Protein AF-0000000082846022 (afdb_homodimer)

Foldseek 3Di:
DCPDPVNVVVVVVVVVCCVVPPVVVVVVVLVVPQDFAQQALAEEEFEPCLWFLNLLLQLVVQVSNHAYEYEYQPPVSQVVSQVVSVVVVGHYDYDNDQLLPLVSLLVVLVVCCVPRNAHAEYEAEDAADDQAAPPGDDPVNLVVRLSRLQVSLVSSCVSRVVVCQVVLAHEYEYEAAVLLLDPDGSCVRRSVSSVNNVVVQVVVVVVCVVVVSNNYAYAYEHEYAEPICNCVVNQKDQDFPVDDRHYSNQQSVQVSSCRSSRPRYDYVVRVCVVVSVVCVVDDDVRNVLVCLVRRRHMAGNDNVSDPDDDDDADADDDAFDVVLVVPQQVVLVLLVCLQVPLVVLCPPPDVSVVSSVCSVPPNVVSVVVNVVLQCQLQVQLVVLLVLSVLLRHDPVRNVVLSVSCSRRNPRSSVVSVVVSVVSVVVD/DCPDPVNVVVVVVVVVCCVVPPVVVVVVVLVVPQDFAQQALAEEEFEPCLWFLNLLLQLVVQVSNHAYEYEYLDPNSQVVSQVVSVVVVGHYDYDNDQLLPLVSLLVVLVVCCVVRNAHAEYEAEDAADDQAAPPGDDPVNLVVRLSRLQVSLVSSCVSRVVVCQVVLAHEYEYEAAVLLLDPDGSCVRRSVSSVNNVVVQVVVVVVCVVVVSNNYAYAYEHEYAEPICNCVVNQKDQDFPVDDRHYSNQQSVQVSSCRSSRPRYHYVVRVCVVVSVVCVVDDDVRNVLVCLVRRRHMAGNDNVSDPDDDDDADADDDAFDVVLVVPQQVVLVLLVCLQVPLPVLCPPPDVSVVSSVCSVPPNVVSVVVNVVLQCQLQVQLVVLLVLSVLLRHDPVRNVVLSVSCSRRNPRSSVVSVVVSVVSVVVD

Solvent-accessible surface area (backbone atoms only — not comparable to full-atom values): 42535 Å² total; per-residue (Å²): 122,84,72,39,66,67,51,51,50,33,26,49,51,14,45,51,50,41,36,66,71,43,23,48,53,50,43,52,51,52,63,75,61,64,55,69,58,85,47,63,72,34,23,33,38,30,28,30,17,30,45,48,52,30,24,48,38,48,46,55,44,20,75,50,47,14,36,32,40,31,31,18,70,49,54,68,36,24,51,50,42,34,48,59,36,42,74,71,75,32,45,55,46,65,43,77,43,55,55,64,38,63,71,60,46,50,53,50,48,53,51,42,39,72,73,70,40,73,67,40,34,41,36,43,48,48,66,69,80,58,82,32,45,84,82,70,52,47,71,68,58,44,52,49,37,43,38,42,34,34,50,10,41,54,46,52,49,58,70,55,40,62,66,24,59,75,66,36,36,32,32,44,32,37,57,50,28,49,40,34,72,43,34,34,60,32,21,34,56,37,10,13,27,24,12,18,42,50,18,33,52,37,7,48,50,39,35,33,52,36,48,64,32,72,44,42,43,54,27,40,35,23,38,56,62,45,68,24,64,73,41,55,70,66,36,48,39,74,56,28,65,85,57,70,78,29,48,44,66,62,49,25,51,51,48,51,49,35,57,37,44,61,35,52,75,34,40,40,63,60,74,58,51,50,51,63,50,50,58,66,70,45,53,71,49,39,42,53,52,48,47,62,70,45,24,78,50,65,44,54,77,47,68,84,73,51,86,67,69,66,67,71,68,39,85,66,83,79,80,57,64,67,68,52,55,65,47,43,51,53,50,50,50,50,47,45,33,14,54,76,42,23,75,78,26,52,83,38,76,66,66,23,40,53,40,18,48,40,24,71,74,36,47,69,55,28,51,51,53,45,50,49,50,50,50,50,17,51,51,45,14,55,50,42,46,53,49,27,58,75,55,39,43,32,34,35,34,36,29,50,49,25,54,48,9,41,66,54,22,62,63,37,45,52,55,53,51,52,51,36,54,55,53,59,69,75,100,121,83,72,40,67,69,49,51,50,33,26,49,51,14,46,50,50,39,36,67,71,44,24,50,52,51,42,51,50,50,63,76,63,63,55,67,58,86,47,62,73,35,22,35,39,29,29,31,18,31,45,48,52,30,25,49,39,49,47,54,45,19,74,52,47,15,36,32,40,32,31,19,69,47,55,68,36,24,50,49,43,33,49,59,37,42,74,70,73,34,45,56,45,64,42,79,43,54,55,64,39,63,68,59,47,48,54,50,48,53,51,43,38,73,73,69,40,74,69,41,33,40,34,42,47,47,68,70,80,58,82,31,45,85,82,69,50,48,70,67,58,43,51,49,37,45,39,42,35,34,50,10,42,52,46,52,50,58,69,55,40,62,66,24,61,75,66,36,35,32,33,44,32,38,56,49,26,50,40,34,76,44,35,33,60,31,20,34,57,36,11,14,27,22,13,18,40,51,17,33,50,39,6,49,49,40,35,33,51,36,48,65,33,72,45,42,44,55,28,38,35,24,38,56,61,44,68,24,63,73,39,56,70,67,35,48,39,74,57,30,66,84,56,69,80,30,47,46,66,61,48,25,50,52,49,52,51,36,57,37,45,61,35,52,75,35,41,40,62,61,75,58,50,51,52,61,50,50,57,66,70,44,52,72,49,40,42,53,52,49,47,60,70,46,25,79,48,64,45,54,77,47,66,83,75,51,85,67,71,65,67,72,68,38,85,67,82,78,80,57,64,65,66,53,56,66,46,43,50,52,49,50,50,51,46,46,32,16,53,78,43,23,74,78,28,52,82,36,75,67,67,23,40,51,39,18,47,40,23,70,73,37,48,67,56,27,51,50,53,46,50,48,50,50,51,50,18,49,51,46,13,54,49,41,46,56,48,28,58,73,56,38,43,31,34,34,34,38,30,51,50,25,54,48,9,40,64,53,23,62,62,37,45,51,56,52,51,51,51,37,53,54,54,60,69,75,100

Secondary structure (DSSP, 8-state):
-TT-HHHHHHHHHHHHHHIIIIIHHHHHHHHHT--PPP-TT-EEEEETTTSHHHHHHHHHHHHTT-EEEEEES-HHHHHHHHHHHHHTT-EEEEEE--TT-HHHHHHHHHHHHHHH-S--EEEE-------B-TTTS-HHHHHHHIIIIIIIHHHHHHHHHHHHHHHT-EEEEEE--GGGT---TTBHHHHHHHHHHHHHHHHHHHHHHHTT-TTEEEEEEEE--B--HHHHHTTEEE--SSS--B-HHHHHHHHHHHHHTT-SEEEESGGGGHHHHHHTT--HHHHHHHHHHHT--EEESSGGG--S-----B----PPPHHHHHHHHHHHHHHHHHHH-GGGGTTSTTHHHHHHHHHHH-HHHHHHHHHHHHHHHHHHHHHHHHHHHHTTB-HHHHHHHHHHHHHH-HHHHHHHHHHHHHHHHH-/-TT-HHHHHHHHHHHHHHIIIIIHHHHHHHHHT--PPP-TT-EEEEETTTSHHHHHHHHHHHHTT-EEEEEES-HHHHHHHHHHHHHTT-EEEEEE--TT-HHHHHHHHHHHHHHH-S--EEEE-------B-TTTS-HHHHHHHIIIIIIIHHHHHHHHHHHHHHHT-EEEEEE--GGGT---TTBHHHHHHHHHHHHHHHHHHHHHHHTT-TTEEEEEEEE--B--HHHHHTTEEE--SSS--B-HHHHHHHHHHHHHTT-SEEEESGGGGHHHHHHTT--HHHHHHHHHHHT--EEESSGGG--S-----B----PPPHHHHHHHHHHHHHHHHHHH-GGGGTTSTTHHHHHHHHHHH-HHHHHHHHHHHHHHHHHHHHHHHHHHHHTTB-HHHHHHHHHHHHHH-HHHHHHHHHHHHHHHHH-

Structure (mmCIF, N/CA/C/O backbone):
data_AF-0000000082846022-model_v1
#
loop_
_entity.id
_entity.type
_entity.pdbx_description
1 polymer 'Short-chain dehydrogenase/reductase 3'
#
loop_
_atom_site.group_PDB
_atom_site.id
_atom_site.type_symbol
_atom_site.label_atom_id
_atom_site.label_alt_id
_atom_site.label_comp_i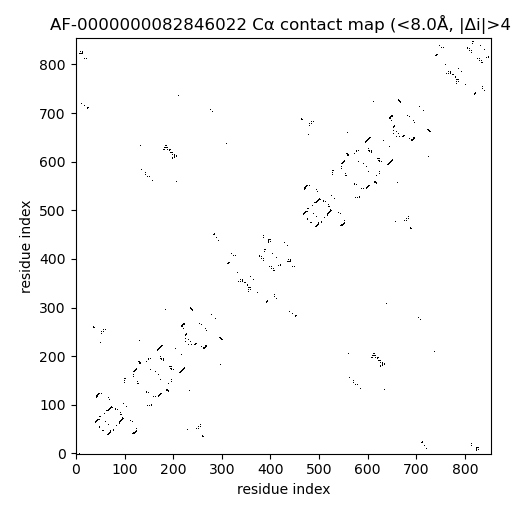d
_atom_site.label_asym_id
_atom_site.label_entity_id
_atom_site.label_seq_id
_atom_site.pdbx_PDB_ins_code
_atom_site.Cartn_x
_atom_site.Cartn_y
_atom_site.Cartn_z
_atom_site.occupancy
_atom_site.B_iso_or_equiv
_atom_site.auth_seq_id
_atom_site.auth_comp_id
_atom_site.auth_asym_id
_atom_site.auth_atom_id
_atom_site.pdbx_PDB_model_num
ATOM 1 N N . MET A 1 1 ? -25.062 -20.984 -0.346 1 45.03 1 MET A N 1
ATOM 2 C CA . MET A 1 1 ? -24.484 -22.062 0.458 1 45.03 1 MET A CA 1
ATOM 3 C C . MET A 1 1 ? -23.203 -21.594 1.146 1 45.03 1 MET A C 1
ATOM 5 O O . MET A 1 1 ? -22.922 -21.984 2.277 1 45.03 1 MET A O 1
ATOM 9 N N . TYR A 1 2 ? -22.344 -20.547 0.481 1 62.09 2 TYR A N 1
ATOM 10 C CA . TYR A 1 2 ? -21.062 -20.047 0.946 1 62.09 2 TYR A CA 1
ATOM 11 C C . TYR A 1 2 ? -21.25 -18.938 1.981 1 62.09 2 TYR A C 1
ATOM 13 O O . TYR A 1 2 ? -20.281 -18.312 2.412 1 62.09 2 TYR A O 1
ATOM 21 N N . THR A 1 3 ? -22.547 -19.047 2.482 1 69.81 3 THR A N 1
ATOM 22 C CA . THR A 1 3 ? -22.781 -17.953 3.424 1 69.81 3 THR A CA 1
ATOM 23 C C . THR A 1 3 ? -23.125 -18.5 4.805 1 69.81 3 THR A C 1
ATOM 25 O O . THR A 1 3 ? -23.25 -17.734 5.77 1 69.81 3 THR A O 1
ATOM 28 N N . SER A 1 4 ? -23.141 -19.891 4.902 1 85.19 4 SER A N 1
ATOM 29 C CA . SER A 1 4 ? -23.5 -20.422 6.207 1 85.19 4 SER A CA 1
ATOM 30 C C . SER A 1 4 ? -22.328 -20.344 7.18 1 85.19 4 SER A C 1
ATOM 32 O O . SER A 1 4 ? -21.172 -20.422 6.77 1 85.19 4 SER A O 1
ATOM 34 N N . TRP A 1 5 ? -22.688 -20.234 8.453 1 89.31 5 TRP A N 1
ATOM 35 C CA . TRP A 1 5 ? -21.672 -20.141 9.492 1 89.31 5 TRP A CA 1
ATOM 36 C C . TRP A 1 5 ? -20.859 -21.438 9.586 1 89.31 5 TRP A C 1
ATOM 38 O O . TRP A 1 5 ? -19.656 -21.406 9.836 1 89.31 5 TRP A O 1
ATOM 48 N N . SER A 1 6 ? -21.547 -22.562 9.391 1 91.25 6 SER A N 1
ATOM 49 C CA . SER A 1 6 ? -20.828 -23.828 9.414 1 91.25 6 SER A CA 1
ATOM 50 C C . SER A 1 6 ? -19.734 -23.875 8.352 1 91.25 6 SER A C 1
ATOM 52 O O . SER A 1 6 ? -18.609 -24.281 8.625 1 91.25 6 SER A O 1
ATOM 54 N N . TRP A 1 7 ? -20.109 -23.484 7.195 1 91.06 7 TRP A N 1
ATOM 55 C CA . TRP A 1 7 ? -19.125 -23.453 6.117 1 91.06 7 TRP A CA 1
ATOM 56 C C . TRP A 1 7 ? -17.984 -22.5 6.441 1 91.06 7 TRP A C 1
ATOM 58 O O . TRP A 1 7 ? -16.812 -22.812 6.195 1 91.06 7 TRP A O 1
ATOM 68 N N . LYS A 1 8 ? -18.328 -21.328 7 1 92.06 8 LYS A N 1
ATOM 69 C CA . LYS A 1 8 ? -17.328 -20.328 7.348 1 92.06 8 LYS A CA 1
ATOM 70 C C . LYS A 1 8 ? -16.344 -20.875 8.375 1 92.06 8 LYS A C 1
ATOM 72 O O . LYS A 1 8 ? -15.133 -20.625 8.281 1 92.06 8 LYS A O 1
ATOM 77 N N . ILE A 1 9 ? -16.859 -21.625 9.281 1 94.56 9 ILE A N 1
ATOM 78 C CA . ILE A 1 9 ? -16.016 -22.188 10.328 1 94.56 9 ILE A CA 1
ATOM 79 C C . ILE A 1 9 ? -15.094 -23.25 9.727 1 94.56 9 ILE A C 1
ATOM 81 O O . ILE A 1 9 ? -13.883 -23.219 9.961 1 94.56 9 ILE A O 1
ATOM 85 N N . TRP A 1 10 ? -15.641 -24.172 8.945 1 95 10 TRP A N 1
ATOM 86 C CA . TRP A 1 10 ? -14.836 -25.203 8.312 1 95 10 TRP A CA 1
ATOM 87 C C . TRP A 1 10 ? -13.758 -24.578 7.418 1 95 10 TRP A C 1
ATOM 89 O O . TRP A 1 10 ? -12.609 -25.031 7.422 1 95 10 TRP A O 1
ATOM 99 N N . SER A 1 11 ? -14.195 -23.594 6.688 1 95.12 11 SER A N 1
ATOM 100 C CA . SER A 1 11 ? -13.266 -22.922 5.785 1 95.12 11 SER A CA 1
ATOM 101 C C . SER A 1 11 ? -12.133 -22.234 6.559 1 95.12 11 SER A C 1
ATOM 103 O O . SER A 1 11 ? -10.984 -22.25 6.117 1 95.12 11 SER A O 1
ATOM 105 N N . THR A 1 12 ? -12.477 -21.672 7.715 1 95.88 12 THR A N 1
ATOM 106 C CA . THR A 1 12 ? -11.484 -21 8.547 1 95.88 12 THR A CA 1
ATOM 107 C C . THR A 1 12 ? -10.477 -21.984 9.102 1 95.88 12 THR A C 1
ATOM 109 O O . THR A 1 12 ? -9.266 -21.734 9.07 1 95.88 12 THR A O 1
ATOM 112 N N . ILE A 1 13 ? -10.984 -23.062 9.523 1 97.25 13 ILE A N 1
ATOM 113 C CA . ILE A 1 13 ? -10.102 -24.109 10.023 1 97.25 13 ILE A CA 1
ATOM 114 C C . ILE A 1 13 ? -9.203 -24.609 8.898 1 97.25 13 ILE A C 1
ATOM 116 O O . ILE A 1 13 ? -7.992 -24.75 9.078 1 97.25 13 ILE A O 1
ATOM 120 N N . GLY A 1 14 ? -9.758 -24.812 7.758 1 97.5 14 GLY A N 1
ATOM 121 C CA . GLY A 1 14 ? -9.016 -25.312 6.609 1 97.5 14 GLY A CA 1
ATOM 122 C C . GLY A 1 14 ? -7.898 -24.391 6.172 1 97.5 14 GLY A C 1
ATOM 123 O O . GLY A 1 14 ? -6.793 -24.844 5.871 1 97.5 14 GLY A O 1
ATOM 124 N N . VAL A 1 15 ? -8.227 -23.141 6.129 1 96.5 15 VAL A N 1
ATOM 125 C CA . VAL A 1 15 ? -7.207 -22.188 5.676 1 96.5 15 VAL A CA 1
ATOM 126 C C . VAL A 1 15 ? -6.094 -22.094 6.719 1 96.5 15 VAL A C 1
ATOM 128 O O . VAL A 1 15 ? -4.918 -21.969 6.371 1 96.5 15 VAL A O 1
ATOM 131 N N . LEU A 1 16 ? -6.426 -22.125 8.016 1 97.25 16 LEU A N 1
ATOM 132 C CA . LEU A 1 16 ? -5.418 -22.062 9.062 1 97.25 16 LEU A CA 1
ATOM 133 C C . LEU A 1 16 ? -4.477 -23.266 8.984 1 97.25 16 LEU A C 1
ATOM 135 O O . LEU A 1 16 ? -3.26 -23.109 9.109 1 97.25 16 LEU A O 1
ATOM 139 N N . LEU A 1 17 ? -5.055 -24.391 8.773 1 97.81 17 LEU A N 1
ATOM 140 C CA . LEU A 1 17 ? -4.25 -25.594 8.617 1 97.81 17 LEU A CA 1
ATOM 141 C C . LEU A 1 17 ? -3.338 -25.484 7.402 1 97.81 17 LEU A C 1
ATOM 143 O O . LEU A 1 17 ? -2.156 -25.828 7.473 1 97.81 17 LEU A O 1
ATOM 147 N N . SER A 1 18 ? -3.895 -25.031 6.359 1 97.62 18 SER A N 1
ATOM 148 C CA . SER A 1 18 ? -3.121 -24.891 5.129 1 97.62 18 SER A CA 1
ATOM 149 C C . SER A 1 18 ? -1.983 -23.891 5.312 1 97.62 18 SER A C 1
ATOM 151 O O . SER A 1 18 ? -0.867 -24.109 4.848 1 97.62 18 SER A O 1
ATOM 153 N N . LEU A 1 19 ? -2.297 -22.75 5.949 1 96.75 19 LEU A N 1
ATOM 154 C CA . LEU A 1 19 ? -1.29 -21.719 6.18 1 96.75 19 LEU A CA 1
ATOM 155 C C . LEU A 1 19 ? -0.139 -22.25 7.02 1 96.75 19 LEU A C 1
ATOM 157 O O . LEU A 1 19 ? 1.028 -22.109 6.656 1 96.75 19 LEU A O 1
ATOM 161 N N . ILE A 1 20 ? -0.447 -22.922 8.07 1 97.31 20 ILE A N 1
ATOM 162 C CA . ILE A 1 20 ? 0.53 -23.312 9.078 1 97.31 20 ILE A CA 1
ATOM 163 C C . ILE A 1 20 ? 1.36 -24.484 8.555 1 97.31 20 ILE A C 1
ATOM 165 O O . ILE A 1 20 ? 2.578 -24.516 8.742 1 97.31 20 ILE A O 1
ATOM 169 N N . PHE A 1 21 ? 0.719 -25.391 7.844 1 97.44 21 PHE A N 1
ATOM 170 C CA . PHE A 1 21 ? 1.414 -26.641 7.59 1 97.44 21 PHE A CA 1
ATOM 171 C C . PHE A 1 21 ? 1.837 -26.75 6.129 1 97.44 21 PHE A C 1
ATOM 173 O O . PHE A 1 21 ? 2.65 -27.609 5.77 1 97.44 21 PHE A O 1
ATOM 180 N N . ILE A 1 22 ? 1.295 -25.922 5.289 1 96.81 22 ILE A N 1
ATOM 181 C CA . ILE A 1 22 ? 1.631 -26.047 3.875 1 96.81 22 ILE A CA 1
ATOM 182 C C . ILE A 1 22 ? 2.248 -24.734 3.373 1 96.81 22 ILE A C 1
ATOM 184 O O . ILE A 1 22 ? 3.41 -24.719 2.961 1 96.81 22 ILE A O 1
ATOM 188 N N . ASP A 1 23 ? 1.544 -23.625 3.48 1 96.38 23 ASP A N 1
ATOM 189 C CA . ASP A 1 23 ? 1.918 -22.375 2.832 1 96.38 23 ASP A CA 1
ATOM 190 C C . ASP A 1 23 ? 3.172 -21.781 3.469 1 96.38 23 ASP A C 1
ATOM 192 O O . ASP A 1 23 ? 4.137 -21.469 2.773 1 96.38 23 ASP A O 1
ATOM 196 N N . ILE A 1 24 ? 3.152 -21.547 4.777 1 96.06 24 ILE A N 1
ATOM 197 C CA . ILE A 1 24 ? 4.273 -20.922 5.469 1 96.06 24 ILE A CA 1
ATOM 198 C C . ILE A 1 24 ? 5.531 -21.781 5.293 1 96.06 24 ILE A C 1
ATOM 200 O O . ILE A 1 24 ? 6.57 -21.266 4.863 1 96.06 24 ILE A O 1
ATOM 204 N N . PRO A 1 25 ? 5.473 -23.094 5.523 1 95.62 25 PRO A N 1
ATOM 205 C CA . PRO A 1 25 ? 6.672 -23.906 5.285 1 95.62 25 PRO A CA 1
ATOM 206 C C . PRO A 1 25 ? 7.145 -23.844 3.834 1 95.62 25 PRO A C 1
ATOM 208 O O . PRO A 1 25 ? 8.352 -23.781 3.576 1 95.62 25 PRO A O 1
ATOM 211 N N . SER A 1 26 ? 6.207 -23.906 2.928 1 95 26 SER A N 1
ATOM 212 C CA . SER A 1 26 ? 6.566 -23.812 1.516 1 95 26 SER A CA 1
ATOM 213 C C . SER A 1 26 ? 7.266 -22.5 1.201 1 95 26 SER A C 1
ATOM 215 O O . SER A 1 26 ? 8.219 -22.469 0.416 1 95 26 SER A O 1
ATOM 217 N N . ASP A 1 27 ? 6.82 -21.438 1.743 1 94.69 27 ASP A N 1
ATOM 218 C CA . ASP A 1 27 ? 7.41 -20.125 1.517 1 94.69 27 ASP A CA 1
ATOM 219 C C . ASP A 1 27 ? 8.797 -20.031 2.145 1 94.69 27 ASP A C 1
ATOM 221 O O . ASP A 1 27 ? 9.695 -19.406 1.578 1 94.69 27 ASP A O 1
ATOM 225 N N . ILE A 1 28 ? 8.945 -20.562 3.285 1 94.06 28 ILE A N 1
ATOM 226 C CA . ILE A 1 28 ? 10.25 -20.609 3.93 1 94.06 28 ILE A CA 1
ATOM 227 C C . ILE A 1 28 ? 11.234 -21.391 3.066 1 94.06 28 ILE A C 1
ATOM 229 O O . ILE A 1 28 ? 12.367 -20.953 2.846 1 94.06 28 ILE A O 1
ATOM 233 N N . TYR A 1 29 ? 10.758 -22.5 2.605 1 93.81 29 TYR A N 1
ATOM 234 C CA . TYR A 1 29 ? 11.594 -23.312 1.732 1 93.81 29 TYR A CA 1
ATOM 235 C C . TYR A 1 29 ? 11.977 -22.547 0.472 1 93.81 29 TYR A C 1
ATOM 237 O O . TYR A 1 29 ? 13.133 -22.562 0.052 1 93.81 29 TYR A O 1
ATOM 245 N N . ARG A 1 30 ? 11.031 -21.906 -0.134 1 90.56 30 ARG A N 1
ATOM 246 C CA . ARG A 1 30 ? 11.281 -21.094 -1.322 1 90.56 30 ARG A CA 1
ATOM 247 C C . ARG A 1 30 ? 12.32 -20.016 -1.04 1 90.56 30 ARG A C 1
ATOM 249 O O . ARG A 1 30 ? 13.219 -19.781 -1.851 1 90.56 30 ARG A O 1
ATOM 256 N N . PHE A 1 31 ? 12.211 -19.406 0.078 1 89.62 31 PHE A N 1
ATOM 257 C CA . PHE A 1 31 ? 13.117 -18.328 0.462 1 89.62 31 PHE A CA 1
ATOM 258 C C . PHE A 1 31 ? 14.531 -18.875 0.666 1 89.62 31 PHE A C 1
ATOM 260 O O . PHE A 1 31 ? 15.508 -18.25 0.234 1 89.62 31 PHE A O 1
ATOM 267 N N . LEU A 1 32 ? 14.656 -20.031 1.27 1 91.75 32 LEU A N 1
ATOM 268 C CA . LEU A 1 32 ? 15.953 -20.594 1.618 1 91.75 32 LEU A CA 1
ATOM 269 C C . LEU A 1 32 ? 16.641 -21.172 0.386 1 91.75 32 LEU A C 1
ATOM 271 O O . LEU A 1 32 ? 17.875 -21.312 0.363 1 91.75 32 LEU A O 1
ATOM 275 N N . THR A 1 33 ? 15.859 -21.453 -0.636 1 92.12 33 THR A N 1
ATOM 276 C CA . THR A 1 33 ? 16.438 -22.125 -1.795 1 92.12 33 THR A CA 1
ATOM 277 C C . THR A 1 33 ? 16.438 -21.188 -3.01 1 92.12 33 THR A C 1
ATOM 279 O O . THR A 1 33 ? 16.562 -21.656 -4.148 1 92.12 33 THR A O 1
ATOM 282 N N . LEU A 1 34 ? 16.234 -19.953 -2.783 1 90.94 34 LEU A N 1
ATOM 283 C CA . LEU A 1 34 ? 16.203 -19 -3.877 1 90.94 34 LEU A CA 1
ATOM 284 C C . LEU A 1 34 ? 17.516 -18.984 -4.637 1 90.94 34 LEU A C 1
ATOM 286 O O . LEU A 1 34 ? 18.578 -18.812 -4.039 1 90.94 34 LEU A O 1
ATOM 290 N N . ARG A 1 35 ? 17.5 -19.25 -5.902 1 94.62 35 ARG A N 1
ATOM 291 C CA . ARG A 1 35 ? 18.672 -19.219 -6.77 1 94.62 35 ARG A CA 1
ATOM 292 C C . ARG A 1 35 ? 18.359 -18.516 -8.086 1 94.62 35 ARG A C 1
ATOM 294 O O . ARG A 1 35 ? 17.219 -18.5 -8.531 1 94.62 35 ARG A O 1
ATOM 301 N N . GLN A 1 36 ? 19.344 -17.891 -8.633 1 97.12 36 GLN A N 1
ATOM 302 C CA . GLN A 1 36 ? 19.172 -17.203 -9.906 1 97.12 36 GLN A CA 1
ATOM 303 C C . GLN A 1 36 ? 18.922 -18.188 -11.039 1 97.12 36 GLN A C 1
ATOM 305 O O . GLN A 1 36 ? 19.594 -19.219 -11.141 1 97.12 36 GLN A O 1
ATOM 310 N N . LYS A 1 37 ? 17.938 -17.984 -11.766 1 97.06 37 LYS A N 1
ATOM 311 C CA . LYS A 1 37 ? 17.75 -18.781 -12.977 1 97.06 37 LYS A CA 1
ATOM 312 C C . LYS A 1 37 ? 18.766 -18.422 -14.047 1 97.06 37 LYS A C 1
ATOM 314 O O . LYS A 1 37 ? 19.312 -17.312 -14.039 1 97.06 37 LYS A O 1
ATOM 319 N N . ASP A 1 38 ? 19.062 -19.328 -14.93 1 97.81 38 ASP A N 1
ATOM 320 C CA . ASP A 1 38 ? 19.953 -19.125 -16.062 1 97.81 38 ASP A CA 1
ATOM 321 C C . ASP A 1 38 ? 19.219 -18.484 -17.234 1 97.81 38 ASP A C 1
ATOM 323 O O . ASP A 1 38 ? 18.078 -18.875 -17.547 1 97.81 38 ASP A O 1
ATOM 327 N N . VAL A 1 39 ? 19.859 -17.484 -17.906 1 98.25 39 VAL A N 1
ATOM 328 C CA . VAL A 1 39 ? 19.172 -16.812 -19 1 98.25 39 VAL A CA 1
ATOM 329 C C . VAL A 1 39 ? 20 -16.922 -20.281 1 98.25 39 VAL A C 1
ATOM 331 O O . VAL A 1 39 ? 19.781 -16.172 -21.234 1 98.25 39 VAL A O 1
ATOM 334 N N . LYS A 1 40 ? 21 -17.844 -20.234 1 98.19 40 LYS A N 1
ATOM 335 C CA . LYS A 1 40 ? 21.812 -18.062 -21.438 1 98.19 40 LYS A CA 1
ATOM 336 C C . LYS A 1 40 ? 20.922 -18.422 -22.625 1 98.19 40 LYS A C 1
ATOM 338 O O . LYS A 1 40 ? 20.109 -19.344 -22.547 1 98.19 40 LYS A O 1
ATOM 343 N N . GLY A 1 41 ? 21.016 -17.641 -23.656 1 97.94 41 GLY A N 1
ATOM 344 C CA . GLY A 1 41 ? 20.281 -17.906 -24.875 1 97.94 41 GLY A CA 1
ATOM 345 C C . GLY A 1 41 ? 18.859 -17.391 -24.844 1 97.94 41 GLY A C 1
ATOM 346 O O . GLY A 1 41 ? 18.156 -17.438 -25.859 1 97.94 41 GLY A O 1
ATOM 347 N N . GLN A 1 42 ? 18.375 -16.922 -23.75 1 98.25 42 GLN A N 1
ATOM 348 C CA . GLN A 1 42 ? 17.016 -16.391 -23.641 1 98.25 42 GLN A CA 1
ATOM 349 C C . GLN A 1 42 ? 16.938 -14.984 -24.234 1 98.25 42 GLN A C 1
ATOM 351 O O . GLN A 1 42 ? 17.922 -14.258 -24.281 1 98.25 42 GLN A O 1
ATOM 356 N N . THR A 1 43 ? 15.812 -14.617 -24.719 1 98.75 43 THR A N 1
ATOM 357 C CA . THR A 1 43 ? 15.57 -13.297 -25.281 1 98.75 43 THR A CA 1
ATOM 358 C C . THR A 1 43 ? 14.938 -12.367 -24.234 1 98.75 43 THR A C 1
ATOM 360 O O . THR A 1 43 ? 13.883 -12.68 -23.688 1 98.75 43 THR A O 1
ATOM 363 N N . ILE A 1 44 ? 15.594 -11.258 -23.984 1 98.81 44 ILE A N 1
ATOM 364 C CA . ILE A 1 44 ? 15.141 -10.297 -22.984 1 98.81 44 ILE A CA 1
ATOM 365 C C . ILE A 1 44 ? 14.891 -8.945 -23.641 1 98.81 44 ILE A C 1
ATOM 367 O O . ILE A 1 44 ? 15.75 -8.422 -24.359 1 98.81 44 ILE A O 1
ATOM 371 N N . ILE A 1 45 ? 13.703 -8.414 -23.469 1 98.69 45 ILE A N 1
ATOM 372 C CA . ILE A 1 45 ? 13.32 -7.082 -23.938 1 98.69 45 ILE A CA 1
ATOM 373 C C . ILE A 1 45 ? 13.453 -6.078 -22.797 1 98.69 45 ILE A C 1
ATOM 375 O O . ILE A 1 45 ? 13.008 -6.336 -21.688 1 98.69 45 ILE A O 1
ATOM 379 N N . ILE A 1 46 ? 14.07 -4.965 -23.062 1 98.81 46 ILE A N 1
ATOM 380 C CA . ILE A 1 46 ? 14.188 -3.904 -22.062 1 98.81 46 ILE A CA 1
ATOM 381 C C . ILE A 1 46 ? 13.781 -2.568 -22.688 1 98.81 46 ILE A C 1
ATOM 383 O O . ILE A 1 46 ? 14.422 -2.105 -23.641 1 98.81 46 ILE A O 1
ATOM 387 N N . THR A 1 47 ? 12.734 -1.978 -22.203 1 98.75 47 THR A N 1
ATOM 388 C CA . THR A 1 47 ? 12.391 -0.619 -22.609 1 98.75 47 THR A CA 1
ATOM 389 C C . THR A 1 47 ? 13.172 0.404 -21.797 1 98.75 47 THR A C 1
ATOM 391 O O . THR A 1 47 ? 13.469 0.174 -20.625 1 98.75 47 THR A O 1
ATOM 394 N N . GLY A 1 48 ? 13.492 1.497 -22.422 1 97.44 48 GLY A N 1
ATOM 395 C CA . GLY A 1 48 ? 14.328 2.473 -21.734 1 97.44 48 GLY A CA 1
ATOM 396 C C . GLY A 1 48 ? 15.75 1.991 -21.516 1 97.44 48 GLY A C 1
ATOM 397 O O . GLY A 1 48 ? 16.359 2.285 -20.484 1 97.44 48 GLY A O 1
ATOM 398 N N . GLY A 1 49 ? 16.219 1.225 -22.359 1 97.12 49 GLY A N 1
ATOM 399 C CA . GLY A 1 49 ? 17.531 0.612 -22.203 1 97.12 49 GLY A CA 1
ATOM 400 C C . GLY A 1 49 ? 18.672 1.487 -22.703 1 97.12 49 GLY A C 1
ATOM 401 O O . GLY A 1 49 ? 19.828 1.074 -22.688 1 97.12 49 GLY A O 1
ATOM 402 N N . GLY A 1 50 ? 18.359 2.723 -23.125 1 96.25 50 GLY A N 1
ATOM 403 C CA . GLY A 1 50 ? 19.375 3.609 -23.672 1 96.25 50 GLY A CA 1
ATOM 404 C C . GLY A 1 50 ? 20.109 4.406 -22.609 1 96.25 50 GLY A C 1
ATOM 405 O O . GLY A 1 50 ? 21.094 5.086 -22.922 1 96.25 50 GLY A O 1
ATOM 406 N N . SER A 1 51 ? 19.656 4.316 -21.344 1 94.12 51 SER A N 1
ATOM 407 C CA . SER A 1 51 ? 20.312 5.078 -20.297 1 94.12 51 SER A CA 1
ATOM 408 C C . SER A 1 51 ? 20 4.488 -18.922 1 94.12 51 SER A C 1
ATOM 410 O O . SER A 1 51 ? 19.172 3.59 -18.781 1 94.12 51 SER A O 1
ATOM 412 N N . GLY A 1 52 ? 20.812 4.832 -17.969 1 95.5 52 GLY A N 1
ATOM 413 C CA . GLY A 1 52 ? 20.516 4.598 -16.562 1 95.5 52 GLY A CA 1
ATOM 414 C C . GLY A 1 52 ? 20.438 3.123 -16.203 1 95.5 52 GLY A C 1
ATOM 415 O O . GLY A 1 52 ? 21.344 2.352 -16.531 1 95.5 52 GLY A O 1
ATOM 416 N N . LEU A 1 53 ? 19.391 2.795 -15.5 1 96.88 53 LEU A N 1
ATOM 417 C CA . LEU A 1 53 ? 19.219 1.437 -14.992 1 96.88 53 LEU A CA 1
ATOM 418 C C . LEU A 1 53 ? 18.938 0.467 -16.141 1 96.88 53 LEU A C 1
ATOM 420 O O . LEU A 1 53 ? 19.406 -0.678 -16.109 1 96.88 53 LEU A O 1
ATOM 424 N N . GLY A 1 54 ? 18.156 0.947 -17.141 1 98.12 54 GLY A N 1
ATOM 425 C CA . GLY A 1 54 ? 17.875 0.111 -18.297 1 98.12 54 GLY A CA 1
ATOM 426 C C . GLY A 1 54 ? 19.125 -0.308 -19.047 1 98.12 54 GLY A C 1
ATOM 427 O O . GLY A 1 54 ? 19.281 -1.479 -19.391 1 98.12 54 GLY A O 1
ATOM 428 N N . LYS A 1 55 ? 19.984 0.666 -19.281 1 98.19 55 LYS A N 1
ATOM 429 C CA . LYS A 1 55 ? 21.266 0.394 -19.938 1 98.19 55 LYS A CA 1
ATOM 430 C C . LYS A 1 55 ? 22.094 -0.597 -19.141 1 98.19 55 LYS A C 1
ATOM 432 O O . LYS A 1 55 ? 22.641 -1.558 -19.688 1 98.19 55 LYS A O 1
ATOM 437 N N . ALA A 1 56 ? 22.188 -0.337 -17.828 1 98.31 56 ALA A N 1
ATOM 438 C CA . ALA A 1 56 ? 22.984 -1.186 -16.953 1 98.31 56 ALA A CA 1
ATOM 439 C C . ALA A 1 56 ? 22.453 -2.611 -16.922 1 98.31 56 ALA A C 1
ATOM 441 O O . ALA A 1 56 ? 23.219 -3.576 -16.953 1 98.31 56 ALA A O 1
ATOM 442 N N . MET A 1 57 ? 21.156 -2.799 -16.859 1 98.62 57 MET A N 1
ATOM 443 C CA . MET A 1 57 ? 20.562 -4.129 -16.859 1 98.62 57 MET A CA 1
ATOM 444 C C . MET A 1 57 ? 20.781 -4.832 -18.188 1 98.62 57 MET A C 1
ATOM 446 O O . MET A 1 57 ? 21.062 -6.031 -18.234 1 98.62 57 MET A O 1
ATOM 450 N N . ALA A 1 58 ? 20.609 -4.059 -19.281 1 98.75 58 ALA A N 1
ATOM 451 C CA . ALA A 1 58 ? 20.828 -4.633 -20.609 1 98.75 58 ALA A CA 1
ATOM 452 C C . ALA A 1 58 ? 22.219 -5.234 -20.719 1 98.75 58 ALA A C 1
ATOM 454 O O . ALA A 1 58 ? 22.375 -6.363 -21.188 1 98.75 58 ALA A O 1
ATOM 455 N N . ILE A 1 59 ? 23.219 -4.496 -20.281 1 98.69 59 ILE A N 1
ATOM 456 C CA . ILE A 1 59 ? 24.609 -4.941 -20.328 1 98.69 59 ILE A CA 1
ATOM 457 C C . ILE A 1 59 ? 24.797 -6.172 -19.438 1 98.69 59 ILE A C 1
ATOM 459 O O . ILE A 1 59 ? 25.438 -7.145 -19.844 1 98.69 59 ILE A O 1
ATOM 463 N N . SER A 1 60 ? 24.203 -6.09 -18.25 1 98.62 60 SER A N 1
ATOM 464 C CA . SER A 1 60 ? 24.312 -7.195 -17.297 1 98.62 60 SER A CA 1
ATOM 465 C C . SER A 1 60 ? 23.734 -8.477 -17.875 1 98.62 60 SER A C 1
ATOM 467 O O . SER A 1 60 ? 24.344 -9.547 -17.766 1 98.62 60 SER A O 1
ATOM 469 N N . PHE A 1 61 ? 22.547 -8.461 -18.5 1 98.75 61 PHE A N 1
ATOM 470 C CA . PHE A 1 61 ? 21.891 -9.633 -19.062 1 98.75 61 PHE A CA 1
ATOM 471 C C . PHE A 1 61 ? 22.672 -10.156 -20.266 1 98.75 61 PHE A C 1
ATOM 473 O O . PHE A 1 61 ? 22.781 -11.367 -20.469 1 98.75 61 PHE A O 1
ATOM 480 N N . ALA A 1 62 ? 23.219 -9.219 -21.094 1 98.69 62 ALA A N 1
ATOM 481 C CA . ALA A 1 62 ? 24.031 -9.625 -22.234 1 98.69 62 ALA A CA 1
ATOM 482 C C . ALA A 1 62 ? 25.281 -10.383 -21.781 1 98.69 62 ALA A C 1
ATOM 484 O O . ALA A 1 62 ? 25.672 -11.375 -22.406 1 98.69 62 ALA A O 1
ATOM 485 N N . ARG A 1 63 ? 25.891 -9.93 -20.734 1 98.38 63 ARG A N 1
ATOM 486 C CA . ARG A 1 63 ? 27.078 -10.562 -20.188 1 98.38 63 ARG A CA 1
ATOM 487 C C . ARG A 1 63 ? 26.766 -11.953 -19.641 1 98.38 63 ARG A C 1
ATOM 489 O O . ARG A 1 63 ? 27.656 -12.789 -19.5 1 98.38 63 ARG A O 1
ATOM 496 N N . ARG A 1 64 ? 25.531 -12.211 -19.391 1 98.25 64 ARG A N 1
ATOM 497 C CA . ARG A 1 64 ? 25.062 -13.531 -18.984 1 98.25 64 ARG A CA 1
ATOM 498 C C . ARG A 1 64 ? 24.641 -14.352 -20.203 1 98.25 64 ARG A C 1
ATOM 500 O O . ARG A 1 64 ? 23.984 -15.383 -20.062 1 98.25 64 ARG A O 1
ATOM 507 N N . LYS A 1 65 ? 24.938 -13.828 -21.391 1 98.44 65 LYS A N 1
ATOM 508 C CA . LYS A 1 65 ? 24.797 -14.492 -22.672 1 98.44 65 LYS A CA 1
ATOM 509 C C . LYS A 1 65 ? 23.328 -14.539 -23.109 1 98.44 65 LYS A C 1
ATOM 511 O O . LYS A 1 65 ? 22.938 -15.445 -23.844 1 98.44 65 LYS A O 1
ATOM 516 N N . ALA A 1 66 ? 22.5 -13.68 -22.641 1 98.69 66 ALA A N 1
ATOM 517 C CA . ALA A 1 66 ? 21.156 -13.5 -23.156 1 98.69 66 ALA A CA 1
ATOM 518 C C . ALA A 1 66 ? 21.156 -12.672 -24.438 1 98.69 66 ALA A C 1
ATOM 520 O O . ALA A 1 66 ? 22.141 -11.977 -24.734 1 98.69 66 ALA A O 1
ATOM 521 N N . LYS A 1 67 ? 20.172 -12.82 -25.266 1 98.69 67 LYS A N 1
ATOM 522 C CA . LYS A 1 67 ? 19.906 -11.922 -26.391 1 98.69 67 LYS A CA 1
ATOM 523 C C . LYS A 1 67 ? 19.031 -10.742 -25.953 1 98.69 67 LYS A C 1
ATOM 525 O O . LYS A 1 67 ? 17.906 -10.93 -25.5 1 98.69 67 LYS A O 1
ATOM 530 N N . VAL A 1 68 ? 19.547 -9.531 -26.109 1 98.75 68 VAL A N 1
ATOM 531 C CA . VAL A 1 68 ? 18.875 -8.391 -25.5 1 98.75 68 VAL A CA 1
ATOM 532 C C . VAL A 1 68 ? 18.328 -7.473 -26.594 1 98.75 68 VAL A C 1
ATOM 534 O O . VAL A 1 68 ? 19.078 -7.031 -27.469 1 98.75 68 VAL A O 1
ATOM 537 N N . ALA A 1 69 ? 17.078 -7.238 -26.641 1 98.81 69 ALA A N 1
ATOM 538 C CA . ALA A 1 69 ? 16.438 -6.223 -27.469 1 98.81 69 ALA A CA 1
ATOM 539 C C . ALA A 1 69 ? 16.172 -4.945 -26.672 1 98.81 69 ALA A C 1
ATOM 541 O O . ALA A 1 69 ? 15.469 -4.973 -25.656 1 98.81 69 ALA A O 1
ATOM 542 N N . ILE A 1 70 ? 16.688 -3.842 -27.156 1 98.62 70 ILE A N 1
ATOM 543 C CA . ILE A 1 70 ? 16.594 -2.557 -26.469 1 98.62 70 ILE A CA 1
ATOM 544 C C . ILE A 1 70 ? 15.586 -1.664 -27.203 1 98.62 70 ILE A C 1
ATOM 546 O O . ILE A 1 70 ? 15.742 -1.398 -28.391 1 98.62 70 ILE A O 1
ATOM 550 N N . ILE A 1 71 ? 14.57 -1.24 -26.516 1 98.69 71 ILE A N 1
ATOM 551 C CA . ILE A 1 71 ? 13.562 -0.335 -27.078 1 98.69 71 ILE A CA 1
ATOM 552 C C . ILE A 1 71 ? 13.641 1.013 -26.359 1 98.69 71 ILE A C 1
ATOM 554 O O . ILE A 1 71 ? 13.523 1.079 -25.125 1 98.69 71 ILE A O 1
ATOM 558 N N . ASP A 1 72 ? 13.797 2.053 -27.047 1 98.25 72 ASP A N 1
ATOM 559 C CA . ASP A 1 72 ? 13.93 3.389 -26.469 1 98.25 72 ASP A CA 1
ATOM 560 C C . ASP A 1 72 ? 13.633 4.465 -27.516 1 98.25 72 ASP A C 1
ATOM 562 O O . ASP A 1 72 ? 13.734 4.219 -28.719 1 98.25 72 ASP A O 1
ATOM 566 N N . VAL A 1 73 ? 13.242 5.613 -27.078 1 97.5 73 VAL A N 1
ATOM 567 C CA . VAL A 1 73 ? 13.055 6.754 -27.969 1 97.5 73 VAL A CA 1
ATOM 568 C C . VAL A 1 73 ? 14.391 7.438 -28.219 1 97.5 73 VAL A C 1
ATOM 570 O O . VAL A 1 73 ? 14.57 8.117 -29.234 1 97.5 73 VAL A O 1
ATOM 573 N N . ASN A 1 74 ? 15.336 7.297 -27.297 1 96.62 74 ASN A N 1
ATOM 574 C CA . ASN A 1 74 ? 16.672 7.859 -27.422 1 96.62 74 ASN A CA 1
ATOM 575 C C . ASN A 1 74 ? 17.562 7.02 -28.328 1 96.62 74 ASN A C 1
ATOM 577 O O . ASN A 1 74 ? 18.234 6.098 -27.875 1 96.62 74 ASN A O 1
ATOM 581 N N . LYS A 1 75 ? 17.688 7.434 -29.562 1 97.56 75 LYS A N 1
ATOM 582 C CA . LYS A 1 75 ? 18.406 6.656 -30.562 1 97.56 75 LYS A CA 1
ATOM 583 C C . LYS A 1 75 ? 19.891 6.566 -30.219 1 97.56 75 LYS A C 1
ATOM 585 O O . LYS A 1 75 ? 20.469 5.48 -30.25 1 97.56 75 LYS A O 1
ATOM 590 N N . GLU A 1 76 ? 20.5 7.691 -29.859 1 97.81 76 GLU A N 1
ATOM 591 C CA . GLU A 1 76 ? 21.922 7.723 -29.562 1 97.81 76 GLU A CA 1
ATOM 592 C C . GLU A 1 76 ? 22.25 6.828 -28.359 1 97.81 76 GLU A C 1
ATOM 594 O O . GLU A 1 76 ? 23.203 6.051 -28.406 1 97.81 76 GLU A O 1
ATOM 599 N N . GLY A 1 77 ? 21.453 6.934 -27.297 1 97.5 77 GLY A N 1
ATOM 600 C CA . GLY A 1 77 ? 21.672 6.121 -26.109 1 97.5 77 GLY A CA 1
ATOM 601 C C . GLY A 1 77 ? 21.5 4.637 -26.359 1 97.5 77 GLY A C 1
ATOM 602 O O . GLY A 1 77 ? 22.281 3.824 -25.859 1 97.5 77 GLY A O 1
ATOM 603 N N . GLY A 1 78 ? 20.469 4.312 -27.141 1 98.19 78 GLY A N 1
ATOM 604 C CA . GLY A 1 78 ? 20.219 2.92 -27.484 1 98.19 78 GLY A CA 1
ATOM 605 C C . GLY A 1 78 ? 21.328 2.293 -28.297 1 98.19 78 GLY A C 1
ATOM 606 O O . GLY A 1 78 ? 21.75 1.168 -28.016 1 98.19 78 GLY A O 1
ATOM 607 N N . GLU A 1 79 ? 21.812 3.018 -29.297 1 98.19 79 GLU A N 1
ATOM 608 C CA . GLU A 1 79 ? 22.906 2.531 -30.141 1 98.19 79 GLU A CA 1
ATOM 609 C C . GLU A 1 79 ? 24.203 2.393 -29.344 1 98.19 79 GLU A C 1
ATOM 611 O O . GLU A 1 79 ? 24.969 1.459 -29.562 1 98.19 79 GLU A O 1
ATOM 616 N N . ASP A 1 80 ? 24.391 3.355 -28.438 1 98.31 80 ASP A N 1
ATOM 617 C CA . ASP A 1 80 ? 25.562 3.283 -27.578 1 98.31 80 ASP A CA 1
ATOM 618 C C . ASP A 1 80 ? 25.531 2.016 -26.719 1 98.31 80 ASP A C 1
ATOM 620 O O . ASP A 1 80 ? 26.547 1.347 -26.562 1 98.31 80 ASP A O 1
ATOM 624 N N . THR A 1 81 ? 24.359 1.71 -26.156 1 98.44 81 THR A N 1
ATOM 625 C CA . THR A 1 81 ? 24.203 0.503 -25.344 1 98.44 81 THR A CA 1
ATOM 626 C C . THR A 1 81 ? 24.516 -0.741 -26.172 1 98.44 81 THR A C 1
ATOM 628 O O . THR A 1 81 ? 25.25 -1.623 -25.719 1 98.44 81 THR A O 1
ATOM 631 N N . VAL A 1 82 ? 23.984 -0.863 -27.359 1 98.56 82 VAL A N 1
ATOM 632 C CA . VAL A 1 82 ? 24.234 -1.996 -28.25 1 98.56 82 VAL A CA 1
ATOM 633 C C . VAL A 1 82 ? 25.719 -2.074 -28.594 1 98.56 82 VAL A C 1
ATOM 635 O O . VAL A 1 82 ? 26.297 -3.166 -28.656 1 98.56 82 VAL A O 1
ATOM 638 N N . GLY A 1 83 ? 26.328 -0.911 -28.828 1 98.44 83 GLY A N 1
ATOM 639 C CA . GLY A 1 83 ? 27.75 -0.873 -29.125 1 98.44 83 GLY A CA 1
ATOM 640 C C . GLY A 1 83 ? 28.594 -1.491 -28.031 1 98.44 83 GLY A C 1
ATOM 641 O O . GLY A 1 83 ? 29.516 -2.264 -28.312 1 98.44 83 GLY A O 1
ATOM 642 N N . ILE A 1 84 ? 28.328 -1.159 -26.797 1 98.25 84 ILE A N 1
ATOM 643 C CA . ILE A 1 84 ? 29.062 -1.682 -25.656 1 98.25 84 ILE A CA 1
ATOM 644 C C . ILE A 1 84 ? 28.891 -3.199 -25.594 1 98.25 84 ILE A C 1
ATOM 646 O O . ILE A 1 84 ? 29.875 -3.924 -25.375 1 98.25 84 ILE A O 1
ATOM 650 N N . ILE A 1 85 ? 27.672 -3.689 -25.797 1 98.44 85 ILE A N 1
ATOM 651 C CA . ILE A 1 85 ? 27.344 -5.105 -25.688 1 98.44 85 ILE A CA 1
ATOM 652 C C . ILE A 1 85 ? 28.031 -5.883 -26.812 1 98.44 85 ILE A C 1
ATOM 654 O O . ILE A 1 85 ? 28.625 -6.934 -26.578 1 98.44 85 ILE A O 1
ATOM 658 N N . THR A 1 86 ? 27.953 -5.348 -28.016 1 97.94 86 THR A N 1
ATOM 659 C CA . THR A 1 86 ? 28.5 -6.051 -29.172 1 97.94 86 THR A CA 1
ATOM 660 C C . THR A 1 86 ? 30.016 -6.051 -29.141 1 97.94 86 THR A C 1
ATOM 662 O O . THR A 1 86 ? 30.656 -6.996 -29.609 1 97.94 86 THR A O 1
ATOM 665 N N . LYS A 1 87 ? 30.641 -5 -28.625 1 97.94 87 LYS A N 1
ATOM 666 C CA . LYS A 1 87 ? 32.094 -4.945 -28.469 1 97.94 87 LYS A CA 1
ATOM 667 C C . LYS A 1 87 ? 32.594 -6.078 -27.578 1 97.94 87 LYS A C 1
ATOM 669 O O . LYS A 1 87 ? 33.719 -6.551 -27.734 1 97.94 87 LYS A O 1
ATOM 674 N N . GLU A 1 88 ? 31.75 -6.508 -26.672 1 97.94 88 GLU A N 1
ATOM 675 C CA . GLU A 1 88 ? 32.094 -7.609 -25.781 1 97.94 88 GLU A CA 1
ATOM 676 C C . GLU A 1 88 ? 31.672 -8.953 -26.375 1 97.94 88 GLU A C 1
ATOM 678 O O . GLU A 1 88 ? 31.703 -9.977 -25.688 1 97.94 88 GLU A O 1
ATOM 683 N N . ASN A 1 89 ? 31.25 -9.008 -27.609 1 97.62 89 ASN A N 1
ATOM 684 C CA . ASN A 1 89 ? 30.859 -10.188 -28.359 1 97.62 89 ASN A CA 1
ATOM 685 C C . ASN A 1 89 ? 29.562 -10.797 -27.828 1 97.62 89 ASN A C 1
ATOM 687 O O . ASN A 1 89 ? 29.438 -12.023 -27.75 1 97.62 89 ASN A O 1
ATOM 691 N N . ASN A 1 90 ? 28.688 -9.977 -27.312 1 98.12 90 ASN A N 1
ATOM 692 C CA . ASN A 1 90 ? 27.359 -10.391 -26.891 1 98.12 90 ASN A CA 1
ATOM 693 C C . ASN A 1 90 ? 26.281 -9.922 -27.859 1 98.12 90 ASN A C 1
ATOM 695 O O . ASN A 1 90 ? 26.578 -9.188 -28.812 1 98.12 90 ASN A O 1
ATOM 699 N N . SER A 1 91 ? 25.094 -10.359 -27.688 1 97.94 91 SER A N 1
ATOM 700 C CA . SER A 1 91 ? 24.031 -10.148 -28.656 1 97.94 91 SER A CA 1
ATOM 701 C C . SER A 1 91 ? 23.047 -9.094 -28.172 1 97.94 91 SER A C 1
ATOM 703 O O . SER A 1 91 ? 22.453 -9.227 -27.094 1 97.94 91 SER A O 1
ATOM 705 N N . ALA A 1 92 ? 22.844 -8.07 -28.969 1 98.56 92 ALA A N 1
ATOM 706 C CA . ALA A 1 92 ? 21.859 -7.035 -28.672 1 98.56 92 ALA A CA 1
ATOM 707 C C . ALA A 1 92 ? 21.438 -6.312 -29.953 1 98.56 92 ALA A C 1
ATOM 709 O O . ALA A 1 92 ? 22.188 -6.266 -30.922 1 98.56 92 ALA A O 1
ATOM 710 N N . LYS A 1 93 ? 20.266 -5.82 -29.984 1 98.62 93 LYS A N 1
ATOM 711 C CA . LYS A 1 93 ? 19.75 -5.004 -31.078 1 98.62 93 LYS A CA 1
ATOM 712 C C . LYS A 1 93 ? 18.875 -3.867 -30.531 1 98.62 93 LYS A C 1
ATOM 714 O O . LYS A 1 93 ? 18.156 -4.043 -29.547 1 98.62 93 LYS A O 1
ATOM 719 N N . PHE A 1 94 ? 18.969 -2.711 -31.188 1 98.56 94 PHE A N 1
ATOM 720 C CA . PHE A 1 94 ? 18.234 -1.524 -30.75 1 98.56 94 PHE A CA 1
ATOM 721 C C . PHE A 1 94 ? 17.047 -1.272 -31.656 1 98.56 94 PHE A C 1
ATOM 723 O O . PHE A 1 94 ? 17.109 -1.475 -32.875 1 98.56 94 PHE A O 1
ATOM 730 N N . TYR A 1 95 ? 15.961 -0.896 -31.078 1 98.69 95 TYR A N 1
ATOM 731 C CA . TYR A 1 95 ? 14.742 -0.482 -31.766 1 98.69 95 TYR A CA 1
ATOM 732 C C . TYR A 1 95 ? 14.297 0.897 -31.297 1 98.69 95 TYR A C 1
ATOM 734 O O . TYR A 1 95 ? 13.977 1.087 -30.125 1 98.69 95 TYR A O 1
ATOM 742 N N . ASN A 1 96 ? 14.289 1.882 -32.188 1 98.44 96 ASN A N 1
ATOM 743 C CA . ASN A 1 96 ? 13.781 3.219 -31.906 1 98.44 96 ASN A CA 1
ATOM 744 C C . ASN A 1 96 ? 12.25 3.254 -31.922 1 98.44 96 ASN A C 1
ATOM 746 O O . ASN A 1 96 ? 11.641 3.215 -33 1 98.44 96 ASN A O 1
ATOM 750 N N . CYS A 1 97 ? 11.633 3.344 -30.719 1 98.38 97 CYS A N 1
ATOM 751 C CA . CYS A 1 97 ? 10.18 3.252 -30.641 1 98.38 97 CYS A CA 1
ATOM 752 C C . CYS A 1 97 ? 9.664 3.893 -29.359 1 98.38 97 CYS A C 1
ATOM 754 O O . CYS A 1 97 ? 10.234 3.703 -28.281 1 98.38 97 CYS A O 1
ATOM 756 N N . ASP A 1 98 ? 8.68 4.711 -29.516 1 98.12 98 ASP A N 1
ATOM 757 C CA . ASP A 1 98 ? 7.887 5.188 -28.375 1 98.12 98 ASP A CA 1
ATOM 758 C C . ASP A 1 98 ? 6.895 4.121 -27.922 1 98.12 98 ASP A C 1
ATOM 760 O O . ASP A 1 98 ? 6.02 3.707 -28.688 1 98.12 98 ASP A O 1
ATOM 764 N N . ILE A 1 99 ? 6.996 3.744 -26.672 1 97.81 99 ILE A N 1
ATOM 765 C CA . ILE A 1 99 ? 6.23 2.607 -26.188 1 97.81 99 ILE A CA 1
ATOM 766 C C . ILE A 1 99 ? 4.746 2.965 -26.141 1 97.81 99 ILE A C 1
ATOM 768 O O . ILE A 1 99 ? 3.893 2.088 -25.969 1 97.81 99 ILE A O 1
ATOM 772 N N . THR A 1 100 ? 4.371 4.25 -26.25 1 97.19 100 THR A N 1
ATOM 773 C CA . THR A 1 100 ? 2.971 4.652 -26.281 1 97.19 100 THR A CA 1
ATOM 774 C C . THR A 1 100 ? 2.379 4.426 -27.672 1 97.19 100 THR A C 1
ATOM 776 O O . THR A 1 100 ? 1.159 4.48 -27.859 1 97.19 100 THR A O 1
ATOM 779 N N . ASP A 1 101 ? 3.219 4.188 -28.688 1 97.69 101 ASP A N 1
ATOM 780 C CA . ASP A 1 101 ? 2.777 3.922 -30.047 1 97.69 101 ASP A CA 1
ATOM 781 C C . ASP A 1 101 ? 2.469 2.438 -30.25 1 97.69 101 ASP A C 1
ATOM 783 O O . ASP A 1 101 ? 3.355 1.656 -30.594 1 97.69 101 ASP A O 1
ATOM 787 N N . THR A 1 102 ? 1.216 2.1 -30.172 1 97.12 102 THR A N 1
ATOM 788 C CA . THR A 1 102 ? 0.791 0.703 -30.203 1 97.12 102 THR A CA 1
ATOM 789 C C . THR A 1 102 ? 1.153 0.051 -31.531 1 97.12 102 THR A C 1
ATOM 791 O O . THR A 1 102 ? 1.581 -1.104 -31.562 1 97.12 102 THR A O 1
ATOM 794 N N . GLY A 1 103 ? 0.92 0.745 -32.594 1 97.44 103 GLY A N 1
ATOM 795 C CA . GLY A 1 103 ? 1.246 0.212 -33.906 1 97.44 103 GLY A CA 1
ATOM 796 C C . GLY A 1 103 ? 2.727 -0.059 -34.094 1 97.44 103 GLY A C 1
ATOM 797 O O . GLY A 1 103 ? 3.115 -1.138 -34.562 1 97.44 103 GLY A O 1
ATOM 798 N N . LYS A 1 104 ? 3.564 0.864 -33.75 1 98.12 104 LYS A N 1
ATOM 799 C CA . LYS A 1 104 ? 5.008 0.71 -33.906 1 98.12 104 LYS A CA 1
ATOM 800 C C . LYS A 1 104 ? 5.539 -0.392 -32.969 1 98.12 104 LYS A C 1
ATOM 802 O O . LYS A 1 104 ? 6.469 -1.114 -33.344 1 98.12 104 LYS A O 1
ATOM 807 N N . MET A 1 105 ? 5 -0.504 -31.797 1 98.19 105 MET A N 1
ATOM 808 C CA . MET A 1 105 ? 5.402 -1.555 -30.859 1 98.19 105 MET A CA 1
ATOM 809 C C . MET A 1 105 ? 5.129 -2.936 -31.453 1 98.19 105 MET A C 1
ATOM 811 O O . MET A 1 105 ? 5.926 -3.859 -31.266 1 98.19 105 MET A O 1
ATOM 815 N N . LYS A 1 106 ? 4.02 -3.084 -32.125 1 97.56 106 LYS A N 1
ATOM 816 C CA . LYS A 1 106 ? 3.693 -4.352 -32.75 1 97.56 106 LYS A CA 1
ATOM 817 C C . LYS A 1 106 ? 4.695 -4.688 -33.844 1 97.56 106 LYS A C 1
ATOM 819 O O . LYS A 1 106 ? 5.105 -5.84 -34 1 97.56 106 LYS A O 1
ATOM 824 N N . GLU A 1 107 ? 5.016 -3.672 -34.625 1 98.19 107 GLU A N 1
ATOM 825 C CA . GLU A 1 107 ? 6.016 -3.859 -35.656 1 98.19 107 GLU A CA 1
ATOM 826 C C . GLU A 1 107 ? 7.359 -4.273 -35.062 1 98.19 107 GLU A C 1
ATOM 828 O O . GLU A 1 107 ? 8.023 -5.172 -35.594 1 98.19 107 GLU A O 1
ATOM 833 N N . VAL A 1 108 ? 7.746 -3.625 -34.031 1 98.31 108 VAL A N 1
ATOM 834 C CA . VAL A 1 108 ? 9 -3.918 -33.344 1 98.31 108 VAL A CA 1
ATOM 835 C C . VAL A 1 108 ? 8.977 -5.352 -32.812 1 98.31 108 VAL A C 1
ATOM 837 O O . VAL A 1 108 ? 9.969 -6.078 -32.938 1 98.31 108 VAL A O 1
ATOM 840 N N . ALA A 1 109 ? 7.883 -5.77 -32.219 1 98.31 109 ALA A N 1
ATOM 841 C CA . ALA A 1 109 ? 7.754 -7.125 -31.703 1 98.31 109 ALA A CA 1
ATOM 842 C C . ALA A 1 109 ? 7.938 -8.164 -32.812 1 98.31 109 ALA A C 1
ATOM 844 O O . ALA A 1 109 ? 8.617 -9.172 -32.594 1 98.31 109 ALA A O 1
ATOM 845 N N . GLU A 1 110 ? 7.324 -7.926 -33.938 1 97.94 110 GLU A N 1
ATOM 846 C CA . GLU A 1 110 ? 7.457 -8.844 -35.062 1 97.94 110 GLU A CA 1
ATOM 847 C C . GLU A 1 110 ? 8.914 -8.977 -35.5 1 97.94 110 GLU A C 1
ATOM 849 O O . GLU A 1 110 ? 9.375 -10.07 -35.812 1 97.94 110 GLU A O 1
ATOM 854 N N . ASP A 1 111 ? 9.578 -7.875 -35.562 1 98.25 111 ASP A N 1
ATOM 855 C CA . ASP A 1 111 ? 10.984 -7.895 -35.906 1 98.25 111 ASP A CA 1
ATOM 856 C C . ASP A 1 111 ? 11.812 -8.656 -34.875 1 98.25 111 ASP A C 1
ATOM 858 O O . ASP A 1 111 ? 12.734 -9.391 -35.219 1 98.25 111 ASP A O 1
ATOM 862 N N . ILE A 1 112 ? 11.539 -8.492 -33.594 1 98.12 112 ILE A N 1
ATOM 863 C CA . ILE A 1 112 ? 12.234 -9.188 -32.531 1 98.12 112 ILE A CA 1
ATOM 864 C C . ILE A 1 112 ? 12.016 -10.695 -32.656 1 98.12 112 ILE A C 1
ATOM 866 O O . ILE A 1 112 ? 12.953 -11.484 -32.5 1 98.12 112 ILE A O 1
ATOM 870 N N . TYR A 1 113 ? 10.773 -11.07 -32.906 1 97.38 113 TYR A N 1
ATOM 871 C CA . TYR A 1 113 ? 10.461 -12.484 -33.062 1 97.38 113 TYR A CA 1
ATOM 872 C C . TYR A 1 113 ? 11.25 -13.078 -34.25 1 97.38 113 TYR A C 1
ATOM 874 O O . TYR A 1 113 ? 11.734 -14.211 -34.156 1 97.38 113 TYR A O 1
ATOM 882 N N . LYS A 1 114 ? 11.352 -12.352 -35.281 1 97.19 114 LYS A N 1
ATOM 883 C CA . LYS A 1 114 ? 12.078 -12.82 -36.469 1 97.19 114 LYS A CA 1
ATOM 884 C C . LYS A 1 114 ? 13.57 -12.953 -36.188 1 97.19 114 LYS A C 1
ATOM 886 O O . LYS A 1 114 ? 14.211 -13.906 -36.625 1 97.19 114 LYS A O 1
ATOM 891 N N . HIS A 1 115 ? 14.117 -12.055 -35.438 1 96.56 115 HIS A N 1
ATOM 892 C CA . HIS A 1 115 ? 15.555 -11.961 -35.219 1 96.56 115 HIS A CA 1
ATOM 893 C C . HIS A 1 115 ? 16 -12.859 -34.062 1 96.56 115 HIS A C 1
ATOM 895 O O . HIS A 1 115 ? 17.047 -13.492 -34.125 1 96.56 115 HIS A O 1
ATOM 901 N N . PHE A 1 116 ? 15.227 -12.836 -32.938 1 97 116 PHE A N 1
ATOM 902 C CA . PHE A 1 116 ? 15.688 -13.477 -31.719 1 97 116 PHE A CA 1
ATOM 903 C C . PHE A 1 116 ? 14.812 -14.68 -31.375 1 97 116 PHE A C 1
ATOM 905 O O . PHE A 1 116 ? 15.203 -15.516 -30.562 1 97 116 PHE A O 1
ATOM 912 N N . GLY A 1 117 ? 13.594 -14.797 -31.922 1 94.88 117 GLY A N 1
ATOM 913 C CA . GLY A 1 117 ? 12.641 -15.82 -31.531 1 94.88 117 GLY A CA 1
ATOM 914 C C . GLY A 1 117 ? 11.727 -15.375 -30.406 1 94.88 117 GLY A C 1
ATOM 915 O O . GLY A 1 117 ? 11.43 -14.188 -30.281 1 94.88 117 GLY A O 1
ATOM 916 N N . ASP A 1 118 ? 11.25 -16.328 -29.609 1 95.56 118 ASP A N 1
ATOM 917 C CA . ASP A 1 118 ? 10.289 -16.031 -28.547 1 95.56 118 ASP A CA 1
ATOM 918 C C . ASP A 1 118 ? 10.945 -15.211 -27.422 1 95.56 118 ASP A C 1
ATOM 920 O O . ASP A 1 118 ? 12.117 -15.414 -27.109 1 95.56 118 ASP A O 1
ATOM 924 N N . VAL A 1 119 ? 10.164 -14.367 -26.859 1 98.19 119 VAL A N 1
ATOM 925 C CA . VAL A 1 119 ? 10.641 -13.5 -25.781 1 98.19 119 VAL A CA 1
ATOM 926 C C . VAL A 1 119 ? 10.453 -14.203 -24.438 1 98.19 119 VAL A C 1
ATOM 928 O O . VAL A 1 119 ? 9.367 -14.703 -24.141 1 98.19 119 VAL A O 1
ATOM 931 N N . ASP A 1 120 ? 11.445 -14.203 -23.641 1 98.62 120 ASP A N 1
ATOM 932 C CA . ASP A 1 120 ? 11.414 -14.914 -22.375 1 98.62 120 ASP A CA 1
ATOM 933 C C . ASP A 1 120 ? 11.172 -13.953 -21.203 1 98.62 120 ASP A C 1
ATOM 935 O O . ASP A 1 120 ? 10.5 -14.305 -20.234 1 98.62 120 ASP A O 1
ATOM 939 N N . ILE A 1 121 ? 11.773 -12.797 -21.219 1 98.81 121 ILE A N 1
ATOM 940 C CA . ILE A 1 121 ? 11.633 -11.805 -20.172 1 98.81 121 ILE A CA 1
ATOM 941 C C . ILE A 1 121 ? 11.352 -10.43 -20.781 1 98.81 121 ILE A C 1
ATOM 943 O O . ILE A 1 121 ? 12.023 -10.016 -21.734 1 98.81 121 ILE A O 1
ATOM 947 N N . VAL A 1 122 ? 10.359 -9.781 -20.344 1 98.88 122 VAL A N 1
ATOM 948 C CA . VAL A 1 122 ? 10.031 -8.414 -20.734 1 98.88 122 VAL A CA 1
ATOM 949 C C . VAL A 1 122 ? 10.25 -7.48 -19.547 1 98.88 122 VAL A C 1
ATOM 951 O O . VAL A 1 122 ? 9.602 -7.625 -18.5 1 98.88 122 VAL A O 1
ATOM 954 N N . ILE A 1 123 ? 11.172 -6.547 -19.672 1 98.81 123 ILE A N 1
ATOM 955 C CA . ILE A 1 123 ? 11.461 -5.594 -18.609 1 98.81 123 ILE A CA 1
ATOM 956 C C . ILE A 1 123 ? 10.945 -4.211 -19 1 98.81 123 ILE A C 1
ATOM 958 O O . ILE A 1 123 ? 11.562 -3.512 -19.812 1 98.81 123 ILE A O 1
ATOM 962 N N . CYS A 1 124 ? 9.852 -3.854 -18.422 1 98.62 124 CYS A N 1
ATOM 963 C CA . CYS A 1 124 ? 9.273 -2.521 -18.578 1 98.62 124 CYS A CA 1
ATOM 964 C C . CYS A 1 124 ? 9.977 -1.512 -17.672 1 98.62 124 CYS A C 1
ATOM 966 O O . CYS A 1 124 ? 9.57 -1.301 -16.531 1 98.62 124 CYS A O 1
ATOM 968 N N . ASN A 1 125 ? 10.93 -0.807 -18.219 1 97.56 125 ASN A N 1
ATOM 969 C CA . ASN A 1 125 ? 11.773 0.097 -17.453 1 97.56 125 ASN A CA 1
ATOM 970 C C . ASN A 1 125 ? 11.586 1.548 -17.891 1 97.56 125 ASN A C 1
ATOM 972 O O . ASN A 1 125 ? 11.859 2.471 -17.109 1 97.56 125 ASN A O 1
ATOM 976 N N . ALA A 1 126 ? 11.109 1.78 -19.109 1 95.62 126 ALA A N 1
ATOM 977 C CA . ALA A 1 126 ? 10.953 3.129 -19.656 1 95.62 126 ALA A CA 1
ATOM 978 C C . ALA A 1 126 ? 9.977 3.947 -18.812 1 95.62 126 ALA A C 1
ATOM 980 O O . ALA A 1 126 ? 8.883 3.479 -18.484 1 95.62 126 ALA A O 1
ATOM 981 N N . ALA A 1 127 ? 10.375 5.121 -18.406 1 92.88 127 ALA A N 1
ATOM 982 C CA . ALA A 1 127 ? 9.539 6.043 -17.656 1 92.88 127 ALA A CA 1
ATOM 983 C C . ALA A 1 127 ? 10.078 7.469 -17.734 1 92.88 127 ALA A C 1
ATOM 985 O O . ALA A 1 127 ? 11.258 7.676 -18.016 1 92.88 127 ALA A O 1
ATOM 986 N N . ILE A 1 128 ? 9.242 8.359 -17.547 1 91.94 128 ILE A N 1
ATOM 987 C CA . ILE A 1 128 ? 9.664 9.75 -17.438 1 91.94 128 ILE A CA 1
ATOM 988 C C . ILE A 1 128 ? 9.336 10.273 -16.031 1 91.94 128 ILE A C 1
ATOM 990 O O . ILE A 1 128 ? 8.406 9.789 -15.383 1 91.94 128 ILE A O 1
ATOM 994 N N . LEU A 1 129 ? 10.172 11.141 -15.57 1 88.5 129 LEU A N 1
ATOM 995 C CA . LEU A 1 129 ? 10.055 11.703 -14.227 1 88.5 129 LEU A CA 1
ATOM 996 C C . LEU A 1 129 ? 10.109 13.227 -14.266 1 88.5 129 LEU A C 1
ATOM 998 O O . LEU A 1 129 ? 10.922 13.805 -14.992 1 88.5 129 LEU A O 1
ATOM 1002 N N . SER A 1 130 ? 9.18 13.805 -13.625 1 85 130 SER A N 1
ATOM 1003 C CA . SER A 1 130 ? 9.234 15.242 -13.352 1 85 130 SER A CA 1
ATOM 1004 C C . SER A 1 130 ? 8.93 15.539 -11.891 1 85 130 SER A C 1
ATOM 1006 O O . SER A 1 130 ? 7.957 15.016 -11.336 1 85 130 SER A O 1
ATOM 1008 N N . PHE A 1 131 ? 9.781 16.297 -11.281 1 85.5 131 PHE A N 1
ATOM 1009 C CA . PHE A 1 131 ? 9.516 16.812 -9.945 1 85.5 131 PHE A CA 1
ATOM 1010 C C . PHE A 1 131 ? 8.789 18.156 -10.023 1 85.5 131 PHE A C 1
ATOM 1012 O O . PHE A 1 131 ? 9.391 19.172 -10.383 1 85.5 131 PHE A O 1
ATOM 1019 N N . THR A 1 132 ? 7.562 18.156 -9.82 1 87.69 132 THR A N 1
ATOM 1020 C CA . THR A 1 132 ? 6.742 19.359 -9.906 1 87.69 132 THR A CA 1
ATOM 1021 C C . THR A 1 132 ? 5.684 19.375 -8.805 1 87.69 132 THR A C 1
ATOM 1023 O O . THR A 1 132 ? 5.254 18.312 -8.336 1 87.69 132 THR A O 1
ATOM 1026 N N . SER A 1 133 ? 5.422 20.578 -8.383 1 88.38 133 SER A N 1
ATOM 1027 C CA . SER A 1 133 ? 4.355 20.688 -7.395 1 88.38 133 SER A CA 1
ATOM 1028 C C . SER A 1 133 ? 2.994 20.391 -8.016 1 88.38 133 SER A C 1
ATOM 1030 O O . SER A 1 133 ? 2.865 20.312 -9.242 1 88.38 133 SER A O 1
ATOM 1032 N N . PHE A 1 134 ? 2.018 20.188 -7.152 1 89.38 134 PHE A N 1
ATOM 1033 C CA . PHE A 1 134 ? 0.668 19.781 -7.535 1 89.38 134 PHE A CA 1
ATOM 1034 C C . PHE A 1 134 ? 0.053 20.781 -8.5 1 89.38 134 PHE A C 1
ATOM 1036 O O . PHE A 1 134 ? -0.618 20.406 -9.461 1 89.38 134 PHE A O 1
ATOM 1043 N N . MET A 1 135 ? 0.343 22.078 -8.305 1 91.06 135 MET A N 1
ATOM 1044 C CA . MET A 1 135 ? -0.307 23.125 -9.086 1 91.06 135 MET A CA 1
ATOM 1045 C C . MET A 1 135 ? 0.576 23.547 -10.258 1 91.06 135 MET A C 1
ATOM 1047 O O . MET A 1 135 ? 0.091 24.141 -11.219 1 91.06 135 MET A O 1
ATOM 1051 N N . GLU A 1 136 ? 1.825 23.219 -10.242 1 89.31 136 GLU A N 1
ATOM 1052 C CA . GLU A 1 136 ? 2.764 23.75 -11.227 1 89.31 136 GLU A CA 1
ATOM 1053 C C . GLU A 1 136 ? 2.877 22.828 -12.438 1 89.31 136 GLU A C 1
ATOM 1055 O O . GLU A 1 136 ? 3.225 23.281 -13.531 1 89.31 136 GLU A O 1
ATOM 1060 N N . ILE A 1 137 ? 2.629 21.609 -12.266 1 90.56 137 ILE A N 1
ATOM 1061 C CA . ILE A 1 137 ? 2.734 20.703 -13.414 1 90.56 137 ILE A CA 1
ATOM 1062 C C . ILE A 1 137 ? 1.653 21.031 -14.438 1 90.56 137 ILE A C 1
ATOM 1064 O O . ILE A 1 137 ? 0.484 21.203 -14.086 1 90.56 137 ILE A O 1
ATOM 1068 N N . SER A 1 138 ? 2.039 21.172 -15.695 1 93.5 138 SER A N 1
ATOM 1069 C CA . SER A 1 138 ? 1.066 21.469 -16.734 1 93.5 138 SER A CA 1
ATOM 1070 C C . SER A 1 138 ? 0.193 20.266 -17.047 1 93.5 138 SER A C 1
ATOM 1072 O O . SER A 1 138 ? 0.577 19.125 -16.766 1 93.5 138 SER A O 1
ATOM 1074 N N . ASN A 1 139 ? -1.015 20.531 -17.578 1 93.81 139 ASN A N 1
ATOM 1075 C CA . ASN A 1 139 ? -1.895 19.453 -18 1 93.81 139 ASN A CA 1
ATOM 1076 C C . ASN A 1 139 ? -1.227 18.547 -19.047 1 93.81 139 ASN A C 1
ATOM 1078 O O . ASN A 1 139 ? -1.376 17.328 -19 1 93.81 139 ASN A O 1
ATOM 1082 N N . GLU A 1 140 ? -0.543 19.172 -19.906 1 93.5 140 GLU A N 1
ATOM 1083 C CA . GLU A 1 140 ? 0.133 18.453 -20.969 1 93.5 140 GLU A CA 1
ATOM 1084 C C . GLU A 1 140 ? 1.208 17.516 -20.422 1 93.5 140 GLU A C 1
ATOM 1086 O O . GLU A 1 140 ? 1.305 16.359 -20.812 1 93.5 140 GLU A O 1
ATOM 1091 N N . GLN A 1 141 ? 1.988 18 -19.484 1 93 141 GLN A N 1
ATOM 1092 C CA . GLN A 1 141 ? 3.047 17.188 -18.891 1 93 141 GLN A CA 1
ATOM 1093 C C . GLN A 1 141 ? 2.467 16.047 -18.078 1 93 141 GLN A C 1
ATOM 1095 O O . GLN A 1 141 ? 3.006 14.938 -18.078 1 93 141 GLN A O 1
ATOM 1100 N N . LEU A 1 142 ? 1.445 16.359 -17.328 1 93.94 142 LEU A N 1
ATOM 1101 C CA . LEU A 1 142 ? 0.783 15.32 -16.547 1 93.94 142 LEU A CA 1
ATOM 1102 C C . LEU A 1 142 ? 0.245 14.211 -17.453 1 93.94 142 LEU A C 1
ATOM 1104 O O . LEU A 1 142 ? 0.482 13.031 -17.203 1 93.94 142 LEU A O 1
ATOM 1108 N N . ARG A 1 143 ? -0.465 14.562 -18.484 1 93.62 143 ARG A N 1
ATOM 1109 C CA . ARG A 1 143 ? -1.023 13.578 -19.406 1 93.62 143 ARG A CA 1
ATOM 1110 C C . ARG A 1 143 ? 0.08 12.781 -20.094 1 93.62 143 ARG A C 1
ATOM 1112 O O . ARG A 1 143 ? -0.066 11.578 -20.312 1 93.62 143 ARG A O 1
ATOM 1119 N N . LYS A 1 144 ? 1.137 13.453 -20.438 1 94.06 144 LYS A N 1
ATOM 1120 C CA . LYS A 1 144 ? 2.273 12.758 -21.031 1 94.06 144 LYS A CA 1
ATOM 1121 C C . LYS A 1 144 ? 2.844 11.711 -20.078 1 94.06 144 LYS A C 1
ATOM 1123 O O . LYS A 1 144 ? 3.184 10.602 -20.5 1 94.06 144 LYS A O 1
ATOM 1128 N N . CYS A 1 145 ? 2.969 12.07 -18.859 1 94 145 CYS A N 1
ATOM 1129 C CA . CYS A 1 145 ? 3.469 11.141 -17.844 1 94 145 CYS A CA 1
ATOM 1130 C C . CYS A 1 145 ? 2.562 9.922 -17.719 1 94 145 CYS A C 1
ATOM 1132 O O . CYS A 1 145 ? 3.045 8.789 -17.672 1 94 145 CYS A O 1
ATOM 1134 N N . LEU A 1 146 ? 1.264 10.156 -17.688 1 94.19 146 LEU A N 1
ATOM 1135 C CA . LEU A 1 146 ? 0.309 9.062 -17.594 1 94.19 146 LEU A CA 1
ATOM 1136 C C . LEU A 1 146 ? 0.384 8.164 -18.828 1 94.19 146 LEU A C 1
ATOM 1138 O O . LEU A 1 146 ? 0.319 6.941 -18.703 1 94.19 146 LEU A O 1
ATOM 1142 N N . ASP A 1 147 ? 0.539 8.797 -19.891 1 95.25 147 ASP A N 1
ATOM 1143 C CA . ASP A 1 147 ? 0.582 8.062 -21.156 1 95.25 147 ASP A CA 1
ATOM 1144 C C . ASP A 1 147 ? 1.832 7.191 -21.234 1 95.25 147 ASP A C 1
ATOM 1146 O O . ASP A 1 147 ? 1.744 6 -21.547 1 95.25 147 ASP A O 1
ATOM 1150 N N . VAL A 1 148 ? 2.945 7.734 -20.953 1 95.94 148 VAL A N 1
ATOM 1151 C CA . VAL A 1 148 ? 4.207 7.016 -21.094 1 95.94 148 VAL A CA 1
ATOM 1152 C C . VAL A 1 148 ? 4.352 6 -19.953 1 95.94 148 VAL A C 1
ATOM 1154 O O . VAL A 1 148 ? 4.59 4.816 -20.203 1 95.94 148 VAL A O 1
ATOM 1157 N N . ASN A 1 149 ? 4.195 6.434 -18.734 1 96.62 149 ASN A N 1
ATOM 1158 C CA . ASN A 1 149 ? 4.516 5.602 -17.578 1 96.62 149 ASN A CA 1
ATOM 1159 C C . ASN A 1 149 ? 3.459 4.523 -17.359 1 96.62 149 ASN A C 1
ATOM 1161 O O . ASN A 1 149 ? 3.771 3.436 -16.875 1 96.62 149 ASN A O 1
ATOM 1165 N N . ILE A 1 150 ? 2.199 4.855 -17.641 1 96.44 150 ILE A N 1
ATOM 1166 C CA . ILE A 1 150 ? 1.141 3.893 -17.359 1 96.44 150 ILE A CA 1
ATOM 1167 C C . ILE A 1 150 ? 0.739 3.178 -18.656 1 96.44 150 ILE A C 1
ATOM 1169 O O . ILE A 1 150 ? 0.979 1.979 -18.812 1 96.44 150 ILE A O 1
ATOM 1173 N N . PHE A 1 151 ? 0.23 3.912 -19.594 1 96.62 151 PHE A N 1
ATOM 1174 C CA . PHE A 1 151 ? -0.237 3.307 -20.844 1 96.62 151 PHE A CA 1
ATOM 1175 C C . PHE A 1 151 ? 0.912 2.627 -21.578 1 96.62 151 PHE A C 1
ATOM 1177 O O . PHE A 1 151 ? 0.759 1.516 -22.078 1 96.62 151 PHE A O 1
ATOM 1184 N N . GLY A 1 152 ? 2.053 3.334 -21.688 1 97.5 152 GLY A N 1
ATOM 1185 C CA . GLY A 1 152 ? 3.211 2.75 -22.344 1 97.5 152 GLY A CA 1
ATOM 1186 C C . GLY A 1 152 ? 3.637 1.428 -21.734 1 97.5 152 GLY A C 1
ATOM 1187 O O . GLY A 1 152 ? 3.967 0.484 -22.453 1 97.5 152 GLY A O 1
ATOM 1188 N N . THR A 1 153 ? 3.645 1.341 -20.406 1 97.56 153 THR A N 1
ATOM 1189 C CA . THR A 1 153 ? 3.992 0.113 -19.703 1 97.56 153 THR A CA 1
ATOM 1190 C C . THR A 1 153 ? 3.002 -1 -20.031 1 97.56 153 THR A C 1
ATOM 1192 O O . THR A 1 153 ? 3.402 -2.115 -20.375 1 97.56 153 THR A O 1
ATOM 1195 N N . ILE A 1 154 ? 1.717 -0.724 -19.953 1 97.44 154 ILE A N 1
ATOM 1196 C CA . ILE A 1 154 ? 0.673 -1.703 -20.219 1 97.44 154 ILE A CA 1
ATOM 1197 C C . ILE A 1 154 ? 0.754 -2.141 -21.688 1 97.44 154 ILE A C 1
ATOM 1199 O O . ILE A 1 154 ? 0.62 -3.328 -22 1 97.44 154 ILE A O 1
ATOM 1203 N N . ASN A 1 155 ? 0.958 -1.169 -22.562 1 97.69 155 ASN A N 1
ATOM 1204 C CA . ASN A 1 155 ? 1.105 -1.467 -23.984 1 97.69 155 ASN A CA 1
ATOM 1205 C C . ASN A 1 155 ? 2.277 -2.41 -24.234 1 97.69 155 ASN A C 1
ATOM 1207 O O . ASN A 1 155 ? 2.18 -3.314 -25.078 1 97.69 155 ASN A O 1
ATOM 1211 N N . THR A 1 156 ? 3.379 -2.193 -23.578 1 98.38 156 THR A N 1
ATOM 1212 C CA . THR A 1 156 ? 4.547 -3.057 -23.703 1 98.38 156 THR A CA 1
ATOM 1213 C C . THR A 1 156 ? 4.219 -4.48 -23.266 1 98.38 156 THR A C 1
ATOM 1215 O O . THR A 1 156 ? 4.543 -5.441 -23.969 1 98.38 156 THR A O 1
ATOM 1218 N N . ILE A 1 157 ? 3.6 -4.637 -22.141 1 98.12 157 ILE A N 1
ATOM 1219 C CA . ILE A 1 157 ? 3.229 -5.949 -21.625 1 98.12 157 ILE A CA 1
ATOM 1220 C C . ILE A 1 157 ? 2.322 -6.66 -22.625 1 98.12 157 ILE A C 1
ATOM 1222 O O . ILE A 1 157 ? 2.572 -7.812 -22.984 1 98.12 157 ILE A O 1
ATOM 1226 N N . ARG A 1 158 ? 1.293 -5.965 -23.109 1 97.44 158 ARG A N 1
ATOM 1227 C CA . ARG A 1 158 ? 0.308 -6.543 -24.016 1 97.44 158 ARG A CA 1
ATOM 1228 C C . ARG A 1 158 ? 0.965 -7.016 -25.312 1 97.44 158 ARG A C 1
ATOM 1230 O O . ARG A 1 158 ? 0.544 -8.016 -25.906 1 97.44 158 ARG A O 1
ATOM 1237 N N . THR A 1 159 ? 1.924 -6.262 -25.703 1 97.75 159 THR A N 1
ATOM 1238 C CA . THR A 1 159 ? 2.604 -6.539 -26.969 1 97.75 159 THR A CA 1
ATOM 1239 C C . THR A 1 159 ? 3.23 -7.934 -26.938 1 97.75 159 THR A C 1
ATOM 1241 O O . THR A 1 159 ? 3.271 -8.617 -27.969 1 97.75 159 THR A O 1
ATOM 1244 N N . PHE A 1 160 ? 3.666 -8.406 -25.812 1 98 160 PHE A N 1
ATOM 1245 C CA . PHE A 1 160 ? 4.43 -9.648 -25.766 1 98 160 PHE A CA 1
ATOM 1246 C C . PHE A 1 160 ? 3.682 -10.719 -24.984 1 98 160 PHE A C 1
ATOM 1248 O O . PHE A 1 160 ? 4.086 -11.883 -24.969 1 98 160 PHE A O 1
ATOM 1255 N N . LEU A 1 161 ? 2.58 -10.383 -24.328 1 97.38 161 LEU A N 1
ATOM 1256 C CA . LEU A 1 161 ? 1.909 -11.25 -23.375 1 97.38 161 LEU A CA 1
ATOM 1257 C C . LEU A 1 161 ? 1.239 -12.43 -24.078 1 97.38 161 LEU A C 1
ATOM 1259 O O . LEU A 1 161 ? 1.243 -13.547 -23.562 1 97.38 161 LEU A O 1
ATOM 1263 N N . THR A 1 162 ? 0.625 -12.219 -25.234 1 95.94 162 THR A N 1
ATOM 1264 C CA . THR A 1 162 ? -0.167 -13.234 -25.906 1 95.94 162 THR A CA 1
ATOM 1265 C C . THR A 1 162 ? 0.666 -14.492 -26.156 1 95.94 162 THR A C 1
ATOM 1267 O O . THR A 1 162 ? 0.223 -15.602 -25.875 1 95.94 162 THR A O 1
ATOM 1270 N N . ARG A 1 163 ? 1.817 -14.352 -26.688 1 96.81 163 ARG A N 1
ATOM 1271 C CA . ARG A 1 163 ? 2.672 -15.5 -26.969 1 96.81 163 ARG A CA 1
ATOM 1272 C C . ARG A 1 163 ? 3.123 -16.172 -25.688 1 96.81 163 ARG A C 1
ATOM 1274 O O . ARG A 1 163 ? 3.285 -17.406 -25.641 1 96.81 163 ARG A O 1
ATOM 1281 N N . MET A 1 164 ? 3.373 -15.391 -24.641 1 97.62 164 MET A N 1
ATOM 1282 C CA . MET A 1 164 ? 3.715 -15.961 -23.344 1 97.62 164 MET A CA 1
ATOM 1283 C C . MET A 1 164 ? 2.562 -16.797 -22.797 1 97.62 164 MET A C 1
ATOM 1285 O O . MET A 1 164 ? 2.785 -17.859 -22.219 1 97.62 164 MET A O 1
ATOM 1289 N N . GLU A 1 165 ? 1.33 -16.266 -22.969 1 96.19 165 GLU A N 1
ATOM 1290 C CA . GLU A 1 165 ? 0.142 -16.984 -22.5 1 96.19 165 GLU A CA 1
ATOM 1291 C C . GLU A 1 165 ? -0.031 -18.312 -23.25 1 96.19 165 GLU A C 1
ATOM 1293 O O . GLU A 1 165 ? -0.391 -19.312 -22.641 1 96.19 165 GLU A O 1
ATOM 1298 N N . GLU A 1 166 ? 0.236 -18.312 -24.516 1 96.06 166 GLU A N 1
ATOM 1299 C CA . GLU A 1 166 ? 0.094 -19.516 -25.344 1 96.06 166 GLU A CA 1
ATOM 1300 C C . GLU A 1 166 ? 1.034 -20.625 -24.875 1 96.06 166 GLU A C 1
ATOM 1302 O O . GLU A 1 166 ? 0.667 -21.797 -24.875 1 96.06 166 GLU A O 1
ATOM 1307 N N . LYS A 1 167 ? 2.15 -20.25 -24.391 1 96.69 167 LYS A N 1
ATOM 1308 C CA . LYS A 1 167 ? 3.16 -21.219 -23.984 1 96.69 167 LYS A CA 1
ATOM 1309 C C . LYS A 1 167 ? 3.133 -21.438 -22.469 1 96.69 167 LYS A C 1
ATOM 1311 O O . LYS A 1 167 ? 3.76 -22.359 -21.953 1 96.69 167 LYS A O 1
ATOM 1316 N N . ASN A 1 168 ? 2.373 -20.547 -21.781 1 97.12 168 ASN A N 1
ATOM 1317 C CA . ASN A 1 168 ? 2.41 -20.516 -20.328 1 97.12 168 ASN A CA 1
ATOM 1318 C C . ASN A 1 168 ? 3.842 -20.453 -19.797 1 97.12 168 ASN A C 1
ATOM 1320 O O . ASN A 1 168 ? 4.242 -21.281 -18.984 1 97.12 168 ASN A O 1
ATOM 1324 N N . SER A 1 169 ? 4.574 -19.578 -20.375 1 98.06 169 SER A N 1
ATOM 1325 C CA . SER A 1 169 ? 5.973 -19.359 -20.016 1 98.06 169 SER A CA 1
ATOM 1326 C C . SER A 1 169 ? 6.402 -17.938 -20.312 1 98.06 169 SER A C 1
ATOM 1328 O O . SER A 1 169 ? 6.062 -17.375 -21.359 1 98.06 169 SER A O 1
ATOM 1330 N N . GLY A 1 170 ? 7.109 -17.344 -19.375 1 98.25 170 GLY A N 1
ATOM 1331 C CA . GLY A 1 170 ? 7.578 -15.977 -19.531 1 98.25 170 GLY A CA 1
ATOM 1332 C C . GLY A 1 170 ? 7.766 -15.258 -18.203 1 98.25 170 GLY A C 1
ATOM 1333 O O . GLY A 1 170 ? 7.469 -15.812 -17.141 1 98.25 170 GLY A O 1
ATOM 1334 N N . HIS A 1 171 ? 8.336 -14.148 -18.266 1 98.69 171 HIS A N 1
ATOM 1335 C CA . HIS A 1 171 ? 8.594 -13.328 -17.094 1 98.69 171 HIS A CA 1
ATOM 1336 C C . HIS A 1 171 ? 8.391 -11.844 -17.406 1 98.69 171 HIS A C 1
ATOM 1338 O O . HIS A 1 171 ? 9.102 -11.281 -18.234 1 98.69 171 HIS A O 1
ATOM 1344 N N . ILE A 1 172 ? 7.398 -11.289 -16.812 1 98.62 172 ILE A N 1
ATOM 1345 C CA . ILE A 1 172 ? 7.105 -9.867 -16.984 1 98.62 172 ILE A CA 1
ATOM 1346 C C . ILE A 1 172 ? 7.656 -9.094 -15.781 1 98.62 172 ILE A C 1
ATOM 1348 O O . ILE A 1 172 ? 7.32 -9.391 -14.633 1 98.62 172 ILE A O 1
ATOM 1352 N N . VAL A 1 173 ? 8.516 -8.117 -16.031 1 98.75 173 VAL A N 1
ATOM 1353 C CA . VAL A 1 173 ? 9.148 -7.305 -15.008 1 98.75 173 VAL A CA 1
ATOM 1354 C C . VAL A 1 173 ? 8.781 -5.836 -15.211 1 98.75 173 VAL A C 1
ATOM 1356 O O . VAL A 1 173 ? 8.844 -5.324 -16.328 1 98.75 173 VAL A O 1
ATOM 1359 N N . CYS A 1 174 ? 8.344 -5.207 -14.195 1 97.81 174 CYS A N 1
ATOM 1360 C CA . CYS A 1 174 ? 8.094 -3.771 -14.242 1 97.81 174 CYS A CA 1
ATOM 1361 C C . CYS A 1 174 ? 8.953 -3.037 -13.219 1 97.81 174 CYS A C 1
ATOM 1363 O O . CYS A 1 174 ? 9.086 -3.488 -12.078 1 97.81 174 CYS A O 1
ATOM 1365 N N . VAL A 1 175 ? 9.539 -1.961 -13.68 1 95.56 175 VAL A N 1
ATOM 1366 C CA . VAL A 1 175 ? 10.328 -1.125 -12.773 1 95.56 175 VAL A CA 1
ATOM 1367 C C . VAL A 1 175 ? 9.453 -0.008 -12.211 1 95.56 175 VAL A C 1
ATOM 1369 O O . VAL A 1 175 ? 9.164 0.973 -12.898 1 95.56 175 VAL A O 1
ATOM 1372 N N . SER A 1 176 ? 9.016 -0.199 -11.086 1 94.31 176 SER A N 1
ATOM 1373 C CA . SER A 1 176 ? 8.32 0.844 -10.336 1 94.31 176 SER A CA 1
ATOM 1374 C C . SER A 1 176 ? 9.297 1.646 -9.477 1 94.31 176 SER A C 1
ATOM 1376 O O . SER A 1 176 ? 10.391 1.99 -9.922 1 94.31 176 SER A O 1
ATOM 1378 N N . SER A 1 177 ? 8.953 2.049 -8.289 1 90.19 177 SER A N 1
ATOM 1379 C CA . SER A 1 177 ? 9.742 2.836 -7.352 1 90.19 177 SER A CA 1
ATOM 1380 C C . SER A 1 177 ? 9.164 2.76 -5.941 1 90.19 177 SER A C 1
ATOM 1382 O O . SER A 1 177 ? 8.039 2.289 -5.75 1 90.19 177 SER A O 1
ATOM 1384 N N . ILE A 1 178 ? 9.984 3.102 -5.012 1 88.5 178 ILE A N 1
ATOM 1385 C CA . ILE A 1 178 ? 9.445 3.297 -3.668 1 88.5 178 ILE A CA 1
ATOM 1386 C C . ILE A 1 178 ? 8.328 4.336 -3.705 1 88.5 178 ILE A C 1
ATOM 1388 O O . ILE A 1 178 ? 7.422 4.309 -2.871 1 88.5 178 ILE A O 1
ATOM 1392 N N . ALA A 1 179 ? 8.375 5.168 -4.719 1 86.5 179 ALA A N 1
ATOM 1393 C CA . ALA A 1 179 ? 7.344 6.176 -4.953 1 86.5 179 ALA A CA 1
ATOM 1394 C C . ALA A 1 179 ? 6.012 5.527 -5.32 1 86.5 179 ALA A C 1
ATOM 1396 O O . ALA A 1 179 ? 4.969 6.191 -5.324 1 86.5 179 ALA A O 1
ATOM 1397 N N . GLY A 1 180 ? 5.988 4.301 -5.582 1 90.12 180 GLY A N 1
ATOM 1398 C CA . GLY A 1 180 ? 4.762 3.555 -5.824 1 90.12 180 GLY A CA 1
ATOM 1399 C C . GLY A 1 180 ? 4.074 3.109 -4.551 1 90.12 180 GLY A C 1
ATOM 1400 O O . GLY A 1 180 ? 2.961 2.58 -4.594 1 90.12 180 GLY A O 1
ATOM 1401 N N . TRP A 1 181 ? 4.734 3.334 -3.484 1 89.56 181 TRP A N 1
ATOM 1402 C CA . TRP A 1 181 ? 4.188 2.924 -2.195 1 89.56 181 TRP A CA 1
ATOM 1403 C C . TRP A 1 181 ? 3.92 4.137 -1.309 1 89.56 181 TRP A C 1
ATOM 1405 O O . TRP A 1 181 ? 3.166 4.047 -0.336 1 89.56 181 TRP A O 1
ATOM 1415 N N . SER A 1 182 ? 4.57 5.246 -1.622 1 89.94 182 SER A N 1
ATOM 1416 C CA . SER A 1 182 ? 4.441 6.461 -0.823 1 89.94 182 SER A CA 1
ATOM 1417 C C . SER A 1 182 ? 4.43 7.703 -1.705 1 89.94 182 SER A C 1
ATOM 1419 O O . SER A 1 182 ? 5.406 7.98 -2.408 1 89.94 182 SER A O 1
ATOM 1421 N N . GLY A 1 183 ? 3.375 8.398 -1.586 1 90.69 183 GLY A N 1
ATOM 1422 C CA . GLY A 1 183 ? 3.363 9.695 -2.242 1 90.69 183 GLY A CA 1
ATOM 1423 C C . GLY A 1 183 ? 4.199 10.734 -1.52 1 90.69 183 GLY A C 1
ATOM 1424 O O . GLY A 1 183 ? 4.258 10.75 -0.289 1 90.69 183 GLY A O 1
ATOM 1425 N N . GLU A 1 184 ? 4.824 11.609 -2.334 1 89.31 184 GLU A N 1
ATOM 1426 C CA . GLU A 1 184 ? 5.727 12.586 -1.726 1 89.31 184 GLU A CA 1
ATOM 1427 C C . GLU A 1 184 ? 5.543 13.969 -2.342 1 89.31 184 GLU A C 1
ATOM 1429 O O . GLU A 1 184 ? 4.977 14.102 -3.43 1 89.31 184 GLU A O 1
ATOM 1434 N N . THR A 1 185 ? 6.051 14.969 -1.657 1 90.31 185 THR A N 1
ATOM 1435 C CA . THR A 1 185 ? 6.039 16.344 -2.131 1 90.31 185 THR A CA 1
ATOM 1436 C C . THR A 1 185 ? 6.688 16.453 -3.508 1 90.31 185 THR A C 1
ATOM 1438 O O . THR A 1 185 ? 7.754 15.883 -3.744 1 90.31 185 THR A O 1
ATOM 1441 N N . MET A 1 186 ? 5.984 17.109 -4.477 1 87.38 186 MET A N 1
ATOM 1442 C CA . MET A 1 186 ? 6.438 17.344 -5.848 1 87.38 186 MET A CA 1
ATOM 1443 C C . MET A 1 186 ? 6.426 16.047 -6.645 1 87.38 186 MET A C 1
ATOM 1445 O O . MET A 1 186 ? 7.098 15.93 -7.672 1 87.38 186 MET A O 1
ATOM 1449 N N . GLY A 1 187 ? 5.75 15.047 -6.125 1 88.56 187 GLY A N 1
ATOM 1450 C CA . GLY A 1 187 ? 5.746 13.75 -6.781 1 88.56 187 GLY A CA 1
ATOM 1451 C C . GLY A 1 187 ? 4.426 13.422 -7.445 1 88.56 187 GLY A C 1
ATOM 1452 O O . GLY A 1 187 ? 4.137 12.25 -7.723 1 88.56 187 GLY A O 1
ATOM 1453 N N . LEU A 1 188 ? 3.6 14.359 -7.719 1 86.19 188 LEU A N 1
ATOM 1454 C CA . LEU A 1 188 ? 2.24 14.109 -8.18 1 86.19 188 LEU A CA 1
ATOM 1455 C C . LEU A 1 188 ? 2.244 13.211 -9.414 1 86.19 188 LEU A C 1
ATOM 1457 O O . LEU A 1 188 ? 1.62 12.148 -9.422 1 86.19 188 LEU A O 1
ATOM 1461 N N . SER A 1 189 ? 3.002 13.641 -10.438 1 86.69 189 SER A N 1
ATOM 1462 C CA . SER A 1 189 ? 2.947 12.891 -11.688 1 86.69 189 SER A CA 1
ATOM 1463 C C . SER A 1 189 ? 3.646 11.547 -11.555 1 86.69 189 SER A C 1
ATOM 1465 O O . SER A 1 189 ? 3.1 10.516 -11.953 1 86.69 189 SER A O 1
ATOM 1467 N N . TYR A 1 190 ? 4.789 11.57 -10.977 1 89.62 190 TYR A N 1
ATOM 1468 C CA . TYR A 1 190 ? 5.605 10.367 -10.914 1 89.62 190 TYR A CA 1
ATOM 1469 C C . TYR A 1 190 ? 5.035 9.375 -9.906 1 89.62 190 TYR A C 1
ATOM 1471 O O . TYR A 1 190 ? 4.836 8.195 -10.234 1 89.62 190 TYR A O 1
ATOM 1479 N N . CYS A 1 191 ? 4.73 9.797 -8.672 1 92.5 191 CYS A N 1
ATOM 1480 C CA . CYS A 1 191 ? 4.168 8.898 -7.672 1 92.5 191 CYS A CA 1
ATOM 1481 C C . CYS A 1 191 ? 2.854 8.297 -8.148 1 92.5 191 CYS A C 1
ATOM 1483 O O . CYS A 1 191 ? 2.633 7.094 -8.023 1 92.5 191 CYS A O 1
ATOM 1485 N N . THR A 1 192 ? 2.041 9.125 -8.719 1 93.5 192 THR A N 1
ATOM 1486 C CA . THR A 1 192 ? 0.766 8.672 -9.266 1 93.5 192 THR A CA 1
ATOM 1487 C C . THR A 1 192 ? 0.978 7.559 -10.281 1 93.5 192 THR A C 1
ATOM 1489 O O . THR A 1 192 ? 0.319 6.516 -10.219 1 93.5 192 THR A O 1
ATOM 1492 N N . SER A 1 193 ? 1.871 7.77 -11.141 1 94.38 193 SER A N 1
ATOM 1493 C CA . SER A 1 193 ? 2.117 6.797 -12.195 1 94.38 193 SER A CA 1
ATOM 1494 C C . SER A 1 193 ? 2.697 5.504 -11.633 1 94.38 193 SER A C 1
ATOM 1496 O O . SER A 1 193 ? 2.359 4.414 -12.102 1 94.38 193 SER A O 1
ATOM 1498 N N . LYS A 1 194 ? 3.57 5.609 -10.68 1 92.94 194 LYS A N 1
ATOM 1499 C CA . LYS A 1 194 ? 4.215 4.41 -10.148 1 92.94 194 LYS A CA 1
ATOM 1500 C C . LYS A 1 194 ? 3.252 3.617 -9.266 1 92.94 194 LYS A C 1
ATOM 1502 O O . LYS A 1 194 ? 3.32 2.387 -9.219 1 92.94 194 LYS A O 1
ATOM 1507 N N . PHE A 1 195 ? 2.34 4.301 -8.602 1 94.75 195 PHE A N 1
ATOM 1508 C CA . PHE A 1 195 ? 1.23 3.604 -7.961 1 94.75 195 PHE A CA 1
ATOM 1509 C C . PHE A 1 195 ? 0.414 2.828 -8.992 1 94.75 195 PHE A C 1
ATOM 1511 O O . PHE A 1 195 ? 0.061 1.669 -8.766 1 94.75 195 PHE A O 1
ATOM 1518 N N . ALA A 1 196 ? 0.158 3.492 -10.047 1 95.56 196 ALA A N 1
ATOM 1519 C CA . ALA A 1 196 ? -0.658 2.906 -11.102 1 95.56 196 ALA A CA 1
ATOM 1520 C C . ALA A 1 196 ? -0.002 1.648 -11.672 1 95.56 196 ALA A C 1
ATOM 1522 O O . ALA A 1 196 ? -0.673 0.639 -11.898 1 95.56 196 ALA A O 1
ATOM 1523 N N . VAL A 1 197 ? 1.264 1.704 -11.898 1 95.94 197 VAL A N 1
ATOM 1524 C CA . VAL A 1 197 ? 2.006 0.583 -12.461 1 95.94 197 VAL A CA 1
ATOM 1525 C C . VAL A 1 197 ? 1.954 -0.607 -11.508 1 95.94 197 VAL A C 1
ATOM 1527 O O . VAL A 1 197 ? 1.829 -1.755 -11.938 1 95.94 197 VAL A O 1
ATOM 1530 N N . ARG A 1 198 ? 2.088 -0.341 -10.266 1 94.44 198 ARG A N 1
ATOM 1531 C CA . ARG A 1 198 ? 1.948 -1.405 -9.273 1 94.44 198 ARG A CA 1
ATOM 1532 C C . ARG A 1 198 ? 0.573 -2.059 -9.367 1 94.44 198 ARG A C 1
ATOM 1534 O O . ARG A 1 198 ? 0.459 -3.285 -9.328 1 94.44 198 ARG A O 1
ATOM 1541 N N . GLY A 1 199 ? -0.472 -1.238 -9.406 1 94.81 199 GLY A N 1
ATOM 1542 C CA . GLY A 1 199 ? -1.822 -1.757 -9.555 1 94.81 199 GLY A CA 1
ATOM 1543 C C . GLY A 1 199 ? -2.004 -2.604 -10.797 1 94.81 199 GLY A C 1
ATOM 1544 O O . GLY A 1 199 ? -2.645 -3.654 -10.75 1 94.81 199 GLY A O 1
ATOM 1545 N N . ALA A 1 200 ? -1.429 -2.184 -11.891 1 95.69 200 ALA A N 1
ATOM 1546 C CA . ALA A 1 200 ? -1.513 -2.92 -13.148 1 95.69 200 ALA A CA 1
ATOM 1547 C C . ALA A 1 200 ? -0.836 -4.281 -13.031 1 95.69 200 ALA A C 1
ATOM 1549 O O . ALA A 1 200 ? -1.388 -5.297 -13.469 1 95.69 200 ALA A O 1
ATOM 1550 N N . MET A 1 201 ? 0.33 -4.277 -12.43 1 96.31 201 MET A N 1
ATOM 1551 C CA . MET A 1 201 ? 1.091 -5.516 -12.289 1 96.31 201 MET A CA 1
ATOM 1552 C C . MET A 1 201 ? 0.361 -6.5 -11.383 1 96.31 201 MET A C 1
ATOM 1554 O O . MET A 1 201 ? 0.326 -7.699 -11.656 1 96.31 201 MET A O 1
ATOM 1558 N N . GLU A 1 202 ? -0.176 -5.996 -10.328 1 94.06 202 GLU A N 1
ATOM 1559 C CA . GLU A 1 202 ? -0.92 -6.875 -9.438 1 94.06 202 GLU A CA 1
ATOM 1560 C C . GLU A 1 202 ? -2.146 -7.461 -10.133 1 94.06 202 GLU A C 1
ATOM 1562 O O . GLU A 1 202 ? -2.467 -8.641 -9.953 1 94.06 202 GLU A O 1
ATOM 1567 N N . SER A 1 203 ? -2.844 -6.621 -10.852 1 94.94 203 SER A N 1
ATOM 1568 C CA . SER A 1 203 ? -4.012 -7.098 -11.586 1 94.94 203 SER A CA 1
ATOM 1569 C C . SER A 1 203 ? -3.633 -8.188 -12.586 1 94.94 203 SER A C 1
ATOM 1571 O O . SER A 1 203 ? -4.34 -9.188 -12.719 1 94.94 203 SER A O 1
ATOM 1573 N N . LEU A 1 204 ? -2.555 -7.996 -13.266 1 95.94 204 LEU A N 1
ATOM 1574 C CA . LEU A 1 204 ? -2.064 -8.992 -14.203 1 95.94 204 LEU A CA 1
ATOM 1575 C C . LEU A 1 204 ? -1.737 -10.305 -13.492 1 95.94 204 LEU A C 1
ATOM 1577 O O . LEU A 1 204 ? -2.125 -11.383 -13.953 1 95.94 204 LEU A O 1
ATOM 1581 N N . GLN A 1 205 ? -1.022 -10.211 -12.414 1 94.81 205 GLN A N 1
ATOM 1582 C CA . GLN A 1 205 ? -0.628 -11.383 -11.641 1 94.81 205 GLN A CA 1
ATOM 1583 C C . GLN A 1 205 ? -1.847 -12.188 -11.211 1 94.81 205 GLN A C 1
ATOM 1585 O O . GLN A 1 205 ? -1.852 -13.422 -11.312 1 94.81 205 GLN A O 1
ATOM 1590 N N . MET A 1 206 ? -2.863 -11.5 -10.703 1 93.69 206 MET A N 1
ATOM 1591 C CA . MET A 1 206 ? -4.074 -12.18 -10.258 1 93.69 206 MET A CA 1
ATOM 1592 C C . MET A 1 206 ? -4.785 -12.852 -11.43 1 93.69 206 MET A C 1
ATOM 1594 O O . MET A 1 206 ? -5.285 -13.969 -11.297 1 93.69 206 MET A O 1
ATOM 1598 N N . GLU A 1 207 ? -4.852 -12.164 -12.516 1 93.94 207 GLU A N 1
ATOM 1599 C CA . GLU A 1 207 ? -5.5 -12.727 -13.695 1 93.94 207 GLU A CA 1
ATOM 1600 C C . GLU A 1 207 ? -4.781 -13.984 -14.172 1 93.94 207 GLU A C 1
ATOM 1602 O O . GLU A 1 207 ? -5.422 -14.992 -14.477 1 93.94 207 GLU A O 1
ATOM 1607 N N . LEU A 1 208 ? -3.434 -13.906 -14.258 1 95.69 208 LEU A N 1
ATOM 1608 C CA . LEU A 1 208 ? -2.65 -15.062 -14.68 1 95.69 208 LEU A CA 1
ATOM 1609 C C . LEU A 1 208 ? -2.865 -16.234 -13.727 1 95.69 208 LEU A C 1
ATOM 1611 O O . LEU A 1 208 ? -3.055 -17.375 -14.172 1 95.69 208 LEU A O 1
ATOM 1615 N N . ARG A 1 209 ? -2.865 -15.938 -12.5 1 92.69 209 ARG A N 1
ATOM 1616 C CA . ARG A 1 209 ? -3.082 -16.969 -11.492 1 92.69 209 ARG A CA 1
ATOM 1617 C C . ARG A 1 209 ? -4.457 -17.609 -11.648 1 92.69 209 ARG A C 1
ATOM 1619 O O . ARG A 1 209 ? -4.586 -18.828 -11.641 1 92.69 209 ARG A O 1
ATOM 1626 N N . ASP A 1 210 ? -5.445 -16.766 -11.758 1 93.38 210 ASP A N 1
ATOM 1627 C CA . ASP A 1 210 ? -6.82 -17.25 -11.836 1 93.38 210 ASP A CA 1
ATOM 1628 C C . ASP A 1 210 ? -7.051 -18.047 -13.117 1 93.38 210 ASP A C 1
ATOM 1630 O O . ASP A 1 210 ? -7.98 -18.859 -13.188 1 93.38 210 ASP A O 1
ATOM 1634 N N . ARG A 1 211 ? -6.238 -17.828 -14.109 1 93.94 211 ARG A N 1
ATOM 1635 C CA . ARG A 1 211 ? -6.352 -18.547 -15.375 1 93.94 211 ARG A CA 1
ATOM 1636 C C . ARG A 1 211 ? -5.461 -19.781 -15.375 1 93.94 211 ARG A C 1
ATOM 1638 O O . ARG A 1 211 ? -5.406 -20.516 -16.375 1 93.94 211 ARG A O 1
ATOM 1645 N N . GLY A 1 212 ? -4.703 -20.047 -14.281 1 93.44 212 GLY A N 1
ATOM 1646 C CA . GLY A 1 212 ? -3.83 -21.203 -14.172 1 93.44 212 GLY A CA 1
ATOM 1647 C C . GLY A 1 212 ? -2.555 -21.062 -14.977 1 93.44 212 GLY A C 1
ATOM 1648 O O . GLY A 1 212 ? -1.95 -22.062 -15.367 1 93.44 212 GLY A O 1
ATOM 1649 N N . LEU A 1 213 ? -2.197 -19.844 -15.312 1 95.81 213 LEU A N 1
ATOM 1650 C CA . LEU A 1 213 ? -0.988 -19.578 -16.078 1 95.81 213 LEU A CA 1
ATOM 1651 C C . LEU A 1 213 ? 0.193 -19.281 -15.164 1 95.81 213 LEU A C 1
ATOM 1653 O O . LEU A 1 213 ? 0.806 -18.219 -15.25 1 95.81 213 LEU A O 1
ATOM 1657 N N . ASP A 1 214 ? 0.599 -20.266 -14.414 1 92.25 214 ASP A N 1
ATOM 1658 C CA . ASP A 1 214 ? 1.612 -20.125 -13.375 1 92.25 214 ASP A CA 1
ATOM 1659 C C . ASP A 1 214 ? 3.018 -20.125 -13.969 1 92.25 214 ASP A C 1
ATOM 1661 O O . ASP A 1 214 ? 3.99 -19.812 -13.281 1 92.25 214 ASP A O 1
ATOM 1665 N N . GLY A 1 215 ? 3.074 -20.438 -15.219 1 96.75 215 GLY A N 1
ATOM 1666 C CA . GLY A 1 215 ? 4.367 -20.422 -15.891 1 96.75 215 GLY A CA 1
ATOM 1667 C C . GLY A 1 215 ? 4.867 -19.016 -16.188 1 96.75 215 GLY A C 1
ATOM 1668 O O . GLY A 1 215 ? 6.055 -18.812 -16.438 1 96.75 215 GLY A O 1
ATOM 1669 N N . ILE A 1 216 ? 4.004 -18.094 -16.219 1 97.94 216 ILE A N 1
ATOM 1670 C CA . ILE A 1 216 ? 4.375 -16.703 -16.438 1 97.94 216 ILE A CA 1
ATOM 1671 C C . ILE A 1 216 ? 4.617 -16.016 -15.109 1 97.94 216 ILE A C 1
ATOM 1673 O O . ILE A 1 216 ? 3.713 -15.914 -14.281 1 97.94 216 ILE A O 1
ATOM 1677 N N . LYS A 1 217 ? 5.824 -15.594 -14.875 1 97.5 217 LYS A N 1
ATOM 1678 C CA . LYS A 1 217 ? 6.211 -14.922 -13.641 1 97.5 217 LYS A CA 1
ATOM 1679 C C . LYS A 1 217 ? 6.055 -13.414 -13.758 1 97.5 217 LYS A C 1
ATOM 1681 O O . LYS A 1 217 ? 6.141 -12.859 -14.859 1 97.5 217 LYS A O 1
ATOM 1686 N N . CYS A 1 218 ? 5.73 -12.781 -12.672 1 97.19 218 CYS A N 1
ATOM 1687 C CA . CYS A 1 218 ? 5.648 -11.328 -12.594 1 97.19 218 CYS A CA 1
ATOM 1688 C C . CYS A 1 218 ? 6.535 -10.797 -11.469 1 97.19 218 CYS A C 1
ATOM 1690 O O . CYS A 1 218 ? 6.5 -11.297 -10.352 1 97.19 218 CYS A O 1
ATOM 1692 N N . THR A 1 219 ? 7.383 -9.844 -11.781 1 97.75 219 THR A N 1
ATOM 1693 C CA . THR A 1 219 ? 8.234 -9.172 -10.805 1 97.75 219 THR A CA 1
ATOM 1694 C C . THR A 1 219 ? 8.062 -7.66 -10.883 1 97.75 219 THR A C 1
ATOM 1696 O O . THR A 1 219 ? 8.125 -7.078 -11.969 1 97.75 219 THR A O 1
ATOM 1699 N N . THR A 1 220 ? 7.785 -7.047 -9.812 1 97.06 220 THR A N 1
ATOM 1700 C CA . THR A 1 220 ? 7.793 -5.59 -9.727 1 97.06 220 THR A CA 1
ATOM 1701 C C . THR A 1 220 ? 8.969 -5.109 -8.883 1 97.06 220 THR A C 1
ATOM 1703 O O . THR A 1 220 ? 9.141 -5.547 -7.742 1 97.06 220 THR A O 1
ATOM 1706 N N . LEU A 1 221 ? 9.797 -4.266 -9.422 1 97.62 221 LEU A N 1
ATOM 1707 C CA . LEU A 1 221 ? 10.969 -3.727 -8.75 1 97.62 221 LEU A CA 1
ATOM 1708 C C . LEU A 1 221 ? 10.672 -2.363 -8.141 1 97.62 221 LEU A C 1
ATOM 1710 O O . LEU A 1 221 ? 10.008 -1.53 -8.766 1 97.62 221 LEU A O 1
ATOM 1714 N N . TYR A 1 222 ? 11.094 -2.184 -6.945 1 96.19 222 TYR A N 1
ATOM 1715 C CA . TYR A 1 222 ? 10.906 -0.924 -6.23 1 96.19 222 TYR A CA 1
ATOM 1716 C C . TYR A 1 222 ? 12.242 -0.35 -5.777 1 96.19 222 TYR A C 1
ATOM 1718 O O . TYR A 1 222 ? 12.547 -0.333 -4.582 1 96.19 222 TYR A O 1
ATOM 1726 N N . PRO A 1 223 ? 12.969 0.246 -6.652 1 94.69 223 PRO A N 1
ATOM 1727 C CA . PRO A 1 223 ? 14.234 0.859 -6.25 1 94.69 223 PRO A CA 1
ATOM 1728 C C . PRO A 1 223 ? 14.047 2.186 -5.52 1 94.69 223 PRO A C 1
ATOM 1730 O O . PRO A 1 223 ? 13.094 2.92 -5.801 1 94.69 223 PRO A O 1
ATOM 1733 N N . TYR A 1 224 ? 14.945 2.408 -4.598 1 91.75 224 TYR A N 1
ATOM 1734 C CA . TYR A 1 224 ? 15.109 3.764 -4.082 1 91.75 224 TYR A CA 1
ATOM 1735 C C . TYR A 1 224 ? 15.891 4.629 -5.062 1 91.75 224 TYR A C 1
ATOM 1737 O O . TYR A 1 224 ? 16.125 4.23 -6.207 1 91.75 224 TYR A O 1
ATOM 1745 N N . PHE A 1 225 ? 16.328 5.75 -4.664 1 89.75 225 PHE A N 1
ATOM 1746 C CA . PHE A 1 225 ? 17.016 6.688 -5.547 1 89.75 225 PHE A CA 1
ATOM 1747 C C . PHE A 1 225 ? 18.359 6.125 -5.996 1 89.75 225 PHE A C 1
ATOM 1749 O O . PHE A 1 225 ? 19.125 5.605 -5.18 1 89.75 225 PHE A O 1
ATOM 1756 N N . ALA A 1 226 ? 18.547 6.141 -7.277 1 91.56 226 ALA A N 1
ATOM 1757 C CA . ALA A 1 226 ? 19.844 5.82 -7.871 1 91.56 226 ALA A CA 1
ATOM 1758 C C . ALA A 1 226 ? 20.391 6.996 -8.672 1 91.56 226 ALA A C 1
ATOM 1760 O O . ALA A 1 226 ? 19.625 7.816 -9.188 1 91.56 226 ALA A O 1
ATOM 1761 N N . ARG A 1 227 ? 21.688 7.094 -8.883 1 90.81 227 ARG A N 1
ATOM 1762 C CA . ARG A 1 227 ? 22.344 8.219 -9.547 1 90.81 227 ARG A CA 1
ATOM 1763 C C . ARG A 1 227 ? 22.281 8.055 -11.062 1 90.81 227 ARG A C 1
ATOM 1765 O O . ARG A 1 227 ? 23.312 7.977 -11.727 1 90.81 227 ARG A O 1
ATOM 1772 N N . THR A 1 228 ? 21.078 8.07 -11.523 1 89.56 228 THR A N 1
ATOM 1773 C CA . THR A 1 228 ? 20.828 7.98 -12.961 1 89.56 228 THR A CA 1
ATOM 1774 C C . THR A 1 228 ? 20.781 9.367 -13.586 1 89.56 228 THR A C 1
ATOM 1776 O O . THR A 1 228 ? 20.578 10.367 -12.891 1 89.56 228 THR A O 1
ATOM 1779 N N . PRO A 1 229 ? 20.969 9.398 -14.945 1 86.75 229 PRO A N 1
ATOM 1780 C CA . PRO A 1 229 ? 20.797 10.68 -15.625 1 86.75 229 PRO A CA 1
ATOM 1781 C C . PRO A 1 229 ? 19.422 11.289 -15.406 1 86.75 229 PRO A C 1
ATOM 1783 O O . PRO A 1 229 ? 19.281 12.508 -15.312 1 86.75 229 PRO A O 1
ATOM 1786 N N . MET A 1 230 ? 18.453 10.492 -15.266 1 84 230 MET A N 1
ATOM 1787 C CA . MET A 1 230 ? 17.078 10.953 -15.008 1 84 230 MET A CA 1
ATOM 1788 C C . MET A 1 230 ? 17.016 11.727 -13.695 1 84 230 MET A C 1
ATOM 1790 O O . MET A 1 230 ? 16.453 12.828 -13.648 1 84 230 MET A O 1
ATOM 1794 N N . ILE A 1 231 ? 17.594 11.164 -12.641 1 86.06 231 ILE A N 1
ATOM 1795 C CA . ILE A 1 231 ? 17.531 11.766 -11.312 1 86.06 231 ILE A CA 1
ATOM 1796 C C . ILE A 1 231 ? 18.469 12.961 -11.234 1 86.06 231 ILE A C 1
ATOM 1798 O O . ILE A 1 231 ? 18.094 14.031 -10.766 1 86.06 231 ILE A O 1
ATOM 1802 N N . LEU A 1 232 ? 19.672 12.766 -11.727 1 86.44 232 LEU A N 1
ATOM 1803 C CA . LEU A 1 232 ? 20.656 13.828 -11.68 1 86.44 232 LEU A CA 1
ATOM 1804 C C . LEU A 1 232 ? 20.266 15 -12.57 1 86.44 232 LEU A C 1
ATOM 1806 O O . LEU A 1 232 ? 20.531 16.156 -12.242 1 86.44 232 LEU A O 1
ATOM 1810 N N . GLY A 1 233 ? 19.656 14.656 -13.672 1 86.19 233 GLY A N 1
ATOM 1811 C CA . GLY A 1 233 ? 19.219 15.688 -14.594 1 86.19 233 GLY A CA 1
ATOM 1812 C C . GLY A 1 233 ? 18.125 16.562 -14.023 1 86.19 233 GLY A C 1
ATOM 1813 O O . GLY A 1 233 ? 17.984 17.734 -14.414 1 86.19 233 GLY A O 1
ATOM 1814 N N . ASN A 1 234 ? 17.344 16.016 -13.133 1 84.19 234 ASN A N 1
ATOM 1815 C CA . ASN A 1 234 ? 16.266 16.766 -12.5 1 84.19 234 ASN A CA 1
ATOM 1816 C C . ASN A 1 234 ? 16.766 17.547 -11.289 1 84.19 234 ASN A C 1
ATOM 1818 O O . ASN A 1 234 ? 16 18.312 -10.68 1 84.19 234 ASN A O 1
ATOM 1822 N N . LYS A 1 235 ? 18.078 17.359 -10.922 1 85.06 235 LYS A N 1
ATOM 1823 C CA . LYS A 1 235 ? 18.766 18.125 -9.891 1 85.06 235 LYS A CA 1
ATOM 1824 C C . LYS A 1 235 ? 18.109 17.938 -8.523 1 85.06 235 LYS A C 1
ATOM 1826 O O . LYS A 1 235 ? 17.906 18.906 -7.789 1 85.06 235 LYS A O 1
ATOM 1831 N N . MET A 1 236 ? 17.578 16.766 -8.32 1 83.75 236 MET A N 1
ATOM 1832 C CA . MET A 1 236 ? 17 16.422 -7.023 1 83.75 236 MET A CA 1
ATOM 1833 C C . MET A 1 236 ? 17.828 15.336 -6.336 1 83.75 236 MET A C 1
ATOM 1835 O O . MET A 1 236 ? 18.344 14.438 -6.992 1 83.75 236 MET A O 1
ATOM 1839 N N . ARG A 1 237 ? 17.953 15.508 -5.07 1 86.56 237 ARG A N 1
ATOM 1840 C CA . ARG A 1 237 ? 18.672 14.516 -4.277 1 86.56 237 ARG A CA 1
ATOM 1841 C C . ARG A 1 237 ? 17.844 14.078 -3.066 1 86.56 237 ARG A C 1
ATOM 1843 O O . ARG A 1 237 ? 17.172 14.898 -2.443 1 86.56 237 ARG A O 1
ATOM 1850 N N . PRO A 1 238 ? 17.922 12.75 -2.844 1 87.94 238 PRO A N 1
ATOM 1851 C CA . PRO A 1 238 ? 17.25 12.297 -1.63 1 87.94 238 PRO A CA 1
ATOM 1852 C C . PRO A 1 238 ? 17.922 12.789 -0.354 1 87.94 238 PRO A C 1
ATOM 1854 O O . PRO A 1 238 ? 19.141 13 -0.338 1 87.94 238 PRO A O 1
ATOM 1857 N N . THR A 1 239 ? 17.188 12.922 0.679 1 85.94 239 THR A N 1
ATOM 1858 C CA . THR A 1 239 ? 17.719 13.461 1.925 1 85.94 239 THR A CA 1
ATOM 1859 C C . THR A 1 239 ? 17.812 12.375 2.992 1 85.94 239 THR A C 1
ATOM 1861 O O . THR A 1 239 ? 18.297 12.617 4.094 1 85.94 239 THR A O 1
ATOM 1864 N N . CYS A 1 240 ? 17.328 11.211 2.635 1 87.38 240 CYS A N 1
ATOM 1865 C CA . CYS A 1 240 ? 17.328 10.141 3.627 1 87.38 240 CYS A CA 1
ATOM 1866 C C . CYS A 1 240 ? 18.766 9.758 4.016 1 87.38 240 CYS A C 1
ATOM 1868 O O . CYS A 1 240 ? 19.609 9.562 3.148 1 87.38 240 CYS A O 1
ATOM 1870 N N . THR A 1 241 ? 18.922 9.625 5.289 1 82.19 241 THR A N 1
ATOM 1871 C CA . THR A 1 241 ? 20.266 9.297 5.734 1 82.19 241 THR A CA 1
ATOM 1872 C C . THR A 1 241 ? 20.406 7.801 5.996 1 82.19 241 THR A C 1
ATOM 1874 O O . THR A 1 241 ? 21.5 7.309 6.254 1 82.19 241 THR A O 1
ATOM 1877 N N . TRP A 1 242 ? 19.328 7.129 5.961 1 87.56 242 TRP A N 1
ATOM 1878 C CA . TRP A 1 242 ? 19.344 5.699 6.246 1 87.56 242 TRP A CA 1
ATOM 1879 C C . TRP A 1 242 ? 19.453 4.891 4.961 1 87.56 242 TRP A C 1
ATOM 1881 O O . TRP A 1 242 ? 20.016 3.791 4.957 1 87.56 242 TRP A O 1
ATOM 1891 N N . PHE A 1 243 ? 18.875 5.422 3.871 1 89.06 243 PHE A N 1
ATOM 1892 C CA . PHE A 1 243 ? 18.906 4.754 2.576 1 89.06 243 PHE A CA 1
ATOM 1893 C C . PHE A 1 243 ? 19.922 5.402 1.652 1 89.06 243 PHE A C 1
ATOM 1895 O O . PHE A 1 243 ? 19.938 6.625 1.497 1 89.06 243 PHE A O 1
ATOM 1902 N N . PRO A 1 244 ? 20.703 4.629 1.043 1 88.31 244 PRO A N 1
ATOM 1903 C CA . PRO A 1 244 ? 21.766 5.203 0.213 1 88.31 244 PRO A CA 1
ATOM 1904 C C . PRO A 1 244 ? 21.25 5.688 -1.144 1 88.31 244 PRO A C 1
ATOM 1906 O O . PRO A 1 244 ? 20.359 5.062 -1.731 1 88.31 244 PRO A O 1
ATOM 1909 N N . PHE A 1 245 ? 21.781 6.809 -1.53 1 91.75 245 PHE A N 1
ATOM 1910 C CA . PHE A 1 245 ? 21.719 7.18 -2.938 1 91.75 245 PHE A CA 1
ATOM 1911 C C . PHE A 1 245 ? 22.625 6.289 -3.779 1 91.75 245 PHE A C 1
ATOM 1913 O O . PHE A 1 245 ? 23.812 6.566 -3.928 1 91.75 245 PHE A O 1
ATOM 1920 N N . MET A 1 246 ? 22.047 5.262 -4.367 1 93.88 246 MET A N 1
ATOM 1921 C CA . MET A 1 246 ? 22.828 4.145 -4.898 1 93.88 246 MET A CA 1
ATOM 1922 C C . MET A 1 246 ? 23.438 4.504 -6.25 1 93.88 246 MET A C 1
ATOM 1924 O O . MET A 1 246 ? 22.891 5.328 -6.984 1 93.88 246 MET A O 1
ATOM 1928 N N . SER A 1 247 ? 24.562 3.848 -6.469 1 95.62 247 SER A N 1
ATOM 1929 C CA . SER A 1 247 ? 25.094 3.91 -7.828 1 95.62 247 SER A CA 1
ATOM 1930 C C . SER A 1 247 ? 24.234 3.096 -8.789 1 95.62 247 SER A C 1
ATOM 1932 O O . SER A 1 247 ? 23.469 2.223 -8.367 1 95.62 247 SER A O 1
ATOM 1934 N N . ILE A 1 248 ? 24.359 3.422 -10.062 1 96.62 248 ILE A N 1
ATOM 1935 C CA . ILE A 1 248 ? 23.641 2.697 -11.102 1 96.62 248 ILE A CA 1
ATOM 1936 C C . ILE A 1 248 ? 24.016 1.218 -11.055 1 96.62 248 ILE A C 1
ATOM 1938 O O . ILE A 1 248 ? 23.141 0.347 -11.117 1 96.62 248 ILE A O 1
ATOM 1942 N N . ASN A 1 249 ? 25.25 0.911 -10.859 1 96.44 249 ASN A N 1
ATOM 1943 C CA . ASN A 1 249 ? 25.75 -0.464 -10.836 1 96.44 249 ASN A CA 1
ATOM 1944 C C . ASN A 1 249 ? 25.188 -1.234 -9.641 1 96.44 249 ASN A C 1
ATOM 1946 O O . ASN A 1 249 ? 24.766 -2.381 -9.781 1 96.44 249 ASN A O 1
ATOM 1950 N N . SER A 1 250 ? 25.203 -0.583 -8.5 1 96.25 250 SER A N 1
ATOM 1951 C CA . SER A 1 250 ? 24.688 -1.229 -7.297 1 96.25 250 SER A CA 1
ATOM 1952 C C . SER A 1 250 ? 23.188 -1.495 -7.406 1 96.25 250 SER A C 1
ATOM 1954 O O . SER A 1 250 ? 22.719 -2.594 -7.098 1 96.25 250 SER A O 1
ATOM 1956 N N . CYS A 1 251 ? 22.5 -0.521 -7.84 1 96.81 251 CYS A N 1
ATOM 1957 C CA . CYS A 1 251 ? 21.047 -0.654 -7.961 1 96.81 251 CYS A CA 1
ATOM 1958 C C . CYS A 1 251 ? 20.672 -1.684 -9.023 1 96.81 251 CYS A C 1
ATOM 1960 O O . CYS A 1 251 ? 19.891 -2.594 -8.766 1 96.81 251 CYS A O 1
ATOM 1962 N N . SER A 1 252 ? 21.281 -1.592 -10.219 1 97.69 252 SER A N 1
ATOM 1963 C CA . SER A 1 252 ? 20.969 -2.494 -11.32 1 97.69 252 SER A CA 1
ATOM 1964 C C . SER A 1 252 ? 21.359 -3.93 -10.992 1 97.69 252 SER A C 1
ATOM 1966 O O . SER A 1 252 ? 20.688 -4.875 -11.391 1 97.69 252 SER A O 1
ATOM 1968 N N . GLY A 1 253 ? 22.484 -4.086 -10.297 1 97.62 253 GLY A N 1
ATOM 1969 C CA . GLY A 1 253 ? 22.891 -5.418 -9.883 1 97.62 253 GLY A CA 1
ATOM 1970 C C . GLY A 1 253 ? 21.859 -6.105 -8.992 1 97.62 253 GLY A C 1
ATOM 1971 O O . GLY A 1 253 ? 21.562 -7.289 -9.18 1 97.62 253 GLY A O 1
ATOM 1972 N N . ARG A 1 254 ? 21.328 -5.363 -8.086 1 97.44 254 ARG A N 1
ATOM 1973 C CA . ARG A 1 254 ? 20.312 -5.898 -7.18 1 97.44 254 ARG A CA 1
ATOM 1974 C C . ARG A 1 254 ? 19.016 -6.156 -7.918 1 97.44 254 ARG A C 1
ATOM 1976 O O . ARG A 1 254 ? 18.297 -7.105 -7.602 1 97.44 254 ARG A O 1
ATOM 1983 N N . MET A 1 255 ? 18.703 -5.309 -8.875 1 98.19 255 MET A N 1
ATOM 1984 C CA . MET A 1 255 ? 17.5 -5.508 -9.695 1 98.19 255 MET A CA 1
ATOM 1985 C C . MET A 1 255 ? 17.609 -6.797 -10.508 1 98.19 255 MET A C 1
ATOM 1987 O O . MET A 1 255 ? 16.688 -7.605 -10.516 1 98.19 255 MET A O 1
ATOM 1991 N N . VAL A 1 256 ? 18.781 -6.977 -11.156 1 98.69 256 VAL A N 1
ATOM 1992 C CA . VAL A 1 256 ? 19 -8.172 -11.961 1 98.69 256 VAL A CA 1
ATOM 1993 C C . VAL A 1 256 ? 18.906 -9.414 -11.07 1 98.69 256 VAL A C 1
ATOM 1995 O O . VAL A 1 256 ? 18.297 -10.414 -11.445 1 98.69 256 VAL A O 1
ATOM 1998 N N . ASP A 1 257 ? 19.5 -9.305 -9.891 1 98.06 257 ASP A N 1
ATOM 1999 C CA . ASP A 1 257 ? 19.422 -10.414 -8.938 1 98.06 257 ASP A CA 1
ATOM 2000 C C . ASP A 1 257 ? 17.984 -10.75 -8.594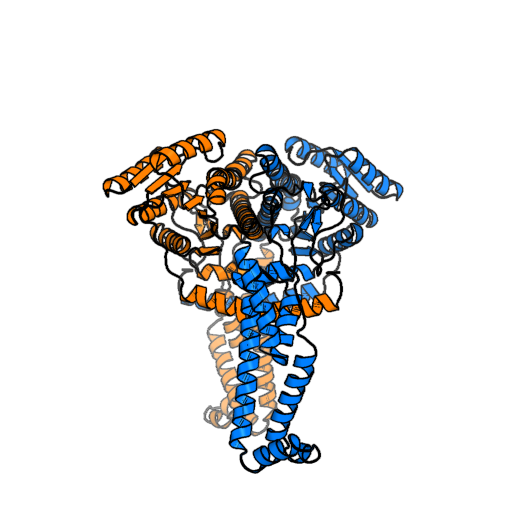 1 98.06 257 ASP A C 1
ATOM 2002 O O . ASP A 1 257 ? 17.609 -11.93 -8.547 1 98.06 257 ASP A O 1
ATOM 2006 N N . SER A 1 258 ? 17.219 -9.758 -8.352 1 97.56 258 SER A N 1
ATOM 2007 C CA . SER A 1 258 ? 15.82 -9.953 -7.992 1 97.56 258 SER A CA 1
ATOM 2008 C C . SER A 1 258 ? 15.031 -10.578 -9.141 1 97.56 258 SER A C 1
ATOM 2010 O O . SER A 1 258 ? 14.18 -11.438 -8.922 1 97.56 258 SER A O 1
ATOM 2012 N N . ILE A 1 259 ? 15.289 -10.109 -10.359 1 98.38 259 ILE A N 1
ATOM 2013 C CA . ILE A 1 259 ? 14.617 -10.641 -11.547 1 98.38 259 ILE A CA 1
ATOM 2014 C C . ILE A 1 259 ? 14.961 -12.117 -11.711 1 98.38 259 ILE A C 1
ATOM 2016 O O . ILE A 1 259 ? 14.07 -12.953 -11.883 1 98.38 259 ILE A O 1
ATOM 2020 N N . LEU A 1 260 ? 16.219 -12.438 -11.602 1 98.44 260 LEU A N 1
ATOM 2021 C CA . LEU A 1 260 ? 16.688 -13.805 -11.844 1 98.44 260 LEU A CA 1
ATOM 2022 C C . LEU A 1 260 ? 16.188 -14.742 -10.75 1 98.44 260 LEU A C 1
ATOM 2024 O O . LEU A 1 260 ? 16.016 -15.945 -10.992 1 98.44 260 LEU A O 1
ATOM 2028 N N . LYS A 1 261 ? 15.914 -14.188 -9.641 1 97.19 261 LYS A N 1
ATOM 2029 C CA . LYS A 1 261 ? 15.383 -14.992 -8.547 1 97.19 261 LYS A CA 1
ATOM 2030 C C . LYS A 1 261 ? 13.852 -15 -8.562 1 97.19 261 LYS A C 1
ATOM 2032 O O . LYS A 1 261 ? 13.227 -15.578 -7.676 1 97.19 261 LYS A O 1
ATOM 2037 N N . GLU A 1 262 ? 13.281 -14.32 -9.516 1 96.12 262 GLU A N 1
ATOM 2038 C CA . GLU A 1 262 ? 11.844 -14.281 -9.773 1 96.12 262 GLU A CA 1
ATOM 2039 C C . GLU A 1 262 ? 11.078 -13.797 -8.547 1 96.12 262 GLU A C 1
ATOM 2041 O O . GLU A 1 262 ? 10.062 -14.383 -8.164 1 96.12 262 GLU A O 1
ATOM 2046 N N . LYS A 1 263 ? 11.625 -12.797 -7.883 1 94.62 263 LYS A N 1
ATOM 2047 C CA . LYS A 1 263 ? 10.898 -12.195 -6.77 1 94.62 263 LYS A CA 1
ATOM 2048 C C . LYS A 1 263 ? 9.641 -11.477 -7.262 1 94.62 263 LYS A C 1
ATOM 2050 O O . LYS A 1 263 ? 9.664 -10.828 -8.305 1 94.62 263 LYS A O 1
ATOM 2055 N N . VAL A 1 264 ? 8.562 -11.641 -6.535 1 93.5 264 VAL A N 1
ATOM 2056 C CA . VAL A 1 264 ? 7.312 -11 -6.938 1 93.5 264 VAL A CA 1
ATOM 2057 C C . VAL A 1 264 ? 7.402 -9.5 -6.703 1 93.5 264 VAL A C 1
ATOM 2059 O O . VAL A 1 264 ? 7.121 -8.703 -7.609 1 93.5 264 VAL A O 1
ATOM 2062 N N . ASN A 1 265 ? 7.668 -9.062 -5.492 1 93.31 265 ASN A N 1
ATOM 2063 C CA . ASN A 1 265 ? 7.969 -7.691 -5.109 1 93.31 265 ASN A CA 1
ATOM 2064 C C . ASN A 1 265 ? 9.414 -7.543 -4.637 1 93.31 265 ASN A C 1
ATOM 2066 O O . ASN A 1 265 ? 9.82 -8.195 -3.672 1 93.31 265 ASN A O 1
ATOM 2070 N N . ALA A 1 266 ? 10.164 -6.707 -5.309 1 95.56 266 ALA A N 1
ATOM 2071 C CA . ALA A 1 266 ? 11.57 -6.566 -4.961 1 95.56 266 ALA A CA 1
ATOM 2072 C C . ALA A 1 266 ? 11.914 -5.113 -4.637 1 95.56 266 ALA A C 1
ATOM 2074 O O . ALA A 1 266 ? 11.977 -4.27 -5.535 1 95.56 266 ALA A O 1
ATOM 2075 N N . PHE A 1 267 ? 12.133 -4.879 -3.43 1 95 267 PHE A N 1
ATOM 2076 C CA . PHE A 1 267 ? 12.625 -3.576 -3 1 95 267 PHE A CA 1
ATOM 2077 C C . PHE A 1 267 ? 14.148 -3.512 -3.111 1 95 267 PHE A C 1
ATOM 2079 O O . PHE A 1 267 ? 14.844 -4.473 -2.773 1 95 267 PHE A O 1
ATOM 2086 N N . VAL A 1 268 ? 14.641 -2.443 -3.621 1 94.75 268 VAL A N 1
ATOM 2087 C CA . VAL A 1 268 ? 16.078 -2.277 -3.844 1 94.75 268 VAL A CA 1
ATOM 2088 C C . VAL A 1 268 ? 16.547 -0.978 -3.199 1 94.75 268 VAL A C 1
ATOM 2090 O O . VAL A 1 268 ? 16.234 0.113 -3.68 1 94.75 268 VAL A O 1
ATOM 2093 N N . PRO A 1 269 ? 17.391 -1.059 -2.076 1 93.38 269 PRO A N 1
ATOM 2094 C CA . PRO A 1 269 ? 17.797 -2.289 -1.399 1 93.38 269 PRO A CA 1
ATOM 2095 C C . PRO A 1 269 ? 16.656 -2.953 -0.627 1 93.38 269 PRO A C 1
ATOM 2097 O O . PRO A 1 269 ? 15.609 -2.346 -0.434 1 93.38 269 PRO A O 1
ATOM 2100 N N . SER A 1 270 ? 16.828 -4.16 -0.199 1 91.94 270 SER A N 1
ATOM 2101 C CA . SER A 1 270 ? 15.75 -4.996 0.313 1 91.94 270 SER A CA 1
ATOM 2102 C C . SER A 1 270 ? 15.18 -4.43 1.61 1 91.94 270 SER A C 1
ATOM 2104 O O . SER A 1 270 ? 13.992 -4.582 1.891 1 91.94 270 SER A O 1
ATOM 2106 N N . TYR A 1 271 ? 15.969 -3.738 2.396 1 90.56 271 TYR A N 1
ATOM 2107 C CA . TYR A 1 271 ? 15.516 -3.309 3.713 1 90.56 271 TYR A CA 1
ATOM 2108 C C . TYR A 1 271 ? 14.531 -2.146 3.596 1 90.56 271 TYR A C 1
ATOM 2110 O O . TYR A 1 271 ? 13.852 -1.803 4.562 1 90.56 271 TYR A O 1
ATOM 2118 N N . ILE A 1 272 ? 14.406 -1.559 2.443 1 91.38 272 ILE A N 1
ATOM 2119 C CA . ILE A 1 272 ? 13.43 -0.5 2.207 1 91.38 272 ILE A CA 1
ATOM 2120 C C . ILE A 1 272 ? 12.016 -1.067 2.318 1 91.38 272 ILE A C 1
ATOM 2122 O O . ILE A 1 272 ? 11.047 -0.318 2.475 1 91.38 272 ILE A O 1
ATOM 2126 N N . THR A 1 273 ? 11.906 -2.398 2.303 1 88.25 273 THR A N 1
ATOM 2127 C CA . THR A 1 273 ? 10.625 -3.062 2.473 1 88.25 273 THR A CA 1
ATOM 2128 C C . THR A 1 273 ? 9.984 -2.672 3.801 1 88.25 273 THR A C 1
ATOM 2130 O O . THR A 1 273 ? 8.758 -2.729 3.949 1 88.25 273 THR A O 1
ATOM 2133 N N . LEU A 1 274 ? 10.742 -2.227 4.699 1 85.38 274 LEU A N 1
ATOM 2134 C CA . LEU A 1 274 ? 10.242 -1.86 6.02 1 85.38 274 LEU A CA 1
ATOM 2135 C C . LEU A 1 274 ? 9.367 -0.616 5.945 1 85.38 274 LEU A C 1
ATOM 2137 O O . LEU A 1 274 ? 8.492 -0.416 6.793 1 85.38 274 LEU A O 1
ATOM 2141 N N . VAL A 1 275 ? 9.586 0.187 4.949 1 86.75 275 VAL A N 1
ATOM 2142 C CA . VAL A 1 275 ? 8.867 1.451 4.844 1 86.75 275 VAL A CA 1
ATOM 2143 C C . VAL A 1 275 ? 7.379 1.181 4.621 1 86.75 275 VAL A C 1
ATOM 2145 O O . VAL A 1 275 ? 6.539 1.601 5.422 1 86.75 275 VAL A O 1
ATOM 2148 N N . PRO A 1 276 ? 7.047 0.462 3.516 1 85.19 276 PRO A N 1
ATOM 2149 C CA . PRO A 1 276 ? 5.617 0.184 3.359 1 85.19 276 PRO A CA 1
ATOM 2150 C C . PRO A 1 276 ? 5.047 -0.645 4.508 1 85.19 276 PRO A C 1
ATOM 2152 O O . PRO A 1 276 ? 3.881 -0.484 4.871 1 85.19 276 PRO A O 1
ATOM 2155 N N . LEU A 1 277 ? 5.805 -1.52 5.105 1 83.19 277 LEU A N 1
ATOM 2156 C CA . LEU A 1 277 ? 5.352 -2.354 6.211 1 83.19 277 LEU A CA 1
ATOM 2157 C C . LEU A 1 277 ? 4.977 -1.498 7.418 1 83.19 277 LEU A C 1
ATOM 2159 O O . LEU A 1 277 ? 3.896 -1.661 7.988 1 83.19 277 LEU A O 1
ATOM 2163 N N . VAL A 1 278 ? 5.832 -0.552 7.75 1 84.12 278 VAL A N 1
ATOM 2164 C CA . VAL A 1 278 ? 5.621 0.279 8.93 1 84.12 278 VAL A CA 1
ATOM 2165 C C . VAL A 1 278 ? 4.535 1.314 8.648 1 84.12 278 VAL A C 1
ATOM 2167 O O . VAL A 1 278 ? 3.74 1.645 9.531 1 84.12 278 VAL A O 1
ATOM 2170 N N . LYS A 1 279 ? 4.516 1.79 7.422 1 85.06 279 LYS A N 1
ATOM 2171 C CA . LYS A 1 279 ? 3.527 2.787 7.02 1 85.06 279 LYS A CA 1
ATOM 2172 C C . LYS A 1 279 ? 2.105 2.273 7.238 1 85.06 279 LYS A C 1
ATOM 2174 O O . LYS A 1 279 ? 1.227 3.027 7.66 1 85.06 279 LYS A O 1
ATOM 2179 N N . GLY A 1 280 ? 1.928 1.06 6.977 1 78.69 280 GLY A N 1
ATOM 2180 C CA . GLY A 1 280 ? 0.61 0.461 7.121 1 78.69 280 GLY A CA 1
ATOM 2181 C C . GLY A 1 280 ? 0.16 0.346 8.562 1 78.69 280 GLY A C 1
ATOM 2182 O O . GLY A 1 280 ? -1.036 0.234 8.844 1 78.69 280 GLY A O 1
ATOM 2183 N N . LEU A 1 281 ? 1.075 0.49 9.461 1 80.06 281 LEU A N 1
ATOM 2184 C CA . LEU A 1 281 ? 0.765 0.293 10.875 1 80.06 281 LEU A CA 1
ATOM 2185 C C . LEU A 1 281 ? 0.747 1.624 11.617 1 80.06 281 LEU A C 1
ATOM 2187 O O . LEU A 1 281 ? 0.481 1.664 12.82 1 80.06 281 LEU A O 1
ATOM 2191 N N . CYS A 1 282 ? 1.048 2.646 10.93 1 85.88 282 CYS A N 1
ATOM 2192 C CA . CYS A 1 282 ? 1.261 3.922 11.609 1 85.88 282 CYS A CA 1
ATOM 2193 C C . CYS A 1 282 ? -0.031 4.727 11.664 1 85.88 282 CYS A C 1
ATOM 2195 O O . CYS A 1 282 ? -0.831 4.699 10.734 1 85.88 282 CYS A O 1
ATOM 2197 N N . SER A 1 283 ? -0.121 5.387 12.82 1 87 283 SER A N 1
ATOM 2198 C CA . SER A 1 283 ? -1.175 6.387 12.969 1 87 283 SER A CA 1
ATOM 2199 C C . SER A 1 283 ? -0.737 7.738 12.414 1 87 283 SER A C 1
ATOM 2201 O O . SER A 1 283 ? 0.347 7.859 11.836 1 87 283 SER A O 1
ATOM 2203 N N . TYR A 1 284 ? -1.549 8.68 12.508 1 88.94 284 TYR A N 1
ATOM 2204 C CA . TYR A 1 284 ? -1.396 9.969 11.836 1 88.94 284 TYR A CA 1
ATOM 2205 C C . TYR A 1 284 ? -0.106 10.656 12.258 1 88.94 284 TYR A C 1
ATOM 2207 O O . TYR A 1 284 ? 0.773 10.914 11.438 1 88.94 284 TYR A O 1
ATOM 2215 N N . ASN A 1 285 ? 0.073 10.938 13.539 1 92.75 285 ASN A N 1
ATOM 2216 C CA . ASN A 1 285 ? 1.245 11.648 14.031 1 92.75 285 ASN A CA 1
ATOM 2217 C C . ASN A 1 285 ? 2.498 10.781 13.984 1 92.75 285 ASN A C 1
ATOM 2219 O O . ASN A 1 285 ? 3.6 11.281 13.758 1 92.75 285 ASN A O 1
ATOM 2223 N N . VAL A 1 286 ? 2.307 9.555 14.195 1 93.75 286 VAL A N 1
ATOM 2224 C CA . VAL A 1 286 ? 3.426 8.617 14.141 1 93.75 286 VAL A CA 1
ATOM 2225 C C . VAL A 1 286 ? 4.027 8.625 12.734 1 93.75 286 VAL A C 1
ATOM 2227 O O . VAL A 1 286 ? 5.25 8.703 12.578 1 93.75 286 VAL A O 1
ATOM 2230 N N . LEU A 1 287 ? 3.16 8.57 11.773 1 91.88 287 LEU A N 1
ATOM 2231 C CA . LEU A 1 287 ? 3.623 8.562 10.391 1 91.88 287 LEU A CA 1
ATOM 2232 C C . LEU A 1 287 ? 4.352 9.859 10.055 1 91.88 287 LEU A C 1
ATOM 2234 O O . LEU A 1 287 ? 5.375 9.836 9.375 1 91.88 287 LEU A O 1
ATOM 2238 N N . LYS A 1 288 ? 3.805 10.914 10.5 1 91.88 288 LYS A N 1
ATOM 2239 C CA . LYS A 1 288 ? 4.418 12.219 10.25 1 91.88 288 LYS A CA 1
ATOM 2240 C C . LYS A 1 288 ? 5.84 12.266 10.812 1 91.88 288 LYS A C 1
ATOM 2242 O O . LYS A 1 288 ? 6.77 12.68 10.109 1 91.88 288 LYS A O 1
ATOM 2247 N N . SER A 1 289 ? 6.016 11.836 12.078 1 94.31 289 SER A N 1
ATOM 2248 C CA . SER A 1 289 ? 7.32 11.883 12.734 1 94.31 289 SER A CA 1
ATOM 2249 C C . SER A 1 289 ? 8.297 10.898 12.102 1 94.31 289 SER A C 1
ATOM 2251 O O . SER A 1 289 ? 9.477 11.203 11.945 1 94.31 289 SER A O 1
ATOM 2253 N N . LEU A 1 290 ? 7.777 9.789 11.711 1 93 290 LEU A N 1
ATOM 2254 C CA . LEU A 1 290 ? 8.664 8.797 11.109 1 93 290 LEU A CA 1
ATOM 2255 C C . LEU A 1 290 ? 9.125 9.242 9.727 1 93 290 LEU A C 1
ATOM 2257 O O . LEU A 1 290 ? 10.258 8.969 9.328 1 93 290 LEU A O 1
ATOM 2261 N N . ARG A 1 291 ? 8.219 9.82 8.969 1 92.25 291 ARG A N 1
ATOM 2262 C CA . ARG A 1 291 ? 8.609 10.383 7.68 1 92.25 291 ARG A CA 1
ATOM 2263 C C . ARG A 1 291 ? 9.711 11.422 7.844 1 92.25 291 ARG A C 1
ATOM 2265 O O . ARG A 1 291 ? 10.688 11.414 7.094 1 92.25 291 ARG A O 1
ATOM 2272 N N . ASP A 1 292 ? 9.547 12.266 8.836 1 92.44 292 ASP A N 1
ATOM 2273 C CA . ASP A 1 292 ? 10.531 13.305 9.094 1 92.44 292 ASP A CA 1
ATOM 2274 C C . ASP A 1 292 ? 11.852 12.703 9.578 1 92.44 292 ASP A C 1
ATOM 2276 O O . ASP A 1 292 ? 12.93 13.172 9.195 1 92.44 292 ASP A O 1
ATOM 2280 N N . TYR A 1 293 ? 11.742 11.719 10.414 1 93.38 293 TYR A N 1
ATOM 2281 C CA . TYR A 1 293 ? 12.93 11.047 10.93 1 93.38 293 TYR A CA 1
ATOM 2282 C C . TYR A 1 293 ? 13.727 10.406 9.805 1 93.38 293 TYR A C 1
ATOM 2284 O O . TYR A 1 293 ? 14.945 10.562 9.734 1 93.38 293 TYR A O 1
ATOM 2292 N N . LEU A 1 294 ? 12.977 9.703 8.938 1 89.5 294 LEU A N 1
ATOM 2293 C CA . LEU A 1 294 ? 13.648 9 7.855 1 89.5 294 LEU A CA 1
ATOM 2294 C C . LEU A 1 294 ? 14.18 9.977 6.816 1 89.5 294 LEU A C 1
ATOM 2296 O O . LEU A 1 294 ? 15.18 9.711 6.152 1 89.5 294 LEU A O 1
ATOM 2300 N N . GLY A 1 295 ? 13.516 11.094 6.715 1 87.5 295 GLY A N 1
ATOM 2301 C CA . GLY A 1 295 ? 13.922 12.062 5.711 1 87.5 295 GLY A CA 1
ATOM 2302 C C . GLY A 1 295 ? 13.773 11.555 4.293 1 87.5 295 GLY A C 1
ATOM 2303 O O . GLY A 1 295 ? 14.672 11.719 3.467 1 87.5 295 GLY A O 1
ATOM 2304 N N . ILE A 1 296 ? 12.758 10.844 4.02 1 84.25 296 ILE A N 1
ATOM 2305 C CA . ILE A 1 296 ? 12.539 10.266 2.699 1 84.25 296 ILE A CA 1
ATOM 2306 C C . ILE A 1 296 ? 12.125 11.352 1.717 1 84.25 296 ILE A C 1
ATOM 2308 O O . ILE A 1 296 ? 11.562 11.062 0.657 1 84.25 296 ILE A O 1
ATOM 2312 N N . LYS A 1 297 ? 12.414 12.516 1.923 1 86.44 297 LYS A N 1
ATOM 2313 C CA . LYS A 1 297 ? 12.195 13.664 1.055 1 86.44 297 LYS A CA 1
ATOM 2314 C C . LYS A 1 297 ? 13.367 13.875 0.107 1 86.44 297 LYS A C 1
ATOM 2316 O O . LYS A 1 297 ? 14.266 13.031 0.023 1 86.44 297 LYS A O 1
ATOM 2321 N N . TYR A 1 298 ? 13.219 14.75 -0.754 1 86.31 298 TYR A N 1
ATOM 2322 C CA . TYR A 1 298 ? 14.305 15.141 -1.646 1 86.31 298 TYR A CA 1
ATOM 2323 C C . TYR A 1 298 ? 14.391 16.656 -1.769 1 86.31 298 TYR A C 1
ATOM 2325 O O . TYR A 1 298 ? 13.406 17.359 -1.53 1 86.31 298 TYR A O 1
ATOM 2333 N N . THR A 1 299 ? 15.516 17.109 -1.985 1 84.88 299 THR A N 1
ATOM 2334 C CA . THR A 1 299 ? 15.773 18.547 -2.098 1 84.88 299 THR A CA 1
ATOM 2335 C C . THR A 1 299 ? 16.484 18.859 -3.412 1 84.88 299 THR A C 1
ATOM 2337 O O . THR A 1 299 ? 17.281 18.062 -3.908 1 84.88 299 THR A O 1
ATOM 2340 N N . PRO A 1 300 ? 16.109 19.984 -3.986 1 85 300 PRO A N 1
ATOM 2341 C CA . PRO A 1 300 ? 16.797 20.391 -5.211 1 85 300 PRO A CA 1
ATOM 2342 C C . PRO A 1 300 ? 18.266 20.75 -4.961 1 85 300 PRO A C 1
ATOM 2344 O O . PRO A 1 300 ? 18.594 21.328 -3.914 1 85 300 PRO A O 1
ATOM 2347 N N . THR A 1 301 ? 19.125 20.422 -5.945 1 82.38 301 THR A N 1
ATOM 2348 C CA . THR A 1 301 ? 20.516 20.844 -5.867 1 82.38 301 THR A CA 1
ATOM 2349 C C . THR A 1 301 ? 20.625 22.359 -6.082 1 82.38 301 THR A C 1
ATOM 2351 O O . THR A 1 301 ? 21.578 22.984 -5.602 1 82.38 301 THR A O 1
ATOM 2354 N N . ASP A 1 302 ? 19.594 22.797 -6.848 1 81.19 302 ASP A N 1
ATOM 2355 C CA . ASP A 1 302 ? 19.406 24.234 -7.051 1 81.19 302 ASP A CA 1
ATOM 2356 C C . ASP A 1 302 ? 18.125 24.719 -6.391 1 81.19 302 ASP A C 1
ATOM 2358 O O . ASP A 1 302 ? 17.031 24.422 -6.863 1 81.19 302 ASP A O 1
ATOM 2362 N N . PRO A 1 303 ? 18.234 25.453 -5.332 1 76.69 303 PRO A N 1
ATOM 2363 C CA . PRO A 1 303 ? 17.078 25.891 -4.562 1 76.69 303 PRO A CA 1
ATOM 2364 C C . PRO A 1 303 ? 16.062 26.656 -5.406 1 76.69 303 PRO A C 1
ATOM 2366 O O . PRO A 1 303 ? 14.891 26.75 -5.047 1 76.69 303 PRO A O 1
ATOM 2369 N N . SER A 1 304 ? 16.547 27.219 -6.496 1 77.5 304 SER A N 1
ATOM 2370 C CA . SER A 1 304 ? 15.664 27.984 -7.359 1 77.5 304 SER A CA 1
ATOM 2371 C C . SER A 1 304 ? 14.656 27.094 -8.07 1 77.5 304 SER A C 1
ATOM 2373 O O . SER A 1 304 ? 13.633 27.562 -8.562 1 77.5 304 SER A O 1
ATOM 2375 N N . LEU A 1 305 ? 14.945 25.781 -8.008 1 76.94 305 LEU A N 1
ATOM 2376 C CA . LEU A 1 305 ? 14.102 24.828 -8.734 1 76.94 305 LEU A CA 1
ATOM 2377 C C . LEU A 1 305 ? 12.836 24.516 -7.941 1 76.94 305 LEU A C 1
ATOM 2379 O O . LEU A 1 305 ? 11.859 24.016 -8.5 1 76.94 305 LEU A O 1
ATOM 2383 N N . CYS A 1 306 ? 12.945 24.766 -6.637 1 75.69 306 CYS A N 1
ATOM 2384 C CA . CYS A 1 306 ? 11.75 24.562 -5.828 1 75.69 306 CYS A CA 1
ATOM 2385 C C . CYS A 1 306 ? 11.008 25.875 -5.602 1 75.69 306 CYS A C 1
ATOM 2387 O O . CYS A 1 306 ? 11.516 26.75 -4.902 1 75.69 306 CYS A O 1
ATOM 2389 N N . LYS A 1 307 ? 9.867 25.969 -6.137 1 79.25 307 LYS A N 1
ATOM 2390 C CA . LYS A 1 307 ? 9.094 27.188 -6.023 1 79.25 307 LYS A CA 1
ATOM 2391 C C . LYS A 1 307 ? 8.234 27.188 -4.762 1 79.25 307 LYS A C 1
ATOM 2393 O O . LYS A 1 307 ? 7.66 28.219 -4.391 1 79.25 307 LYS A O 1
ATOM 2398 N N . LEU A 1 308 ? 8.297 26.062 -4.047 1 84.94 308 LEU A N 1
ATOM 2399 C CA . LEU A 1 308 ? 7.457 25.953 -2.857 1 84.94 308 LEU A CA 1
ATOM 2400 C C . LEU A 1 308 ? 8.227 26.375 -1.607 1 84.94 308 LEU A C 1
ATOM 2402 O O . LEU A 1 308 ? 9.414 26.078 -1.477 1 84.94 308 LEU A O 1
ATOM 2406 N N . LYS A 1 309 ? 7.555 27.109 -0.8 1 84.44 309 LYS A N 1
ATOM 2407 C CA . LYS A 1 309 ? 8.086 27.344 0.539 1 84.44 309 LYS A CA 1
ATOM 2408 C C . LYS A 1 309 ? 7.805 26.156 1.462 1 84.44 309 LYS A C 1
ATOM 2410 O O . LYS A 1 309 ? 6.652 25.891 1.81 1 84.44 309 LYS A O 1
ATOM 2415 N N . LEU A 1 310 ? 8.836 25.438 1.828 1 88.19 310 LEU A N 1
ATOM 2416 C CA . LEU A 1 310 ? 8.68 24.25 2.652 1 88.19 310 LEU A CA 1
ATOM 2417 C C . LEU A 1 310 ? 9.094 24.516 4.094 1 88.19 310 LEU A C 1
ATOM 2419 O O . LEU A 1 310 ? 10.031 25.281 4.34 1 88.19 310 LEU A O 1
ATOM 2423 N N . VAL A 1 311 ? 8.391 23.938 5.016 1 88.06 311 VAL A N 1
ATOM 2424 C CA . VAL A 1 311 ? 8.719 24.031 6.434 1 88.06 311 VAL A CA 1
ATOM 2425 C C . VAL A 1 311 ? 9.781 22.984 6.781 1 88.06 311 VAL A C 1
ATOM 2427 O O . VAL A 1 311 ? 9.625 21.812 6.484 1 88.06 311 VAL A O 1
ATOM 2430 N N . GLU A 1 312 ? 10.828 23.422 7.375 1 86.25 312 GLU A N 1
ATOM 2431 C CA . GLU A 1 312 ? 11.906 22.516 7.77 1 86.25 312 GLU A CA 1
ATOM 2432 C C . GLU A 1 312 ? 12.062 22.469 9.289 1 86.25 312 GLU A C 1
ATOM 2434 O O . GLU A 1 312 ? 11.742 23.438 9.977 1 86.25 312 GLU A O 1
ATOM 2439 N N . MET A 1 313 ? 12.516 21.391 9.711 1 89.88 313 MET A N 1
ATOM 2440 C CA . MET A 1 313 ? 12.82 21.266 11.133 1 89.88 313 MET A CA 1
ATOM 2441 C C . MET A 1 313 ? 14.031 22.125 11.5 1 89.88 313 MET A C 1
ATOM 2443 O O . MET A 1 313 ? 14.969 22.25 10.711 1 89.88 313 MET A O 1
ATOM 2447 N N . ALA A 1 314 ? 14.023 22.656 12.695 1 91.19 314 ALA A N 1
ATOM 2448 C CA . ALA A 1 314 ? 15.117 23.484 13.18 1 91.19 314 ALA A CA 1
ATOM 2449 C C . ALA A 1 314 ? 16.031 22.703 14.125 1 91.19 314 ALA A C 1
ATOM 2451 O O . ALA A 1 314 ? 15.586 21.75 14.773 1 91.19 314 ALA A O 1
ATOM 2452 N N . GLU A 1 315 ? 17.266 23.062 14.078 1 91.75 315 GLU A N 1
ATOM 2453 C CA . GLU A 1 315 ? 18.219 22.531 15.039 1 91.75 315 GLU A CA 1
ATOM 2454 C C . GLU A 1 315 ? 18.625 23.594 16.062 1 91.75 315 GLU A C 1
ATOM 2456 O O . GLU A 1 315 ? 19.203 24.625 15.711 1 91.75 315 GLU A O 1
ATOM 2461 N N . TYR A 1 316 ? 18.188 23.391 17.219 1 95.69 316 TYR A N 1
ATOM 2462 C CA . TYR A 1 316 ? 18.5 24.312 18.297 1 95.69 316 TYR A CA 1
ATOM 2463 C C . TYR A 1 316 ? 18.766 23.562 19.594 1 95.69 316 TYR A C 1
ATOM 2465 O O . TYR A 1 316 ? 17.984 22.703 20 1 95.69 316 TYR A O 1
ATOM 2473 N N . PHE A 1 317 ? 19.891 23.781 20.125 1 96.88 317 PHE A N 1
ATOM 2474 C CA . PHE A 1 317 ? 20.234 23.219 21.422 1 96.88 317 PHE A CA 1
ATOM 2475 C C . PHE A 1 317 ? 21.25 24.125 22.141 1 96.88 317 PHE A C 1
ATOM 2477 O O . PHE A 1 317 ? 22.203 24.594 21.531 1 96.88 317 PHE A O 1
ATOM 2484 N N . ARG A 1 318 ? 20.938 24.438 23.312 1 97 318 ARG A N 1
ATOM 2485 C CA . ARG A 1 318 ? 21.844 25.234 24.141 1 97 318 ARG A CA 1
ATOM 2486 C C . ARG A 1 318 ? 21.906 24.719 25.562 1 97 318 ARG A C 1
ATOM 2488 O O . ARG A 1 318 ? 20.859 24.375 26.156 1 97 318 ARG A O 1
ATOM 2495 N N . SER A 1 319 ? 23.062 24.672 26.094 1 96.62 319 SER A N 1
ATOM 2496 C CA . SER A 1 319 ? 23.25 24.25 27.484 1 96.62 319 SER A CA 1
ATOM 2497 C C . SER A 1 319 ? 23.125 25.422 28.438 1 96.62 319 SER A C 1
ATOM 2499 O O . SER A 1 319 ? 23.578 26.531 28.141 1 96.62 319 SER A O 1
ATOM 2501 N N . PRO A 1 320 ? 22.5 25.188 29.578 1 97 320 PRO A N 1
ATOM 2502 C CA . PRO A 1 320 ? 22.531 26.25 30.594 1 97 320 PRO A CA 1
ATOM 2503 C C . PRO A 1 320 ? 23.938 26.5 31.125 1 97 320 PRO A C 1
ATOM 2505 O O . PRO A 1 320 ? 24.859 25.75 30.828 1 97 320 PRO A O 1
ATOM 2508 N N . HIS A 1 321 ? 23.984 27.656 31.828 1 96.25 321 HIS A N 1
ATOM 2509 C CA . HIS A 1 321 ? 25.266 28.016 32.438 1 96.25 321 HIS A CA 1
ATOM 2510 C C . HIS A 1 321 ? 25.812 26.859 33.281 1 96.25 321 HIS A C 1
ATOM 2512 O O . HIS A 1 321 ? 25.062 26.172 33.969 1 96.25 321 HIS A O 1
ATOM 2518 N N . LEU A 1 322 ? 27.125 26.734 33.344 1 96 322 LEU A N 1
ATOM 2519 C CA . LEU A 1 322 ? 27.812 25.641 34.031 1 96 322 LEU A CA 1
ATOM 2520 C C . LEU A 1 322 ? 27.484 25.641 35.531 1 96 322 LEU A C 1
ATOM 2522 O O . LEU A 1 322 ? 27.453 24.578 36.156 1 96 322 LEU A O 1
ATOM 2526 N N . GLY A 1 323 ? 27.281 26.781 35.969 1 96.5 323 GLY A N 1
ATOM 2527 C CA . GLY A 1 323 ? 26.906 26.906 37.375 1 96.5 323 GLY A CA 1
ATOM 2528 C C . GLY A 1 323 ? 25.719 26.047 37.75 1 96.5 323 GLY A C 1
ATOM 2529 O O . GLY A 1 323 ? 25.688 25.453 38.844 1 96.5 323 GLY A O 1
ATOM 2530 N N . TRP A 1 324 ? 24.766 25.906 36.875 1 96.81 324 TRP A N 1
ATOM 2531 C CA . TRP A 1 324 ? 23.578 25.109 37.156 1 96.81 324 TRP A CA 1
ATOM 2532 C C . TRP A 1 324 ? 23.922 23.625 37.188 1 96.81 324 TRP A C 1
ATOM 2534 O O . TRP A 1 324 ? 23.359 22.875 37.969 1 96.81 324 TRP A O 1
ATOM 2544 N N . TRP A 1 325 ? 24.797 23.141 36.344 1 96.94 325 TRP A N 1
ATOM 2545 C CA . TRP A 1 325 ? 25.25 21.766 36.344 1 96.94 325 TRP A CA 1
ATOM 2546 C C . TRP A 1 325 ? 25.969 21.422 37.656 1 96.94 325 TRP A C 1
ATOM 2548 O O . TRP A 1 325 ? 25.812 20.328 38.188 1 96.94 325 TRP A O 1
ATOM 2558 N N . MET A 1 326 ? 26.688 22.375 38.156 1 96 326 MET A N 1
ATOM 2559 C CA . MET A 1 326 ? 27.516 22.172 39.344 1 96 326 MET A CA 1
ATOM 2560 C C . MET A 1 326 ? 26.672 22.188 40.594 1 96 326 MET A C 1
ATOM 2562 O O . MET A 1 326 ? 27.094 21.719 41.656 1 96 326 MET A O 1
ATOM 2566 N N . VAL A 1 327 ? 25.594 22.75 40.469 1 94.81 327 VAL A N 1
ATOM 2567 C CA . VAL A 1 327 ? 24.734 22.844 41.656 1 94.81 327 VAL A CA 1
ATOM 2568 C C . VAL A 1 327 ? 23.719 21.703 41.625 1 94.81 327 VAL A C 1
ATOM 2570 O O . VAL A 1 327 ? 23.562 21 42.625 1 94.81 327 VAL A O 1
ATOM 2573 N N . ILE A 1 328 ? 23.031 21.469 40.594 1 96.25 328 ILE A N 1
ATOM 2574 C CA . ILE A 1 328 ? 21.891 20.578 40.531 1 96.25 328 ILE A CA 1
ATOM 2575 C C . ILE A 1 328 ? 22.359 19.125 40.562 1 96.25 328 ILE A C 1
ATOM 2577 O O . ILE A 1 328 ? 21.828 18.297 41.281 1 96.25 328 ILE A O 1
ATOM 2581 N N . VAL A 1 329 ? 23.359 18.734 39.812 1 95.69 329 VAL A N 1
ATOM 2582 C CA . VAL A 1 329 ? 23.781 17.344 39.688 1 95.69 329 VAL A CA 1
ATOM 2583 C C . VAL A 1 329 ? 24.328 16.844 41.031 1 95.69 329 VAL A C 1
ATOM 2585 O O . VAL A 1 329 ? 23.875 15.812 41.531 1 95.69 329 VAL A O 1
ATOM 2588 N N . PRO A 1 330 ? 25.172 17.641 41.625 1 93.44 330 PRO A N 1
ATOM 2589 C CA . PRO A 1 330 ? 25.594 17.203 42.969 1 93.44 330 PRO A CA 1
ATOM 2590 C C . PRO A 1 330 ? 24.453 17.203 44 1 93.44 330 PRO A C 1
ATOM 2592 O O . PRO A 1 330 ? 24.406 16.344 44.875 1 93.44 330 PRO A O 1
ATOM 2595 N N . GLY A 1 331 ? 23.609 18.188 43.844 1 92.88 331 GLY A N 1
ATOM 2596 C CA . GLY A 1 331 ? 22.453 18.219 44.719 1 92.88 331 GLY A CA 1
ATOM 2597 C C . GLY A 1 331 ? 21.609 16.953 44.625 1 92.88 331 GLY A C 1
ATOM 2598 O O . GLY A 1 331 ? 21.156 16.422 45.656 1 92.88 331 GLY A O 1
ATOM 2599 N N . LEU A 1 332 ? 21.406 16.438 43.5 1 94.94 332 LEU A N 1
ATOM 2600 C CA . LEU A 1 332 ? 20.641 15.219 43.281 1 94.94 332 LEU A CA 1
ATOM 2601 C C . LEU A 1 332 ? 21.375 14 43.812 1 94.94 332 LEU A C 1
ATOM 2603 O O . LEU A 1 332 ? 20.75 13.086 44.375 1 94.94 332 LEU A O 1
ATOM 2607 N N . ILE A 1 333 ? 22.656 14.016 43.625 1 93.75 333 ILE A N 1
ATOM 2608 C CA . ILE A 1 333 ? 23.469 12.906 44.125 1 93.75 333 ILE A CA 1
ATOM 2609 C C . ILE A 1 333 ? 23.406 12.852 45.656 1 93.75 333 ILE A C 1
ATOM 2611 O O . ILE A 1 333 ? 23.234 11.773 46.219 1 93.75 333 ILE A O 1
ATOM 2615 N N . ILE A 1 334 ? 23.516 13.992 46.219 1 93.5 334 ILE A N 1
ATOM 2616 C CA . ILE A 1 334 ? 23.453 14.078 47.656 1 93.5 334 ILE A CA 1
ATOM 2617 C C . ILE A 1 334 ? 22.078 13.617 48.156 1 93.5 334 ILE A C 1
ATOM 2619 O O . ILE A 1 334 ? 21.984 12.859 49.125 1 93.5 334 ILE A O 1
ATOM 2623 N N . ASN A 1 335 ? 21.094 14.141 47.5 1 93.38 335 ASN A N 1
ATOM 2624 C CA . ASN A 1 335 ? 19.734 13.742 47.844 1 93.38 335 ASN A CA 1
ATOM 2625 C C . ASN A 1 335 ? 19.547 12.234 47.75 1 93.38 335 ASN A C 1
ATOM 2627 O O . ASN A 1 335 ? 18.922 11.617 48.594 1 93.38 335 ASN A O 1
ATOM 2631 N N . TYR A 1 336 ? 20.094 11.617 46.75 1 94.69 336 TYR A N 1
ATOM 2632 C CA . TYR A 1 336 ? 19.969 10.18 46.562 1 94.69 336 TYR A CA 1
ATOM 2633 C C . TYR A 1 336 ? 20.75 9.406 47.594 1 94.69 336 TYR A C 1
ATOM 2635 O O . TYR A 1 336 ? 20.266 8.406 48.125 1 94.69 336 TYR A O 1
ATOM 2643 N N . LEU A 1 337 ? 21.891 9.914 47.875 1 94.19 337 LEU A N 1
ATOM 2644 C CA . LEU A 1 337 ? 22.75 9.242 48.844 1 94.19 337 LEU A CA 1
ATOM 2645 C C . LEU A 1 337 ? 22.141 9.32 50.25 1 94.19 337 LEU A C 1
ATOM 2647 O O . LEU A 1 337 ? 22.281 8.398 51.031 1 94.19 337 LEU A O 1
ATOM 2651 N N . ALA A 1 338 ? 21.5 10.43 50.531 1 94.69 338 ALA A N 1
ATOM 2652 C CA . ALA A 1 338 ? 20.812 10.578 51.812 1 94.69 338 ALA A CA 1
ATOM 2653 C C . ALA A 1 338 ? 19.766 9.484 52 1 94.69 338 ALA A C 1
ATOM 2655 O O . ALA A 1 338 ? 19.516 9.047 53.125 1 94.69 338 ALA A O 1
ATOM 2656 N N . TYR A 1 339 ? 19.172 9.133 50.906 1 93.44 339 TYR A N 1
ATOM 2657 C CA . TYR A 1 339 ? 18.156 8.078 50.906 1 93.44 339 TYR A CA 1
ATOM 2658 C C . TYR A 1 339 ? 18.812 6.699 50.906 1 93.44 339 TYR A C 1
ATOM 2660 O O . TYR A 1 339 ? 18.484 5.844 51.719 1 93.44 339 TYR A O 1
ATOM 2668 N N . ALA A 1 340 ? 19.844 6.453 50.031 1 94.44 340 ALA A N 1
ATOM 2669 C CA . ALA A 1 340 ? 20.375 5.125 49.75 1 94.44 340 ALA A CA 1
ATOM 2670 C C . ALA A 1 340 ? 21.438 4.734 50.781 1 94.44 340 ALA A C 1
ATOM 2672 O O . ALA A 1 340 ? 21.469 3.584 51.25 1 94.44 340 ALA A O 1
ATOM 2673 N N . ASN A 1 341 ? 22.344 5.672 51.062 1 94.38 341 ASN A N 1
ATOM 2674 C CA . ASN A 1 341 ? 23.422 5.398 52 1 94.38 341 ASN A CA 1
ATOM 2675 C C . ASN A 1 341 ? 23.891 6.672 52.688 1 94.38 341 ASN A C 1
ATOM 2677 O O . ASN A 1 341 ? 24.984 7.172 52.406 1 94.38 341 ASN A O 1
ATOM 2681 N N . PRO A 1 342 ? 23.188 7.043 53.719 1 92.62 342 PRO A N 1
ATOM 2682 C CA . PRO A 1 342 ? 23.484 8.297 54.406 1 92.62 342 PRO A CA 1
ATOM 2683 C C . PRO A 1 342 ? 24.891 8.328 55 1 92.62 342 PRO A C 1
ATOM 2685 O O . PRO A 1 342 ? 25.484 9.406 55.125 1 92.62 342 PRO A O 1
ATOM 2688 N N . ASN A 1 343 ? 25.547 7.238 55.281 1 91.81 343 ASN A N 1
ATOM 2689 C CA . ASN A 1 343 ? 26.875 7.172 55.906 1 91.81 343 ASN A CA 1
ATOM 2690 C C . ASN A 1 343 ? 27.953 7.699 54.938 1 91.81 343 ASN A C 1
ATOM 2692 O O . ASN A 1 343 ? 29 8.172 55.375 1 91.81 343 ASN A O 1
ATOM 2696 N N . LEU A 1 344 ? 27.688 7.574 53.656 1 93.25 344 LEU A N 1
ATOM 2697 C CA . LEU A 1 344 ? 28.641 8.016 52.656 1 93.25 344 LEU A CA 1
ATOM 2698 C C . LEU A 1 344 ? 28.719 9.539 52.625 1 93.25 344 LEU A C 1
ATOM 2700 O O . LEU A 1 344 ? 29.672 10.102 52.062 1 93.25 344 LEU A O 1
ATOM 2704 N N . LEU A 1 345 ? 27.797 10.211 53.344 1 92.62 345 LEU A N 1
ATOM 2705 C CA . LEU A 1 345 ? 27.734 11.672 53.312 1 92.62 345 LEU A CA 1
ATOM 2706 C C . LEU A 1 345 ? 28.406 12.273 54.531 1 92.62 345 LEU A C 1
ATOM 2708 O O . LEU A 1 345 ? 28.734 13.461 54.531 1 92.62 345 LEU A O 1
ATOM 2712 N N . GLN A 1 346 ? 28.75 11.492 55.375 1 87.25 346 GLN A N 1
ATOM 2713 C CA . GLN A 1 346 ? 29.234 11.938 56.688 1 87.25 346 GLN A CA 1
ATOM 2714 C C . GLN A 1 346 ? 30.562 12.664 56.562 1 87.25 346 GLN A C 1
ATOM 2716 O O . GLN A 1 346 ? 30.812 13.648 57.25 1 87.25 346 GLN A O 1
ATOM 2721 N N . PRO A 1 347 ? 31.391 12.203 55.531 1 86.81 347 PRO A N 1
ATOM 2722 C CA . PRO A 1 347 ? 32.719 12.852 55.438 1 86.81 347 PRO A CA 1
ATOM 2723 C C . PRO A 1 347 ? 32.625 14.266 54.875 1 86.81 347 PRO A C 1
ATOM 2725 O O . PRO A 1 347 ? 33.562 15.047 55 1 86.81 347 PRO A O 1
ATOM 2728 N N . PHE A 1 348 ? 31.547 14.555 54.312 1 87.94 348 PHE A N 1
ATOM 2729 C CA . PHE A 1 348 ? 31.406 15.875 53.719 1 87.94 348 PHE A CA 1
ATOM 2730 C C . PHE A 1 348 ? 30.875 16.875 54.75 1 87.94 348 PHE A C 1
ATOM 2732 O O . PHE A 1 348 ? 29.812 16.656 55.344 1 87.94 348 PHE A O 1
ATOM 2739 N N . PRO A 1 349 ? 31.641 17.969 54.906 1 84.44 349 PRO A N 1
ATOM 2740 C CA . PRO A 1 349 ? 31.281 18.875 56 1 84.44 349 PRO A CA 1
ATOM 2741 C C . PRO A 1 349 ? 30.016 19.672 55.688 1 84.44 349 PRO A C 1
ATOM 2743 O O . PRO A 1 349 ? 29.734 20 54.531 1 84.44 349 PRO A O 1
ATOM 2746 N N . VAL A 1 350 ? 29.266 20.062 56.594 1 88.81 350 VAL A N 1
ATOM 2747 C CA . VAL A 1 350 ? 28.094 20.922 56.688 1 88.81 350 VAL A CA 1
ATOM 2748 C C . VAL A 1 350 ? 26.922 20.297 55.938 1 88.81 350 VAL A C 1
ATOM 2750 O O . VAL A 1 350 ? 26.094 19.594 56.531 1 88.81 350 VAL A O 1
ATOM 2753 N N . ILE A 1 351 ? 27 20.391 54.594 1 85.44 351 ILE A N 1
ATOM 2754 C CA . ILE A 1 351 ? 25.844 19.922 53.812 1 85.44 351 ILE A CA 1
ATOM 2755 C C . ILE A 1 351 ? 25.75 18.406 53.875 1 85.44 351 ILE A C 1
ATOM 2757 O O . ILE A 1 351 ? 24.656 17.844 53.969 1 85.44 351 ILE A O 1
ATOM 2761 N N . GLY A 1 352 ? 26.875 17.75 53.938 1 88.44 352 GLY A N 1
ATOM 2762 C CA . GLY A 1 352 ? 26.906 16.297 54.031 1 88.44 352 GLY A CA 1
ATOM 2763 C C . GLY A 1 352 ? 26.406 15.781 55.375 1 88.44 352 GLY A C 1
ATOM 2764 O O . GLY A 1 352 ? 25.641 14.812 55.406 1 88.44 352 GLY A O 1
ATOM 2765 N N . GLN A 1 353 ? 26.766 16.453 56.375 1 89.25 353 GLN A N 1
ATOM 2766 C CA . GLN A 1 353 ? 26.359 16.031 57.719 1 89.25 353 GLN A CA 1
ATOM 2767 C C . GLN A 1 353 ? 24.859 16.234 57.938 1 89.25 353 GLN A C 1
ATOM 2769 O O . GLN A 1 353 ? 24.203 15.391 58.531 1 89.25 353 GLN A O 1
ATOM 2774 N N . ILE A 1 354 ? 24.406 17.328 57.438 1 91.56 354 ILE A N 1
ATOM 2775 C CA . ILE A 1 354 ? 22.984 17.625 57.562 1 91.56 354 ILE A CA 1
ATOM 2776 C C . ILE A 1 354 ? 22.188 16.562 56.781 1 91.56 354 ILE A C 1
ATOM 2778 O O . ILE A 1 354 ? 21.219 16.016 57.312 1 91.56 354 ILE A O 1
ATOM 2782 N N . ALA A 1 355 ? 22.641 16.281 55.562 1 92.44 355 ALA A N 1
ATOM 2783 C CA . ALA A 1 355 ? 21.953 15.312 54.719 1 92.44 355 ALA A CA 1
ATOM 2784 C C . ALA A 1 355 ? 22.016 13.914 55.312 1 92.44 355 ALA A C 1
ATOM 2786 O O . ALA A 1 355 ? 21.047 13.164 55.281 1 92.44 355 ALA A O 1
ATOM 2787 N N . ALA A 1 356 ? 23.125 13.656 55.875 1 91.62 356 ALA A N 1
ATOM 2788 C CA . ALA A 1 356 ? 23.281 12.359 56.531 1 91.62 356 ALA A CA 1
ATOM 2789 C C . ALA A 1 356 ? 22.344 12.227 57.719 1 91.62 356 ALA A C 1
ATOM 2791 O O . ALA A 1 356 ? 21.766 11.156 57.938 1 91.62 356 ALA A O 1
ATOM 2792 N N . ASN A 1 357 ? 22.234 13.289 58.438 1 92 357 ASN A N 1
ATOM 2793 C CA . ASN A 1 357 ? 21.359 13.281 59.594 1 92 357 ASN A CA 1
ATOM 2794 C C . ASN A 1 357 ? 19.891 13.109 59.188 1 92 357 ASN A C 1
ATOM 2796 O O . ASN A 1 357 ? 19.141 12.367 59.844 1 92 357 ASN A O 1
ATOM 2800 N N . ILE A 1 358 ? 19.531 13.773 58.188 1 92.88 358 ILE A N 1
ATOM 2801 C CA . ILE A 1 358 ? 18.156 13.648 57.688 1 92.88 358 ILE A CA 1
ATOM 2802 C C . ILE A 1 358 ? 17.922 12.219 57.188 1 92.88 358 ILE A C 1
ATOM 2804 O O . ILE A 1 358 ? 16.859 11.641 57.438 1 92.88 358 ILE A O 1
ATOM 2808 N N . GLY A 1 359 ? 18.859 11.562 56.5 1 91.94 359 GLY A N 1
ATOM 2809 C CA . GLY A 1 359 ? 18.766 10.211 56 1 91.94 359 GLY A CA 1
ATOM 2810 C C . GLY A 1 359 ? 18.641 9.164 57.094 1 91.94 359 GLY A C 1
ATOM 2811 O O . GLY A 1 359 ? 17.891 8.195 56.938 1 91.94 359 GLY A O 1
ATOM 2812 N N . LYS A 1 360 ? 19.266 9.492 58.25 1 91.94 360 LYS A N 1
ATOM 2813 C CA . LYS A 1 360 ? 19.281 8.531 59.344 1 91.94 360 LYS A CA 1
ATOM 2814 C C . LYS A 1 360 ? 18.047 8.68 60.219 1 91.94 360 LYS A C 1
ATOM 2816 O O . LYS A 1 360 ? 17.453 7.68 60.625 1 91.94 360 LYS A O 1
ATOM 2821 N N . ASN A 1 361 ? 17.672 9.898 60.406 1 93.44 361 ASN A N 1
ATOM 2822 C CA . ASN A 1 361 ? 16.641 10.133 61.406 1 93.44 361 ASN A CA 1
ATOM 2823 C C . ASN A 1 361 ? 15.273 10.359 60.75 1 93.44 361 ASN A C 1
ATOM 2825 O O . ASN A 1 361 ? 14.242 10.227 61.406 1 93.44 361 ASN A O 1
ATOM 2829 N N . TYR A 1 362 ? 15.234 10.766 59.562 1 94.19 362 TYR A N 1
ATOM 2830 C CA . TYR A 1 362 ? 13.992 11.062 58.875 1 94.19 362 TYR A CA 1
ATOM 2831 C C . TYR A 1 362 ? 13.969 10.406 57.5 1 94.19 362 TYR A C 1
ATOM 2833 O O . TYR A 1 362 ? 13.828 11.078 56.469 1 94.19 362 TYR A O 1
ATOM 2841 N N . HIS A 1 363 ? 13.953 9.133 57.469 1 91.94 363 HIS A N 1
ATOM 2842 C CA . HIS A 1 363 ? 14.07 8.352 56.25 1 91.94 363 HIS A CA 1
ATOM 2843 C C . HIS A 1 363 ? 12.891 8.609 55.312 1 91.94 363 HIS A C 1
ATOM 2845 O O . HIS A 1 363 ? 13.055 8.633 54.094 1 91.94 363 HIS A O 1
ATOM 2851 N N . ASN A 1 364 ? 11.727 8.82 55.844 1 93.75 364 ASN A N 1
ATOM 2852 C CA . ASN A 1 364 ? 10.539 9.086 55.031 1 93.75 364 ASN A CA 1
ATOM 2853 C C . ASN A 1 364 ? 10.68 10.391 54.25 1 93.75 364 ASN A C 1
ATOM 2855 O O . ASN A 1 364 ? 10.18 10.5 53.125 1 93.75 364 ASN A O 1
ATOM 2859 N N . ILE A 1 365 ? 11.312 11.266 54.812 1 93.62 365 ILE A N 1
ATOM 2860 C CA . ILE A 1 365 ? 11.523 12.547 54.156 1 93.62 365 ILE A CA 1
ATOM 2861 C C . ILE A 1 365 ? 12.445 12.359 52.969 1 93.62 365 ILE A C 1
ATOM 2863 O O . ILE A 1 365 ? 12.234 12.961 51.906 1 93.62 365 ILE A O 1
ATOM 2867 N N . THR A 1 366 ? 13.445 11.531 53.062 1 93.56 366 THR A N 1
ATOM 2868 C CA . THR A 1 366 ? 14.375 11.312 51.969 1 93.56 366 THR A CA 1
ATOM 2869 C C . THR A 1 366 ? 13.695 10.555 50.844 1 93.56 366 THR A C 1
ATOM 2871 O O . THR A 1 366 ? 13.984 10.797 49.656 1 93.56 366 THR A O 1
ATOM 2874 N N . ILE A 1 367 ? 12.812 9.672 51.156 1 95.25 367 ILE A N 1
ATOM 2875 C CA . ILE A 1 367 ? 12.039 8.984 50.125 1 95.25 367 ILE A CA 1
ATOM 2876 C C . ILE A 1 367 ? 11.195 9.992 49.344 1 95.25 367 ILE A C 1
ATOM 2878 O O . ILE A 1 367 ? 11.18 9.992 48.125 1 95.25 367 ILE A O 1
ATOM 2882 N N . LEU A 1 368 ? 10.562 10.82 50.094 1 95.56 368 LEU A N 1
ATOM 2883 C CA . LEU A 1 368 ? 9.656 11.789 49.5 1 95.56 368 LEU A CA 1
ATOM 2884 C C . LEU A 1 368 ? 10.422 12.781 48.625 1 95.56 368 LEU A C 1
ATOM 2886 O O . LEU A 1 368 ? 9.969 13.133 47.531 1 95.56 368 LEU A O 1
ATOM 2890 N N . THR A 1 369 ? 11.562 13.273 49.094 1 94.69 369 THR A N 1
ATOM 2891 C CA . THR A 1 369 ? 12.328 14.258 48.344 1 94.69 369 THR A CA 1
ATOM 2892 C C . THR A 1 369 ? 12.891 13.641 47.062 1 94.69 369 THR A C 1
ATOM 2894 O O . THR A 1 369 ? 12.984 14.305 46.031 1 94.69 369 THR A O 1
ATOM 2897 N N . ASN A 1 370 ? 13.266 12.398 47.125 1 95.56 370 ASN A N 1
ATOM 2898 C CA . ASN A 1 370 ? 13.758 11.719 45.938 1 95.56 370 ASN A CA 1
ATOM 2899 C C . ASN A 1 370 ? 12.641 11.469 44.906 1 95.56 370 ASN A C 1
ATOM 2901 O O . ASN A 1 370 ? 12.828 11.656 43.719 1 95.56 370 ASN A O 1
ATOM 2905 N N . LEU A 1 371 ? 11.508 11.086 45.469 1 96.31 371 LEU A N 1
ATOM 2906 C CA . LEU A 1 371 ? 10.367 10.875 44.562 1 96.31 371 LEU A CA 1
ATOM 2907 C C . LEU A 1 371 ? 9.922 12.188 43.938 1 96.31 371 LEU A C 1
ATOM 2909 O O . LEU A 1 371 ? 9.555 12.211 42.75 1 96.31 371 LEU A O 1
ATOM 2913 N N . PHE A 1 372 ? 9.914 13.164 44.719 1 96.19 372 PHE A N 1
ATOM 2914 C CA . PHE A 1 372 ? 9.555 14.477 44.219 1 96.19 372 PHE A CA 1
ATOM 2915 C C . PHE A 1 372 ? 10.523 14.93 43.125 1 96.19 372 PHE A C 1
ATOM 2917 O O . PHE A 1 372 ? 10.117 15.461 42.094 1 96.19 372 PHE A O 1
ATOM 2924 N N . ALA A 1 373 ? 11.828 14.766 43.406 1 95.19 373 ALA A N 1
ATOM 2925 C CA . ALA A 1 373 ? 12.844 15.148 42.438 1 95.19 373 ALA A CA 1
ATOM 2926 C C . ALA A 1 373 ? 12.672 14.367 41.125 1 95.19 373 ALA A C 1
ATOM 2928 O O . ALA A 1 373 ? 12.75 14.945 40.031 1 95.19 373 ALA A O 1
ATOM 2929 N N . LEU A 1 374 ? 12.438 13.109 41.281 1 95.81 374 LEU A N 1
ATOM 2930 C CA . LEU A 1 374 ? 12.25 12.266 40.125 1 95.81 374 LEU A CA 1
ATOM 2931 C C . LEU A 1 374 ? 11.023 12.703 39.312 1 95.81 374 LEU A C 1
ATOM 2933 O O . LEU A 1 374 ? 11.094 12.844 38.094 1 95.81 374 LEU A O 1
ATOM 2937 N N . ALA A 1 375 ? 9.938 12.898 40 1 97.19 375 ALA A N 1
ATOM 2938 C CA . ALA A 1 375 ? 8.695 13.305 39.344 1 97.19 375 ALA A CA 1
ATOM 2939 C C . ALA A 1 375 ? 8.852 14.656 38.656 1 97.19 375 ALA A C 1
ATOM 2941 O O . ALA A 1 375 ? 8.359 14.859 37.531 1 97.19 375 ALA A O 1
ATOM 2942 N N . ALA A 1 376 ? 9.523 15.555 39.312 1 96.81 376 ALA A N 1
ATOM 2943 C CA . ALA A 1 376 ? 9.727 16.891 38.781 1 96.81 376 ALA A CA 1
ATOM 2944 C C . ALA A 1 376 ? 10.602 16.859 37.531 1 96.81 376 ALA A C 1
ATOM 2946 O O . ALA A 1 376 ? 10.266 17.469 36.5 1 96.81 376 ALA A O 1
ATOM 2947 N N . HIS A 1 377 ? 11.688 16.094 37.562 1 97.19 377 HIS A N 1
ATOM 2948 C CA . HIS A 1 377 ? 12.617 16.047 36.438 1 97.19 377 HIS A CA 1
ATOM 2949 C C . HIS A 1 377 ? 12.039 15.266 35.281 1 97.19 377 HIS A C 1
ATOM 2951 O O . HIS A 1 377 ? 12.242 15.633 34.125 1 97.19 377 HIS A O 1
ATOM 2957 N N . VAL A 1 378 ? 11.289 14.227 35.625 1 97.31 378 VAL A N 1
ATOM 2958 C CA . VAL A 1 378 ? 10.609 13.477 34.562 1 97.31 378 VAL A CA 1
ATOM 2959 C C . VAL A 1 378 ? 9.531 14.344 33.938 1 97.31 378 VAL A C 1
ATOM 2961 O O . VAL A 1 378 ? 9.422 14.406 32.688 1 97.31 378 VAL A O 1
ATOM 2964 N N . GLY A 1 379 ? 8.727 14.961 34.781 1 97.81 379 GLY A N 1
ATOM 2965 C CA . GLY A 1 379 ? 7.691 15.844 34.281 1 97.81 379 GLY A CA 1
ATOM 2966 C C . GLY A 1 379 ? 8.234 16.953 33.406 1 97.81 379 GLY A C 1
ATOM 2967 O O . GLY A 1 379 ? 7.66 17.25 32.344 1 97.81 379 GLY A O 1
ATOM 2968 N N . GLU A 1 380 ? 9.336 17.594 33.812 1 98.12 380 GLU A N 1
ATOM 2969 C CA . GLU A 1 380 ? 9.945 18.672 33.031 1 98.12 380 GLU A CA 1
ATOM 2970 C C . GLU A 1 380 ? 10.516 18.141 31.719 1 98.12 380 GLU A C 1
ATOM 2972 O O . GLU A 1 380 ? 10.414 18.797 30.688 1 98.12 380 GLU A O 1
ATOM 2977 N N . ALA A 1 381 ? 11.094 17.016 31.797 1 98.19 381 ALA A N 1
ATOM 2978 C CA . ALA A 1 381 ? 11.641 16.406 30.594 1 98.19 381 ALA A CA 1
ATOM 2979 C C . ALA A 1 381 ? 10.547 16.094 29.578 1 98.19 381 ALA A C 1
ATOM 2981 O O . ALA A 1 381 ? 10.719 16.328 28.375 1 98.19 381 ALA A O 1
ATOM 2982 N N . LEU A 1 382 ? 9.453 15.57 30.047 1 98.12 382 LEU A N 1
ATOM 2983 C CA . LEU A 1 382 ? 8.328 15.273 29.172 1 98.12 382 LEU A CA 1
ATOM 2984 C C . LEU A 1 382 ? 7.762 16.562 28.562 1 98.12 382 LEU A C 1
ATOM 2986 O O . LEU A 1 382 ? 7.398 16.594 27.391 1 98.12 382 LEU A O 1
ATOM 2990 N N . TYR A 1 383 ? 7.688 17.547 29.391 1 98.06 383 TYR A N 1
ATOM 2991 C CA . TYR A 1 383 ? 7.215 18.844 28.891 1 98.06 383 TYR A CA 1
ATOM 2992 C C . TYR A 1 383 ? 8.156 19.406 27.828 1 98.06 383 TYR A C 1
ATOM 2994 O O . TYR A 1 383 ? 7.711 20.047 26.875 1 98.06 383 TYR A O 1
ATOM 3002 N N . SER A 1 384 ? 9.453 19.188 28 1 98.31 384 SER A N 1
ATOM 3003 C CA . SER A 1 384 ? 10.414 19.625 26.984 1 98.31 384 SER A CA 1
ATOM 3004 C C . SER A 1 384 ? 10.125 19 25.625 1 98.31 384 SER A C 1
ATOM 3006 O O . SER A 1 384 ? 10.344 19.625 24.594 1 98.31 384 SER A O 1
ATOM 3008 N N . LEU A 1 385 ? 9.672 17.75 25.609 1 98.19 385 LEU A N 1
ATOM 3009 C CA . LEU A 1 385 ? 9.305 17.094 24.359 1 98.19 385 LEU A CA 1
ATOM 3010 C C . LEU A 1 385 ? 8.18 17.844 23.656 1 98.19 385 LEU A C 1
ATOM 3012 O O . LEU A 1 385 ? 8.211 18.031 22.438 1 98.19 385 LEU A O 1
ATOM 3016 N N . LYS A 1 386 ? 7.211 18.203 24.438 1 97.25 386 LYS A N 1
ATOM 3017 C CA . LYS A 1 386 ? 6.086 18.953 23.906 1 97.25 386 LYS A CA 1
ATOM 3018 C C . LYS A 1 386 ? 6.547 20.281 23.297 1 97.25 386 LYS A C 1
ATOM 3020 O O . LYS A 1 386 ? 6.102 20.656 22.203 1 97.25 386 LYS A O 1
ATOM 3025 N N . LEU A 1 387 ? 7.418 20.969 23.953 1 97.31 387 LEU A N 1
ATOM 3026 C CA . LEU A 1 387 ? 7.938 22.25 23.469 1 97.31 387 LEU A CA 1
ATOM 3027 C C . LEU A 1 387 ? 8.742 22.047 22.188 1 97.31 387 LEU A C 1
ATOM 3029 O O . LEU A 1 387 ? 8.68 22.891 21.281 1 97.31 387 LEU A O 1
ATOM 3033 N N . CYS A 1 388 ? 9.523 21 22.188 1 97.62 388 CYS A N 1
ATOM 3034 C CA . CYS A 1 388 ? 10.297 20.703 20.984 1 97.62 388 CYS A CA 1
ATOM 3035 C C . CYS A 1 388 ? 9.383 20.469 19.797 1 97.62 388 CYS A C 1
ATOM 3037 O O . CYS A 1 388 ? 9.672 20.938 18.688 1 97.62 388 CYS A O 1
ATOM 3039 N N . LYS A 1 389 ? 8.344 19.734 20 1 95.44 389 LYS A N 1
ATOM 3040 C CA . LYS A 1 389 ? 7.379 19.5 18.938 1 95.44 389 LYS A CA 1
ATOM 3041 C C . LYS A 1 389 ? 6.727 20.797 18.484 1 95.44 389 LYS A C 1
ATOM 3043 O O . LYS A 1 389 ? 6.574 21.047 17.281 1 95.44 389 LYS A O 1
ATOM 3048 N N . GLN A 1 390 ? 6.355 21.578 19.438 1 94.25 390 GLN A N 1
ATOM 3049 C CA . GLN A 1 390 ? 5.719 22.859 19.141 1 94.25 390 GLN A CA 1
ATOM 3050 C C . GLN A 1 390 ? 6.645 23.766 18.328 1 94.25 390 GLN A C 1
ATOM 3052 O O . GLN A 1 390 ? 6.184 24.531 17.484 1 94.25 390 GLN A O 1
ATOM 3057 N N . SER A 1 391 ? 7.918 23.703 18.562 1 95.19 391 SER A N 1
ATOM 3058 C CA . SER A 1 391 ? 8.906 24.547 17.891 1 95.19 391 SER A CA 1
ATOM 3059 C C . SER A 1 391 ? 9.461 23.844 16.641 1 95.19 391 SER A C 1
ATOM 3061 O O . SER A 1 391 ? 10.391 24.344 16.016 1 95.19 391 SER A O 1
ATOM 3063 N N . ASN A 1 392 ? 8.945 22.672 16.297 1 94.25 392 ASN A N 1
ATOM 3064 C CA . ASN A 1 392 ? 9.359 21.891 15.133 1 94.25 392 ASN A CA 1
ATOM 3065 C C . ASN A 1 392 ? 10.867 21.641 15.133 1 94.25 392 ASN A C 1
ATOM 3067 O O . ASN A 1 392 ? 11.539 21.906 14.133 1 94.25 392 ASN A O 1
ATOM 3071 N N . LEU A 1 393 ? 11.367 21.266 16.297 1 96.38 393 LEU A N 1
ATOM 3072 C CA . LEU A 1 393 ? 12.789 20.953 16.422 1 96.38 393 LEU A CA 1
ATOM 3073 C C . LEU A 1 393 ? 13.094 19.562 15.898 1 96.38 393 LEU A C 1
ATOM 3075 O O . LEU A 1 393 ? 12.242 18.672 15.977 1 96.38 393 LEU A O 1
ATOM 3079 N N . GLY A 1 394 ? 14.359 19.375 15.414 1 95.88 394 GLY A N 1
ATOM 3080 C CA . GLY A 1 394 ? 14.805 18.062 14.977 1 95.88 394 GLY A CA 1
ATOM 3081 C C . GLY A 1 394 ? 14.852 17.047 16.094 1 95.88 394 GLY A C 1
ATOM 3082 O O . GLY A 1 394 ? 14.867 17.406 17.266 1 95.88 394 GLY A O 1
ATOM 3083 N N . PHE A 1 395 ? 14.914 15.836 15.742 1 96.44 395 PHE A N 1
ATOM 3084 C CA . PHE A 1 395 ? 14.828 14.773 16.719 1 96.44 395 PHE A CA 1
ATOM 3085 C C . PHE A 1 395 ? 16.109 14.672 17.531 1 96.44 395 PHE A C 1
ATOM 3087 O O . PHE A 1 395 ? 16.078 14.328 18.719 1 96.44 395 PHE A O 1
ATOM 3094 N N . ALA A 1 396 ? 17.203 14.922 16.875 1 96.31 396 ALA A N 1
ATOM 3095 C CA . ALA A 1 396 ? 18.453 14.922 17.625 1 96.31 396 ALA A CA 1
ATOM 3096 C C . ALA A 1 396 ? 18.422 15.984 18.719 1 96.31 396 ALA A C 1
ATOM 3098 O O . ALA A 1 396 ? 18.797 15.711 19.859 1 96.31 396 ALA A O 1
ATOM 3099 N N . SER A 1 3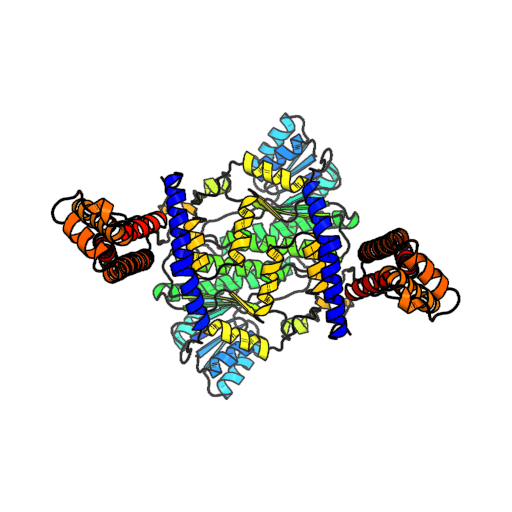97 ? 17.969 17.172 18.344 1 97.44 397 SER A N 1
ATOM 3100 C CA . SER A 1 397 ? 17.812 18.25 19.328 1 97.44 397 SER A CA 1
ATOM 3101 C C . SER A 1 397 ? 16.812 17.875 20.406 1 97.44 397 SER A C 1
ATOM 3103 O O . SER A 1 397 ? 17.047 18.141 21.594 1 97.44 397 SER A O 1
ATOM 3105 N N . THR A 1 398 ? 15.781 17.266 20 1 98.19 398 THR A N 1
ATOM 3106 C CA . THR A 1 398 ? 14.742 16.859 20.922 1 98.19 398 THR A CA 1
ATOM 3107 C C . THR A 1 398 ? 15.297 15.906 21.969 1 98.19 398 THR A C 1
ATOM 3109 O O . THR A 1 398 ? 14.992 16.031 23.156 1 98.19 398 THR A O 1
ATOM 3112 N N . ALA A 1 399 ? 16.109 14.953 21.531 1 98.06 399 ALA A N 1
ATOM 3113 C CA . ALA A 1 399 ? 16.734 14.008 22.453 1 98.06 399 ALA A CA 1
ATOM 3114 C C . ALA A 1 399 ? 17.625 14.734 23.453 1 98.06 399 ALA A C 1
ATOM 3116 O O . ALA A 1 399 ? 17.578 14.453 24.656 1 98.06 399 ALA A O 1
ATOM 3117 N N . LYS A 1 400 ? 18.391 15.609 22.953 1 98 400 LYS A N 1
ATOM 3118 C CA . LYS A 1 400 ? 19.312 16.344 23.812 1 98 400 LYS A CA 1
ATOM 3119 C C . LYS A 1 400 ? 18.562 17.203 24.828 1 98 400 LYS A C 1
ATOM 3121 O O . LYS A 1 400 ? 18.938 17.25 26 1 98 400 LYS A O 1
ATOM 3126 N N . TRP A 1 401 ? 17.547 17.891 24.375 1 98.5 401 TRP A N 1
ATOM 3127 C CA . TRP A 1 401 ? 16.75 18.719 25.281 1 98.5 401 TRP A CA 1
ATOM 3128 C C . TRP A 1 401 ? 16.109 17.875 26.359 1 98.5 401 TRP A C 1
ATOM 3130 O O . TRP A 1 401 ? 16.078 18.266 27.531 1 98.5 401 TRP A O 1
ATOM 3140 N N . PHE A 1 402 ? 15.578 16.719 26.016 1 98.5 402 PHE A N 1
ATOM 3141 C CA . PHE A 1 402 ? 14.93 15.828 26.969 1 98.5 402 PHE A CA 1
ATOM 3142 C C . PHE A 1 402 ? 15.914 15.383 28.047 1 98.5 402 PHE A C 1
ATOM 3144 O O . PHE A 1 402 ? 15.625 15.484 29.25 1 98.5 402 PHE A O 1
ATOM 3151 N N . ILE A 1 403 ? 17.094 14.898 27.578 1 98.06 403 ILE A N 1
ATOM 3152 C CA . ILE A 1 403 ? 18.078 14.344 28.484 1 98.06 403 ILE A CA 1
ATOM 3153 C C . ILE A 1 403 ? 18.625 15.461 29.391 1 98.06 403 ILE A C 1
ATOM 3155 O O . ILE A 1 403 ? 18.734 15.289 30.609 1 98.06 403 ILE A O 1
ATOM 3159 N N . GLN A 1 404 ? 18.953 16.625 28.781 1 98.19 404 GLN A N 1
ATOM 3160 C CA . GLN A 1 404 ? 19.469 17.75 29.547 1 98.19 404 GLN A CA 1
ATOM 3161 C C . GLN A 1 404 ? 18.438 18.203 30.594 1 98.19 404 GLN A C 1
ATOM 3163 O O . GLN A 1 404 ? 18.797 18.469 31.734 1 98.19 404 GLN A O 1
ATOM 3168 N N . THR A 1 405 ? 17.219 18.281 30.203 1 98.38 405 THR A N 1
ATOM 3169 C CA . THR A 1 405 ? 16.156 18.734 31.109 1 98.38 405 THR A CA 1
ATOM 3170 C C . THR A 1 405 ? 15.906 17.719 32.219 1 98.38 405 THR A C 1
ATOM 3172 O O . THR A 1 405 ? 15.609 18.078 33.344 1 98.38 405 THR A O 1
ATOM 3175 N N . PHE A 1 406 ? 16.047 16.469 31.781 1 98 406 PHE A N 1
ATOM 3176 C CA . PHE A 1 406 ? 15.898 15.422 32.781 1 98 406 PHE A CA 1
ATOM 3177 C C . PHE A 1 406 ? 16.969 15.555 33.875 1 98 406 PHE A C 1
ATOM 3179 O O . PHE A 1 406 ? 16.703 15.297 35.031 1 98 406 PHE A O 1
ATOM 3186 N N . ILE A 1 407 ? 18.109 16.031 33.469 1 97.5 407 ILE A N 1
ATOM 3187 C CA . ILE A 1 407 ? 19.234 16.094 34.375 1 97.5 407 ILE A CA 1
ATOM 3188 C C . ILE A 1 407 ? 19.203 17.406 35.188 1 97.5 407 ILE A C 1
ATOM 3190 O O . ILE A 1 407 ? 19.219 17.391 36.406 1 97.5 407 ILE A O 1
ATOM 3194 N N . VAL A 1 408 ? 19 18.609 34.469 1 97.38 408 VAL A N 1
ATOM 3195 C CA . VAL A 1 408 ? 19.219 19.891 35.125 1 97.38 408 VAL A CA 1
ATOM 3196 C C . VAL A 1 408 ? 17.891 20.578 35.406 1 97.38 408 VAL A C 1
ATOM 3198 O O . VAL A 1 408 ? 17.828 21.578 36.094 1 97.38 408 VAL A O 1
ATOM 3201 N N . GLY A 1 409 ? 16.844 20.062 34.812 1 97 409 GLY A N 1
ATOM 3202 C CA . GLY A 1 409 ? 15.516 20.516 35.156 1 97 409 GLY A CA 1
ATOM 3203 C C . GLY A 1 409 ? 15.18 21.875 34.594 1 97 409 GLY A C 1
ATOM 3204 O O . GLY A 1 409 ? 15.367 22.125 33.406 1 97 409 GLY A O 1
ATOM 3205 N N . PHE A 1 410 ? 14.766 22.766 35.469 1 96.62 410 PHE A N 1
ATOM 3206 C CA . PHE A 1 410 ? 14.148 24.031 35.094 1 96.62 410 PHE A CA 1
ATOM 3207 C C . PHE A 1 410 ? 15.133 24.922 34.344 1 96.62 410 PHE A C 1
ATOM 3209 O O . PHE A 1 410 ? 14.75 25.625 33.406 1 96.62 410 PHE A O 1
ATOM 3216 N N . PRO A 1 411 ? 16.438 24.984 34.656 1 97.44 411 PRO A N 1
ATOM 3217 C CA . PRO A 1 411 ? 17.359 25.828 33.906 1 97.44 411 PRO A CA 1
ATOM 3218 C C . PRO A 1 411 ? 17.391 25.484 32.438 1 97.44 411 PRO A C 1
ATOM 3220 O O . PRO A 1 411 ? 17.531 26.375 31.594 1 97.44 411 PRO A O 1
ATOM 3223 N N . SER A 1 412 ? 17.344 24.25 32.156 1 97.75 412 SER A N 1
ATOM 3224 C CA . SER A 1 412 ? 17.281 23.828 30.75 1 97.75 412 SER A CA 1
ATOM 3225 C C . SER A 1 412 ? 15.938 24.172 30.125 1 97.75 412 SER A C 1
ATOM 3227 O O . SER A 1 412 ? 15.883 24.734 29.031 1 97.75 412 SER A O 1
ATOM 3229 N N . LEU A 1 413 ? 14.867 23.844 30.844 1 97.75 413 LEU A N 1
ATOM 3230 C CA . LEU A 1 413 ? 13.508 24.062 30.344 1 97.75 413 LEU A CA 1
ATOM 3231 C C . LEU A 1 413 ? 13.258 25.547 30.078 1 97.75 413 LEU A C 1
ATOM 3233 O O . LEU A 1 413 ? 12.562 25.891 29.109 1 97.75 413 LEU A O 1
ATOM 3237 N N . SER A 1 414 ? 13.812 26.391 30.875 1 97.56 414 SER A N 1
ATOM 3238 C CA . SER A 1 414 ? 13.617 27.828 30.75 1 97.56 414 SER A CA 1
ATOM 3239 C C . SER A 1 414 ? 14.195 28.344 29.438 1 97.56 414 SER A C 1
ATOM 3241 O O . SER A 1 414 ? 13.602 29.203 28.781 1 97.56 414 SER A O 1
ATOM 3243 N N . ILE A 1 415 ? 15.289 27.875 29.016 1 97.94 415 ILE A N 1
ATOM 3244 C CA . ILE A 1 415 ? 15.922 28.266 27.766 1 97.94 415 ILE A CA 1
ATOM 3245 C C . ILE A 1 415 ? 15.047 27.828 26.578 1 97.94 415 ILE A C 1
ATOM 3247 O O . ILE A 1 415 ? 14.805 28.609 25.656 1 97.94 415 ILE A O 1
ATOM 3251 N N . LEU A 1 416 ? 14.633 2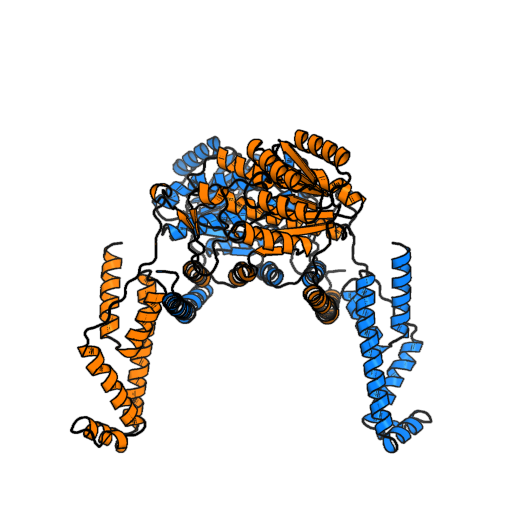6.609 26.672 1 97.56 416 LEU A N 1
ATOM 3252 C CA . LEU A 1 416 ? 13.805 26.062 25.594 1 97.56 416 LEU A CA 1
ATOM 3253 C C . LEU A 1 416 ? 12.477 26.797 25.5 1 97.56 416 LEU A C 1
ATOM 3255 O O . LEU A 1 416 ? 11.984 27.062 24.406 1 97.56 416 LEU A O 1
ATOM 3259 N N . ARG A 1 417 ? 11.867 27.047 26.609 1 97.25 417 ARG A N 1
ATOM 3260 C CA . ARG A 1 417 ? 10.602 27.781 26.641 1 97.25 417 ARG A CA 1
ATOM 3261 C C . ARG A 1 417 ? 10.758 29.172 26.016 1 97.25 417 ARG A C 1
ATOM 3263 O O . ARG A 1 417 ? 9.891 29.609 25.266 1 97.25 417 ARG A O 1
ATOM 3270 N N . ALA A 1 418 ? 11.844 29.797 26.328 1 96.5 418 ALA A N 1
ATOM 3271 C CA . ALA A 1 418 ? 12.117 31.109 25.75 1 96.5 418 ALA A CA 1
ATOM 3272 C C . ALA A 1 418 ? 12.234 31.031 24.234 1 96.5 418 ALA A C 1
ATOM 3274 O O . ALA A 1 418 ? 11.742 31.891 23.516 1 96.5 418 ALA A O 1
ATOM 3275 N N . TYR A 1 419 ? 12.891 30.047 23.797 1 95.81 419 TYR A N 1
ATOM 3276 C CA . TYR A 1 419 ? 13.031 29.812 22.375 1 95.81 419 TYR A CA 1
ATOM 3277 C C . TYR A 1 419 ? 11.68 29.594 21.719 1 95.81 419 TYR A C 1
ATOM 3279 O O . TYR A 1 419 ? 11.391 30.141 20.656 1 95.81 419 TYR A O 1
ATOM 3287 N N . THR A 1 420 ? 10.836 28.781 22.328 1 94.75 420 THR A N 1
ATOM 3288 C CA . THR A 1 420 ? 9.523 28.453 21.797 1 94.75 420 THR A CA 1
ATOM 3289 C C . THR A 1 420 ? 8.641 29.688 21.703 1 94.75 420 THR A C 1
ATOM 3291 O O . THR A 1 420 ? 7.926 29.875 20.703 1 94.75 420 THR A O 1
ATOM 3294 N N . ILE A 1 421 ? 8.695 30.531 22.688 1 94.31 421 ILE A N 1
ATOM 3295 C CA . ILE A 1 421 ? 7.922 31.766 22.719 1 94.31 421 ILE A CA 1
ATOM 3296 C C . ILE A 1 421 ? 8.383 32.688 21.594 1 94.31 421 ILE A C 1
ATOM 3298 O O . ILE A 1 421 ? 7.562 33.312 20.906 1 94.31 421 ILE A O 1
ATOM 3302 N N . LYS A 1 422 ? 9.641 32.781 21.359 1 92.25 422 LYS A N 1
ATOM 3303 C CA . LYS A 1 422 ? 10.195 33.625 20.297 1 92.25 422 LYS A CA 1
ATOM 3304 C C . LYS A 1 422 ? 9.766 33.125 18.922 1 92.25 422 LYS A C 1
ATOM 3306 O O . LYS A 1 422 ? 9.469 33.906 18.031 1 92.25 422 LYS A O 1
ATOM 3311 N N . GLN A 1 423 ? 9.742 31.781 18.75 1 89.31 423 GLN A N 1
ATOM 3312 C CA . GLN A 1 423 ? 9.352 31.203 17.469 1 89.31 423 GLN A CA 1
ATOM 3313 C C . GLN A 1 423 ? 7.867 31.406 17.203 1 89.31 423 GLN A C 1
ATOM 3315 O O . GLN A 1 423 ? 7.453 31.562 16.047 1 89.31 423 GLN A O 1
ATOM 3320 N N . SER A 1 424 ? 7.023 31.219 18.234 1 86.12 424 SER A N 1
ATOM 3321 C CA . SER A 1 424 ? 5.586 31.422 18.094 1 86.12 424 SER A CA 1
ATOM 3322 C C . SER A 1 424 ? 5.25 32.844 17.719 1 86.12 424 SER A C 1
ATOM 3324 O O . SER A 1 424 ? 4.25 33.094 17.047 1 86.12 424 SER A O 1
ATOM 3326 N N . LYS A 1 425 ? 6.07 33.938 18.062 1 75.12 425 LYS A N 1
ATOM 3327 C CA . LYS A 1 425 ? 5.867 35.344 17.734 1 75.12 425 LYS A CA 1
ATOM 3328 C C . LYS A 1 425 ? 6.273 35.656 16.297 1 75.12 425 LYS A C 1
ATOM 3330 O O . LYS A 1 425 ? 5.867 36.656 15.727 1 75.12 425 LYS A O 1
ATOM 3335 N N . ARG A 1 426 ? 7.184 34.938 15.758 1 75.06 426 ARG A N 1
ATOM 3336 C CA . ARG A 1 426 ? 7.645 35.125 14.391 1 75.06 426 ARG A CA 1
ATOM 3337 C C . ARG A 1 426 ? 6.66 34.531 13.391 1 75.06 426 ARG A C 1
ATOM 3339 O O . ARG A 1 426 ? 6.617 34.969 12.234 1 75.06 426 ARG A O 1
ATOM 3346 N N . ARG A 1 427 ? 5.73 33.656 13.945 1 65.69 427 ARG A N 1
ATOM 3347 C CA . ARG A 1 427 ? 4.766 33.031 13.047 1 65.69 427 ARG A CA 1
ATOM 3348 C C . ARG A 1 427 ? 3.492 33.844 12.938 1 65.69 427 ARG A C 1
ATOM 3350 O O . ARG A 1 427 ? 3.02 34.406 13.938 1 65.69 427 ARG A O 1
ATOM 3357 N N . MET B 1 1 ? 26.766 16.672 7.668 1 44.72 1 MET B N 1
ATOM 3358 C CA . MET B 1 1 ? 26.641 16.625 9.125 1 44.72 1 MET B CA 1
ATOM 3359 C C . MET B 1 1 ? 25.594 15.594 9.531 1 44.72 1 MET B C 1
ATOM 3361 O O . MET B 1 1 ? 25.734 14.93 10.562 1 44.72 1 MET B O 1
ATOM 3365 N N . TYR B 1 2 ? 24.406 15.305 8.617 1 61.94 2 TYR B N 1
ATOM 3366 C CA . TYR B 1 2 ? 23.266 14.43 8.875 1 61.94 2 TYR B CA 1
ATOM 3367 C C . TYR B 1 2 ? 23.609 12.984 8.547 1 61.94 2 TYR B C 1
ATOM 3369 O O . TYR B 1 2 ? 22.734 12.109 8.578 1 61.94 2 TYR B O 1
ATOM 3377 N N . THR B 1 3 ? 25 12.875 8.516 1 68.75 3 THR B N 1
ATOM 3378 C CA . THR B 1 3 ? 25.359 11.508 8.133 1 68.75 3 THR B CA 1
ATOM 3379 C C . THR B 1 3 ? 26.203 10.852 9.219 1 68.75 3 THR B C 1
ATOM 3381 O O . THR B 1 3 ? 26.516 9.656 9.133 1 68.75 3 THR B O 1
ATOM 3384 N N . SER B 1 4 ? 26.438 11.656 10.336 1 85.19 4 SER B N 1
ATOM 3385 C CA . SER B 1 4 ? 27.266 11.047 11.367 1 85.19 4 SER B CA 1
ATOM 3386 C C . SER B 1 4 ? 26.469 10.07 12.219 1 85.19 4 SER B C 1
ATOM 3388 O O . SER B 1 4 ? 25.25 10.25 12.406 1 85.19 4 SER B O 1
ATOM 3390 N N . TRP B 1 5 ? 27.172 9.086 12.734 1 89.38 5 TRP B N 1
ATOM 3391 C CA . TRP B 1 5 ? 26.531 8.078 13.578 1 89.38 5 TRP B CA 1
ATOM 3392 C C . TRP B 1 5 ? 26 8.695 14.867 1 89.38 5 TRP B C 1
ATOM 3394 O O . TRP B 1 5 ? 24.938 8.297 15.367 1 89.38 5 TRP B O 1
ATOM 3404 N N . SER B 1 6 ? 26.75 9.656 15.406 1 91.19 6 SER B N 1
ATOM 3405 C CA . SER B 1 6 ? 26.297 10.336 16.609 1 91.19 6 SER B CA 1
ATOM 3406 C C . SER B 1 6 ? 24.938 11.008 16.391 1 91.19 6 SER B C 1
ATOM 3408 O O . SER B 1 6 ? 24.031 10.875 17.219 1 91.19 6 SER B O 1
ATOM 3410 N N . TRP B 1 7 ? 24.859 11.688 15.305 1 91.06 7 TRP B N 1
ATOM 3411 C CA . TRP B 1 7 ? 23.594 12.344 14.984 1 91.06 7 TRP B CA 1
ATOM 3412 C C . TRP B 1 7 ? 22.484 11.32 14.797 1 91.06 7 TRP B C 1
ATOM 3414 O O . TRP B 1 7 ? 21.359 11.531 15.258 1 91.06 7 TRP B O 1
ATOM 3424 N N . LYS B 1 8 ? 22.797 10.219 14.125 1 92.12 8 LYS B N 1
ATOM 3425 C CA . LYS B 1 8 ? 21.812 9.172 13.883 1 92.12 8 LYS B CA 1
ATOM 3426 C C . LYS B 1 8 ? 21.297 8.586 15.188 1 92.12 8 LYS B C 1
ATOM 3428 O O . LYS B 1 8 ? 20.094 8.32 15.32 1 92.12 8 LYS B O 1
ATOM 3433 N N . ILE B 1 9 ? 22.188 8.43 16.094 1 94.69 9 ILE B N 1
ATOM 3434 C CA . ILE B 1 9 ? 21.812 7.859 17.391 1 94.69 9 ILE B CA 1
ATOM 3435 C C . ILE B 1 9 ? 20.922 8.844 18.141 1 94.69 9 ILE B C 1
ATOM 3437 O O . ILE B 1 9 ? 19.844 8.469 18.641 1 94.69 9 ILE B O 1
ATOM 3441 N N . TRP B 1 10 ? 21.328 10.109 18.234 1 95 10 TRP B N 1
ATOM 3442 C CA . TRP B 1 10 ? 20.547 11.125 18.906 1 95 10 TRP B CA 1
ATOM 3443 C C . TRP B 1 10 ? 19.156 11.258 18.281 1 95 10 TRP B C 1
ATOM 3445 O O . TRP B 1 10 ? 18.156 11.359 18.984 1 95 10 TRP B O 1
ATOM 3455 N N . SER B 1 11 ? 19.188 11.258 16.969 1 95.12 11 SER B N 1
ATOM 3456 C CA . SER B 1 11 ? 17.922 11.383 16.234 1 95.12 11 SER B CA 1
ATOM 3457 C C . SER B 1 11 ? 17.016 10.203 16.516 1 95.12 11 SER B C 1
ATOM 3459 O O . SER B 1 11 ? 15.797 10.359 16.625 1 95.12 11 SER B O 1
ATOM 3461 N N . THR B 1 12 ? 17.594 9.008 16.625 1 95.88 12 THR B N 1
ATOM 3462 C CA . THR B 1 12 ? 16.828 7.805 16.891 1 95.88 12 THR B CA 1
ATOM 3463 C C . THR B 1 12 ? 16.203 7.855 18.281 1 95.88 12 THR B C 1
ATOM 3465 O O . THR B 1 12 ? 15.023 7.535 18.469 1 95.88 12 THR B O 1
ATOM 3468 N N . ILE B 1 13 ? 16.984 8.273 19.188 1 97.25 13 ILE B N 1
ATOM 3469 C CA . ILE B 1 13 ? 16.469 8.414 20.547 1 97.25 13 ILE B CA 1
ATOM 3470 C C . ILE B 1 13 ? 15.359 9.453 20.562 1 97.25 13 ILE B C 1
ATOM 3472 O O . ILE B 1 13 ? 14.305 9.234 21.172 1 97.25 13 ILE B O 1
ATOM 3476 N N . GLY B 1 14 ? 15.562 10.531 19.906 1 97.56 14 GLY B N 1
ATOM 3477 C CA . GLY B 1 14 ? 14.586 11.617 19.875 1 97.56 14 GLY B CA 1
ATOM 3478 C C . GLY B 1 14 ? 13.258 11.195 19.266 1 97.56 14 GLY B C 1
ATOM 3479 O O . GLY B 1 14 ? 12.195 11.547 19.797 1 97.56 14 GLY B O 1
ATOM 3480 N N . VAL B 1 15 ? 13.352 10.492 18.188 1 96.56 15 VAL B N 1
ATOM 3481 C CA . VAL B 1 15 ? 12.109 10.094 17.531 1 96.56 15 VAL B CA 1
ATOM 3482 C C . VAL B 1 15 ? 11.375 9.07 18.406 1 96.56 15 VAL B C 1
ATOM 3484 O O . VAL B 1 15 ? 10.148 9.086 18.484 1 96.56 15 VAL B O 1
ATOM 3487 N N . LEU B 1 16 ? 12.102 8.156 19.047 1 97.31 16 LEU B N 1
ATOM 3488 C CA . LEU B 1 16 ? 11.469 7.164 19.906 1 97.31 16 LEU B CA 1
ATOM 3489 C C . LEU B 1 16 ? 10.75 7.836 21.078 1 97.31 16 LEU B C 1
ATOM 3491 O O . LEU B 1 16 ? 9.625 7.465 21.422 1 97.31 16 LEU B O 1
ATOM 3495 N N . LEU B 1 17 ? 11.406 8.789 21.641 1 97.81 17 LEU B N 1
ATOM 3496 C CA . LEU B 1 17 ? 10.797 9.547 22.719 1 97.81 17 LEU B CA 1
ATOM 3497 C C . LEU B 1 17 ? 9.539 10.266 22.234 1 97.81 17 LEU B C 1
ATOM 3499 O O . LEU B 1 17 ? 8.508 10.258 22.922 1 97.81 17 LEU B O 1
ATOM 3503 N N . SER B 1 18 ? 9.664 10.875 21.141 1 97.62 18 SER B N 1
ATOM 3504 C CA . SER B 1 18 ? 8.531 11.602 20.578 1 97.62 18 SER B CA 1
ATOM 3505 C C . SER B 1 18 ? 7.367 10.664 20.281 1 97.62 18 SER B C 1
ATOM 3507 O O . SER B 1 18 ? 6.211 10.992 20.547 1 97.62 18 SER B O 1
ATOM 3509 N N . LEU B 1 19 ? 7.676 9.5 19.672 1 96.88 19 LEU B N 1
ATOM 3510 C CA . LEU B 1 19 ? 6.645 8.523 19.344 1 96.88 19 LEU B CA 1
ATOM 3511 C C . LEU B 1 19 ? 5.914 8.055 20.594 1 96.88 19 LEU B C 1
ATOM 3513 O O . LEU B 1 19 ? 4.68 8.062 20.641 1 96.88 19 LEU B O 1
ATOM 3517 N N . ILE B 1 20 ? 6.641 7.711 21.578 1 97.31 20 ILE B N 1
ATOM 3518 C CA . ILE B 1 20 ? 6.102 7.047 22.766 1 97.31 20 ILE B CA 1
ATOM 3519 C C . ILE B 1 20 ? 5.344 8.062 23.625 1 97.31 20 ILE B C 1
ATOM 3521 O O . ILE B 1 20 ? 4.27 7.758 24.141 1 97.31 20 ILE B O 1
ATOM 3525 N N . PHE B 1 21 ? 5.855 9.273 23.703 1 97.44 21 PHE B N 1
ATOM 3526 C CA . PHE B 1 21 ? 5.324 10.156 24.734 1 97.44 21 PHE B CA 1
ATOM 3527 C C . PHE B 1 21 ? 4.492 11.273 24.109 1 97.44 21 PHE B C 1
ATOM 3529 O O . PHE B 1 21 ? 3.754 11.969 24.812 1 97.44 21 PHE B O 1
ATOM 3536 N N . ILE B 1 22 ? 4.609 11.469 22.844 1 96.81 22 ILE B N 1
ATOM 3537 C CA . ILE B 1 22 ? 3.875 12.578 22.234 1 96.81 22 ILE B CA 1
ATOM 3538 C C . ILE B 1 22 ? 2.938 12.055 21.156 1 96.81 22 ILE B C 1
ATOM 3540 O O . ILE B 1 22 ? 1.716 12.18 21.266 1 96.81 22 ILE B O 1
ATOM 3544 N N . ASP B 1 23 ? 3.455 11.375 20.156 1 96.44 23 ASP B N 1
ATOM 3545 C CA . ASP B 1 23 ? 2.705 11.023 18.953 1 96.44 23 ASP B CA 1
ATOM 3546 C C . ASP B 1 23 ? 1.638 9.977 19.25 1 96.44 23 ASP B C 1
ATOM 3548 O O . ASP B 1 23 ? 0.465 10.164 18.922 1 96.44 23 ASP B O 1
ATOM 3552 N N . ILE B 1 24 ? 2.027 8.844 19.812 1 96.19 24 ILE B N 1
ATOM 3553 C CA . ILE B 1 24 ? 1.097 7.75 20.078 1 96.19 24 ILE B CA 1
ATOM 3554 C C . ILE B 1 24 ? -0.005 8.234 21.016 1 96.19 24 ILE B C 1
ATOM 3556 O O . ILE B 1 24 ? -1.192 8.086 20.719 1 96.19 24 ILE B O 1
ATOM 3560 N N . PRO B 1 25 ? 0.322 8.883 22.141 1 95.69 25 PRO B N 1
ATOM 3561 C CA . PRO B 1 25 ? -0.749 9.398 22.984 1 95.69 25 PRO B CA 1
ATOM 3562 C C . PRO B 1 25 ? -1.655 10.391 22.266 1 95.69 25 PRO B C 1
ATOM 3564 O O . PRO B 1 25 ? -2.873 10.375 22.469 1 95.69 25 PRO B O 1
ATOM 3567 N N . SER B 1 26 ? -1.048 11.273 21.516 1 95.06 26 SER B N 1
ATOM 3568 C CA . SER B 1 26 ? -1.838 12.242 20.766 1 95.06 26 SER B CA 1
ATOM 3569 C C . SER B 1 26 ? -2.799 11.547 19.797 1 95.06 26 SER B C 1
ATOM 3571 O O . SER B 1 26 ? -3.939 11.984 19.641 1 95.06 26 SER B O 1
ATOM 3573 N N . ASP B 1 27 ? -2.387 10.531 19.156 1 94.81 27 ASP B N 1
ATOM 3574 C CA . ASP B 1 27 ? -3.215 9.789 18.219 1 94.81 27 ASP B CA 1
ATOM 3575 C C . ASP B 1 27 ? -4.336 9.039 18.938 1 94.81 27 ASP B C 1
ATOM 3577 O O . ASP B 1 27 ? -5.453 8.945 18.422 1 94.81 27 ASP B O 1
ATOM 3581 N N . ILE B 1 28 ? -4.023 8.484 20.031 1 94.12 28 ILE B N 1
ATOM 3582 C CA . ILE B 1 28 ? -5.043 7.816 20.844 1 94.12 28 ILE B CA 1
ATOM 3583 C C . ILE B 1 28 ? -6.109 8.82 21.25 1 94.12 28 ILE B C 1
ATOM 3585 O O . ILE B 1 28 ? -7.309 8.547 21.156 1 94.12 28 ILE B O 1
ATOM 3589 N N . TYR B 1 29 ? -5.629 9.938 21.688 1 93.81 29 TYR B N 1
ATOM 3590 C CA . TYR B 1 29 ? -6.559 10.992 22.062 1 93.81 29 TYR B CA 1
ATOM 3591 C C . TYR B 1 29 ? -7.43 11.414 20.891 1 93.81 29 TYR B C 1
ATOM 3593 O O . TYR B 1 29 ? -8.641 11.57 21.031 1 93.81 29 TYR B O 1
ATOM 3601 N N . ARG B 1 30 ? -6.84 11.625 19.766 1 90.62 30 ARG B N 1
ATOM 3602 C CA . ARG B 1 30 ? -7.57 11.977 18.562 1 90.62 30 ARG B CA 1
ATOM 3603 C C . ARG B 1 30 ? -8.625 10.93 18.219 1 90.62 30 ARG B C 1
ATOM 3605 O O . ARG B 1 30 ? -9.758 11.266 17.875 1 90.62 30 ARG B O 1
ATOM 3612 N N . PHE B 1 31 ? -8.258 9.703 18.359 1 89.75 31 PHE B N 1
ATOM 3613 C CA . PHE B 1 31 ? -9.164 8.602 18.047 1 89.75 31 PHE B CA 1
ATOM 3614 C C . PHE B 1 31 ? -10.336 8.57 19.016 1 89.75 31 PHE B C 1
ATOM 3616 O O . PHE B 1 31 ? -11.484 8.367 18.594 1 89.75 31 PHE B O 1
ATOM 3623 N N . LEU B 1 32 ? -10.086 8.812 20.281 1 91.81 32 LEU B N 1
ATOM 3624 C CA . LEU B 1 32 ? -11.109 8.719 21.312 1 91.81 32 LEU B CA 1
ATOM 3625 C C . LEU B 1 32 ? -12.055 9.914 21.266 1 91.81 32 LEU B C 1
ATOM 3627 O O . LEU B 1 32 ? -13.188 9.836 21.75 1 91.81 32 LEU B O 1
ATOM 3631 N N . THR B 1 33 ? -11.594 10.984 20.641 1 92.25 33 THR B N 1
ATOM 3632 C CA . THR B 1 33 ? -12.398 12.195 20.672 1 92.25 33 THR B CA 1
ATOM 3633 C C . THR B 1 33 ? -12.922 12.539 19.281 1 92.25 33 THR B C 1
ATOM 3635 O O . THR B 1 33 ? -13.32 13.68 19.031 1 92.25 33 THR B O 1
ATOM 3638 N N . LEU B 1 34 ? -12.844 11.617 18.406 1 90.88 34 LEU B N 1
ATOM 3639 C CA . LEU B 1 34 ? -13.305 11.844 17.047 1 90.88 34 LEU B CA 1
ATOM 3640 C C . LEU B 1 34 ? -14.781 12.219 17.016 1 90.88 34 LEU B C 1
ATOM 3642 O O . LEU B 1 34 ? -15.617 11.5 17.578 1 90.88 34 LEU B O 1
ATOM 3646 N N . ARG B 1 35 ? -15.117 13.352 16.5 1 94.69 35 ARG B N 1
ATOM 3647 C CA . ARG B 1 35 ? -16.5 13.812 16.344 1 94.69 35 ARG B CA 1
ATOM 3648 C C . ARG B 1 35 ? -16.734 14.414 14.969 1 94.69 35 ARG B C 1
ATOM 3650 O O . ARG B 1 35 ? -15.797 14.93 14.344 1 94.69 35 ARG B O 1
ATOM 3657 N N . GLN B 1 36 ? -17.922 14.289 14.5 1 97.12 36 GLN B N 1
ATOM 3658 C CA . GLN B 1 36 ? -18.266 14.852 13.195 1 97.12 36 GLN B CA 1
ATOM 3659 C C . GLN B 1 36 ? -18.234 16.375 13.227 1 97.12 36 GLN B C 1
ATOM 3661 O O . GLN B 1 36 ? -18.719 17 14.164 1 97.12 36 GLN B O 1
ATOM 3666 N N . LYS B 1 37 ? -17.578 16.953 12.359 1 97.06 37 LYS B N 1
ATOM 3667 C CA . LYS B 1 37 ? -17.641 18.406 12.227 1 97.06 37 LYS B CA 1
ATOM 3668 C C . LYS B 1 37 ? -19 18.844 11.656 1 97.06 37 LYS B C 1
ATOM 3670 O O . LYS B 1 37 ? -19.672 18.062 10.992 1 97.06 37 LYS B O 1
ATOM 3675 N N . ASP B 1 38 ? -19.406 20.047 11.945 1 97.81 38 ASP B N 1
ATOM 3676 C CA . ASP B 1 38 ? -20.625 20.641 11.43 1 97.81 38 ASP B CA 1
ATOM 3677 C C . ASP B 1 38 ? -20.406 21.25 10.047 1 97.81 38 ASP B C 1
ATOM 3679 O O . ASP B 1 38 ? -19.391 21.906 9.812 1 97.81 38 ASP B O 1
ATOM 3683 N N . VAL B 1 39 ? -21.359 21.016 9.109 1 98.25 39 VAL B N 1
ATOM 3684 C CA . VAL B 1 39 ? -21.172 21.531 7.754 1 98.25 39 VAL B CA 1
ATOM 3685 C C . VAL B 1 39 ? -22.328 22.453 7.383 1 98.25 39 VAL B C 1
ATOM 3687 O O . VAL B 1 39 ? -22.531 22.75 6.207 1 98.25 39 VAL B O 1
ATOM 3690 N N . LYS B 1 40 ? -23.125 22.844 8.414 1 98.19 40 LYS B N 1
ATOM 3691 C CA . LYS B 1 40 ? -24.219 23.766 8.156 1 98.19 40 LYS B CA 1
ATOM 3692 C C . LYS B 1 40 ? -23.719 25.047 7.484 1 98.19 40 LYS B C 1
ATOM 3694 O O . LYS B 1 40 ? -22.781 25.672 7.977 1 98.19 40 LYS B O 1
ATOM 3699 N N . GLY B 1 41 ? -24.234 25.328 6.34 1 97.94 41 GLY B N 1
ATOM 3700 C CA . GLY B 1 41 ? -23.891 26.531 5.621 1 97.94 41 GLY B CA 1
ATOM 3701 C C . GLY B 1 41 ? -22.625 26.406 4.801 1 97.94 41 GLY B C 1
ATOM 3702 O O . GLY B 1 41 ? -22.281 27.297 4.031 1 97.94 41 GLY B O 1
ATOM 3703 N N . GLN B 1 42 ? -21.906 25.344 4.918 1 98.25 42 GLN B N 1
ATOM 3704 C CA . GLN B 1 42 ? -20.672 25.125 4.148 1 98.25 42 GLN B CA 1
ATOM 3705 C C . GLN B 1 42 ? -21 24.719 2.713 1 98.25 42 GLN B C 1
ATOM 3707 O O . GLN B 1 42 ? -22.062 24.141 2.445 1 98.25 42 GLN B O 1
ATOM 3712 N N . THR B 1 43 ? -20.156 25.016 1.812 1 98.75 43 THR B N 1
ATOM 3713 C CA . THR B 1 43 ? -20.312 24.656 0.406 1 98.75 43 THR B CA 1
ATOM 3714 C C . THR B 1 43 ? -19.531 23.391 0.09 1 98.75 43 THR B C 1
ATOM 3716 O O . THR B 1 43 ? -18.328 23.312 0.306 1 98.75 43 THR B O 1
ATOM 3719 N N . ILE B 1 44 ? -20.234 22.391 -0.403 1 98.81 44 ILE B N 1
ATOM 3720 C CA . ILE B 1 44 ? -19.656 21.094 -0.716 1 98.81 44 ILE B CA 1
ATOM 3721 C C . ILE B 1 44 ? -19.828 20.797 -2.203 1 98.81 44 ILE B C 1
ATOM 3723 O O . ILE B 1 44 ? -20.938 20.859 -2.73 1 98.81 44 ILE B O 1
ATOM 3727 N N . ILE B 1 45 ? -18.719 20.5 -2.877 1 98.69 45 ILE B N 1
ATOM 3728 C CA . ILE B 1 45 ? -18.719 20.078 -4.273 1 98.69 45 ILE B CA 1
ATOM 3729 C C . ILE B 1 45 ? -18.641 18.562 -4.355 1 98.69 45 ILE B C 1
ATOM 3731 O O . ILE B 1 45 ? -17.844 17.938 -3.66 1 98.69 45 ILE B O 1
ATOM 3735 N N . ILE B 1 46 ? -19.469 17.969 -5.164 1 98.81 46 ILE B N 1
ATOM 3736 C CA . ILE B 1 46 ? -19.422 16.516 -5.379 1 98.81 46 ILE B CA 1
ATOM 3737 C C . ILE B 1 46 ? -19.453 16.219 -6.875 1 98.81 46 ILE B C 1
ATOM 3739 O O . ILE B 1 46 ? -20.422 16.562 -7.566 1 98.81 46 ILE B O 1
ATOM 3743 N N . THR B 1 47 ? -18.406 15.648 -7.387 1 98.75 47 THR B N 1
ATOM 3744 C CA . THR B 1 47 ? -18.422 15.156 -8.758 1 98.75 47 THR B CA 1
ATOM 3745 C C . THR B 1 47 ? -19.062 13.766 -8.828 1 98.75 47 THR B C 1
ATOM 3747 O O . THR B 1 47 ? -18.922 12.969 -7.898 1 98.75 47 THR B O 1
ATOM 3750 N N . GLY B 1 48 ? -19.719 13.492 -9.93 1 97.5 48 GLY B N 1
ATOM 3751 C CA . GLY B 1 48 ? -20.438 12.234 -10.023 1 97.5 48 GLY B CA 1
ATOM 3752 C C . GLY B 1 48 ? -21.625 12.141 -9.086 1 97.5 48 GLY B C 1
ATOM 3753 O O . GLY B 1 48 ? -21.906 11.078 -8.539 1 97.5 48 GLY B O 1
ATOM 3754 N N . GLY B 1 49 ? -22.219 13.203 -8.828 1 97.19 49 GLY B N 1
ATOM 3755 C CA . GLY B 1 49 ? -23.297 13.266 -7.855 1 97.19 49 GLY B CA 1
ATOM 3756 C C . GLY B 1 49 ? -24.656 12.922 -8.453 1 97.19 49 GLY B C 1
ATOM 3757 O O . GLY B 1 49 ? -25.672 13 -7.762 1 97.19 49 GLY B O 1
ATOM 3758 N N . GLY B 1 50 ? -24.688 12.516 -9.727 1 96.31 50 GLY B N 1
ATOM 3759 C CA . GLY B 1 50 ? -25.953 12.227 -10.398 1 96.31 50 GLY B CA 1
ATOM 3760 C C . GLY B 1 50 ? -26.438 10.812 -10.172 1 96.31 50 GLY B C 1
ATOM 3761 O O . GLY B 1 50 ? -27.547 10.461 -10.547 1 96.31 50 GLY B O 1
ATOM 3762 N N . SER B 1 51 ? -25.594 9.969 -9.531 1 94.19 51 SER B N 1
ATOM 3763 C CA . SER B 1 51 ? -25.984 8.586 -9.305 1 94.19 51 SER B CA 1
ATOM 3764 C C . SER B 1 51 ? -25.188 7.953 -8.172 1 94.19 51 SER B C 1
ATOM 3766 O O . SER B 1 51 ? -24.219 8.547 -7.68 1 94.19 51 SER B O 1
ATOM 3768 N N . GLY B 1 52 ? -25.688 6.891 -7.645 1 95.5 52 GLY B N 1
ATOM 3769 C CA . GLY B 1 52 ? -24.938 6.016 -6.766 1 95.5 52 GLY B CA 1
ATOM 3770 C C . GLY B 1 52 ? -24.516 6.68 -5.469 1 95.5 52 GLY B C 1
ATOM 3771 O O . GLY B 1 52 ? -25.359 7.273 -4.777 1 95.5 52 GLY B O 1
ATOM 3772 N N . LEU B 1 53 ? -23.281 6.5 -5.137 1 96.81 53 LEU B N 1
ATOM 3773 C CA . LEU B 1 53 ? -22.75 7 -3.873 1 96.81 53 LEU B CA 1
ATOM 3774 C C . LEU B 1 53 ? -22.703 8.523 -3.867 1 96.81 53 LEU B C 1
ATOM 3776 O O . LEU B 1 53 ? -22.953 9.156 -2.838 1 96.81 53 LEU B O 1
ATOM 3780 N N . GLY B 1 54 ? -22.344 9.102 -5.039 1 98.12 54 GLY B N 1
ATOM 3781 C CA . GLY B 1 54 ? -22.328 10.555 -5.145 1 98.12 54 GLY B CA 1
ATOM 3782 C C . GLY B 1 54 ? -23.672 11.195 -4.855 1 98.12 54 GLY B C 1
ATOM 3783 O O . GLY B 1 54 ? -23.75 12.172 -4.113 1 98.12 54 GLY B O 1
ATOM 3784 N N . LYS B 1 55 ? -24.688 10.633 -5.465 1 98.19 55 LYS B N 1
ATOM 3785 C CA . LYS B 1 55 ? -26.047 11.109 -5.234 1 98.19 55 LYS B CA 1
ATOM 3786 C C . LYS B 1 55 ? -26.438 10.992 -3.764 1 98.19 55 LYS B C 1
ATOM 3788 O O . LYS B 1 55 ? -26.969 11.945 -3.178 1 98.19 55 LYS B O 1
ATOM 3793 N N . ALA B 1 56 ? -26.141 9.82 -3.195 1 98.31 56 ALA B N 1
ATOM 3794 C CA . ALA B 1 56 ? -26.5 9.57 -1.803 1 98.31 56 ALA B CA 1
ATOM 3795 C C . ALA B 1 56 ? -25.766 10.523 -0.864 1 98.31 56 ALA B C 1
ATOM 3797 O O . ALA B 1 56 ? -26.344 11.031 0.097 1 98.31 56 ALA B O 1
ATOM 3798 N N . MET B 1 57 ? -24.516 10.797 -1.095 1 98.62 57 MET B N 1
ATOM 3799 C CA . MET B 1 57 ? -23.75 11.719 -0.263 1 98.62 57 MET B CA 1
ATOM 3800 C C . MET B 1 57 ? -24.266 13.141 -0.41 1 98.62 57 MET B C 1
ATOM 3802 O O . MET B 1 57 ? -24.359 13.875 0.575 1 98.62 57 MET B O 1
ATOM 3806 N N . ALA B 1 58 ? -24.562 13.516 -1.67 1 98.75 58 ALA B N 1
ATOM 3807 C CA . ALA B 1 58 ? -25.094 14.852 -1.916 1 98.75 58 ALA B CA 1
ATOM 3808 C C . ALA B 1 58 ? -26.344 15.102 -1.081 1 98.75 58 ALA B C 1
ATOM 3810 O O . ALA B 1 58 ? -26.469 16.141 -0.432 1 98.75 58 ALA B O 1
ATOM 3811 N N . ILE B 1 59 ? -27.25 14.148 -1.08 1 98.69 59 ILE B N 1
ATOM 3812 C CA . ILE B 1 59 ? -28.5 14.258 -0.336 1 98.69 59 ILE B CA 1
ATOM 3813 C C . ILE B 1 59 ? -28.219 14.328 1.161 1 98.69 59 ILE B C 1
ATOM 3815 O O . ILE B 1 59 ? -28.797 15.148 1.875 1 98.69 59 ILE B O 1
ATOM 3819 N N . SER B 1 60 ? -27.297 13.445 1.594 1 98.62 60 SER B N 1
ATOM 3820 C CA . SER B 1 60 ? -26.922 13.398 3.008 1 98.62 60 SER B CA 1
ATOM 3821 C C . SER B 1 60 ? -26.359 14.742 3.477 1 98.62 60 SER B C 1
ATOM 3823 O O . SER B 1 60 ? -26.734 15.242 4.539 1 98.62 60 SER B O 1
ATOM 3825 N N . PHE B 1 61 ? -25.453 15.383 2.736 1 98.75 61 PHE B N 1
ATOM 3826 C CA . PHE B 1 61 ? -24.844 16.656 3.107 1 98.75 61 PHE B CA 1
ATOM 3827 C C . PHE B 1 61 ? -25.875 17.781 3.061 1 98.75 61 PHE B C 1
ATOM 3829 O O . PHE B 1 61 ? -25.844 18.672 3.906 1 98.75 61 PHE B O 1
ATOM 3836 N N . ALA B 1 62 ? -26.797 17.734 2.053 1 98.69 62 ALA B N 1
ATOM 3837 C CA . ALA B 1 62 ? -27.844 18.75 1.972 1 98.69 62 ALA B CA 1
ATOM 3838 C C . ALA B 1 62 ? -28.75 18.688 3.199 1 98.69 62 ALA B C 1
ATOM 3840 O O . ALA B 1 62 ? -29.172 19.719 3.723 1 98.69 62 ALA B O 1
ATOM 3841 N N . ARG B 1 63 ? -29.062 17.5 3.639 1 98.38 63 ARG B N 1
ATOM 3842 C CA . ARG B 1 63 ? -29.922 17.312 4.809 1 98.38 63 ARG B CA 1
ATOM 3843 C C . ARG B 1 63 ? -29.234 17.812 6.074 1 98.38 63 ARG B C 1
ATOM 3845 O O . ARG B 1 63 ? -29.906 18.094 7.074 1 98.38 63 ARG B O 1
ATOM 3852 N N . ARG B 1 64 ? -27.953 17.969 6.023 1 98.25 64 ARG B N 1
ATOM 3853 C CA . ARG B 1 64 ? -27.188 18.562 7.113 1 98.25 64 ARG B CA 1
ATOM 3854 C C . ARG B 1 64 ? -27.047 20.062 6.922 1 98.25 64 ARG B C 1
ATOM 3856 O O . ARG B 1 64 ? -26.234 20.703 7.586 1 98.25 64 ARG B O 1
ATOM 3863 N N . LYS B 1 65 ? -27.781 20.594 5.953 1 98.44 65 LYS B N 1
ATOM 3864 C CA . LYS B 1 65 ? -27.953 22.016 5.68 1 98.44 65 LYS B CA 1
ATOM 3865 C C . LYS B 1 65 ? -26.703 22.609 5.016 1 98.44 65 LYS B C 1
ATOM 3867 O O . LYS B 1 65 ? -26.422 23.797 5.164 1 98.44 65 LYS B O 1
ATOM 3872 N N . ALA B 1 66 ? -25.906 21.828 4.367 1 98.69 66 ALA B N 1
ATOM 3873 C CA . ALA B 1 66 ? -24.828 22.328 3.508 1 98.69 66 ALA B CA 1
ATOM 3874 C C . ALA B 1 66 ? -25.375 22.781 2.158 1 98.69 66 ALA B C 1
ATOM 3876 O O . ALA B 1 66 ? -26.484 22.422 1.773 1 98.69 66 ALA B O 1
ATOM 3877 N N . LYS B 1 67 ? -24.688 23.656 1.488 1 98.69 67 LYS B N 1
ATOM 3878 C CA . LYS B 1 67 ? -24.922 23.984 0.086 1 98.69 67 LYS B CA 1
ATOM 3879 C C . LYS B 1 67 ? -24.156 23.047 -0.839 1 98.69 67 LYS B C 1
ATOM 3881 O O . LYS B 1 67 ? -22.922 22.984 -0.795 1 98.69 67 LYS B O 1
ATOM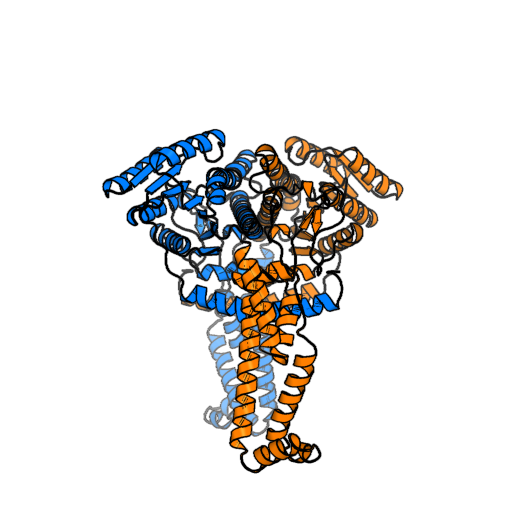 3886 N N . VAL B 1 68 ? -24.875 22.328 -1.688 1 98.75 68 VAL B N 1
ATOM 3887 C CA . VAL B 1 68 ? -24.219 21.25 -2.428 1 98.75 68 VAL B CA 1
ATOM 3888 C C . VAL B 1 68 ? -24.203 21.578 -3.916 1 98.75 68 VAL B C 1
ATOM 3890 O O . VAL B 1 68 ? -25.234 21.859 -4.516 1 98.75 68 VAL B O 1
ATOM 3893 N N . ALA B 1 69 ? -23.062 21.656 -4.512 1 98.81 69 ALA B N 1
ATOM 3894 C CA . ALA B 1 69 ? -22.875 21.766 -5.957 1 98.81 69 ALA B CA 1
ATOM 3895 C C . ALA B 1 69 ? -22.578 20.391 -6.566 1 98.81 69 ALA B C 1
ATOM 3897 O O . ALA B 1 69 ? -21.594 19.734 -6.191 1 98.81 69 ALA B O 1
ATOM 3898 N N . ILE B 1 70 ? -23.391 19.984 -7.516 1 98.62 70 ILE B N 1
ATOM 3899 C CA . ILE B 1 70 ? -23.266 18.672 -8.141 1 98.62 70 ILE B CA 1
ATOM 3900 C C . ILE B 1 70 ? -22.703 18.812 -9.547 1 98.62 70 ILE B C 1
ATOM 3902 O O . ILE B 1 70 ? -23.25 19.547 -10.375 1 98.62 70 ILE B O 1
ATOM 3906 N N . ILE B 1 71 ? -21.594 18.188 -9.812 1 98.69 71 ILE B N 1
ATOM 3907 C CA . ILE B 1 71 ? -20.969 18.188 -11.125 1 98.69 71 ILE B CA 1
ATOM 3908 C C . ILE B 1 71 ? -21.016 16.781 -11.727 1 98.69 71 ILE B C 1
ATOM 3910 O O . ILE B 1 71 ? -20.531 15.828 -11.125 1 98.69 71 ILE B O 1
ATOM 3914 N N . ASP B 1 72 ? -21.547 16.641 -12.867 1 98.25 72 ASP B N 1
ATOM 3915 C CA . ASP B 1 72 ? -21.688 15.336 -13.523 1 98.25 72 ASP B CA 1
ATOM 3916 C C . ASP B 1 72 ? -21.906 15.5 -15.023 1 98.25 72 ASP B C 1
ATOM 3918 O O . ASP B 1 72 ? -22.344 16.562 -15.484 1 98.25 72 ASP B O 1
ATOM 3922 N N . VAL B 1 73 ? -21.578 14.508 -15.766 1 97.5 73 VAL B N 1
ATOM 3923 C CA . VAL B 1 73 ? -21.844 14.5 -17.203 1 97.5 73 VAL B CA 1
ATOM 3924 C C . VAL B 1 73 ? -23.281 14.062 -17.453 1 97.5 73 VAL B C 1
ATOM 3926 O O . VAL B 1 73 ? -23.875 14.383 -18.484 1 97.5 73 VAL B O 1
ATOM 3929 N N . ASN B 1 74 ? -23.859 13.312 -16.531 1 96.69 74 ASN B N 1
ATOM 3930 C CA . ASN B 1 74 ? -25.25 12.844 -16.609 1 96.69 74 ASN B CA 1
ATOM 3931 C C . ASN B 1 74 ? -26.234 13.938 -16.203 1 96.69 74 ASN B C 1
ATOM 3933 O O . ASN B 1 74 ? -26.578 14.055 -15.031 1 96.69 74 ASN B O 1
ATOM 3937 N N . LYS B 1 75 ? -26.797 14.586 -17.172 1 97.56 75 LYS B N 1
ATOM 3938 C CA . LYS B 1 75 ? -27.672 15.727 -16.922 1 97.56 75 LYS B CA 1
ATOM 3939 C C . LYS B 1 75 ? -28.938 15.297 -16.188 1 97.56 75 LYS B C 1
ATOM 3941 O O . LYS B 1 75 ? -29.328 15.906 -15.195 1 97.56 75 LYS B O 1
ATOM 3946 N N . GLU B 1 76 ? -29.578 14.227 -16.656 1 97.75 76 GLU B N 1
ATOM 3947 C CA . GLU B 1 76 ? -30.812 13.758 -16.062 1 97.75 76 GLU B CA 1
ATOM 3948 C C . GLU B 1 76 ? -30.609 13.352 -14.602 1 97.75 76 GLU B C 1
ATOM 3950 O O . GLU B 1 76 ? -31.406 13.727 -13.734 1 97.75 76 GLU B O 1
ATOM 3955 N N . GLY B 1 77 ? -29.547 12.594 -14.344 1 97.5 77 GLY B N 1
ATOM 3956 C CA . GLY B 1 77 ? -29.234 12.164 -12.984 1 97.5 77 GLY B CA 1
ATOM 3957 C C . GLY B 1 77 ? -28.938 13.312 -12.047 1 97.5 77 GLY B C 1
ATOM 3958 O O . GLY B 1 77 ? -29.391 13.328 -10.898 1 97.5 77 GLY B O 1
ATOM 3959 N N . GLY B 1 78 ? -28.172 14.281 -12.57 1 98.19 78 GLY B N 1
ATOM 3960 C CA . GLY B 1 78 ? -27.828 15.445 -11.773 1 98.19 78 GLY B CA 1
ATOM 3961 C C . GLY B 1 78 ? -29.031 16.297 -11.406 1 98.19 78 GLY B C 1
ATOM 3962 O O . GLY B 1 78 ? -29.172 16.719 -10.258 1 98.19 78 GLY B O 1
ATOM 3963 N N . GLU B 1 79 ? -29.906 16.516 -12.367 1 98.19 79 GLU B N 1
ATOM 3964 C CA . GLU B 1 79 ? -31.125 17.312 -12.133 1 98.19 79 GLU B CA 1
ATOM 3965 C C . GLU B 1 79 ? -32.062 16.594 -11.172 1 98.19 79 GLU B C 1
ATOM 3967 O O . GLU B 1 79 ? -32.719 17.219 -10.344 1 98.19 79 GLU B O 1
ATOM 3972 N N . ASP B 1 80 ? -32.094 15.266 -11.336 1 98.31 80 ASP B N 1
ATOM 3973 C CA . ASP B 1 80 ? -32.906 14.469 -10.414 1 98.31 80 ASP B CA 1
ATOM 3974 C C . ASP B 1 80 ? -32.438 14.625 -8.977 1 98.31 80 ASP B C 1
ATOM 3976 O O . ASP B 1 80 ? -33.219 14.766 -8.055 1 98.31 80 ASP B O 1
ATOM 3980 N N . THR B 1 81 ? -31.109 14.562 -8.789 1 98.38 81 THR B N 1
ATOM 3981 C CA . THR B 1 81 ? -30.531 14.727 -7.457 1 98.38 81 THR B CA 1
ATOM 3982 C C . THR B 1 81 ? -30.891 16.094 -6.875 1 98.38 81 THR B C 1
ATOM 3984 O O . THR B 1 81 ? -31.297 16.188 -5.719 1 98.38 81 THR B O 1
ATOM 3987 N N . VAL B 1 82 ? -30.75 17.156 -7.625 1 98.56 82 VAL B N 1
ATOM 3988 C CA . VAL B 1 82 ? -31.078 18.5 -7.18 1 98.56 82 VAL B CA 1
ATOM 3989 C C . VAL B 1 82 ? -32.562 18.594 -6.848 1 98.56 82 VAL B C 1
ATOM 3991 O O . VAL B 1 82 ? -32.969 19.234 -5.867 1 98.56 82 VAL B O 1
ATOM 3994 N N . GLY B 1 83 ? -33.406 17.938 -7.688 1 98.44 83 GLY B N 1
ATOM 3995 C CA . GLY B 1 83 ? -34.844 17.922 -7.438 1 98.44 83 GLY B CA 1
ATOM 3996 C C . GLY B 1 83 ? -35.188 17.344 -6.078 1 98.44 83 GLY B C 1
ATOM 3997 O O . GLY B 1 83 ? -36.031 17.906 -5.363 1 98.44 83 GLY B O 1
ATOM 3998 N N . ILE B 1 84 ? -34.594 16.25 -5.723 1 98.25 84 ILE B N 1
ATOM 3999 C CA . ILE B 1 84 ? -34.844 15.586 -4.449 1 98.25 84 ILE B CA 1
ATOM 4000 C C . ILE B 1 84 ? -34.438 16.516 -3.301 1 98.25 84 ILE B C 1
ATOM 4002 O O . ILE B 1 84 ? -35.188 16.656 -2.326 1 98.25 84 ILE B O 1
ATOM 4006 N N . ILE B 1 85 ? -33.281 17.172 -3.422 1 98.44 85 ILE B N 1
ATOM 4007 C CA . ILE B 1 85 ? -32.719 18.016 -2.375 1 98.44 85 ILE B CA 1
ATOM 4008 C C . ILE B 1 85 ? -33.594 19.266 -2.209 1 98.44 85 ILE B C 1
ATOM 4010 O O . ILE B 1 85 ? -33.938 19.656 -1.085 1 98.44 85 ILE B O 1
ATOM 4014 N N . THR B 1 86 ? -34 19.859 -3.314 1 97.94 86 THR B N 1
ATOM 4015 C CA . THR B 1 86 ? -34.75 21.109 -3.268 1 97.94 86 THR B CA 1
ATOM 4016 C C . THR B 1 86 ? -36.156 20.844 -2.771 1 97.94 86 THR B C 1
ATOM 4018 O O . THR B 1 86 ? -36.781 21.703 -2.121 1 97.94 86 THR B O 1
ATOM 4021 N N . LYS B 1 87 ? -36.75 19.703 -3.098 1 97.88 87 LYS B N 1
ATOM 4022 C CA . LYS B 1 87 ? -38.062 19.328 -2.596 1 97.88 87 LYS B CA 1
ATOM 4023 C C . LYS B 1 87 ? -38.094 19.281 -1.071 1 97.88 87 LYS B C 1
ATOM 4025 O O . LYS B 1 87 ? -39.125 19.531 -0.45 1 97.88 87 LYS B O 1
ATOM 4030 N N . GLU B 1 88 ? -36.969 19 -0.497 1 97.88 88 GLU B N 1
ATOM 4031 C CA . GLU B 1 88 ? -36.844 18.953 0.957 1 97.88 88 GLU B CA 1
ATOM 4032 C C . GLU B 1 88 ? -36.406 20.312 1.516 1 97.88 88 GLU B C 1
ATOM 4034 O O . GLU B 1 88 ? -36.062 20.422 2.693 1 97.88 88 GLU B O 1
ATOM 4039 N N . ASN B 1 89 ? -36.406 21.344 0.732 1 97.62 89 ASN B N 1
ATOM 4040 C CA . ASN B 1 89 ? -36.094 22.734 1.085 1 97.62 89 ASN B CA 1
ATOM 4041 C C . ASN B 1 89 ? -34.625 22.891 1.45 1 97.62 89 ASN B C 1
ATOM 4043 O O . ASN B 1 89 ? -34.281 23.625 2.389 1 97.62 89 ASN B O 1
ATOM 4047 N N . ASN B 1 90 ? -33.75 22.125 0.834 1 98.12 90 ASN B N 1
ATOM 4048 C CA . ASN B 1 90 ? -32.312 22.266 0.975 1 98.12 90 ASN B CA 1
ATOM 4049 C C . ASN B 1 90 ? -31.672 22.875 -0.272 1 98.12 90 ASN B C 1
ATOM 4051 O O . ASN B 1 90 ? -32.344 23.094 -1.274 1 98.12 90 ASN B O 1
ATOM 4055 N N . SER B 1 91 ? -30.438 23.203 -0.207 1 97.94 91 SER B N 1
ATOM 4056 C CA . SER B 1 91 ? -29.781 23.969 -1.257 1 97.94 91 SER B CA 1
ATOM 4057 C C . SER B 1 91 ? -28.859 23.078 -2.096 1 97.94 91 SER B C 1
ATOM 4059 O O . SER B 1 91 ? -27.953 22.438 -1.565 1 97.94 91 SER B O 1
ATOM 4061 N N . ALA B 1 92 ? -29.078 23.094 -3.381 1 98.56 92 ALA B N 1
ATOM 4062 C CA . ALA B 1 92 ? -28.219 22.359 -4.316 1 98.56 92 ALA B CA 1
ATOM 4063 C C . ALA B 1 92 ? -28.328 22.953 -5.723 1 98.56 92 ALA B C 1
ATOM 4065 O O . ALA B 1 92 ? -29.344 23.562 -6.074 1 98.56 92 ALA B O 1
ATOM 4066 N N . LYS B 1 93 ? -27.328 22.844 -6.48 1 98.62 93 LYS B N 1
ATOM 4067 C CA . LYS B 1 93 ? -27.297 23.234 -7.887 1 98.62 93 LYS B CA 1
ATOM 4068 C C . LYS B 1 93 ? -26.484 22.25 -8.719 1 98.62 93 LYS B C 1
ATOM 4070 O O . LYS B 1 93 ? -25.484 21.719 -8.258 1 98.62 93 LYS B O 1
ATOM 4075 N N . PHE B 1 94 ? -26.953 22 -9.938 1 98.56 94 PHE B N 1
ATOM 4076 C CA . PHE B 1 94 ? -26.328 21.031 -10.828 1 98.56 94 PHE B CA 1
ATOM 4077 C C . PHE B 1 94 ? -25.516 21.75 -11.914 1 98.56 94 PHE B C 1
ATOM 4079 O O . PHE B 1 94 ? -25.938 22.797 -12.422 1 98.56 94 PHE B O 1
ATOM 4086 N N . TYR B 1 95 ? -24.375 21.25 -12.211 1 98.69 95 TYR B N 1
ATOM 4087 C CA . TYR B 1 95 ? -23.516 21.703 -13.297 1 98.69 95 TYR B CA 1
ATOM 4088 C C . TYR B 1 95 ? -23.156 20.547 -14.227 1 98.69 95 TYR B C 1
ATOM 4090 O O . TYR B 1 95 ? -22.516 19.578 -13.805 1 98.69 95 TYR B O 1
ATOM 4098 N N . ASN B 1 96 ? -23.594 20.594 -15.477 1 98.44 96 ASN B N 1
ATOM 4099 C CA . ASN B 1 96 ? -23.219 19.609 -16.5 1 98.44 96 ASN B CA 1
ATOM 4100 C C . ASN B 1 96 ? -21.812 19.844 -17.016 1 98.44 96 ASN B C 1
ATOM 4102 O O . ASN B 1 96 ? -21.562 20.781 -17.781 1 98.44 96 ASN B O 1
ATOM 4106 N N . CYS B 1 97 ? -20.859 18.969 -16.594 1 98.38 97 CYS B N 1
ATOM 4107 C CA . CYS B 1 97 ? -19.469 19.188 -16.938 1 98.38 97 CYS B CA 1
ATOM 4108 C C . CYS B 1 97 ? -18.672 17.875 -16.859 1 98.38 97 CYS B C 1
ATOM 4110 O O . CYS B 1 97 ? -18.844 17.094 -15.93 1 98.38 97 CYS B O 1
ATOM 4112 N N . ASP B 1 98 ? -17.922 17.625 -17.891 1 98.12 98 ASP B N 1
ATOM 4113 C CA . ASP B 1 98 ? -16.891 16.594 -17.859 1 98.12 98 ASP B CA 1
ATOM 4114 C C . ASP B 1 98 ? -15.664 17.062 -17.094 1 98.12 98 ASP B C 1
ATOM 4116 O O . ASP B 1 98 ? -15.016 18.031 -17.484 1 98.12 98 ASP B O 1
ATOM 4120 N N . ILE B 1 99 ? -15.312 16.328 -16.078 1 97.81 99 ILE B N 1
ATOM 4121 C CA . ILE B 1 99 ? -14.266 16.781 -15.164 1 97.81 99 ILE B CA 1
ATOM 4122 C C . ILE B 1 99 ? -12.914 16.766 -15.875 1 97.81 99 ILE B C 1
ATOM 4124 O O . ILE B 1 99 ? -11.93 17.312 -15.383 1 97.81 99 ILE B O 1
ATOM 4128 N N . THR B 1 100 ? -12.797 16.094 -17.047 1 97.19 100 THR B N 1
ATOM 4129 C CA . THR B 1 100 ? -11.555 16.078 -17.812 1 97.19 100 THR B CA 1
ATOM 4130 C C . THR B 1 100 ? -11.398 17.375 -18.609 1 97.19 100 THR B C 1
ATOM 4132 O O . THR B 1 100 ? -10.32 17.656 -19.125 1 97.19 100 THR B O 1
ATOM 4135 N N . ASP B 1 101 ? -12.469 18.156 -18.734 1 97.75 101 ASP B N 1
ATOM 4136 C CA . ASP B 1 101 ? -12.438 19.438 -19.438 1 97.75 101 ASP B CA 1
ATOM 4137 C C . ASP B 1 101 ? -11.984 20.562 -18.516 1 97.75 101 ASP B C 1
ATOM 4139 O O . ASP B 1 101 ? -12.812 21.188 -17.844 1 97.75 101 ASP B O 1
ATOM 4143 N N . THR B 1 102 ? -10.742 20.922 -18.609 1 97.12 102 THR B N 1
ATOM 4144 C CA . THR B 1 102 ? -10.141 21.875 -17.688 1 97.12 102 THR B CA 1
ATOM 4145 C C . THR B 1 102 ? -10.797 23.25 -17.828 1 97.12 102 THR B C 1
ATOM 4147 O O . THR B 1 102 ? -11.031 23.938 -16.828 1 97.12 102 THR B O 1
ATOM 4150 N N . GLY B 1 103 ? -11.023 23.656 -19.031 1 97.5 103 GLY B N 1
ATOM 4151 C CA . GLY B 1 103 ? -11.656 24.953 -19.266 1 97.5 103 GLY B CA 1
ATOM 4152 C C . GLY B 1 103 ? -13.055 25.031 -18.703 1 97.5 103 GLY B C 1
ATOM 4153 O O . GLY B 1 103 ? -13.398 26 -18.016 1 97.5 103 GLY B O 1
ATOM 4154 N N . LYS B 1 104 ? -13.875 24.062 -18.938 1 98.12 104 LYS B N 1
ATOM 4155 C CA . LYS B 1 104 ? -15.25 24.047 -18.453 1 98.12 104 LYS B CA 1
ATOM 4156 C C . LYS B 1 104 ? -15.289 23.969 -16.922 1 98.12 104 LYS B C 1
ATOM 4158 O O . LYS B 1 104 ? -16.156 24.562 -16.297 1 98.12 104 LYS B O 1
ATOM 4163 N N . MET B 1 105 ? -14.398 23.219 -16.344 1 98.19 105 MET B N 1
ATOM 4164 C CA . MET B 1 105 ? -14.32 23.109 -14.891 1 98.19 105 MET B CA 1
ATOM 4165 C C . MET B 1 105 ? -14.039 24.469 -14.258 1 98.19 105 MET B C 1
ATOM 4167 O O . MET B 1 105 ? -14.586 24.781 -13.203 1 98.19 105 MET B O 1
ATOM 4171 N N . LYS B 1 106 ? -13.18 25.234 -14.859 1 97.56 106 LYS B N 1
ATOM 4172 C CA . LYS B 1 106 ? -12.875 26.562 -14.352 1 97.56 106 LYS B CA 1
ATOM 4173 C C . LYS B 1 106 ? -14.109 27.469 -14.406 1 97.56 106 LYS B C 1
ATOM 4175 O O . LYS B 1 106 ? -14.367 28.234 -13.477 1 97.56 106 LYS B O 1
ATOM 4180 N N . GLU B 1 107 ? -14.805 27.359 -15.508 1 98.19 107 GLU B N 1
ATOM 4181 C CA . GLU B 1 107 ? -16.031 28.125 -15.648 1 98.19 107 GLU B CA 1
ATOM 4182 C C . GLU B 1 107 ? -17.062 27.734 -14.578 1 98.19 107 GLU B C 1
ATOM 4184 O O . GLU B 1 107 ? -17.703 28.594 -13.977 1 98.19 107 GLU B O 1
ATOM 4189 N N . VAL B 1 108 ? -17.188 26.469 -14.359 1 98.31 108 VAL B N 1
ATOM 4190 C CA . VAL B 1 108 ? -18.109 25.938 -13.359 1 98.31 108 VAL B CA 1
ATOM 4191 C C . VAL B 1 108 ? -17.703 26.438 -11.969 1 98.31 108 VAL B C 1
ATOM 4193 O O . VAL B 1 108 ? -18.562 26.828 -11.172 1 98.31 108 VAL B O 1
ATOM 4196 N N . ALA B 1 109 ? -16.422 26.406 -11.664 1 98.31 109 ALA B N 1
ATOM 4197 C CA . ALA B 1 109 ? -15.93 26.875 -10.375 1 98.31 109 ALA B CA 1
ATOM 4198 C C . ALA B 1 109 ? -16.297 28.344 -10.148 1 98.31 109 ALA B C 1
ATOM 4200 O O . ALA B 1 109 ? -16.719 28.719 -9.047 1 98.31 109 ALA B O 1
ATOM 4201 N N . GLU B 1 110 ? -16.109 29.156 -11.156 1 97.88 110 GLU B N 1
ATOM 4202 C CA . GLU B 1 110 ? -16.438 30.562 -11.047 1 97.88 110 GLU B CA 1
ATOM 4203 C C . GLU B 1 110 ? -17.922 30.766 -10.742 1 97.88 110 GLU B C 1
ATOM 4205 O O . GLU B 1 110 ? -18.281 31.625 -9.93 1 97.88 110 GLU B O 1
ATOM 4210 N N . ASP B 1 111 ? -18.734 30.016 -11.406 1 98.25 111 ASP B N 1
ATOM 4211 C CA . ASP B 1 111 ? -20.156 30.094 -11.156 1 98.25 111 ASP B CA 1
ATOM 4212 C C . ASP B 1 111 ? -20.5 29.656 -9.727 1 98.25 111 ASP B C 1
ATOM 4214 O O . ASP B 1 111 ? -21.359 30.234 -9.078 1 98.25 111 ASP B O 1
ATOM 4218 N N . ILE B 1 112 ? -19.859 28.625 -9.227 1 98.12 112 ILE B N 1
ATOM 4219 C CA . ILE B 1 112 ? -20.078 28.125 -7.871 1 98.12 112 ILE B CA 1
ATOM 4220 C C . ILE B 1 112 ? -19.672 29.203 -6.863 1 98.12 112 ILE B C 1
ATOM 4222 O O . ILE B 1 112 ? -20.391 29.453 -5.887 1 98.12 112 ILE B O 1
ATOM 4226 N N . TYR B 1 113 ? -18.531 29.812 -7.105 1 97.38 113 TYR B N 1
ATOM 4227 C CA . TYR B 1 113 ? -18.078 30.891 -6.223 1 97.38 113 TYR B CA 1
ATOM 4228 C C . TYR B 1 113 ? -19.094 32.031 -6.18 1 97.38 113 TYR B C 1
ATOM 4230 O O . TYR B 1 113 ? -19.344 32.594 -5.117 1 97.38 113 TYR B O 1
ATOM 4238 N N . LYS B 1 114 ? -19.641 32.344 -7.293 1 97.19 114 LYS B N 1
ATOM 4239 C CA . LYS B 1 114 ? -20.609 33.438 -7.375 1 97.19 114 LYS B CA 1
ATOM 4240 C C . LYS B 1 114 ? -21.906 33.062 -6.641 1 97.19 114 LYS B C 1
ATOM 4242 O O . LYS B 1 114 ? -22.5 33.906 -5.965 1 97.19 114 LYS B O 1
ATOM 4247 N N . HIS B 1 115 ? -22.312 31.844 -6.723 1 96.56 115 HIS B N 1
ATOM 4248 C CA . HIS B 1 115 ? -23.609 31.391 -6.223 1 96.56 115 HIS B CA 1
ATOM 4249 C C . HIS B 1 115 ? -23.531 31.016 -4.75 1 96.56 115 HIS B C 1
ATOM 4251 O O . HIS B 1 115 ? -24.438 31.297 -3.979 1 96.56 115 HIS B O 1
ATOM 4257 N N . PHE B 1 116 ? -22.469 30.266 -4.379 1 97 116 PHE B N 1
ATOM 4258 C CA . PHE B 1 116 ? -22.406 29.672 -3.055 1 97 116 PHE B CA 1
ATOM 4259 C C . PHE B 1 116 ? -21.297 30.297 -2.215 1 97 116 PHE B C 1
ATOM 4261 O O . PHE B 1 116 ? -21.281 30.141 -0.992 1 97 116 PHE B O 1
ATOM 4268 N N . GLY B 1 117 ? -20.312 30.984 -2.818 1 94.81 117 GLY B N 1
ATOM 4269 C CA . GLY B 1 117 ? -19.141 31.469 -2.113 1 94.81 117 GLY B CA 1
ATOM 4270 C C . GLY B 1 117 ? -17.984 30.469 -2.107 1 94.81 117 GLY B C 1
ATOM 4271 O O . GLY B 1 117 ? -17.844 29.672 -3.037 1 94.81 117 GLY B O 1
ATOM 4272 N N . ASP B 1 118 ? -17.141 30.531 -1.083 1 95.44 118 ASP B N 1
ATOM 4273 C CA . ASP B 1 118 ? -15.961 29.688 -1.011 1 95.44 118 ASP B CA 1
ATOM 4274 C C . ASP B 1 118 ? -16.344 28.219 -0.796 1 95.44 118 ASP B C 1
ATOM 4276 O O . ASP B 1 118 ? -17.312 27.922 -0.089 1 95.44 118 ASP B O 1
ATOM 4280 N N . VAL B 1 119 ? -15.57 27.375 -1.355 1 98.19 119 VAL B N 1
ATOM 4281 C CA . VAL B 1 119 ? -15.812 25.938 -1.261 1 98.19 119 VAL B CA 1
ATOM 4282 C C . VAL B 1 119 ? -15.102 25.375 -0.027 1 98.19 119 VAL B C 1
ATOM 4284 O O . VAL B 1 119 ? -13.914 25.625 0.185 1 98.19 119 VAL B O 1
ATOM 4287 N N . ASP B 1 120 ? -15.797 24.609 0.731 1 98.62 120 ASP B N 1
ATOM 4288 C CA . ASP B 1 120 ? -15.258 24.094 1.984 1 98.62 120 ASP B CA 1
ATOM 4289 C C . ASP B 1 120 ? -14.812 22.641 1.834 1 98.62 120 ASP B C 1
ATOM 4291 O O . ASP B 1 120 ? -13.828 22.219 2.441 1 98.62 120 ASP B O 1
ATOM 4295 N N . ILE B 1 121 ? -15.555 21.828 1.12 1 98.81 121 ILE B N 1
ATOM 4296 C CA . ILE B 1 121 ? -15.242 20.422 0.916 1 98.81 121 ILE B CA 1
ATOM 4297 C C . ILE B 1 121 ? -15.383 20.078 -0.565 1 98.81 121 ILE B C 1
ATOM 4299 O O . ILE B 1 121 ? -16.375 20.438 -1.205 1 98.81 121 ILE B O 1
ATOM 4303 N N . VAL B 1 122 ? -14.414 19.484 -1.121 1 98.88 122 VAL B N 1
ATOM 4304 C CA . VAL B 1 122 ? -14.438 18.969 -2.484 1 98.88 122 VAL B CA 1
ATOM 4305 C C . VAL B 1 122 ? -14.406 17.438 -2.455 1 98.88 122 VAL B C 1
ATOM 4307 O O . VAL B 1 122 ? -13.453 16.844 -1.96 1 98.88 122 VAL B O 1
ATOM 4310 N N . ILE B 1 123 ? -15.453 16.828 -2.961 1 98.81 123 ILE B N 1
ATOM 4311 C CA . ILE B 1 123 ? -15.539 15.367 -2.996 1 98.81 123 ILE B CA 1
ATOM 4312 C C . ILE B 1 123 ? -15.383 14.875 -4.434 1 98.81 123 ILE B C 1
ATOM 4314 O O . ILE B 1 123 ? -16.328 14.953 -5.227 1 98.81 123 ILE B O 1
ATOM 4318 N N . CYS B 1 124 ? -14.234 14.375 -4.711 1 98.62 124 CYS B N 1
ATOM 4319 C CA . CYS B 1 124 ? -13.953 13.75 -6 1 98.62 124 CYS B CA 1
ATOM 4320 C C . CYS B 1 124 ? -14.484 12.32 -6.039 1 98.62 124 CYS B C 1
ATOM 4322 O O . CYS B 1 124 ? -13.773 11.375 -5.68 1 98.62 124 CYS B O 1
ATOM 4324 N N . ASN B 1 125 ? -15.648 12.141 -6.594 1 97.56 125 ASN B N 1
ATOM 4325 C CA . ASN B 1 125 ? -16.328 10.852 -6.582 1 97.56 125 ASN B CA 1
ATOM 4326 C C . ASN B 1 125 ? -16.516 10.305 -7.996 1 97.56 125 ASN B C 1
ATOM 4328 O O . ASN B 1 125 ? -16.672 9.094 -8.18 1 97.56 125 ASN B O 1
ATOM 4332 N N . ALA B 1 126 ? -16.5 11.164 -9.016 1 95.81 126 ALA B N 1
ATOM 4333 C CA . ALA B 1 126 ? -16.719 10.75 -10.398 1 95.81 126 ALA B CA 1
ATOM 4334 C C . ALA B 1 126 ? -15.672 9.75 -10.852 1 95.81 126 ALA B C 1
ATOM 4336 O O . ALA B 1 126 ? -14.477 9.961 -10.656 1 95.81 126 ALA B O 1
ATOM 4337 N N . ALA B 1 127 ? -16.094 8.641 -11.391 1 92.94 127 ALA B N 1
ATOM 4338 C CA . ALA B 1 127 ? -15.211 7.605 -11.93 1 92.94 127 ALA B CA 1
ATOM 4339 C C . ALA B 1 127 ? -15.961 6.688 -12.891 1 92.94 127 ALA B C 1
ATOM 4341 O O . ALA B 1 127 ? -17.188 6.598 -12.836 1 92.94 127 ALA B O 1
ATOM 4342 N N . ILE B 1 128 ? -15.266 6.121 -13.727 1 91.94 128 ILE B N 1
ATOM 4343 C CA . ILE B 1 128 ? -15.836 5.094 -14.594 1 91.94 128 ILE B CA 1
ATOM 4344 C C . ILE B 1 128 ? -15.164 3.75 -14.305 1 91.94 128 ILE B C 1
ATOM 4346 O O . ILE B 1 128 ? -14.016 3.701 -13.867 1 91.94 128 ILE B O 1
ATOM 4350 N N . LEU B 1 129 ? -15.93 2.717 -14.453 1 88.56 129 LEU B N 1
ATOM 4351 C CA . LEU B 1 129 ? -15.484 1.358 -14.164 1 88.56 129 LEU B CA 1
ATOM 4352 C C . LEU B 1 129 ? -15.773 0.427 -15.336 1 88.56 129 LEU B C 1
ATOM 4354 O O . LEU B 1 129 ? -16.844 0.497 -15.938 1 88.56 129 LEU B O 1
ATOM 4358 N N . SER B 1 130 ? -14.781 -0.285 -15.711 1 85 130 SER B N 1
ATOM 4359 C CA . SER B 1 130 ? -14.953 -1.397 -16.641 1 85 130 SER B CA 1
ATOM 4360 C C . SER B 1 130 ? -14.25 -2.654 -16.125 1 85 130 SER B C 1
ATOM 4362 O O . SER B 1 130 ? -13.086 -2.607 -15.734 1 85 130 SER B O 1
ATOM 4364 N N . PHE B 1 131 ? -14.992 -3.727 -16.078 1 85.5 131 PHE B N 1
ATOM 4365 C CA . PHE B 1 131 ? -14.406 -5.031 -15.805 1 85.5 131 PHE B CA 1
ATOM 4366 C C . PHE B 1 131 ? -13.953 -5.707 -17.094 1 85.5 131 PHE B C 1
ATOM 4368 O O . PHE B 1 131 ? -14.781 -6.184 -17.875 1 85.5 131 PHE B O 1
ATOM 4375 N N . THR B 1 132 ? -12.742 -5.66 -17.359 1 87.56 132 THR B N 1
ATOM 4376 C CA . THR B 1 132 ? -12.18 -6.219 -18.578 1 87.56 132 THR B CA 1
ATOM 4377 C C . THR B 1 132 ? -10.844 -6.895 -18.312 1 87.56 132 THR B C 1
ATOM 4379 O O . THR B 1 132 ? -10.117 -6.504 -17.391 1 87.56 132 THR B O 1
ATOM 4382 N N . SER B 1 133 ? -10.648 -7.938 -19.062 1 88.31 133 SER B N 1
ATOM 4383 C CA . SER B 1 133 ? -9.352 -8.602 -18.922 1 88.31 133 SER B CA 1
ATOM 4384 C C . SER B 1 133 ? -8.227 -7.73 -19.484 1 88.31 133 SER B C 1
ATOM 4386 O O . SER B 1 133 ? -8.477 -6.738 -20.156 1 88.31 133 SER B O 1
ATOM 4388 N N . PHE B 1 134 ? -7.012 -8.125 -19.141 1 89.38 134 PHE B N 1
ATOM 4389 C CA . PHE B 1 134 ? -5.805 -7.375 -19.484 1 89.38 134 PHE B CA 1
ATOM 4390 C C . PHE B 1 134 ? -5.688 -7.176 -20.984 1 89.38 134 PHE B C 1
ATOM 4392 O O . PHE B 1 134 ? -5.297 -6.102 -21.453 1 89.38 134 PHE B O 1
ATOM 4399 N N . MET B 1 135 ? -6.098 -8.172 -21.766 1 91.12 135 MET B N 1
ATOM 4400 C CA . MET B 1 135 ? -5.895 -8.133 -23.219 1 91.12 135 MET B CA 1
ATOM 4401 C C . MET B 1 135 ? -7.156 -7.652 -23.922 1 91.12 135 MET B C 1
ATOM 4403 O O . MET B 1 135 ? -7.094 -7.215 -25.078 1 91.12 135 MET B O 1
ATOM 4407 N N . GLU B 1 136 ? -8.266 -7.641 -23.266 1 89.25 136 GLU B N 1
ATOM 4408 C CA . GLU B 1 136 ? -9.539 -7.371 -23.922 1 89.25 136 GLU B CA 1
ATOM 4409 C C . GLU B 1 136 ? -9.883 -5.887 -23.875 1 89.25 136 GLU B C 1
ATOM 4411 O O . GLU B 1 136 ? -10.617 -5.387 -24.734 1 89.25 136 GLU B O 1
ATOM 4416 N N . ILE B 1 137 ? -9.414 -5.199 -22.922 1 90.38 137 ILE B N 1
ATOM 4417 C CA . ILE B 1 137 ? -9.734 -3.781 -22.859 1 90.38 137 ILE B CA 1
ATOM 4418 C C . ILE B 1 137 ? -9.094 -3.043 -24.031 1 90.38 137 ILE B C 1
ATOM 4420 O O . ILE B 1 137 ? -7.914 -3.238 -24.328 1 90.38 137 ILE B O 1
ATOM 4424 N N . SER B 1 138 ? -9.875 -2.236 -24.719 1 93.44 138 SER B N 1
ATOM 4425 C CA . SER B 1 138 ? -9.344 -1.482 -25.844 1 93.44 138 SER B CA 1
ATOM 4426 C C . SER B 1 138 ? -8.438 -0.35 -25.375 1 93.44 138 SER B C 1
ATOM 4428 O O . SER B 1 138 ? -8.531 0.092 -24.219 1 93.44 138 SER B O 1
ATOM 4430 N N . ASN B 1 139 ? -7.516 0.07 -26.25 1 93.81 139 ASN B N 1
ATOM 4431 C CA . ASN B 1 139 ? -6.656 1.205 -25.938 1 93.81 139 ASN B CA 1
ATOM 4432 C C . ASN B 1 139 ? -7.469 2.459 -25.641 1 93.81 139 ASN B C 1
ATOM 4434 O O . ASN B 1 139 ? -7.129 3.221 -24.734 1 93.81 139 ASN B O 1
ATOM 4438 N N . GLU B 1 140 ? -8.477 2.607 -26.391 1 93.56 140 GLU B N 1
ATOM 4439 C CA . GLU B 1 140 ? -9.336 3.777 -26.219 1 93.56 140 GLU B CA 1
ATOM 4440 C C . GLU B 1 140 ? -10.023 3.77 -24.859 1 93.56 140 GLU B C 1
ATOM 4442 O O . GLU B 1 140 ? -10.062 4.793 -24.172 1 93.56 140 GLU B O 1
ATOM 4447 N N . GLN B 1 141 ? -10.539 2.658 -24.453 1 93.06 141 GLN B N 1
ATOM 4448 C CA . GLN B 1 141 ? -11.219 2.543 -23.172 1 93.06 141 GLN B CA 1
ATOM 4449 C C . GLN B 1 141 ? -10.25 2.73 -22.016 1 93.06 141 GLN B C 1
ATOM 4451 O O . GLN B 1 141 ? -10.586 3.35 -21 1 93.06 141 GLN B O 1
ATOM 4456 N N . LEU B 1 142 ? -9.094 2.127 -22.156 1 94 142 LEU B N 1
ATOM 4457 C CA . LEU B 1 142 ? -8.07 2.277 -21.125 1 94 142 LEU B CA 1
ATOM 4458 C C . LEU B 1 142 ? -7.676 3.742 -20.953 1 94 142 LEU B C 1
ATOM 4460 O O . LEU B 1 142 ? -7.641 4.254 -19.844 1 94 142 LEU B O 1
ATOM 4464 N N . ARG B 1 143 ? -7.402 4.422 -22.031 1 93.69 143 ARG B N 1
ATOM 4465 C CA . ARG B 1 143 ? -7.016 5.832 -21.984 1 93.69 143 ARG B CA 1
ATOM 4466 C C . ARG B 1 143 ? -8.141 6.688 -21.406 1 93.69 143 ARG B C 1
ATOM 4468 O O . ARG B 1 143 ? -7.891 7.633 -20.672 1 93.69 143 ARG B O 1
ATOM 4475 N N . LYS B 1 144 ? -9.344 6.363 -21.797 1 94.12 144 LYS B N 1
ATOM 4476 C CA . LYS B 1 144 ? -10.492 7.082 -21.25 1 94.12 144 LYS B CA 1
ATOM 4477 C C . LYS B 1 144 ? -10.57 6.926 -19.734 1 94.12 144 LYS B C 1
ATOM 4479 O O . LYS B 1 144 ? -10.852 7.891 -19.016 1 94.12 144 LYS B O 1
ATOM 4484 N N . CYS B 1 145 ? -10.359 5.75 -19.266 1 94.06 145 CYS B N 1
ATOM 4485 C CA . CYS B 1 145 ? -10.375 5.484 -17.828 1 94.06 145 CYS B CA 1
ATOM 4486 C C . CYS B 1 145 ? -9.305 6.297 -17.109 1 94.06 145 CYS B C 1
ATOM 4488 O O . CYS B 1 145 ? -9.562 6.895 -16.062 1 94.06 145 CYS B O 1
ATOM 4490 N N . LEU B 1 146 ? -8.102 6.312 -17.688 1 94.19 146 LEU B N 1
ATOM 4491 C CA . LEU B 1 146 ? -7.012 7.074 -17.094 1 94.19 146 LEU B CA 1
ATOM 4492 C C . LEU B 1 146 ? -7.332 8.57 -17.078 1 94.19 146 LEU B C 1
ATOM 4494 O O . LEU B 1 146 ? -7.047 9.266 -16.109 1 94.19 146 LEU B O 1
ATOM 4498 N N . ASP B 1 147 ? -7.91 8.969 -18.109 1 95.25 147 ASP B N 1
ATOM 4499 C CA . ASP B 1 147 ? -8.234 10.383 -18.25 1 95.25 147 ASP B CA 1
ATOM 4500 C C . ASP B 1 147 ? -9.297 10.805 -17.25 1 95.25 147 ASP B C 1
ATOM 4502 O O . ASP B 1 147 ? -9.125 11.805 -16.531 1 95.25 147 ASP B O 1
ATOM 4506 N N . VAL B 1 148 ? -10.328 10.07 -17.156 1 96 148 VAL B N 1
ATOM 4507 C CA . VAL B 1 148 ? -11.445 10.43 -16.281 1 96 148 VAL B CA 1
ATOM 4508 C C . VAL B 1 148 ? -11.07 10.188 -14.828 1 96 148 VAL B C 1
ATOM 4510 O O . VAL B 1 148 ? -11.18 11.086 -13.984 1 96 148 VAL B O 1
ATOM 4513 N N . ASN B 1 149 ? -10.609 9.008 -14.508 1 96.75 149 ASN B N 1
ATOM 4514 C CA . ASN B 1 149 ? -10.414 8.594 -13.117 1 96.75 149 ASN B CA 1
ATOM 4515 C C . ASN B 1 149 ? -9.195 9.266 -12.5 1 96.75 149 ASN B C 1
ATOM 4517 O O . ASN B 1 149 ? -9.164 9.523 -11.297 1 96.75 149 ASN B O 1
ATOM 4521 N N . ILE B 1 150 ? -8.148 9.477 -13.312 1 96.5 150 ILE B N 1
ATOM 4522 C CA . ILE B 1 150 ? -6.926 10.031 -12.758 1 96.5 150 ILE B CA 1
ATOM 4523 C C . ILE B 1 150 ? -6.848 11.523 -13.062 1 96.5 150 ILE B C 1
ATOM 4525 O O . ILE B 1 150 ? -6.938 12.359 -12.156 1 96.5 150 ILE B O 1
ATOM 4529 N N . PHE B 1 151 ? -6.777 11.867 -14.312 1 96.69 151 PHE B N 1
ATOM 4530 C CA . PHE B 1 151 ? -6.637 13.266 -14.703 1 96.69 151 PHE B CA 1
ATOM 4531 C C . PHE B 1 151 ? -7.84 14.078 -14.242 1 96.69 151 PHE B C 1
ATOM 4533 O O . PHE B 1 151 ? -7.684 15.188 -13.727 1 96.69 151 PHE B O 1
ATOM 4540 N N . GLY B 1 152 ? -9.047 13.539 -14.484 1 97.5 152 GLY B N 1
ATOM 4541 C CA . GLY B 1 152 ? -10.25 14.227 -14.055 1 97.5 152 GLY B CA 1
ATOM 4542 C C . GLY B 1 152 ? -10.258 14.531 -12.562 1 97.5 152 GLY B C 1
ATOM 4543 O O . GLY B 1 152 ? -10.648 15.617 -12.148 1 97.5 152 GLY B O 1
ATOM 4544 N N . THR B 1 153 ? -9.836 13.578 -11.75 1 97.62 153 THR B N 1
ATOM 4545 C CA . THR B 1 153 ? -9.75 13.758 -10.305 1 97.62 153 THR B CA 1
ATOM 4546 C C . THR B 1 153 ? -8.758 14.859 -9.953 1 97.62 153 THR B C 1
ATOM 4548 O O . THR B 1 153 ? -9.07 15.75 -9.164 1 97.62 153 THR B O 1
ATOM 4551 N N . ILE B 1 154 ? -7.57 14.812 -10.516 1 97.5 154 ILE B N 1
ATOM 4552 C CA . ILE B 1 154 ? -6.531 15.797 -10.258 1 97.5 154 ILE B CA 1
ATOM 4553 C C . ILE B 1 154 ? -7 17.172 -10.719 1 97.5 154 ILE B C 1
ATOM 4555 O O . ILE B 1 154 ? -6.789 18.172 -10.031 1 97.5 154 ILE B O 1
ATOM 4559 N N . ASN B 1 155 ? -7.621 17.203 -11.891 1 97.75 155 ASN B N 1
ATOM 4560 C CA . ASN B 1 155 ? -8.156 18.453 -12.414 1 97.75 155 ASN B CA 1
ATOM 4561 C C . ASN B 1 155 ? -9.188 19.062 -11.477 1 97.75 155 ASN B C 1
ATOM 4563 O O . ASN B 1 155 ? -9.219 20.266 -11.281 1 97.75 155 ASN B O 1
ATOM 4567 N N . THR B 1 156 ? -10.047 18.25 -10.922 1 98.38 156 THR B N 1
ATOM 4568 C CA . THR B 1 156 ? -11.047 18.719 -9.969 1 98.38 156 THR B CA 1
ATOM 4569 C C . THR B 1 156 ? -10.383 19.328 -8.734 1 98.38 156 THR B C 1
ATOM 4571 O O . THR B 1 156 ? -10.758 20.406 -8.297 1 98.38 156 THR B O 1
ATOM 4574 N N . ILE B 1 157 ? -9.43 18.656 -8.18 1 98.12 157 ILE B N 1
ATOM 4575 C CA . ILE B 1 157 ? -8.711 19.141 -7.008 1 98.12 157 ILE B CA 1
ATOM 4576 C C . ILE B 1 157 ? -8.07 20.484 -7.312 1 98.12 157 ILE B C 1
ATOM 4578 O O . ILE B 1 157 ? -8.242 21.453 -6.562 1 98.12 157 ILE B O 1
ATOM 4582 N N . ARG B 1 158 ? -7.359 20.578 -8.438 1 97.44 158 ARG B N 1
ATOM 4583 C CA . ARG B 1 158 ? -6.629 21.781 -8.82 1 97.44 158 ARG B CA 1
ATOM 4584 C C . ARG B 1 158 ? -7.578 22.969 -8.984 1 97.44 158 ARG B C 1
ATOM 4586 O O . ARG B 1 158 ? -7.215 24.109 -8.688 1 97.44 158 ARG B O 1
ATOM 4593 N N . THR B 1 159 ? -8.719 22.656 -9.469 1 97.75 159 THR B N 1
ATOM 4594 C CA . THR B 1 159 ? -9.711 23.688 -9.758 1 97.75 159 THR B CA 1
ATOM 4595 C C . THR B 1 159 ? -10.078 24.453 -8.484 1 97.75 159 THR B C 1
ATOM 4597 O O . THR B 1 159 ? -10.328 25.656 -8.531 1 97.75 159 THR B O 1
ATOM 4600 N N . PHE B 1 160 ? -10.047 23.812 -7.348 1 98 160 PHE B N 1
ATOM 4601 C CA . PHE B 1 160 ? -10.562 24.453 -6.137 1 98 160 PHE B CA 1
ATOM 4602 C C . PHE B 1 160 ? -9.453 24.641 -5.109 1 98 160 PHE B C 1
ATOM 4604 O O . PHE B 1 160 ? -9.648 25.297 -4.094 1 98 160 PHE B O 1
ATOM 4611 N N . LEU B 1 161 ? -8.266 24.094 -5.355 1 97.38 161 LEU B N 1
ATOM 4612 C CA . LEU B 1 161 ? -7.207 24.016 -4.359 1 97.38 161 LEU B CA 1
ATOM 4613 C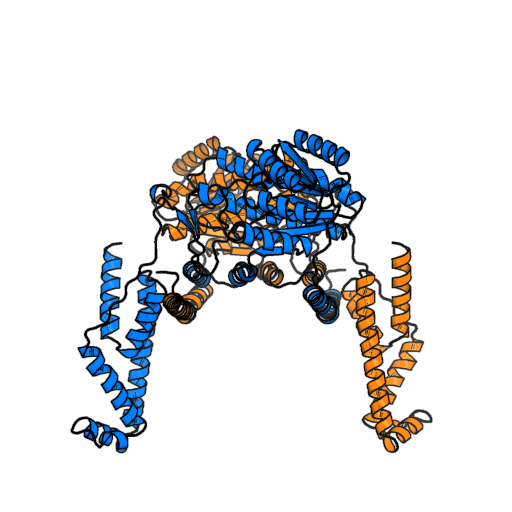 C . LEU B 1 161 ? -6.617 25.391 -4.074 1 97.38 161 LEU B C 1
ATOM 4615 O O . LEU B 1 161 ? -6.289 25.703 -2.926 1 97.38 161 LEU B O 1
ATOM 4619 N N . THR B 1 162 ? -6.438 26.234 -5.082 1 95.94 162 THR B N 1
ATOM 4620 C CA . THR B 1 162 ? -5.75 27.516 -4.938 1 95.94 162 THR B CA 1
ATOM 4621 C C . THR B 1 162 ? -6.418 28.359 -3.865 1 95.94 162 THR B C 1
ATOM 4623 O O . THR B 1 162 ? -5.746 28.922 -2.992 1 95.94 162 THR B O 1
ATOM 4626 N N . ARG B 1 163 ? -7.691 28.5 -3.906 1 96.81 163 ARG B N 1
ATOM 4627 C CA . ARG B 1 163 ? -8.406 29.312 -2.926 1 96.81 163 ARG B CA 1
ATOM 4628 C C . ARG B 1 163 ? -8.328 28.688 -1.537 1 96.81 163 ARG B C 1
ATOM 4630 O O . ARG B 1 163 ? -8.281 29.406 -0.533 1 96.81 163 ARG B O 1
ATOM 4637 N N . MET B 1 164 ? -8.336 27.375 -1.467 1 97.62 164 MET B N 1
ATOM 4638 C CA . MET B 1 164 ? -8.164 26.688 -0.188 1 97.62 164 MET B CA 1
ATOM 4639 C C . MET B 1 164 ? -6.785 26.969 0.399 1 97.62 164 MET B C 1
ATOM 4641 O O . MET B 1 164 ? -6.648 27.172 1.608 1 97.62 164 MET B O 1
ATOM 4645 N N . GLU B 1 165 ? -5.77 26.953 -0.489 1 96.19 165 GLU B N 1
ATOM 4646 C CA . GLU B 1 165 ? -4.402 27.234 -0.059 1 96.19 165 GLU B CA 1
ATOM 4647 C C . GLU B 1 165 ? -4.27 28.656 0.477 1 96.19 165 GLU B C 1
ATOM 4649 O O . GLU B 1 165 ? -3.588 28.891 1.479 1 96.19 165 GLU B O 1
ATOM 4654 N N . GLU B 1 166 ? -4.918 29.594 -0.158 1 96 166 GLU B N 1
ATOM 4655 C CA . GLU B 1 166 ? -4.859 31 0.248 1 96 166 GLU B CA 1
ATOM 4656 C C . GLU B 1 166 ? -5.426 31.188 1.651 1 96 166 GLU B C 1
ATOM 4658 O O . GLU B 1 166 ? -4.91 31.984 2.432 1 96 166 GLU B O 1
ATOM 4663 N N . LYS B 1 167 ? -6.379 30.422 1.986 1 96.62 167 LYS B N 1
ATOM 4664 C CA . LYS B 1 167 ? -7.051 30.562 3.275 1 96.62 167 LYS B CA 1
ATOM 4665 C C . LYS B 1 167 ? -6.52 29.547 4.285 1 96.62 167 LYS B C 1
ATOM 4667 O O . LYS B 1 167 ? -6.805 29.641 5.48 1 96.62 167 LYS B O 1
ATOM 4672 N N . ASN B 1 168 ? -5.727 28.578 3.764 1 97.12 168 ASN B N 1
ATOM 4673 C CA . ASN B 1 168 ? -5.309 27.438 4.574 1 97.12 168 ASN B CA 1
ATOM 4674 C C . ASN B 1 168 ? -6.496 26.797 5.273 1 97.12 168 ASN B C 1
ATOM 4676 O O . ASN B 1 168 ? -6.488 26.625 6.496 1 97.12 168 ASN B O 1
ATOM 4680 N N . SER B 1 169 ? -7.496 26.578 4.504 1 98.06 169 SER B N 1
ATOM 4681 C CA . SER B 1 169 ? -8.727 25.953 4.98 1 98.06 169 SER B CA 1
ATOM 4682 C C . SER B 1 169 ? -9.438 25.203 3.854 1 98.06 169 SER B C 1
ATOM 4684 O O . SER B 1 169 ? -9.516 25.703 2.729 1 98.06 169 SER B O 1
ATOM 4686 N N . GLY B 1 170 ? -9.906 24 4.168 1 98.25 170 GLY B N 1
ATOM 4687 C CA . GLY B 1 170 ? -10.602 23.188 3.184 1 98.25 170 GLY B CA 1
ATOM 4688 C C . GLY B 1 170 ? -10.469 21.703 3.445 1 98.25 170 GLY B C 1
ATOM 4689 O O . GLY B 1 170 ? -9.781 21.281 4.375 1 98.25 170 GLY B O 1
ATOM 4690 N N . HIS B 1 171 ? -11.203 20.969 2.746 1 98.69 171 HIS B N 1
ATOM 4691 C CA . HIS B 1 171 ? -11.203 19.516 2.867 1 98.69 171 HIS B CA 1
ATOM 4692 C C . HIS B 1 171 ? -11.336 18.844 1.501 1 98.69 171 HIS B C 1
ATOM 4694 O O . HIS B 1 171 ? -12.352 19.016 0.819 1 98.69 171 HIS B O 1
ATOM 4700 N N . ILE B 1 172 ? -10.297 18.203 1.096 1 98.62 172 ILE B N 1
ATOM 4701 C CA . ILE B 1 172 ? -10.289 17.469 -0.169 1 98.62 172 ILE B CA 1
ATOM 4702 C C . ILE B 1 172 ? -10.547 15.992 0.087 1 98.62 172 ILE B C 1
ATOM 4704 O O . ILE B 1 172 ? -9.828 15.352 0.852 1 98.62 172 ILE B O 1
ATOM 4708 N N . VAL B 1 173 ? -11.586 15.445 -0.526 1 98.75 173 VAL B N 1
ATOM 4709 C CA . VAL B 1 173 ? -11.984 14.055 -0.369 1 98.75 173 VAL B CA 1
ATOM 4710 C C . VAL B 1 173 ? -11.93 13.344 -1.72 1 98.75 173 VAL B C 1
ATOM 4712 O O . VAL B 1 173 ? -12.414 13.867 -2.725 1 98.75 173 VAL B O 1
ATOM 4715 N N . CYS B 1 174 ? -11.297 12.234 -1.755 1 97.81 174 CYS B N 1
ATOM 4716 C CA . CYS B 1 174 ? -11.297 11.406 -2.955 1 97.81 174 CYS B CA 1
ATOM 4717 C C . CYS B 1 174 ? -11.891 10.031 -2.668 1 97.81 174 CYS B C 1
ATOM 4719 O O . CYS B 1 174 ? -11.594 9.422 -1.638 1 97.81 174 CYS B O 1
ATOM 4721 N N . VAL B 1 175 ? -12.75 9.617 -3.568 1 95.62 175 VAL B N 1
ATOM 4722 C CA . VAL B 1 175 ? -13.328 8.281 -3.449 1 95.62 175 VAL B CA 1
ATOM 4723 C C . VAL B 1 175 ? -12.5 7.285 -4.254 1 95.62 175 VAL B C 1
ATOM 4725 O O . VAL B 1 175 ? -12.602 7.234 -5.484 1 95.62 175 VAL B O 1
ATOM 4728 N N . SER B 1 176 ? -11.711 6.602 -3.613 1 94.44 176 SER B N 1
ATOM 4729 C CA . SER B 1 176 ? -10.984 5.484 -4.199 1 94.44 176 SER B CA 1
ATOM 4730 C C . SER B 1 176 ? -11.75 4.176 -4.023 1 94.44 176 SER B C 1
ATOM 4732 O O . SER B 1 176 ? -12.969 4.129 -4.211 1 94.44 176 SER B O 1
ATOM 4734 N N . SER B 1 177 ? -11.109 3.074 -3.77 1 90.38 177 SER B N 1
ATOM 4735 C CA . SER B 1 177 ? -11.68 1.741 -3.594 1 90.38 177 SER B CA 1
ATOM 4736 C C . SER B 1 177 ? -10.688 0.8 -2.92 1 90.38 177 SER B C 1
ATOM 4738 O O . SER B 1 177 ? -9.5 1.121 -2.799 1 90.38 177 SER B O 1
ATOM 4740 N N . ILE B 1 178 ? -11.227 -0.249 -2.4 1 88.44 178 ILE B N 1
ATOM 4741 C CA . ILE B 1 178 ? -10.336 -1.316 -1.957 1 88.44 178 ILE B CA 1
ATOM 4742 C C . ILE B 1 178 ? -9.453 -1.77 -3.119 1 88.44 178 ILE B C 1
ATOM 4744 O O . ILE B 1 178 ? -8.336 -2.248 -2.908 1 88.44 178 ILE B O 1
ATOM 4748 N N . ALA B 1 179 ? -9.938 -1.521 -4.32 1 86.62 179 ALA B N 1
ATOM 4749 C CA . ALA B 1 179 ? -9.195 -1.817 -5.543 1 86.62 179 ALA B CA 1
ATOM 4750 C C . ALA B 1 179 ? -7.965 -0.924 -5.672 1 86.62 179 ALA B C 1
ATOM 4752 O O . ALA B 1 179 ? -7.098 -1.172 -6.512 1 86.62 179 ALA B O 1
ATOM 4753 N N . GLY B 1 180 ? -7.836 0.048 -4.887 1 90.31 180 GLY B N 1
ATOM 4754 C CA . GLY B 1 180 ? -6.652 0.889 -4.836 1 90.31 180 GLY B CA 1
ATOM 4755 C C . GLY B 1 180 ? -5.539 0.301 -3.99 1 90.31 180 GLY B C 1
ATOM 4756 O O . GLY B 1 180 ? -4.426 0.834 -3.961 1 90.31 180 GLY B O 1
ATOM 4757 N N . TRP B 1 181 ? -5.863 -0.754 -3.354 1 89.56 181 TRP B N 1
ATOM 4758 C CA . TRP B 1 181 ? -4.883 -1.398 -2.484 1 89.56 181 TRP B CA 1
ATOM 4759 C C . TRP B 1 181 ? -4.543 -2.797 -2.992 1 89.56 181 TRP B C 1
ATOM 4761 O O . TRP B 1 181 ? -3.521 -3.371 -2.604 1 89.56 181 TRP B O 1
ATOM 4771 N N . SER B 1 182 ? -5.414 -3.348 -3.82 1 90 182 SER B N 1
ATOM 4772 C CA . SER B 1 182 ? -5.227 -4.699 -4.336 1 90 182 SER B CA 1
ATOM 4773 C C . SER B 1 182 ? -5.676 -4.805 -5.789 1 90 182 SER B C 1
ATOM 4775 O O . SER B 1 182 ? -6.852 -4.578 -6.098 1 90 182 SER B O 1
ATOM 4777 N N . GLY B 1 183 ? -4.754 -5.176 -6.578 1 90.75 183 GLY B N 1
ATOM 4778 C CA . GLY B 1 183 ? -5.145 -5.492 -7.945 1 90.75 183 GLY B CA 1
ATOM 4779 C C . GLY B 1 183 ? -5.863 -6.82 -8.062 1 90.75 183 GLY B C 1
ATOM 4780 O O . GLY B 1 183 ? -5.547 -7.773 -7.352 1 90.75 183 GLY B O 1
ATOM 4781 N N . GLU B 1 184 ? -6.832 -6.844 -9 1 89.31 184 GLU B N 1
ATOM 4782 C CA . GLU B 1 184 ? -7.641 -8.055 -9.109 1 89.31 184 GLU B CA 1
ATOM 4783 C C . GLU B 1 184 ? -7.871 -8.43 -10.57 1 89.31 184 GLU B C 1
ATOM 4785 O O . GLU B 1 184 ? -7.695 -7.598 -11.469 1 89.31 184 GLU B O 1
ATOM 4790 N N . THR B 1 185 ? -8.281 -9.656 -10.789 1 90.25 185 THR B N 1
ATOM 4791 C CA . THR B 1 185 ? -8.625 -10.164 -12.109 1 90.25 185 THR B CA 1
ATOM 4792 C C . THR B 1 185 ? -9.68 -9.281 -12.773 1 90.25 185 THR B C 1
ATOM 4794 O O . THR B 1 185 ? -10.672 -8.922 -12.141 1 90.25 185 THR B O 1
ATOM 4797 N N . MET B 1 186 ? -9.422 -8.852 -14.047 1 87.38 186 MET B N 1
ATOM 4798 C CA . MET B 1 186 ? -10.312 -8.016 -14.852 1 87.38 186 MET B CA 1
ATOM 4799 C C . MET B 1 186 ? -10.352 -6.59 -14.32 1 87.38 186 MET B C 1
ATOM 4801 O O . MET B 1 186 ? -11.281 -5.836 -14.617 1 87.38 186 MET B O 1
ATOM 4805 N N . GLY B 1 187 ? -9.414 -6.25 -13.469 1 88.69 187 GLY B N 1
ATOM 4806 C CA . GLY B 1 187 ? -9.414 -4.934 -12.852 1 88.69 187 GLY B CA 1
ATOM 4807 C C . GLY B 1 187 ? -8.336 -4.016 -13.391 1 88.69 187 GLY B C 1
ATOM 4808 O O . GLY B 1 187 ? -7.973 -3.031 -12.742 1 88.69 187 GLY B O 1
ATOM 4809 N N . LEU B 1 188 ? -7.797 -4.281 -14.523 1 86.56 188 LEU B N 1
ATOM 4810 C CA . LEU B 1 188 ? -6.629 -3.562 -15.016 1 86.56 188 LEU B CA 1
ATOM 4811 C C . LEU B 1 188 ? -6.879 -2.059 -15.031 1 86.56 188 LEU B C 1
ATOM 4813 O O . LEU B 1 188 ? -6.129 -1.296 -14.414 1 86.56 188 LEU B O 1
ATOM 4817 N N . SER B 1 189 ? -7.973 -1.657 -15.703 1 86.75 189 SER B N 1
ATOM 4818 C CA . SER B 1 189 ? -8.195 -0.223 -15.852 1 86.75 189 SER B CA 1
ATOM 4819 C C . SER B 1 189 ? -8.602 0.415 -14.531 1 86.75 189 SER B C 1
ATOM 4821 O O . SER B 1 189 ? -8.062 1.453 -14.141 1 86.75 189 SER B O 1
ATOM 4823 N N . TYR B 1 190 ? -9.492 -0.226 -13.859 1 89.69 190 TYR B N 1
ATOM 4824 C CA . TYR B 1 190 ? -10.062 0.362 -12.648 1 89.69 190 TYR B CA 1
ATOM 4825 C C . TYR B 1 190 ? -9.062 0.305 -11.5 1 89.69 190 TYR B C 1
ATOM 4827 O O . TYR B 1 190 ? -8.797 1.318 -10.852 1 89.69 190 TYR B O 1
ATOM 4835 N N . CYS B 1 191 ? -8.461 -0.859 -11.227 1 92.56 191 CYS B N 1
ATOM 4836 C CA . CYS B 1 191 ? -7.484 -0.976 -10.148 1 92.56 191 CYS B CA 1
ATOM 4837 C C . CYS B 1 191 ? -6.309 -0.03 -10.375 1 92.56 191 CYS B C 1
ATOM 4839 O O . CYS B 1 191 ? -5.879 0.661 -9.453 1 92.56 191 CYS B O 1
ATOM 4841 N N . THR B 1 192 ? -5.848 0.007 -11.578 1 93.56 192 THR B N 1
ATOM 4842 C CA . THR B 1 192 ? -4.754 0.9 -11.945 1 93.56 192 THR B CA 1
ATOM 4843 C C . THR B 1 192 ? -5.102 2.348 -11.602 1 93.56 192 THR B C 1
ATOM 4845 O O . THR B 1 192 ? -4.305 3.051 -10.977 1 93.56 192 THR B O 1
ATOM 4848 N N . SER B 1 193 ? -6.242 2.732 -11.969 1 94.38 193 SER B N 1
ATOM 4849 C CA . SER B 1 193 ? -6.656 4.113 -11.75 1 94.38 193 SER B CA 1
ATOM 4850 C C . SER B 1 193 ? -6.828 4.41 -10.266 1 94.38 193 SER B C 1
ATOM 4852 O O . SER B 1 193 ? -6.5 5.504 -9.805 1 94.38 193 SER B O 1
ATOM 4854 N N . LYS B 1 194 ? -7.359 3.484 -9.531 1 92.88 194 LYS B N 1
ATOM 4855 C CA . LYS B 1 194 ? -7.617 3.729 -8.109 1 92.88 194 LYS B CA 1
ATOM 4856 C C . LYS B 1 194 ? -6.32 3.703 -7.305 1 92.88 194 LYS B C 1
ATOM 4858 O O . LYS B 1 194 ? -6.184 4.43 -6.32 1 92.88 194 LYS B O 1
ATOM 4863 N N . PHE B 1 195 ? -5.359 2.906 -7.738 1 94.75 195 PHE B N 1
ATOM 4864 C CA . PHE B 1 195 ? -4.012 3.027 -7.191 1 94.75 195 PHE B CA 1
ATOM 4865 C C . PHE B 1 195 ? -3.451 4.422 -7.438 1 94.75 195 PHE B C 1
ATOM 4867 O O . PHE B 1 195 ? -2.875 5.035 -6.535 1 94.75 195 PHE B O 1
ATOM 4874 N N . ALA B 1 196 ? -3.641 4.852 -8.617 1 95.56 196 ALA B N 1
ATOM 4875 C CA . ALA B 1 196 ? -3.119 6.152 -9.031 1 95.56 196 ALA B CA 1
ATOM 4876 C C . ALA B 1 196 ? -3.719 7.273 -8.188 1 95.56 196 ALA B C 1
ATOM 4878 O O . ALA B 1 196 ? -3.008 8.188 -7.754 1 95.56 196 ALA B O 1
ATOM 4879 N N . VAL B 1 197 ? -4.992 7.211 -7.957 1 95.94 197 VAL B N 1
ATOM 4880 C CA . VAL B 1 197 ? -5.699 8.227 -7.188 1 95.94 197 VAL B CA 1
ATOM 4881 C C . VAL B 1 197 ? -5.168 8.258 -5.758 1 95.94 197 VAL B C 1
ATOM 4883 O O . VAL B 1 197 ? -5.012 9.328 -5.168 1 95.94 197 VAL B O 1
ATOM 4886 N N . ARG B 1 198 ? -4.938 7.129 -5.219 1 94.5 198 ARG B N 1
ATOM 4887 C CA . ARG B 1 198 ? -4.332 7.062 -3.891 1 94.5 198 ARG B CA 1
ATOM 4888 C C . ARG B 1 198 ? -2.973 7.75 -3.871 1 94.5 198 ARG B C 1
ATOM 4890 O O . ARG B 1 198 ? -2.668 8.508 -2.949 1 94.5 198 ARG B O 1
ATOM 4897 N N . GLY B 1 199 ? -2.129 7.426 -4.848 1 94.88 199 GLY B N 1
ATOM 4898 C CA . GLY B 1 199 ? -0.83 8.07 -4.961 1 94.88 199 GLY B CA 1
ATOM 4899 C C . GLY B 1 199 ? -0.921 9.578 -5.074 1 94.88 199 GLY B C 1
ATOM 4900 O O . GLY B 1 199 ? -0.144 10.305 -4.449 1 94.88 199 GLY B O 1
ATOM 4901 N N . ALA B 1 200 ? -1.871 10.055 -5.832 1 95.69 200 ALA B N 1
ATOM 4902 C CA . ALA B 1 200 ? -2.076 11.492 -6.008 1 95.69 200 ALA B CA 1
ATOM 4903 C C . ALA B 1 200 ? -2.467 12.156 -4.691 1 95.69 200 ALA B C 1
ATOM 4905 O O . ALA B 1 200 ? -1.934 13.211 -4.34 1 95.69 200 ALA B O 1
ATOM 4906 N N . MET B 1 201 ? -3.369 11.516 -3.99 1 96.31 201 MET B N 1
ATOM 4907 C CA . MET B 1 201 ? -3.85 12.07 -2.727 1 96.31 201 MET B CA 1
ATOM 4908 C C . MET B 1 201 ? -2.73 12.109 -1.69 1 96.31 201 MET B C 1
ATOM 4910 O O . MET B 1 201 ? -2.605 13.078 -0.944 1 96.31 201 MET B O 1
ATOM 4914 N N . GLU B 1 202 ? -1.97 11.078 -1.645 1 94.06 202 GLU B N 1
ATOM 4915 C CA . GLU B 1 202 ? -0.856 11.062 -0.701 1 94.06 202 GLU B CA 1
ATOM 4916 C C . GLU B 1 202 ? 0.164 12.148 -1.032 1 94.06 202 GLU B C 1
ATOM 4918 O O . GLU B 1 202 ? 0.702 12.797 -0.133 1 94.06 202 GLU B O 1
ATOM 4923 N N . SER B 1 203 ? 0.462 12.273 -2.297 1 94.94 203 SER B N 1
ATOM 4924 C CA . SER B 1 203 ? 1.398 13.312 -2.721 1 94.94 203 SER B CA 1
ATOM 4925 C C . SER B 1 203 ? 0.898 14.703 -2.336 1 94.94 203 SER B C 1
ATOM 4927 O O . SER B 1 203 ? 1.674 15.539 -1.868 1 94.94 203 SER B O 1
ATOM 4929 N N . LEU B 1 204 ? -0.353 14.938 -2.527 1 95.94 204 LEU B N 1
ATOM 4930 C CA . LEU B 1 204 ? -0.955 16.203 -2.145 1 95.94 204 LEU B CA 1
ATOM 4931 C C . LEU B 1 204 ? -0.84 16.438 -0.642 1 95.94 204 LEU B C 1
ATOM 4933 O O . LEU B 1 204 ? -0.457 17.516 -0.2 1 95.94 204 LEU B O 1
ATOM 4937 N N . GLN B 1 205 ? -1.181 15.445 0.116 1 94.81 205 GLN B N 1
ATOM 4938 C CA . GLN B 1 205 ? -1.13 15.531 1.571 1 94.81 205 GLN B CA 1
ATOM 4939 C C . GLN B 1 205 ? 0.271 15.898 2.053 1 94.81 205 GLN B C 1
ATOM 4941 O O . GLN B 1 205 ? 0.429 16.75 2.932 1 94.81 205 GLN B O 1
ATOM 4946 N N . MET B 1 206 ? 1.275 15.242 1.495 1 93.75 206 MET B N 1
ATOM 4947 C CA . MET B 1 206 ? 2.654 15.516 1.89 1 93.75 206 MET B CA 1
ATOM 4948 C C . MET B 1 206 ? 3.057 16.938 1.515 1 93.75 206 MET B C 1
ATOM 4950 O O . MET B 1 206 ? 3.734 17.609 2.285 1 93.75 206 MET B O 1
ATOM 4954 N N . GLU B 1 207 ? 2.672 17.344 0.354 1 94 207 GLU B N 1
ATOM 4955 C CA . GLU B 1 207 ? 2.998 18.688 -0.088 1 94 207 GLU B CA 1
ATOM 4956 C C . GLU B 1 207 ? 2.367 19.734 0.827 1 94 207 GLU B C 1
ATOM 4958 O O . GLU B 1 207 ? 3.025 20.703 1.221 1 94 207 GLU B O 1
ATOM 4963 N N . LEU B 1 208 ? 1.068 19.547 1.142 1 95.62 208 LEU B N 1
ATOM 4964 C CA . LEU B 1 208 ? 0.38 20.469 2.033 1 95.62 208 LEU B CA 1
ATOM 4965 C C . LEU B 1 208 ? 1.06 20.516 3.398 1 95.62 208 LEU B C 1
ATOM 4967 O O . LEU B 1 208 ? 1.272 21.609 3.953 1 95.62 208 LEU B O 1
ATOM 4971 N N . ARG B 1 209 ? 1.4 19.391 3.857 1 92.75 209 ARG B N 1
ATOM 4972 C CA . ARG B 1 209 ? 2.078 19.312 5.148 1 92.75 209 ARG B CA 1
ATOM 4973 C C . ARG B 1 209 ? 3.416 20.031 5.113 1 92.75 209 ARG B C 1
ATOM 4975 O O . ARG B 1 209 ? 3.729 20.812 6.016 1 92.75 209 ARG B O 1
ATOM 4982 N N . ASP B 1 210 ? 4.172 19.75 4.098 1 93.44 210 ASP B N 1
ATOM 4983 C CA . ASP B 1 210 ? 5.512 20.328 3.994 1 93.44 210 ASP B CA 1
ATOM 4984 C C . ASP B 1 210 ? 5.453 21.844 3.811 1 93.44 210 ASP B C 1
ATOM 4986 O O . ASP B 1 210 ? 6.422 22.547 4.098 1 93.44 210 ASP B O 1
ATOM 4990 N N . ARG B 1 211 ? 4.352 22.328 3.338 1 94 211 ARG B N 1
ATOM 4991 C CA . ARG B 1 211 ? 4.168 23.766 3.139 1 94 211 ARG B CA 1
ATOM 4992 C C . ARG B 1 211 ? 3.521 24.406 4.359 1 94 211 ARG B C 1
ATOM 4994 O O . ARG B 1 211 ? 3.268 25.625 4.371 1 94 211 ARG B O 1
ATOM 5001 N N . GLY B 1 212 ? 3.188 23.609 5.402 1 93.44 212 GLY B N 1
ATOM 5002 C CA . GLY B 1 212 ? 2.582 24.125 6.621 1 93.44 212 GLY B CA 1
ATOM 5003 C C . GLY B 1 212 ? 1.112 24.453 6.461 1 93.44 212 GLY B C 1
ATOM 5004 O O . GLY B 1 212 ? 0.577 25.281 7.203 1 93.44 212 GLY B O 1
ATOM 5005 N N . LEU B 1 213 ? 0.486 23.891 5.457 1 95.81 213 LEU B N 1
ATOM 5006 C CA . LEU B 1 213 ? -0.93 24.125 5.203 1 95.81 213 LEU B CA 1
ATOM 5007 C C . LEU B 1 213 ? -1.794 23.062 5.871 1 95.81 213 LEU B C 1
ATOM 5009 O O . LEU B 1 213 ? -2.557 22.375 5.195 1 95.81 213 LEU B O 1
ATOM 5013 N N . ASP B 1 214 ? -1.796 23.047 7.168 1 92.25 214 ASP B N 1
ATOM 5014 C CA . ASP B 1 214 ? -2.443 22.016 7.965 1 92.25 214 ASP B CA 1
ATOM 5015 C C . ASP B 1 214 ? -3.949 22.25 8.055 1 92.25 214 ASP B C 1
ATOM 5017 O O . ASP B 1 214 ? -4.691 21.375 8.508 1 92.25 214 ASP B O 1
ATOM 5021 N N . GLY B 1 215 ? -4.355 23.406 7.617 1 96.69 215 GLY B N 1
ATOM 5022 C CA . GLY B 1 215 ? -5.777 23.703 7.629 1 96.69 215 GLY B CA 1
ATOM 5023 C C . GLY B 1 215 ? -6.551 22.969 6.547 1 96.69 215 GLY B C 1
ATOM 5024 O O . GLY B 1 215 ? -7.773 22.844 6.625 1 96.69 215 GLY B O 1
ATOM 5025 N N . ILE B 1 216 ? -5.883 22.531 5.566 1 97.94 216 ILE B N 1
ATOM 5026 C CA . ILE B 1 216 ? -6.516 21.781 4.488 1 97.94 216 ILE B CA 1
ATOM 5027 C C . ILE B 1 216 ? -6.43 20.281 4.785 1 97.94 216 ILE B C 1
ATOM 5029 O O . ILE B 1 216 ? -5.336 19.734 4.895 1 97.94 216 ILE B O 1
ATOM 5033 N N . LYS B 1 217 ? -7.559 19.672 4.973 1 97.5 217 LYS B N 1
ATOM 5034 C CA . LYS B 1 217 ? -7.637 18.25 5.285 1 97.5 217 LYS B CA 1
ATOM 5035 C C . LYS B 1 217 ? -7.758 17.406 4.016 1 97.5 217 LYS B C 1
ATOM 5037 O O . LYS B 1 217 ? -8.273 17.891 3 1 97.5 217 LYS B O 1
ATOM 5042 N N . CYS B 1 218 ? -7.207 16.234 4.051 1 97.25 218 CYS B N 1
ATOM 5043 C CA . CYS B 1 218 ? -7.328 15.273 2.961 1 97.25 218 CYS B CA 1
ATOM 5044 C C . CYS B 1 218 ? -7.887 13.945 3.463 1 97.25 218 CYS B C 1
ATOM 5046 O O . CYS B 1 218 ? -7.426 13.414 4.477 1 97.25 218 CYS B O 1
ATOM 5048 N N . THR B 1 219 ? -8.93 13.453 2.828 1 97.75 219 THR B N 1
ATOM 5049 C CA . THR B 1 219 ? -9.523 12.164 3.139 1 97.75 219 THR B CA 1
ATOM 5050 C C . THR B 1 219 ? -9.617 11.297 1.887 1 97.75 219 THR B C 1
ATOM 5052 O O . THR B 1 219 ? -10.109 11.75 0.849 1 97.75 219 THR B O 1
ATOM 5055 N N . THR B 1 220 ? -9.117 10.141 1.94 1 97.06 220 THR B N 1
ATOM 5056 C CA . THR B 1 220 ? -9.32 9.148 0.886 1 97.06 220 THR B CA 1
ATOM 5057 C C . THR B 1 220 ? -10.234 8.023 1.367 1 97.06 220 THR B C 1
ATOM 5059 O O . THR B 1 220 ? -9.969 7.406 2.4 1 97.06 220 THR B O 1
ATOM 5062 N N . LEU B 1 221 ? -11.297 7.785 0.673 1 97.69 221 LEU B N 1
ATOM 5063 C CA . LEU B 1 221 ? -12.273 6.754 1.009 1 97.69 221 LEU B CA 1
ATOM 5064 C C . LEU B 1 221 ? -12.008 5.477 0.221 1 97.69 221 LEU B C 1
ATOM 5066 O O . LEU B 1 221 ? -11.711 5.531 -0.976 1 97.69 221 LEU B O 1
ATOM 5070 N N . TYR B 1 222 ? -12.062 4.379 0.886 1 96.19 222 TYR B N 1
ATOM 5071 C CA . TYR B 1 222 ? -11.859 3.076 0.269 1 96.19 222 TYR B CA 1
ATOM 5072 C C . TYR B 1 222 ? -13.055 2.162 0.507 1 96.19 222 TYR B C 1
ATOM 5074 O O . TYR B 1 222 ? -12.961 1.194 1.266 1 96.19 222 TYR B O 1
ATOM 5082 N N . PRO B 1 223 ? -14.086 2.338 -0.209 1 94.69 223 PRO B N 1
ATOM 5083 C CA . PRO B 1 223 ? -15.242 1.453 -0.049 1 94.69 223 PRO B CA 1
ATOM 5084 C C . PRO B 1 223 ? -15.039 0.089 -0.702 1 94.69 223 PRO B C 1
ATOM 5086 O O . PRO B 1 223 ? -14.344 -0.015 -1.719 1 94.69 223 PRO B O 1
ATOM 5089 N N . TYR B 1 224 ? -15.633 -0.9 -0.055 1 91.69 224 TYR B N 1
ATOM 5090 C CA . TYR B 1 224 ? -15.836 -2.17 -0.743 1 91.69 224 TYR B CA 1
ATOM 5091 C C . TYR B 1 224 ? -17 -2.082 -1.72 1 91.69 224 TYR B C 1
ATOM 5093 O O . TYR B 1 224 ? -17.516 -0.992 -1.99 1 91.69 224 TYR B O 1
ATOM 5101 N N . PHE B 1 225 ? -17.469 -3.148 -2.211 1 89.75 225 PHE B N 1
ATOM 5102 C CA . PHE B 1 225 ? -18.531 -3.17 -3.211 1 89.75 225 PHE B CA 1
ATOM 5103 C C . PHE B 1 225 ? -19.844 -2.68 -2.617 1 89.75 225 PHE B C 1
ATOM 5105 O O . PHE B 1 225 ? -20.234 -3.096 -1.521 1 89.75 225 PHE B O 1
ATOM 5112 N N . ALA B 1 226 ? -20.422 -1.738 -3.299 1 91.5 226 ALA B N 1
ATOM 5113 C CA . ALA B 1 226 ? -21.781 -1.279 -2.984 1 91.5 226 ALA B CA 1
ATOM 5114 C C . ALA B 1 226 ? -22.719 -1.493 -4.164 1 91.5 226 ALA B C 1
ATOM 5116 O O . ALA B 1 226 ? -22.281 -1.499 -5.32 1 91.5 226 ALA B O 1
ATOM 5117 N N . ARG B 1 227 ? -24.016 -1.601 -3.939 1 90.75 227 ARG B N 1
ATOM 5118 C CA . ARG B 1 227 ? -25 -1.897 -4.973 1 90.75 227 ARG B CA 1
ATOM 5119 C C . ARG B 1 227 ? -25.391 -0.635 -5.73 1 90.75 227 ARG B C 1
ATOM 5121 O O . ARG B 1 227 ? -26.562 -0.235 -5.719 1 90.75 227 ARG B O 1
ATOM 5128 N N . THR B 1 228 ? -24.422 -0.116 -6.387 1 89.56 228 THR B N 1
ATOM 5129 C CA . THR B 1 228 ? -24.625 1.074 -7.203 1 89.56 228 THR B CA 1
ATOM 5130 C C . THR B 1 228 ? -24.984 0.689 -8.641 1 89.56 228 THR B C 1
ATOM 5132 O O . THR B 1 228 ? -24.719 -0.438 -9.062 1 89.56 228 THR B O 1
ATOM 5135 N N . PRO B 1 229 ? -25.594 1.678 -9.375 1 86.56 229 PRO B N 1
ATOM 5136 C CA . PRO B 1 229 ? -25.844 1.411 -10.789 1 86.56 229 PRO B CA 1
ATOM 5137 C C . PRO B 1 229 ? -24.562 1.078 -11.562 1 86.56 229 PRO B C 1
ATOM 5139 O O . PRO B 1 229 ? -24.594 0.26 -12.484 1 86.56 229 PRO B O 1
ATOM 5142 N N . MET B 1 230 ? -23.484 1.614 -11.172 1 84 230 MET B N 1
ATOM 5143 C CA . MET B 1 230 ? -22.203 1.334 -11.805 1 84 230 MET B CA 1
ATOM 5144 C C . MET B 1 230 ? -21.844 -0.141 -11.68 1 84 230 MET B C 1
ATOM 5146 O O . MET B 1 230 ? -21.469 -0.782 -12.656 1 84 230 MET B O 1
ATOM 5150 N N . ILE B 1 231 ? -21.984 -0.689 -10.477 1 86.06 231 ILE B N 1
ATOM 5151 C CA . ILE B 1 231 ? -21.594 -2.068 -10.203 1 86.06 231 ILE B CA 1
ATOM 5152 C C . ILE B 1 231 ? -22.641 -3.021 -10.773 1 86.06 231 ILE B C 1
ATOM 5154 O O . ILE B 1 231 ? -22.297 -3.994 -11.453 1 86.06 231 ILE B O 1
ATOM 5158 N N . LEU B 1 232 ? -23.875 -2.703 -10.516 1 86.25 232 LEU B N 1
ATOM 5159 C CA . LEU B 1 232 ? -24.969 -3.557 -10.984 1 86.25 232 LEU B CA 1
ATOM 5160 C C . LEU B 1 232 ? -25.062 -3.545 -12.508 1 86.25 232 LEU B C 1
ATOM 5162 O O . LEU B 1 232 ? -25.375 -4.562 -13.125 1 86.25 232 LEU B O 1
ATOM 5166 N N . GLY B 1 233 ? -24.797 -2.398 -13.062 1 85.81 233 GLY B N 1
ATOM 5167 C CA . GLY B 1 233 ? -24.828 -2.271 -14.516 1 85.81 233 GLY B CA 1
ATOM 5168 C C . GLY B 1 233 ? -23.766 -3.096 -15.211 1 85.81 233 GLY B C 1
ATOM 5169 O O . GLY B 1 233 ? -23.938 -3.504 -16.359 1 85.81 233 GLY B O 1
ATOM 5170 N N . ASN B 1 234 ? -22.656 -3.316 -14.539 1 84 234 ASN B N 1
ATOM 5171 C CA . ASN B 1 234 ? -21.578 -4.117 -15.094 1 84 234 ASN B CA 1
ATOM 5172 C C . ASN B 1 234 ? -21.781 -5.605 -14.836 1 84 234 ASN B C 1
ATOM 5174 O O . ASN B 1 234 ? -21 -6.438 -15.289 1 84 234 ASN B O 1
ATOM 5178 N N . LYS B 1 235 ? -22.891 -5.949 -14.055 1 84.62 235 LYS B N 1
ATOM 5179 C CA . LYS B 1 235 ? -23.328 -7.324 -13.828 1 84.62 235 LYS B CA 1
ATOM 5180 C C . LYS B 1 235 ? -22.25 -8.125 -13.102 1 84.62 235 LYS B C 1
ATOM 5182 O O . LYS B 1 235 ? -21.969 -9.266 -13.477 1 84.62 235 LYS B O 1
ATOM 5187 N N . MET B 1 236 ? -21.531 -7.473 -12.266 1 83.56 236 MET B N 1
ATOM 5188 C CA . MET B 1 236 ? -20.516 -8.141 -11.445 1 83.56 236 MET B CA 1
ATOM 5189 C C . MET B 1 236 ? -20.922 -8.133 -9.977 1 83.56 236 MET B C 1
ATOM 5191 O O . MET B 1 236 ? -21.516 -7.172 -9.492 1 83.56 236 MET B O 1
ATOM 5195 N N . ARG B 1 237 ? -20.625 -9.203 -9.359 1 86.31 237 ARG B N 1
ATOM 5196 C CA . ARG B 1 237 ? -20.906 -9.32 -7.93 1 86.31 237 ARG B CA 1
ATOM 5197 C C . ARG B 1 237 ? -19.688 -9.844 -7.18 1 86.31 237 ARG B C 1
ATOM 5199 O O . ARG B 1 237 ? -18.969 -10.727 -7.672 1 86.31 237 ARG B O 1
ATOM 5206 N N . PRO B 1 238 ? -19.484 -9.188 -6.02 1 87.88 238 PRO B N 1
ATOM 5207 C CA . PRO B 1 238 ? -18.391 -9.719 -5.207 1 87.88 238 PRO B CA 1
ATOM 5208 C C . PRO B 1 238 ? -18.688 -11.109 -4.648 1 87.88 238 PRO B C 1
ATOM 5210 O O . PRO B 1 238 ? -19.844 -11.445 -4.406 1 87.88 238 PRO B O 1
ATOM 5213 N N . THR B 1 239 ? -17.688 -11.867 -4.402 1 85.94 239 THR B N 1
ATOM 5214 C CA . THR B 1 239 ? -17.875 -13.242 -3.951 1 85.94 239 THR B CA 1
ATOM 5215 C C . THR B 1 239 ? -17.453 -13.391 -2.49 1 85.94 239 THR B C 1
ATOM 5217 O O . THR B 1 239 ? -17.609 -14.453 -1.897 1 85.94 239 THR B O 1
ATOM 5220 N N . CYS B 1 240 ? -16.938 -12.32 -1.961 1 87.38 240 CYS B N 1
ATOM 5221 C CA . CYS B 1 240 ? -16.469 -12.406 -0.584 1 87.38 240 CYS B CA 1
ATOM 5222 C C . CYS B 1 240 ? -17.625 -12.688 0.371 1 87.38 240 CYS B C 1
ATOM 5224 O O . CYS B 1 240 ? -18.672 -12.047 0.298 1 87.38 240 CYS B O 1
ATOM 5226 N N . THR B 1 241 ? -17.328 -13.594 1.251 1 82.12 241 THR B N 1
ATOM 5227 C CA . THR B 1 241 ? -18.406 -13.953 2.178 1 82.12 241 THR B CA 1
ATOM 5228 C C . THR B 1 241 ? -18.234 -13.227 3.51 1 82.12 241 THR B C 1
ATOM 5230 O O . THR B 1 241 ? -19.109 -13.289 4.371 1 82.12 241 THR B O 1
ATOM 5233 N N . TRP B 1 242 ? -17.141 -12.602 3.666 1 87.44 242 TRP B N 1
ATOM 5234 C CA . TRP B 1 242 ? -16.859 -11.93 4.93 1 87.44 242 TRP B CA 1
ATOM 5235 C C . TRP B 1 242 ? -17.234 -10.453 4.855 1 87.44 242 TRP B C 1
ATOM 5237 O O . TRP B 1 242 ? -17.594 -9.852 5.871 1 87.44 242 TRP B O 1
ATOM 5247 N N . PHE B 1 243 ? -17.125 -9.859 3.648 1 88.94 243 PHE B N 1
ATOM 5248 C CA . PHE B 1 243 ? -17.453 -8.461 3.439 1 88.94 243 PHE B CA 1
ATOM 5249 C C . PHE B 1 243 ? -18.797 -8.312 2.742 1 88.94 243 PHE B C 1
ATOM 5251 O O . PHE B 1 243 ? -19.047 -8.969 1.728 1 88.94 243 PHE B O 1
ATOM 5258 N N . PRO B 1 244 ? -19.594 -7.48 3.24 1 88.19 244 PRO B N 1
ATOM 5259 C CA . PRO B 1 244 ? -20.938 -7.367 2.664 1 88.19 244 PRO B CA 1
ATOM 5260 C C . PRO B 1 244 ? -20.953 -6.559 1.369 1 88.19 244 PRO B C 1
ATOM 5262 O O . PRO B 1 244 ? -20.203 -5.59 1.232 1 88.19 244 PRO B O 1
ATOM 5265 N N . PHE B 1 245 ? -21.766 -7.047 0.462 1 91.56 245 PHE B N 1
ATOM 5266 C CA . PHE B 1 245 ? -22.188 -6.191 -0.64 1 91.56 245 PHE B CA 1
ATOM 5267 C C . PHE B 1 245 ? -23.156 -5.129 -0.151 1 91.56 245 PHE B C 1
ATOM 5269 O O . PHE B 1 245 ? -24.375 -5.371 -0.075 1 91.56 245 PHE B O 1
ATOM 5276 N N . MET B 1 246 ? -22.656 -3.939 0.129 1 93.88 246 MET B N 1
ATOM 5277 C CA . MET B 1 246 ? -23.375 -2.949 0.92 1 93.88 246 MET B CA 1
ATOM 5278 C C . MET B 1 246 ? -24.422 -2.238 0.071 1 93.88 246 MET B C 1
ATOM 5280 O O . MET B 1 246 ? -24.266 -2.121 -1.146 1 93.88 246 MET B O 1
ATOM 5284 N N . SER B 1 247 ? -25.453 -1.826 0.797 1 95.56 247 SER B N 1
ATOM 5285 C CA . SER B 1 247 ? -26.375 -0.911 0.144 1 95.56 247 SER B CA 1
ATOM 5286 C C . SER B 1 247 ? -25.75 0.467 -0.051 1 95.56 247 SER B C 1
ATOM 5288 O O . SER B 1 247 ? -24.781 0.81 0.617 1 95.56 247 SER B O 1
ATOM 5290 N N . ILE B 1 248 ? -26.328 1.205 -0.978 1 96.62 248 ILE B N 1
ATOM 5291 C CA . ILE B 1 248 ? -25.859 2.561 -1.241 1 96.62 248 ILE B CA 1
ATOM 5292 C C . ILE B 1 248 ? -25.969 3.402 0.028 1 96.62 248 ILE B C 1
ATOM 5294 O O . ILE B 1 248 ? -25.047 4.125 0.385 1 96.62 248 ILE B O 1
ATOM 5298 N N . ASN B 1 249 ? -27.031 3.25 0.761 1 96.44 249 ASN B N 1
ATOM 5299 C CA . ASN B 1 249 ? -27.266 4.023 1.976 1 96.44 249 ASN B CA 1
ATOM 5300 C C . ASN B 1 249 ? -26.266 3.678 3.066 1 96.44 249 ASN B C 1
ATOM 5302 O O . ASN B 1 249 ? -25.719 4.57 3.727 1 96.44 249 ASN B O 1
ATOM 5306 N N . SER B 1 250 ? -26.016 2.4 3.223 1 96.25 250 SER B N 1
ATOM 5307 C CA . SER B 1 250 ? -25.047 1.965 4.234 1 96.25 250 SER B CA 1
ATOM 5308 C C . SER B 1 250 ? -23.641 2.441 3.906 1 96.25 250 SER B C 1
ATOM 5310 O O . SER B 1 250 ? -22.938 2.967 4.773 1 96.25 250 SER B O 1
ATOM 5312 N N . CYS B 1 251 ? -23.281 2.27 2.695 1 96.81 251 CYS B N 1
ATOM 5313 C CA . CYS B 1 251 ? -21.938 2.664 2.273 1 96.81 251 CYS B CA 1
ATOM 5314 C C . CYS B 1 251 ? -21.781 4.176 2.344 1 96.81 251 CYS B C 1
ATOM 5316 O O . CYS B 1 251 ? -20.812 4.672 2.936 1 96.81 251 CYS B O 1
ATOM 5318 N N . SER B 1 252 ? -22.734 4.945 1.784 1 97.69 252 SER B N 1
ATOM 5319 C CA . SER B 1 252 ? -22.641 6.398 1.747 1 97.69 252 SER B CA 1
ATOM 5320 C C . SER B 1 252 ? -22.688 6.992 3.152 1 97.69 252 SER B C 1
ATOM 5322 O O . SER B 1 252 ? -22.031 7.992 3.432 1 97.69 252 SER B O 1
ATOM 5324 N N . GLY B 1 253 ? -23.484 6.395 4.023 1 97.62 253 GLY B N 1
ATOM 5325 C CA . GLY B 1 253 ? -23.531 6.855 5.402 1 97.62 253 GLY B CA 1
ATOM 5326 C C . GLY B 1 253 ? -22.188 6.77 6.102 1 97.62 253 GLY B C 1
ATOM 5327 O O . GLY B 1 253 ? -21.797 7.699 6.809 1 97.62 253 GLY B O 1
ATOM 5328 N N . ARG B 1 254 ? -21.516 5.691 5.891 1 97.44 254 ARG B N 1
ATOM 5329 C CA . ARG B 1 254 ? -20.203 5.492 6.492 1 97.44 254 ARG B CA 1
ATOM 5330 C C . ARG B 1 254 ? -19.172 6.414 5.859 1 97.44 254 ARG B C 1
ATOM 5332 O O . ARG B 1 254 ? -18.25 6.887 6.535 1 97.44 254 ARG B O 1
ATOM 5339 N N . MET B 1 255 ? -19.312 6.66 4.574 1 98.19 255 MET B N 1
ATOM 5340 C CA . MET B 1 255 ? -18.422 7.59 3.887 1 98.19 255 MET B CA 1
ATOM 5341 C C . MET B 1 255 ? -18.578 9 4.441 1 98.19 255 MET B C 1
ATOM 5343 O O . MET B 1 255 ? -17.578 9.664 4.762 1 98.19 255 MET B O 1
ATOM 5347 N N . VAL B 1 256 ? -19.828 9.438 4.578 1 98.69 256 VAL B N 1
ATOM 5348 C CA . VAL B 1 256 ? -20.109 10.766 5.102 1 98.69 256 VAL B CA 1
ATOM 5349 C C . VAL B 1 256 ? -19.562 10.891 6.527 1 98.69 256 VAL B C 1
ATOM 5351 O O . VAL B 1 256 ? -18.953 11.898 6.879 1 98.69 256 VAL B O 1
ATOM 5354 N N . ASP B 1 257 ? -19.75 9.828 7.293 1 98.06 257 ASP B N 1
ATOM 5355 C CA . ASP B 1 257 ? -19.234 9.805 8.656 1 98.06 257 ASP B CA 1
ATOM 5356 C C . ASP B 1 257 ? -17.703 9.977 8.656 1 98.06 257 ASP B C 1
ATOM 5358 O O . ASP B 1 257 ? -17.172 10.734 9.461 1 98.06 257 ASP B O 1
ATOM 5362 N N . SER B 1 258 ? -17.078 9.289 7.797 1 97.62 258 SER B N 1
ATOM 5363 C CA . SER B 1 258 ? -15.625 9.344 7.703 1 97.62 258 SER B CA 1
ATOM 5364 C C . SER B 1 258 ? -15.148 10.734 7.285 1 97.62 258 SER B C 1
ATOM 5366 O O . SER B 1 258 ? -14.148 11.234 7.797 1 97.62 258 SER B O 1
ATOM 5368 N N . ILE B 1 259 ? -15.844 11.328 6.32 1 98.38 259 ILE B N 1
ATOM 5369 C CA . ILE B 1 259 ? -15.508 12.664 5.844 1 98.38 259 ILE B CA 1
ATOM 5370 C C . ILE B 1 259 ? -15.656 13.672 6.984 1 98.38 259 ILE B C 1
ATOM 5372 O O . ILE B 1 259 ? -14.75 14.469 7.242 1 98.38 259 ILE B O 1
ATOM 5376 N N . LEU B 1 260 ? -16.75 13.594 7.691 1 98.44 260 LEU B N 1
ATOM 5377 C CA . LEU B 1 260 ? -17.047 14.562 8.734 1 98.44 260 LEU B CA 1
ATOM 5378 C C . LEU B 1 260 ? -16.109 14.398 9.922 1 98.44 260 LEU B C 1
ATOM 5380 O O . LEU B 1 260 ? -15.828 15.367 10.641 1 98.44 260 LEU B O 1
ATOM 5384 N N . LYS B 1 261 ? -15.578 13.25 10.039 1 97.25 261 LYS B N 1
ATOM 5385 C CA . LYS B 1 261 ? -14.617 13.008 11.102 1 97.25 261 LYS B CA 1
ATOM 5386 C C . LYS B 1 261 ? -13.188 13.25 10.625 1 97.25 261 LYS B C 1
ATOM 5388 O O . LYS B 1 261 ? -12.227 13.031 11.367 1 97.25 261 LYS B O 1
ATOM 5393 N N . GLU B 1 262 ? -13.047 13.641 9.383 1 96.12 262 GLU B N 1
ATOM 5394 C CA . GLU B 1 262 ? -11.789 14.031 8.758 1 96.12 262 GLU B CA 1
ATOM 5395 C C . GLU B 1 262 ? -10.758 12.906 8.844 1 96.12 262 GLU B C 1
ATOM 5397 O O . GLU B 1 262 ? -9.602 13.141 9.188 1 96.12 262 GLU B O 1
ATOM 5402 N N . LYS B 1 263 ? -11.227 11.695 8.633 1 94.62 263 LYS B N 1
ATOM 5403 C CA . LYS B 1 263 ? -10.289 10.578 8.57 1 94.62 263 LYS B CA 1
ATOM 5404 C C . LYS B 1 263 ? -9.383 10.695 7.348 1 94.62 263 LYS B C 1
ATOM 5406 O O . LYS B 1 263 ? -9.828 11.086 6.27 1 94.62 263 LYS B O 1
ATOM 5411 N N . VAL B 1 264 ? -8.109 10.398 7.539 1 93.56 264 VAL B N 1
ATOM 5412 C CA . VAL B 1 264 ? -7.164 10.492 6.434 1 93.56 264 VAL B CA 1
ATOM 5413 C C . VAL B 1 264 ? -7.406 9.359 5.441 1 93.56 264 VAL B C 1
ATOM 5415 O O . VAL B 1 264 ? -7.555 9.594 4.242 1 93.56 264 VAL B O 1
ATOM 5418 N N . ASN B 1 265 ? -7.332 8.133 5.879 1 93.38 265 ASN B N 1
ATOM 5419 C CA . ASN B 1 265 ? -7.707 6.93 5.141 1 93.38 265 ASN B CA 1
ATOM 5420 C C . ASN B 1 265 ? -8.93 6.254 5.75 1 93.38 265 ASN B C 1
ATOM 5422 O O . ASN B 1 265 ? -8.906 5.852 6.918 1 93.38 265 ASN B O 1
ATOM 5426 N N . ALA B 1 266 ? -9.969 6.129 4.969 1 95.62 266 ALA B N 1
ATOM 5427 C CA . ALA B 1 266 ? -11.203 5.562 5.5 1 95.62 266 ALA B CA 1
ATOM 5428 C C . ALA B 1 266 ? -11.648 4.352 4.688 1 95.62 266 ALA B C 1
ATOM 5430 O O . ALA B 1 266 ? -12.109 4.492 3.551 1 95.62 266 ALA B O 1
ATOM 5431 N N . PHE B 1 267 ? -11.523 3.242 5.258 1 95 267 PHE B N 1
ATOM 5432 C CA . PHE B 1 267 ? -12.047 2.02 4.664 1 95 267 PHE B CA 1
ATOM 5433 C C . PHE B 1 267 ? -13.516 1.831 5.031 1 95 267 PHE B C 1
ATOM 5435 O O . PHE B 1 267 ? -13.914 2.074 6.172 1 95 267 PHE B O 1
ATOM 5442 N N . VAL B 1 268 ? -14.289 1.477 4.074 1 94.69 268 VAL B N 1
ATOM 5443 C CA . VAL B 1 268 ? -15.727 1.322 4.27 1 94.69 268 VAL B CA 1
ATOM 5444 C C . VAL B 1 268 ? -16.172 -0.059 3.791 1 94.69 268 VAL B C 1
ATOM 5446 O O . VAL B 1 268 ? -16.188 -0.327 2.588 1 94.69 268 VAL B O 1
ATOM 5449 N N . PRO B 1 269 ? -16.594 -0.995 4.75 1 93.38 269 PRO B N 1
ATOM 5450 C CA . PRO B 1 269 ? -16.594 -0.799 6.199 1 93.38 269 PRO B CA 1
ATOM 5451 C C . PRO B 1 269 ? -15.18 -0.796 6.793 1 93.38 269 PRO B C 1
ATOM 5453 O O . PRO B 1 269 ? -14.219 -1.162 6.109 1 93.38 269 PRO B O 1
ATOM 5456 N N . SER B 1 270 ? -15.023 -0.392 8.008 1 91.88 270 SER B N 1
ATOM 5457 C CA . SER B 1 270 ? -13.727 -0.093 8.602 1 91.88 270 SER B CA 1
ATOM 5458 C C . SER B 1 270 ? -12.867 -1.351 8.727 1 91.88 270 SER B C 1
ATOM 5460 O O . SER B 1 270 ? -11.641 -1.288 8.625 1 91.88 270 SER B O 1
ATOM 5462 N N . TYR B 1 271 ? -13.469 -2.504 8.883 1 90.5 271 TYR B N 1
ATOM 5463 C CA . TYR B 1 271 ? -12.695 -3.709 9.156 1 90.5 271 TYR B CA 1
ATOM 5464 C C . TYR B 1 271 ? -11.992 -4.203 7.898 1 90.5 271 TYR B C 1
ATOM 5466 O O . TYR B 1 271 ? -11.102 -5.055 7.973 1 90.5 271 TYR B O 1
ATOM 5474 N N . ILE B 1 272 ? -12.312 -3.682 6.754 1 91.38 272 ILE B N 1
ATOM 5475 C CA . ILE B 1 272 ? -11.633 -4.027 5.508 1 91.38 272 ILE B CA 1
ATOM 5476 C C . ILE B 1 272 ? -10.188 -3.535 5.555 1 91.38 272 ILE B C 1
ATOM 5478 O O . ILE B 1 272 ? -9.352 -3.979 4.77 1 91.38 272 ILE B O 1
ATOM 5482 N N . THR B 1 273 ? -9.891 -2.678 6.527 1 88.19 273 THR B N 1
ATOM 5483 C CA . THR B 1 273 ? -8.531 -2.193 6.727 1 88.19 273 THR B CA 1
ATOM 5484 C C . THR B 1 273 ? -7.574 -3.355 6.98 1 88.19 273 THR B C 1
ATOM 5486 O O . THR B 1 273 ? -6.371 -3.246 6.723 1 88.19 273 THR B O 1
ATOM 5489 N N . LEU B 1 274 ? -8.07 -4.426 7.395 1 85.19 274 LEU B N 1
ATOM 5490 C CA . LEU B 1 274 ? -7.25 -5.59 7.707 1 85.19 274 LEU B CA 1
ATOM 5491 C C . LEU B 1 274 ? -6.641 -6.184 6.441 1 85.19 274 LEU B C 1
ATOM 5493 O O . LEU B 1 274 ? -5.586 -6.82 6.496 1 85.19 274 LEU B O 1
ATOM 5497 N N . VAL B 1 275 ? -7.285 -5.961 5.336 1 86.56 275 VAL B N 1
ATOM 5498 C CA . VAL B 1 275 ? -6.836 -6.562 4.082 1 86.56 275 VAL B CA 1
ATOM 5499 C C . VAL B 1 275 ? -5.469 -6 3.699 1 86.56 275 VAL B C 1
ATOM 5501 O O . VAL B 1 275 ? -4.496 -6.746 3.568 1 86.56 275 VAL B O 1
ATOM 5504 N N . PRO B 1 276 ? -5.395 -4.648 3.518 1 85 276 PRO B N 1
ATOM 5505 C CA . PRO B 1 276 ? -4.059 -4.137 3.195 1 85 276 PRO B CA 1
ATOM 5506 C C . PRO B 1 276 ? -3.041 -4.406 4.301 1 85 276 PRO B C 1
ATOM 5508 O O . PRO B 1 276 ? -1.856 -4.602 4.02 1 85 276 PRO B O 1
ATOM 5511 N N . LEU B 1 277 ? -3.432 -4.43 5.535 1 82.88 277 LEU B N 1
ATOM 5512 C CA . LEU B 1 277 ? -2.531 -4.684 6.656 1 82.88 277 LEU B CA 1
ATOM 5513 C C . LEU B 1 277 ? -1.933 -6.082 6.566 1 82.88 277 LEU B C 1
ATOM 5515 O O . LEU B 1 277 ? -0.716 -6.25 6.676 1 82.88 277 LEU B O 1
ATOM 5519 N N . VAL B 1 278 ? -2.781 -7.062 6.312 1 83.44 278 VAL B N 1
ATOM 5520 C CA . VAL B 1 278 ? -2.338 -8.453 6.277 1 83.44 278 VAL B CA 1
ATOM 5521 C C . VAL B 1 278 ? -1.566 -8.719 4.988 1 83.44 278 VAL B C 1
ATOM 5523 O O . VAL B 1 278 ? -0.593 -9.477 4.984 1 83.44 278 VAL B O 1
ATOM 5526 N N . LYS B 1 279 ? -1.984 -8.078 3.92 1 84.75 279 LYS B N 1
ATOM 5527 C CA . LYS B 1 279 ? -1.336 -8.234 2.621 1 84.75 279 LYS B CA 1
ATOM 5528 C C . LYS B 1 279 ? 0.142 -7.863 2.695 1 84.75 279 LYS B C 1
ATOM 5530 O O . LYS B 1 279 ? 0.986 -8.523 2.084 1 84.75 279 LYS B O 1
ATOM 5535 N N . GLY B 1 280 ? 0.403 -6.875 3.42 1 78.38 280 GLY B N 1
ATOM 5536 C CA . GLY B 1 280 ? 1.772 -6.402 3.547 1 78.38 280 GLY B CA 1
ATOM 5537 C C . GLY B 1 280 ? 2.666 -7.359 4.312 1 78.38 280 GLY B C 1
ATOM 5538 O O . GLY B 1 280 ? 3.893 -7.309 4.184 1 78.38 280 GLY B O 1
ATOM 5539 N N . LEU B 1 281 ? 2.064 -8.281 4.984 1 79.69 281 LEU B N 1
ATOM 5540 C CA . LEU B 1 281 ? 2.83 -9.18 5.84 1 79.69 281 LEU B CA 1
ATOM 5541 C C . LEU B 1 281 ? 2.877 -10.586 5.242 1 79.69 281 LEU B C 1
ATOM 5543 O O . LEU B 1 281 ? 3.5 -11.484 5.812 1 79.69 281 LEU B O 1
ATOM 5547 N N . CYS B 1 282 ? 2.223 -10.75 4.168 1 85.44 282 CYS B N 1
ATOM 5548 C CA . CYS B 1 282 ? 2.045 -12.102 3.652 1 85.44 282 CYS B CA 1
ATOM 5549 C C . CYS B 1 282 ? 3.145 -12.461 2.66 1 85.44 282 CYS B C 1
ATOM 5551 O O . CYS B 1 282 ? 3.602 -11.602 1.9 1 85.44 282 CYS B O 1
ATOM 5553 N N . SER B 1 283 ? 3.498 -13.734 2.783 1 86.69 283 SER B N 1
ATOM 5554 C CA . SER B 1 283 ? 4.375 -14.305 1.771 1 86.69 283 SER B CA 1
ATOM 5555 C C . SER B 1 283 ? 3.584 -14.805 0.565 1 86.69 283 SER B C 1
ATOM 5557 O O . SER B 1 283 ? 2.369 -14.609 0.492 1 86.69 283 SER B O 1
ATOM 5559 N N . TYR B 1 284 ? 4.223 -15.344 -0.358 1 88.69 284 TYR B N 1
ATOM 5560 C CA . TYR B 1 284 ? 3.668 -15.656 -1.671 1 88.69 284 TYR B CA 1
ATOM 5561 C C . TYR B 1 284 ? 2.49 -16.609 -1.552 1 88.69 284 TYR B C 1
ATOM 5563 O O . TYR B 1 284 ? 1.368 -16.281 -1.939 1 88.69 284 TYR B O 1
ATOM 5571 N N . ASN B 1 285 ? 2.689 -17.781 -0.99 1 92.69 285 ASN B N 1
ATOM 5572 C CA . ASN B 1 285 ? 1.638 -18.797 -0.896 1 92.69 285 ASN B CA 1
ATOM 5573 C C . ASN B 1 285 ? 0.58 -18.406 0.133 1 92.69 285 ASN B C 1
ATOM 5575 O O . ASN B 1 285 ? -0.6 -18.719 -0.034 1 92.69 285 ASN B O 1
ATOM 5579 N N . VAL B 1 286 ? 1.011 -17.781 1.141 1 93.62 286 VAL B N 1
ATOM 5580 C CA . VAL B 1 286 ? 0.083 -17.312 2.17 1 93.62 286 VAL B CA 1
ATOM 5581 C C . VAL B 1 286 ? -0.924 -16.344 1.564 1 93.62 286 VAL B C 1
ATOM 5583 O O . VAL B 1 286 ? -2.129 -16.469 1.797 1 93.62 286 VAL B O 1
ATOM 5586 N N . LEU B 1 287 ? -0.399 -15.445 0.798 1 91.69 287 LEU B N 1
ATOM 5587 C CA . LEU B 1 287 ? -1.269 -14.453 0.17 1 91.69 287 LEU B CA 1
ATOM 5588 C C . LEU B 1 287 ? -2.252 -15.125 -0.784 1 91.69 287 LEU B C 1
ATOM 5590 O O . LEU B 1 287 ? -3.426 -14.742 -0.836 1 91.69 287 LEU B O 1
ATOM 5594 N N . LYS B 1 288 ? -1.769 -16.031 -1.517 1 91.75 288 LYS B N 1
ATOM 5595 C CA . LYS B 1 288 ? -2.619 -16.75 -2.459 1 91.75 288 LYS B CA 1
ATOM 5596 C C . LYS B 1 288 ? -3.779 -17.438 -1.74 1 91.75 288 LYS B C 1
ATOM 5598 O O . LYS B 1 288 ? -4.934 -17.297 -2.152 1 91.75 288 LYS B O 1
ATOM 5603 N N . SER B 1 289 ? -3.473 -18.156 -0.639 1 94.19 289 SER B N 1
ATOM 5604 C CA . SER B 1 289 ? -4.492 -18.891 0.105 1 94.19 289 SER B CA 1
ATOM 5605 C C . SER B 1 289 ? -5.461 -17.938 0.798 1 94.19 289 SER B C 1
ATOM 5607 O O . SER B 1 289 ? -6.664 -18.203 0.843 1 94.19 289 SER B O 1
ATOM 5609 N N . LEU B 1 290 ? -4.934 -16.875 1.273 1 92.88 290 LEU B N 1
ATOM 5610 C CA . LEU B 1 290 ? -5.801 -15.93 1.967 1 92.88 290 LEU B CA 1
ATOM 5611 C C . LEU B 1 290 ? -6.734 -15.227 0.985 1 92.88 290 LEU B C 1
ATOM 5613 O O . LEU B 1 290 ? -7.887 -14.938 1.317 1 92.88 290 LEU B O 1
ATOM 5617 N N . ARG B 1 291 ? -6.219 -14.875 -0.168 1 92.12 291 ARG B N 1
ATOM 5618 C CA . ARG B 1 291 ? -7.07 -14.297 -1.202 1 92.12 291 ARG B CA 1
ATOM 5619 C C . ARG B 1 291 ? -8.211 -15.242 -1.562 1 92.12 291 ARG B C 1
ATOM 5621 O O . ARG B 1 291 ? -9.359 -14.82 -1.678 1 92.12 291 ARG B O 1
ATOM 5628 N N . ASP B 1 292 ? -7.875 -16.5 -1.691 1 92.31 292 ASP B N 1
ATOM 5629 C CA . ASP B 1 292 ? -8.875 -17.5 -2.035 1 92.31 292 ASP B CA 1
ATOM 5630 C C . ASP B 1 292 ? -9.867 -17.703 -0.891 1 92.31 292 ASP B C 1
ATOM 5632 O O . ASP B 1 292 ? -11.07 -17.875 -1.124 1 92.31 292 ASP B O 1
ATOM 5636 N N . TYR B 1 293 ? -9.336 -17.719 0.305 1 93.25 293 TYR B N 1
ATOM 5637 C CA . TYR B 1 293 ? -10.188 -17.875 1.48 1 93.25 293 TYR B CA 1
ATOM 5638 C C . TYR B 1 293 ? -11.195 -16.734 1.583 1 93.25 293 TYR B C 1
ATOM 5640 O O . TYR B 1 293 ? -12.383 -16.969 1.804 1 93.25 293 TYR B O 1
ATOM 5648 N N . LEU B 1 294 ? -10.664 -15.516 1.407 1 89.38 294 LEU B N 1
ATOM 5649 C CA . LEU B 1 294 ? -11.531 -14.352 1.545 1 89.38 294 LEU B CA 1
ATOM 5650 C C . LEU B 1 294 ? -12.5 -14.258 0.37 1 89.38 294 LEU B C 1
ATOM 5652 O O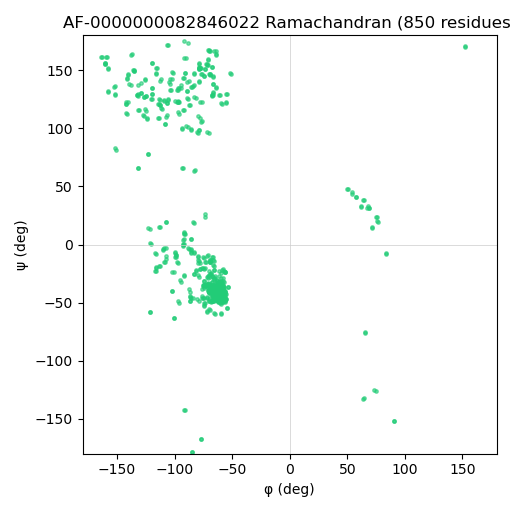 . LEU B 1 294 ? -13.602 -13.727 0.511 1 89.38 294 LEU B O 1
ATOM 5656 N N . GLY B 1 295 ? -12.078 -14.773 -0.753 1 87.38 295 GLY B N 1
ATOM 5657 C CA . GLY B 1 295 ? -12.914 -14.672 -1.94 1 87.38 295 GLY B CA 1
ATOM 5658 C C . GLY B 1 295 ? -13.125 -13.242 -2.398 1 87.38 295 GLY B C 1
ATOM 5659 O O . GLY B 1 295 ? -14.25 -12.844 -2.709 1 87.38 295 GLY B O 1
ATOM 5660 N N . ILE B 1 296 ? -12.148 -12.438 -2.316 1 84 296 ILE B N 1
ATOM 5661 C CA . ILE B 1 296 ? -12.266 -11.031 -2.682 1 84 296 ILE B CA 1
ATOM 5662 C C . ILE B 1 296 ? -12.336 -10.891 -4.199 1 84 296 ILE B C 1
ATOM 5664 O O . ILE B 1 296 ? -12.023 -9.836 -4.75 1 84 296 ILE B O 1
ATOM 5668 N N . LYS B 1 297 ? -12.766 -11.805 -4.867 1 86.25 297 LYS B N 1
ATOM 5669 C CA . LYS B 1 297 ? -13.008 -11.82 -6.309 1 86.25 297 LYS B CA 1
ATOM 5670 C C . LYS B 1 297 ? -14.438 -11.406 -6.633 1 86.25 297 LYS B C 1
ATOM 5672 O O . LYS B 1 297 ? -15.172 -10.945 -5.754 1 86.25 297 LYS B O 1
ATOM 5677 N N . TYR B 1 298 ? -14.719 -11.289 -7.832 1 86.25 298 TYR B N 1
ATOM 5678 C CA . TYR B 1 298 ? -16.078 -11.023 -8.289 1 86.25 298 TYR B CA 1
ATOM 5679 C C . TYR B 1 298 ? -16.422 -11.891 -9.484 1 86.25 298 TYR B C 1
ATOM 5681 O O . TYR B 1 298 ? -15.539 -12.367 -10.203 1 86.25 298 TYR B O 1
ATOM 5689 N N . THR B 1 299 ? -17.609 -12.188 -9.609 1 84.69 299 THR B N 1
ATOM 5690 C CA . THR B 1 299 ? -18.109 -13.031 -10.688 1 84.69 299 THR B CA 1
ATOM 5691 C C . THR B 1 299 ? -19.234 -12.344 -11.453 1 84.69 299 THR B C 1
ATOM 5693 O O . THR B 1 299 ? -20.016 -11.594 -10.867 1 84.69 299 THR B O 1
ATOM 5696 N N . PRO B 1 300 ? -19.219 -12.539 -12.758 1 84.75 300 PRO B N 1
ATOM 5697 C CA . PRO B 1 300 ? -20.328 -11.969 -13.539 1 84.75 300 PRO B CA 1
ATOM 5698 C C . PRO B 1 300 ? -21.672 -12.633 -13.234 1 84.75 300 PRO B C 1
ATOM 5700 O O . PRO B 1 300 ? -21.719 -13.844 -12.984 1 84.75 300 PRO B O 1
ATOM 5703 N N . THR B 1 301 ? -22.734 -11.812 -13.258 1 82.12 301 THR B N 1
ATOM 5704 C CA . THR B 1 301 ? -24.078 -12.375 -13.125 1 82.12 301 THR B CA 1
ATOM 5705 C C . THR B 1 301 ? -24.469 -13.156 -14.375 1 82.12 301 THR B C 1
ATOM 5707 O O . THR B 1 301 ? -25.297 -14.07 -14.312 1 82.12 301 THR B O 1
ATOM 5710 N N . ASP B 1 302 ? -23.797 -12.68 -15.453 1 80.81 302 ASP B N 1
ATOM 5711 C CA . ASP B 1 302 ? -23.906 -13.375 -16.734 1 80.81 302 ASP B CA 1
ATOM 5712 C C . ASP B 1 302 ? -22.562 -13.984 -17.141 1 80.81 302 ASP B C 1
ATOM 5714 O O . ASP B 1 302 ? -21.641 -13.266 -17.516 1 80.81 302 ASP B O 1
ATOM 5718 N N . PRO B 1 303 ? -22.469 -15.281 -17.078 1 76.25 303 PRO B N 1
ATOM 5719 C CA . PRO B 1 303 ? -21.203 -15.961 -17.344 1 76.25 303 PRO B CA 1
ATOM 5720 C C . PRO B 1 303 ? -20.641 -15.625 -18.719 1 76.25 303 PRO B C 1
ATOM 5722 O O . PRO B 1 303 ? -19.438 -15.773 -18.953 1 76.25 303 PRO B O 1
ATOM 5725 N N . SER B 1 304 ? -21.516 -15.195 -19.625 1 77.06 304 SER B N 1
ATOM 5726 C CA . SER B 1 304 ? -21.078 -14.875 -20.969 1 77.06 304 SER B CA 1
ATOM 5727 C C . SER B 1 304 ? -20.203 -13.617 -20.984 1 77.06 304 SER B C 1
ATOM 5729 O O . SER B 1 304 ? -19.469 -13.375 -21.938 1 77.06 304 SER B O 1
ATOM 5731 N N . LEU B 1 305 ? -20.234 -12.883 -19.844 1 76.12 305 LEU B N 1
ATOM 5732 C CA . LEU B 1 305 ? -19.5 -11.617 -19.781 1 76.12 305 LEU B CA 1
ATOM 5733 C C . LEU B 1 305 ? -18.031 -11.844 -19.484 1 76.12 305 LEU B C 1
ATOM 5735 O O . LEU B 1 305 ? -17.203 -10.961 -19.703 1 76.12 305 LEU B O 1
ATOM 5739 N N . CYS B 1 306 ? -17.781 -13.008 -18.891 1 74.69 306 CYS B N 1
ATOM 5740 C CA . CYS B 1 306 ? -16.391 -13.336 -18.656 1 74.69 306 CYS B CA 1
ATOM 5741 C C . CYS B 1 306 ? -15.828 -14.227 -19.766 1 74.69 306 CYS B C 1
ATOM 5743 O O . CYS B 1 306 ? -16.234 -15.391 -19.875 1 74.69 306 CYS B O 1
ATOM 5745 N N . LYS B 1 307 ? -14.945 -13.711 -20.516 1 78.12 307 LYS B N 1
ATOM 5746 C CA . LYS B 1 307 ? -14.367 -14.461 -21.625 1 78.12 307 LYS B CA 1
ATOM 5747 C C . LYS B 1 307 ? -13.172 -15.289 -21.172 1 78.12 307 LYS B C 1
ATOM 5749 O O . LYS B 1 307 ? -12.688 -16.141 -21.922 1 78.12 307 LYS B O 1
ATOM 5754 N N . LEU B 1 308 ? -12.828 -15.125 -19.891 1 85.25 308 LEU B N 1
ATOM 5755 C CA . LEU B 1 308 ? -11.656 -15.828 -19.391 1 85.25 308 LEU B CA 1
ATOM 5756 C C . LEU B 1 308 ? -12.047 -17.156 -18.75 1 85.25 308 LEU B C 1
ATOM 5758 O O . LEU B 1 308 ? -13.078 -17.25 -18.078 1 85.25 308 LEU B O 1
ATOM 5762 N N . LYS B 1 309 ? -11.281 -18.203 -19.094 1 84.69 309 LYS B N 1
ATOM 5763 C CA . LYS B 1 309 ? -11.398 -19.453 -18.344 1 84.69 309 LYS B CA 1
ATOM 5764 C C . LYS B 1 309 ? -10.656 -19.375 -17.016 1 84.69 309 LYS B C 1
ATOM 5766 O O . LYS B 1 309 ? -9.43 -19.297 -16.984 1 84.69 309 LYS B O 1
ATOM 5771 N N . LEU B 1 310 ? -11.398 -19.312 -15.891 1 88.5 310 LEU B N 1
ATOM 5772 C CA . LEU B 1 310 ? -10.797 -19.156 -14.57 1 88.5 310 LEU B CA 1
ATOM 5773 C C . LEU B 1 310 ? -10.773 -20.5 -13.828 1 88.5 310 LEU B C 1
ATOM 5775 O O . LEU B 1 310 ? -11.703 -21.297 -13.961 1 88.5 310 LEU B O 1
ATOM 5779 N N . VAL B 1 311 ? -9.727 -20.734 -13.109 1 87.81 311 VAL B N 1
ATOM 5780 C CA . VAL B 1 311 ? -9.609 -21.922 -12.266 1 87.81 311 VAL B CA 1
ATOM 5781 C C . VAL B 1 311 ? -10.336 -21.703 -10.945 1 87.81 311 VAL B C 1
ATOM 5783 O O . VAL B 1 311 ? -10.086 -20.719 -10.258 1 87.81 311 VAL B O 1
ATOM 5786 N N . GLU B 1 312 ? -11.211 -22.578 -10.617 1 86.19 312 GLU B N 1
ATOM 5787 C CA . GLU B 1 312 ? -11.953 -22.484 -9.367 1 86.19 312 GLU B CA 1
ATOM 5788 C C . GLU B 1 312 ? -11.625 -23.641 -8.43 1 86.19 312 GLU B C 1
ATOM 5790 O O . GLU B 1 312 ? -11.25 -24.719 -8.883 1 86.19 312 GLU B O 1
ATOM 5795 N N . MET B 1 313 ? -11.75 -23.359 -7.223 1 89.75 313 MET B N 1
ATOM 5796 C CA . MET B 1 313 ? -11.57 -24.422 -6.234 1 89.75 313 MET B CA 1
ATOM 5797 C C . MET B 1 313 ? -12.719 -25.422 -6.301 1 89.75 313 MET B C 1
ATOM 5799 O O . MET B 1 313 ? -13.867 -25.047 -6.547 1 89.75 313 MET B O 1
ATOM 5803 N N . ALA B 1 314 ? -12.398 -26.672 -6.023 1 91.19 314 ALA B N 1
ATOM 5804 C CA . ALA B 1 314 ? -13.398 -27.734 -6.047 1 91.19 314 ALA B CA 1
ATOM 5805 C C . ALA B 1 314 ? -13.836 -28.109 -4.637 1 91.19 314 ALA B C 1
ATOM 5807 O O . ALA B 1 314 ? -13.086 -27.922 -3.676 1 91.19 314 ALA B O 1
ATOM 5808 N N . GLU B 1 315 ? -15.078 -28.5 -4.555 1 91.75 315 GLU B N 1
ATOM 5809 C CA . GLU B 1 315 ? -15.594 -29.062 -3.303 1 91.75 315 GLU B CA 1
ATOM 5810 C C . GLU B 1 315 ? -15.797 -30.562 -3.412 1 91.75 315 GLU B C 1
ATOM 5812 O O . GLU B 1 315 ? -16.609 -31.031 -4.215 1 91.75 315 GLU B O 1
ATOM 5817 N N . TYR B 1 316 ? -15.008 -31.25 -2.727 1 95.62 316 TYR B N 1
ATOM 5818 C CA . TYR B 1 316 ? -15.086 -32.719 -2.721 1 95.62 316 TYR B CA 1
ATOM 5819 C C . TYR B 1 316 ? -14.812 -33.281 -1.329 1 95.62 316 TYR B C 1
ATOM 5821 O O . TYR B 1 316 ? -13.82 -32.906 -0.69 1 95.62 316 TYR B O 1
ATOM 5829 N N . PHE B 1 317 ? -15.719 -34 -0.854 1 96.88 317 PHE B N 1
ATOM 5830 C CA . PHE B 1 317 ? -15.555 -34.688 0.417 1 96.88 317 PHE B CA 1
ATOM 5831 C C . PHE B 1 317 ? -16.406 -35.969 0.456 1 96.88 317 PHE B C 1
ATOM 5833 O O . PHE B 1 317 ? -17.562 -35.938 0.045 1 96.88 317 PHE B O 1
ATOM 5840 N N . ARG B 1 318 ? -15.797 -37 0.797 1 97 318 ARG B N 1
ATOM 5841 C CA . ARG B 1 318 ? -16.5 -38.25 0.933 1 97 318 ARG B CA 1
ATOM 5842 C C . ARG B 1 318 ? -16.016 -39.031 2.16 1 97 318 ARG B C 1
ATOM 5844 O O . ARG B 1 318 ? -14.812 -39.094 2.424 1 97 318 ARG B O 1
ATOM 5851 N N . SER B 1 319 ? -16.953 -39.594 2.85 1 96.62 319 SER B N 1
ATOM 5852 C CA . SER B 1 319 ? -16.609 -40.406 4.016 1 96.62 319 SER B CA 1
ATOM 5853 C C . SER B 1 319 ? -16.375 -41.875 3.627 1 96.62 319 SER B C 1
ATOM 5855 O O . SER B 1 319 ? -17.047 -42.406 2.746 1 96.62 319 SER B O 1
ATOM 5857 N N . PRO B 1 320 ? -15.375 -42.469 4.234 1 96.94 320 PRO B N 1
ATOM 5858 C CA . PRO B 1 320 ? -15.242 -43.938 4.004 1 96.94 320 PRO B CA 1
ATOM 5859 C C . PRO B 1 320 ? -16.422 -44.719 4.559 1 96.94 320 PRO B C 1
ATOM 5861 O O . PRO B 1 320 ? -17.281 -44.156 5.258 1 96.94 320 PRO B O 1
ATOM 5864 N N . HIS B 1 321 ? -16.438 -45.969 4.098 1 96.31 321 HIS B N 1
ATOM 5865 C CA . HIS B 1 321 ? -17.5 -46.875 4.57 1 96.31 321 HIS B CA 1
ATOM 5866 C C . HIS B 1 321 ? -17.578 -46.875 6.094 1 96.31 321 HIS B C 1
ATOM 5868 O O . HIS B 1 321 ? -16.547 -46.812 6.773 1 96.31 321 HIS B O 1
ATOM 5874 N N . LEU B 1 322 ? -18.75 -47.031 6.652 1 96 322 LEU B N 1
ATOM 5875 C CA . LEU B 1 322 ? -19.016 -47 8.086 1 96 322 LEU B CA 1
ATOM 5876 C C . LEU B 1 322 ? -18.234 -48.062 8.82 1 96 322 LEU B C 1
ATOM 5878 O O . LEU B 1 322 ? -17.844 -47.875 9.977 1 96 322 LEU B O 1
ATOM 5882 N N . GLY B 1 323 ? -18.062 -49.094 8.148 1 96.5 323 GLY B N 1
ATOM 5883 C CA . GLY B 1 323 ? -17.281 -50.188 8.734 1 96.5 323 GLY B CA 1
ATOM 5884 C C . GLY B 1 323 ? -15.922 -49.75 9.234 1 96.5 323 GLY B C 1
ATOM 5885 O O . GLY B 1 323 ? -15.461 -50.219 10.281 1 96.5 323 GLY B O 1
ATOM 5886 N N . TRP B 1 324 ? -15.305 -48.844 8.531 1 96.81 324 TRP B N 1
ATOM 5887 C CA . TRP B 1 324 ? -13.977 -48.375 8.922 1 96.81 324 TRP B CA 1
ATOM 5888 C C . TRP B 1 324 ? -14.062 -47.5 10.18 1 96.81 324 TRP B C 1
ATOM 5890 O O . TRP 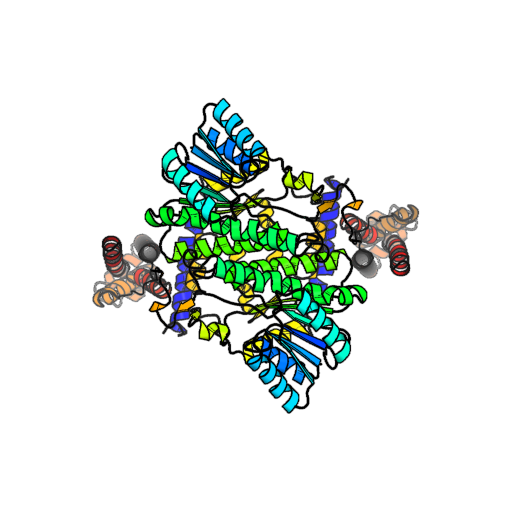B 1 324 ? -13.172 -47.562 11.031 1 96.81 324 TRP B O 1
ATOM 5900 N N . TRP B 1 325 ? -15.078 -46.719 10.352 1 96.94 325 TRP B N 1
ATOM 5901 C CA . TRP B 1 325 ? -15.289 -45.906 11.547 1 96.94 325 TRP B CA 1
ATOM 5902 C C . TRP B 1 325 ? -15.5 -46.812 12.766 1 96.94 325 TRP B C 1
ATOM 5904 O O . TRP B 1 325 ? -15.016 -46.5 13.859 1 96.94 325 TRP B O 1
ATOM 5914 N N . MET B 1 326 ? -16.156 -47.906 12.547 1 96 326 MET B N 1
ATOM 5915 C CA . MET B 1 326 ? -16.531 -48.812 13.625 1 96 326 MET B CA 1
ATOM 5916 C C . MET B 1 326 ? -15.336 -49.656 14.07 1 96 326 MET B C 1
ATOM 5918 O O . MET B 1 326 ? -15.336 -50.219 15.164 1 96 326 MET B O 1
ATOM 5922 N N . VAL B 1 327 ? -14.453 -49.719 13.219 1 94.81 327 VAL B N 1
ATOM 5923 C CA . VAL B 1 327 ? -13.297 -50.562 13.539 1 94.81 327 VAL B CA 1
ATOM 5924 C C . VAL B 1 327 ? -12.172 -49.688 14.086 1 94.81 327 VAL B C 1
ATOM 5926 O O . VAL B 1 327 ? -11.602 -49.969 15.141 1 94.81 327 VAL B O 1
ATOM 5929 N N . ILE B 1 328 ? -11.828 -48.625 13.461 1 96.31 328 ILE B N 1
ATOM 5930 C CA . ILE B 1 328 ? -10.633 -47.844 13.75 1 96.31 328 ILE B CA 1
ATOM 5931 C C . ILE B 1 328 ? -10.852 -47 15.016 1 96.31 328 ILE B C 1
ATOM 5933 O O . ILE B 1 328 ? -9.984 -46.969 15.898 1 96.31 328 ILE B O 1
ATOM 5937 N N . VAL B 1 329 ? -11.961 -46.344 15.219 1 95.75 329 VAL B N 1
ATOM 5938 C CA . VAL B 1 329 ? -12.195 -45.438 16.344 1 95.75 329 VAL B CA 1
ATOM 5939 C C . VAL B 1 329 ? -12.203 -46.25 17.656 1 95.75 329 VAL B C 1
ATOM 5941 O O . VAL B 1 329 ? -11.461 -45.906 18.578 1 95.75 329 VAL B O 1
ATOM 5944 N N . PRO B 1 330 ? -12.906 -47.344 17.656 1 93.44 330 PRO B N 1
ATOM 5945 C CA . PRO B 1 330 ? -12.82 -48.125 18.875 1 93.44 330 PRO B CA 1
ATOM 5946 C C . PRO B 1 330 ? -11.43 -48.719 19.094 1 93.44 330 PRO B C 1
ATOM 5948 O O . PRO B 1 330 ? -10.984 -48.844 20.234 1 93.44 330 PRO B O 1
ATOM 5951 N N . GLY B 1 331 ? -10.828 -49.125 18 1 92.94 331 GLY B N 1
ATOM 5952 C CA . GLY B 1 331 ? -9.461 -49.625 18.109 1 92.94 331 GLY B CA 1
ATOM 5953 C C . GLY B 1 331 ? -8.516 -48.625 18.75 1 92.94 331 GLY B C 1
ATOM 5954 O O . GLY B 1 331 ? -7.688 -49 19.594 1 92.94 331 GLY B O 1
ATOM 5955 N N . LEU B 1 332 ? -8.617 -47.438 18.453 1 95 332 LEU B N 1
ATOM 5956 C CA . LEU B 1 332 ? -7.781 -46.375 19 1 95 332 LEU B CA 1
ATOM 5957 C C . LEU B 1 332 ? -8.117 -46.125 20.469 1 95 332 LEU B C 1
ATOM 5959 O O . LEU B 1 332 ? -7.223 -45.875 21.281 1 95 332 LEU B O 1
ATOM 5963 N N . ILE B 1 333 ? -9.383 -46.188 20.766 1 93.88 333 ILE B N 1
ATOM 5964 C CA . ILE B 1 333 ? -9.828 -45.969 22.141 1 93.88 333 ILE B CA 1
ATOM 5965 C C . ILE B 1 333 ? -9.266 -47.094 23.016 1 93.88 333 ILE B C 1
ATOM 5967 O O . ILE B 1 333 ? -8.758 -46.844 24.109 1 93.88 333 ILE B O 1
ATOM 5971 N N . ILE B 1 334 ? -9.367 -48.281 22.5 1 93.69 334 ILE B N 1
ATOM 5972 C CA . ILE B 1 334 ? -8.867 -49.438 23.25 1 93.69 334 ILE B CA 1
ATOM 5973 C C . ILE B 1 334 ? -7.363 -49.281 23.453 1 93.69 334 ILE B C 1
ATOM 5975 O O . ILE B 1 334 ? -6.852 -49.531 24.547 1 93.69 334 ILE B O 1
ATOM 5979 N N . ASN B 1 335 ? -6.715 -48.969 22.359 1 93.44 335 ASN B N 1
ATOM 5980 C CA . ASN B 1 335 ? -5.273 -48.781 22.438 1 93.44 335 ASN B CA 1
ATOM 5981 C C . ASN B 1 335 ? -4.906 -47.719 23.469 1 93.44 335 ASN B C 1
ATOM 5983 O O . ASN B 1 335 ? -3.957 -47.875 24.234 1 93.44 335 ASN B O 1
ATOM 5987 N N . TYR B 1 336 ? -5.625 -46.656 23.547 1 94.81 336 TYR B N 1
ATOM 5988 C CA . TYR B 1 336 ? -5.359 -45.562 24.484 1 94.81 336 TYR B CA 1
ATOM 5989 C C . TYR B 1 336 ? -5.648 -46 25.922 1 94.81 336 TYR B C 1
ATOM 5991 O O . TYR B 1 336 ? -4.879 -45.719 26.828 1 94.81 336 TYR B O 1
ATOM 5999 N N . LEU B 1 337 ? -6.719 -46.719 26.047 1 94.31 337 LEU B N 1
ATOM 6000 C CA . LEU B 1 337 ? -7.105 -47.156 27.375 1 94.31 337 LEU B CA 1
ATOM 6001 C C . LEU B 1 337 ? -6.105 -48.188 27.906 1 94.31 337 LEU B C 1
ATOM 6003 O O . LEU B 1 337 ? -5.855 -48.219 29.109 1 94.31 337 LEU B O 1
ATOM 6007 N N . ALA B 1 338 ? -5.578 -49 27.031 1 94.81 338 ALA B N 1
ATOM 6008 C CA . ALA B 1 338 ? -4.551 -49.969 27.422 1 94.81 338 ALA B CA 1
ATOM 6009 C C . ALA B 1 338 ? -3.35 -49.25 28.047 1 94.81 338 ALA B C 1
ATOM 6011 O O . ALA B 1 338 ? -2.689 -49.812 28.938 1 94.81 338 ALA B O 1
ATOM 6012 N N . TYR B 1 339 ? -3.074 -48.125 27.516 1 93.62 339 TYR B N 1
ATOM 6013 C CA . TYR B 1 339 ? -1.971 -47.281 28 1 93.62 339 TYR B CA 1
ATOM 6014 C C . TYR B 1 339 ? -2.383 -46.531 29.25 1 93.62 339 TYR B C 1
ATOM 6016 O O . TYR B 1 339 ? -1.692 -46.562 30.266 1 93.62 339 TYR B O 1
ATOM 6024 N N . ALA B 1 340 ? -3.584 -45.844 29.266 1 94.56 340 ALA B N 1
ATOM 6025 C CA . ALA B 1 340 ? -3.982 -44.875 30.297 1 94.56 340 ALA B CA 1
ATOM 6026 C C . ALA B 1 340 ? -4.586 -45.594 31.5 1 94.56 340 ALA B C 1
ATOM 6028 O O . ALA B 1 340 ? -4.312 -45.219 32.656 1 94.56 340 ALA B O 1
ATOM 6029 N N . ASN B 1 341 ? -5.484 -46.531 31.219 1 94.38 341 ASN B N 1
ATOM 6030 C CA . ASN B 1 341 ? -6.172 -47.25 32.281 1 94.38 341 ASN B CA 1
ATOM 6031 C C . ASN B 1 341 ? -6.574 -48.656 31.875 1 94.38 341 ASN B C 1
ATOM 6033 O O . ASN B 1 341 ? -7.758 -48.906 31.656 1 94.38 341 ASN B O 1
ATOM 6037 N N . PRO B 1 342 ? -5.633 -49.562 31.953 1 92.75 342 PRO B N 1
ATOM 6038 C CA . PRO B 1 342 ? -5.879 -50.906 31.484 1 92.75 342 PRO B CA 1
ATOM 6039 C C . PRO B 1 342 ? -7.027 -51.594 32.219 1 92.75 342 PRO B C 1
ATOM 6041 O O . PRO B 1 342 ? -7.691 -52.469 31.672 1 92.75 342 PRO B O 1
ATOM 6044 N N . ASN B 1 343 ? -7.391 -51.25 33.438 1 91.88 343 ASN B N 1
ATOM 6045 C CA . ASN B 1 343 ? -8.43 -51.875 34.25 1 91.88 343 ASN B CA 1
ATOM 6046 C C . ASN B 1 343 ? -9.82 -51.625 33.656 1 91.88 343 ASN B C 1
ATOM 6048 O O . ASN B 1 343 ? -10.734 -52.438 33.875 1 91.88 343 ASN B O 1
ATOM 6052 N N . LEU B 1 344 ? -9.953 -50.531 32.938 1 93.38 344 LEU B N 1
ATOM 6053 C CA . LEU B 1 344 ? -11.234 -50.188 32.344 1 93.38 344 LEU B CA 1
ATOM 6054 C C . LEU B 1 344 ? -11.562 -51.125 31.188 1 93.38 344 LEU B C 1
ATOM 6056 O O . LEU B 1 344 ? -12.711 -51.219 30.75 1 93.38 344 LEU B O 1
ATOM 6060 N N . LEU B 1 345 ? -10.562 -51.969 30.766 1 92.62 345 LEU B N 1
ATOM 6061 C CA . LEU B 1 345 ? -10.734 -52.844 29.625 1 92.62 345 LEU B CA 1
ATOM 6062 C C . LEU B 1 345 ? -11.062 -54.25 30.062 1 92.62 345 LEU B C 1
ATOM 6064 O O . LEU B 1 345 ? -11.547 -55.062 29.281 1 92.62 345 LEU B O 1
ATOM 6068 N N . GLN B 1 346 ? -11 -54.438 31.266 1 87.31 346 GLN B N 1
ATOM 6069 C CA . GLN B 1 346 ? -11.102 -55.781 31.812 1 87.31 346 GLN B CA 1
ATOM 6070 C C . GLN B 1 346 ? -12.492 -56.375 31.609 1 87.31 346 GLN B C 1
ATOM 6072 O O . GLN B 1 346 ? -12.641 -57.562 31.328 1 87.31 346 GLN B O 1
ATOM 6077 N N . PRO B 1 347 ? -13.523 -55.438 31.641 1 86.88 347 PRO B N 1
ATOM 6078 C CA . PRO B 1 347 ? -14.875 -55.969 31.5 1 86.88 347 PRO B CA 1
ATOM 6079 C C . PRO B 1 347 ? -15.195 -56.438 30.078 1 86.88 347 PRO B C 1
ATOM 6081 O O . PRO B 1 347 ? -16.156 -57.156 29.859 1 86.88 347 PRO B O 1
ATOM 6084 N N . PHE B 1 348 ? -14.391 -56.031 29.203 1 87.94 348 PHE B N 1
ATOM 6085 C CA . PHE B 1 348 ? -14.648 -56.375 27.828 1 87.94 348 PHE B CA 1
ATOM 6086 C C . PHE B 1 348 ? -13.977 -57.719 27.484 1 87.94 348 PHE B C 1
ATOM 6088 O O . PHE B 1 348 ? -12.766 -57.844 27.641 1 87.94 348 PHE B O 1
ATOM 6095 N N . PRO B 1 349 ? -14.812 -58.625 26.969 1 84.5 349 PRO B N 1
ATOM 6096 C CA . PRO B 1 349 ? -14.266 -59.969 26.781 1 84.5 349 PRO B CA 1
ATOM 6097 C C . PRO B 1 349 ? -13.289 -60.062 25.609 1 84.5 349 PRO B C 1
ATOM 6099 O O . PRO B 1 349 ? -13.445 -59.344 24.625 1 84.5 349 PRO B O 1
ATOM 6102 N N . VAL B 1 350 ? -12.367 -60.875 25.594 1 89 350 VAL B N 1
ATOM 6103 C CA . VAL B 1 350 ? -11.367 -61.312 24.625 1 89 350 VAL B CA 1
ATOM 6104 C C . VAL B 1 350 ? -10.422 -60.156 24.312 1 89 350 VAL B C 1
ATOM 6106 O O . VAL B 1 350 ? -9.352 -60.031 24.922 1 89 350 VAL B O 1
ATOM 6109 N N . ILE B 1 351 ? -10.922 -59.188 23.484 1 85.38 351 ILE B N 1
ATOM 6110 C CA . ILE B 1 351 ? -10.023 -58.125 23.031 1 85.38 351 ILE B CA 1
ATOM 6111 C C . ILE B 1 351 ? -9.68 -57.219 24.219 1 85.38 351 ILE B C 1
ATOM 6113 O O . ILE B 1 351 ? -8.531 -56.781 24.344 1 85.38 351 ILE B O 1
ATOM 6117 N N . GLY B 1 352 ? -10.625 -57 25.078 1 88.5 352 GLY B N 1
ATOM 6118 C CA . GLY B 1 352 ? -10.398 -56.156 26.25 1 88.5 352 GLY B CA 1
ATOM 6119 C C . GLY B 1 352 ? -9.43 -56.781 27.25 1 88.5 352 GLY B C 1
ATOM 6120 O O . GLY B 1 352 ? -8.555 -56.062 27.766 1 88.5 352 GLY B O 1
ATOM 6121 N N . GLN B 1 353 ? -9.562 -58.031 27.422 1 89.31 353 GLN B N 1
ATOM 6122 C CA . GLN B 1 353 ? -8.695 -58.719 28.375 1 89.31 353 GLN B CA 1
ATOM 6123 C C . GLN B 1 353 ? -7.258 -58.781 27.875 1 89.31 353 GLN B C 1
ATOM 6125 O O . GLN B 1 353 ? -6.316 -58.594 28.641 1 89.31 353 GLN B O 1
ATOM 6130 N N . ILE B 1 354 ? -7.152 -59.031 26.609 1 91.75 354 ILE B N 1
ATOM 6131 C CA . ILE B 1 354 ? -5.824 -59.062 26 1 91.75 354 ILE B CA 1
ATOM 6132 C C . ILE B 1 354 ? -5.156 -57.719 26.125 1 91.75 354 ILE B C 1
ATOM 6134 O O . ILE B 1 354 ? -4.004 -57.594 26.547 1 91.75 354 ILE B O 1
ATOM 6138 N N . ALA B 1 355 ? -5.938 -56.688 25.797 1 92.62 355 ALA B N 1
ATOM 6139 C CA . ALA B 1 355 ? -5.41 -55.312 25.828 1 92.62 355 ALA B CA 1
ATOM 6140 C C . ALA B 1 355 ? -5.07 -54.906 27.266 1 92.62 355 ALA B C 1
ATOM 6142 O O . ALA B 1 355 ? -4.059 -54.25 27.5 1 92.62 355 ALA B O 1
ATOM 6143 N N . ALA B 1 356 ? -5.887 -55.312 28.125 1 91.88 356 ALA B N 1
ATOM 6144 C CA . ALA B 1 356 ? -5.637 -55.031 29.531 1 91.88 356 ALA B CA 1
ATOM 6145 C C . ALA B 1 356 ? -4.355 -55.719 30.016 1 91.88 356 ALA B C 1
ATOM 6147 O O . ALA B 1 356 ? -3.578 -55.125 30.766 1 91.88 356 ALA B O 1
ATOM 6148 N N . ASN B 1 357 ? -4.199 -56.938 29.594 1 92.19 357 ASN B N 1
ATOM 6149 C CA . ASN B 1 357 ? -3.002 -57.656 29.969 1 92.19 357 ASN B CA 1
ATOM 6150 C C . ASN B 1 357 ? -1.737 -57.031 29.406 1 92.19 357 ASN B C 1
ATOM 6152 O O . ASN B 1 357 ? -0.725 -56.938 30.109 1 92.19 357 ASN B O 1
ATOM 6156 N N . ILE B 1 358 ? -1.808 -56.625 28.219 1 93.06 358 ILE B N 1
ATOM 6157 C CA . ILE B 1 358 ? -0.675 -55.938 27.609 1 93.06 358 ILE B CA 1
ATOM 6158 C C . ILE B 1 358 ? -0.391 -54.625 28.344 1 93.06 358 ILE B C 1
ATOM 6160 O O . ILE B 1 358 ? 0.767 -54.312 28.594 1 93.06 358 ILE B O 1
ATOM 6164 N N . GLY B 1 359 ? -1.395 -53.844 28.734 1 92.25 359 GLY B N 1
ATOM 6165 C CA . GLY B 1 359 ? -1.258 -52.594 29.453 1 92.25 359 GLY B CA 1
ATOM 6166 C C . GLY B 1 359 ? -0.639 -52.75 30.828 1 92.25 359 GLY B C 1
ATOM 6167 O O . GLY B 1 359 ? 0.166 -51.906 31.25 1 92.25 359 GLY B O 1
ATOM 6168 N N . LYS B 1 360 ? -0.898 -53.906 31.422 1 92.12 360 LYS B N 1
ATOM 6169 C CA . LYS B 1 360 ? -0.428 -54.156 32.781 1 92.12 360 LYS B CA 1
ATOM 6170 C C . LYS B 1 360 ? 0.983 -54.719 32.781 1 92.12 360 LYS B C 1
ATOM 6172 O O . LYS B 1 360 ? 1.823 -54.312 33.594 1 92.12 360 LYS B O 1
ATOM 6177 N N . ASN B 1 361 ? 1.189 -55.594 31.844 1 93.62 361 ASN B N 1
ATOM 6178 C CA . ASN B 1 361 ? 2.441 -56.344 31.906 1 93.62 361 ASN B CA 1
ATOM 6179 C C . ASN B 1 361 ? 3.477 -55.781 30.938 1 93.62 361 ASN B C 1
ATOM 6181 O O . ASN B 1 361 ? 4.676 -56.031 31.094 1 93.62 361 ASN B O 1
ATOM 6185 N N . TYR B 1 362 ? 3.094 -55.125 29.938 1 94.31 362 TYR B N 1
ATOM 6186 C CA . TYR B 1 362 ? 3.988 -54.594 28.922 1 94.31 362 TYR B CA 1
ATOM 6187 C C . TYR B 1 362 ? 3.674 -53.125 28.641 1 94.31 362 TYR B C 1
ATOM 6189 O O . TYR B 1 362 ? 3.383 -52.75 27.5 1 94.31 362 TYR B O 1
ATOM 6197 N N . HIS B 1 363 ? 3.885 -52.281 29.594 1 92.12 363 HIS B N 1
ATOM 6198 C CA . HIS B 1 363 ? 3.5 -50.875 29.531 1 92.12 363 HIS B CA 1
ATOM 6199 C C . HIS B 1 363 ? 4.262 -50.156 28.438 1 92.12 363 HIS B C 1
ATOM 6201 O O . HIS B 1 363 ? 3.713 -49.25 27.781 1 92.12 363 HIS B O 1
ATOM 6207 N N . ASN B 1 364 ? 5.5 -50.5 28.188 1 93.94 364 ASN B N 1
ATOM 6208 C CA . ASN B 1 364 ? 6.309 -49.875 27.156 1 93.94 364 ASN B CA 1
ATOM 6209 C C . ASN B 1 364 ? 5.727 -50.125 25.766 1 93.94 364 ASN B C 1
ATOM 6211 O O . ASN B 1 364 ? 5.824 -49.25 24.891 1 93.94 364 ASN B O 1
ATOM 6215 N N . ILE B 1 365 ? 5.168 -51.219 25.625 1 93.81 365 ILE B N 1
ATOM 6216 C CA . ILE B 1 365 ? 4.57 -51.531 24.344 1 93.81 365 ILE B CA 1
ATOM 6217 C C . ILE B 1 365 ? 3.352 -50.656 24.094 1 93.81 365 ILE B C 1
ATOM 6219 O O . ILE B 1 365 ? 3.125 -50.188 22.969 1 93.81 365 ILE B O 1
ATOM 6223 N N . THR B 1 366 ? 2.588 -50.375 25.109 1 93.69 366 THR B N 1
ATOM 6224 C CA . THR B 1 366 ? 1.401 -49.531 24.938 1 93.69 366 THR B CA 1
ATOM 6225 C C . THR B 1 366 ? 1.794 -48.094 24.656 1 93.69 366 THR B C 1
ATOM 6227 O O . THR B 1 366 ? 1.116 -47.406 23.891 1 93.69 366 THR B O 1
ATOM 6230 N N . ILE B 1 367 ? 2.859 -47.625 25.219 1 95.31 367 ILE B N 1
ATOM 6231 C CA . ILE B 1 367 ? 3.367 -46.312 24.922 1 95.31 367 ILE B CA 1
ATOM 6232 C C . ILE B 1 367 ? 3.76 -46.219 23.453 1 95.31 367 ILE B C 1
ATOM 6234 O O . ILE B 1 367 ? 3.381 -45.281 22.75 1 95.31 367 ILE B O 1
ATOM 6238 N N . LEU B 1 368 ? 4.461 -47.219 23.031 1 95.75 368 LEU B N 1
ATOM 6239 C CA . LEU B 1 368 ? 4.969 -47.219 21.672 1 95.75 368 LEU B CA 1
ATOM 6240 C C . LEU B 1 368 ? 3.824 -47.312 20.672 1 95.75 368 LEU B C 1
ATOM 6242 O O . LEU B 1 368 ? 3.848 -46.625 19.641 1 95.75 368 LEU B O 1
ATOM 6246 N N . THR B 1 369 ? 2.832 -48.156 20.922 1 94.75 369 THR B N 1
ATOM 6247 C CA . THR B 1 369 ? 1.727 -48.312 19.984 1 94.75 369 THR B CA 1
ATOM 6248 C C . THR B 1 369 ? 0.891 -47.031 19.906 1 94.75 369 THR B C 1
ATOM 6250 O O . THR B 1 369 ? 0.376 -46.688 18.844 1 94.75 369 THR B O 1
ATOM 6253 N N . ASN B 1 370 ? 0.746 -46.344 21 1 95.62 370 ASN B N 1
ATOM 6254 C CA . ASN B 1 370 ? 0.011 -45.094 21 1 95.62 370 ASN B CA 1
ATOM 6255 C C . ASN B 1 370 ? 0.777 -44 20.266 1 95.62 370 ASN B C 1
ATOM 6257 O O . ASN B 1 370 ? 0.189 -43.219 19.5 1 95.62 370 ASN B O 1
ATOM 6261 N N . LEU B 1 371 ? 2.059 -44 20.516 1 96.38 371 LEU B N 1
ATOM 6262 C CA . LEU B 1 371 ? 2.885 -43 19.812 1 96.38 371 LEU B CA 1
ATOM 6263 C C . LEU B 1 371 ? 2.898 -43.281 18.312 1 96.38 371 LEU B C 1
ATOM 6265 O O . LEU B 1 371 ? 2.863 -42.344 17.516 1 96.38 371 LEU B O 1
ATOM 6269 N N . PHE B 1 372 ? 3.008 -44.5 18.016 1 96.31 372 PHE B N 1
ATOM 6270 C CA . PHE B 1 372 ? 2.986 -44.875 16.609 1 96.31 372 PHE B CA 1
ATOM 6271 C C . PHE B 1 372 ? 1.664 -44.5 15.961 1 96.31 372 PHE B C 1
ATOM 6273 O O . PHE B 1 372 ? 1.643 -43.969 14.844 1 96.31 372 PHE B O 1
ATOM 6280 N N . ALA B 1 373 ? 0.541 -44.812 16.641 1 95.31 373 ALA B N 1
ATOM 6281 C CA . ALA B 1 373 ? -0.776 -44.438 16.109 1 95.31 373 ALA B CA 1
ATOM 6282 C C . ALA B 1 373 ? -0.906 -42.938 15.922 1 95.31 373 ALA B C 1
ATOM 6284 O O . ALA B 1 373 ? -1.408 -42.469 14.891 1 95.31 373 ALA B O 1
ATOM 6285 N N . LEU B 1 374 ? -0.433 -42.219 16.906 1 95.94 374 LEU B N 1
ATOM 6286 C CA . LEU B 1 374 ? -0.502 -40.781 16.828 1 95.94 374 LEU B CA 1
ATOM 6287 C C . LEU B 1 374 ? 0.327 -40.25 15.664 1 95.94 374 LEU B C 1
ATOM 6289 O O . LEU B 1 374 ? -0.145 -39.438 14.883 1 95.94 374 LEU B O 1
ATOM 6293 N N . ALA B 1 375 ? 1.538 -40.75 15.539 1 97.19 375 ALA B N 1
ATOM 6294 C CA . ALA B 1 375 ? 2.432 -40.312 14.469 1 97.19 375 ALA B CA 1
ATOM 6295 C C . ALA B 1 375 ? 1.854 -40.656 13.102 1 97.19 375 ALA B C 1
ATOM 6297 O O . ALA B 1 375 ? 1.934 -39.875 12.164 1 97.19 375 ALA B O 1
ATOM 6298 N N . ALA B 1 376 ? 1.305 -41.812 13.008 1 96.88 376 ALA B N 1
ATOM 6299 C CA . ALA B 1 376 ? 0.74 -42.281 11.734 1 96.88 376 ALA B CA 1
ATOM 6300 C C . ALA B 1 376 ? -0.467 -41.438 11.336 1 96.88 376 ALA B C 1
ATOM 6302 O O . ALA B 1 376 ? -0.571 -41 10.188 1 96.88 376 ALA B O 1
ATOM 6303 N N . HIS B 1 377 ? -1.36 -41.156 12.289 1 97.25 377 HIS B N 1
ATOM 6304 C CA . HIS B 1 377 ? -2.58 -40.438 11.977 1 97.25 377 HIS B CA 1
ATOM 6305 C C . HIS B 1 377 ? -2.287 -38.938 11.734 1 97.25 377 HIS B C 1
ATOM 6307 O O . HIS B 1 377 ? -2.896 -38.312 10.867 1 97.25 377 HIS B O 1
ATOM 6313 N N . VAL B 1 378 ? -1.315 -38.438 12.484 1 97.31 378 VAL B N 1
ATOM 6314 C CA . VAL B 1 378 ? -0.903 -37.062 12.25 1 97.31 378 VAL B CA 1
ATOM 6315 C C . VAL B 1 378 ? -0.229 -36.969 10.883 1 97.31 378 VAL B C 1
ATOM 6317 O O . VAL B 1 378 ? -0.523 -36.031 10.109 1 97.31 378 VAL B O 1
ATOM 6320 N N . GLY B 1 379 ? 0.697 -37.875 10.648 1 97.88 379 GLY B N 1
ATOM 6321 C CA . GLY B 1 379 ? 1.375 -37.875 9.359 1 97.88 379 GLY B CA 1
ATOM 6322 C C . GLY B 1 379 ? 0.422 -38 8.188 1 97.88 379 GLY B C 1
ATOM 6323 O O . GLY B 1 379 ? 0.577 -37.281 7.188 1 97.88 379 GLY B O 1
ATOM 6324 N N . GLU B 1 380 ? -0.57 -38.875 8.281 1 98.12 380 GLU B N 1
ATOM 6325 C CA . GLU B 1 380 ? -1.554 -39.062 7.219 1 98.12 380 GLU B CA 1
ATOM 6326 C C . GLU B 1 380 ? -2.428 -37.812 7.055 1 98.12 380 GLU B C 1
ATOM 6328 O O . GLU B 1 380 ? -2.754 -37.438 5.934 1 98.12 380 GLU B O 1
ATOM 6333 N N . ALA B 1 381 ? -2.775 -37.25 8.133 1 98.19 381 ALA B N 1
ATOM 6334 C CA . ALA B 1 381 ? -3.584 -36.031 8.094 1 98.19 381 ALA B CA 1
ATOM 6335 C C . ALA B 1 381 ? -2.83 -34.906 7.406 1 98.19 381 ALA B C 1
ATOM 6337 O O . ALA B 1 381 ? -3.404 -34.156 6.605 1 98.19 381 ALA B O 1
ATOM 6338 N N . LEU B 1 382 ? -1.579 -34.75 7.734 1 98.12 382 LEU B N 1
ATOM 6339 C CA . LEU B 1 382 ? -0.756 -33.719 7.109 1 98.12 382 LEU B CA 1
ATOM 6340 C C . LEU B 1 382 ? -0.611 -33.969 5.613 1 98.12 382 LEU B C 1
ATOM 6342 O O . LEU B 1 382 ? -0.648 -33.031 4.809 1 98.12 382 LEU B O 1
ATOM 6346 N N . TYR B 1 383 ? -0.441 -35.219 5.293 1 98 383 TYR B N 1
ATOM 6347 C CA . TYR B 1 383 ? -0.35 -35.562 3.883 1 98 383 TYR B CA 1
ATOM 6348 C C . TYR B 1 383 ? -1.65 -35.25 3.152 1 98 383 TYR B C 1
ATOM 6350 O O . TYR B 1 383 ? -1.634 -34.875 1.982 1 98 383 TYR B O 1
ATOM 6358 N N . SER B 1 384 ? -2.777 -35.438 3.816 1 98.31 384 SER B N 1
ATOM 6359 C CA . SER B 1 384 ? -4.059 -35.094 3.209 1 98.31 384 SER B CA 1
ATOM 6360 C C . SER B 1 384 ? -4.121 -33.625 2.836 1 98.31 384 SER B C 1
ATOM 6362 O O . SER B 1 384 ? -4.75 -33.25 1.841 1 98.31 384 SER B O 1
ATOM 6364 N N . LEU B 1 385 ? -3.521 -32.75 3.631 1 98.19 385 LEU B N 1
ATOM 6365 C CA . LEU B 1 385 ? -3.477 -31.344 3.305 1 98.19 385 LEU B CA 1
ATOM 6366 C C . LEU B 1 385 ? -2.754 -31.109 1.981 1 98.19 385 LEU B C 1
ATOM 6368 O O . LEU B 1 385 ? -3.197 -30.312 1.159 1 98.19 385 LEU B O 1
ATOM 6372 N N . LYS B 1 386 ? -1.646 -31.781 1.854 1 97.25 386 LYS B N 1
ATOM 6373 C CA . LYS B 1 386 ? -0.873 -31.656 0.621 1 97.25 386 LYS B CA 1
ATOM 6374 C C . LYS B 1 386 ? -1.695 -32.094 -0.587 1 97.25 386 LYS B C 1
ATOM 6376 O O . LYS B 1 386 ? -1.682 -31.438 -1.627 1 97.25 386 LYS B O 1
ATOM 6381 N N . LEU B 1 387 ? -2.408 -33.156 -0.467 1 97.38 387 LEU B N 1
ATOM 6382 C CA . LEU B 1 387 ? -3.238 -33.688 -1.552 1 97.38 387 LEU B CA 1
ATOM 6383 C C . LEU B 1 387 ? -4.367 -32.719 -1.877 1 97.38 387 LEU B C 1
ATOM 6385 O O . LEU B 1 387 ? -4.723 -32.531 -3.045 1 97.38 387 LEU B O 1
ATOM 6389 N N . CYS B 1 388 ? -4.953 -32.188 -0.837 1 97.69 388 CYS B N 1
ATOM 6390 C CA . CYS B 1 388 ? -6.016 -31.203 -1.047 1 97.69 388 CYS B CA 1
ATOM 6391 C C . CYS B 1 388 ? -5.504 -30 -1.83 1 97.69 388 CYS B C 1
ATOM 6393 O O . CYS B 1 388 ? -6.188 -29.484 -2.719 1 97.69 388 CYS B O 1
ATOM 6395 N N . LYS B 1 389 ? -4.352 -29.516 -1.468 1 95.44 389 LYS B N 1
ATOM 6396 C CA . LYS B 1 389 ? -3.748 -28.406 -2.191 1 95.44 389 LYS B CA 1
ATOM 6397 C C . LYS B 1 389 ? -3.473 -28.781 -3.645 1 95.44 389 LYS B C 1
ATOM 6399 O O . LYS B 1 389 ? -3.75 -28 -4.555 1 95.44 389 LYS B O 1
ATOM 6404 N N . GLN B 1 390 ? -2.936 -29.938 -3.818 1 94.25 390 GLN B N 1
ATOM 6405 C CA . GLN B 1 390 ? -2.625 -30.422 -5.16 1 94.25 390 GLN B CA 1
ATOM 6406 C C . GLN B 1 390 ? -3.883 -30.516 -6.016 1 94.25 390 GLN B C 1
ATOM 6408 O O . GLN B 1 390 ? -3.836 -30.281 -7.227 1 94.25 390 GLN B O 1
ATOM 6413 N N . SER B 1 391 ? -4.992 -30.859 -5.438 1 95.19 391 SER B N 1
ATOM 6414 C CA . SER B 1 391 ? -6.258 -31.016 -6.148 1 95.19 391 SER B CA 1
ATOM 6415 C C . SER B 1 391 ? -7.066 -29.719 -6.145 1 95.19 391 SER B C 1
ATOM 6417 O O . SER B 1 391 ? -8.219 -29.703 -6.59 1 95.19 391 SER B O 1
ATOM 6419 N N . ASN B 1 392 ? -6.512 -28.641 -5.609 1 94.31 392 ASN B N 1
ATOM 6420 C CA . ASN B 1 392 ? -7.152 -27.328 -5.547 1 94.31 392 ASN B CA 1
ATOM 6421 C C . ASN B 1 392 ? -8.523 -27.406 -4.879 1 94.31 392 ASN B C 1
ATOM 6423 O O . ASN B 1 392 ? -9.516 -26.922 -5.418 1 94.31 392 ASN B O 1
ATOM 6427 N N . LEU B 1 393 ? -8.57 -28.156 -3.777 1 96.38 393 LEU B N 1
ATOM 6428 C CA . LEU B 1 393 ? -9.82 -28.266 -3.033 1 96.38 393 LEU B CA 1
ATOM 6429 C C . LEU B 1 393 ? -10.055 -27.031 -2.164 1 96.38 393 LEU B C 1
ATOM 6431 O O . LEU B 1 393 ? -9.102 -26.406 -1.7 1 96.38 393 LEU B O 1
ATOM 6435 N N . GLY B 1 394 ? -11.367 -26.75 -1.897 1 95.81 394 GLY B N 1
ATOM 6436 C CA . GLY B 1 394 ? -11.727 -25.672 -1.006 1 95.81 394 GLY B CA 1
ATOM 6437 C C . GLY B 1 394 ? -11.266 -25.891 0.424 1 95.81 394 GLY B C 1
ATOM 6438 O O . GLY B 1 394 ? -10.969 -27.016 0.816 1 95.81 394 GLY B O 1
ATOM 6439 N N . PHE B 1 395 ? -11.25 -24.875 1.161 1 96.44 395 PHE B N 1
ATOM 6440 C CA . PHE B 1 395 ? -10.688 -24.938 2.506 1 96.44 395 PHE B CA 1
ATOM 6441 C C . PHE B 1 395 ? -11.625 -25.688 3.443 1 96.44 395 PHE B C 1
ATOM 6443 O O . PHE B 1 395 ? -11.172 -26.375 4.363 1 96.44 395 PHE B O 1
ATOM 6450 N N . ALA B 1 396 ? -12.898 -25.516 3.217 1 96.31 396 ALA B N 1
ATOM 6451 C CA . ALA B 1 396 ? -13.828 -26.281 4.035 1 96.31 396 ALA B CA 1
ATOM 6452 C C . ALA B 1 396 ? -13.625 -27.781 3.836 1 96.31 396 ALA B C 1
ATOM 6454 O O . ALA B 1 396 ? -13.57 -28.547 4.805 1 96.31 396 ALA B O 1
ATOM 6455 N N . SER B 1 397 ? -13.492 -28.172 2.58 1 97.5 397 SER B N 1
ATOM 6456 C CA . SER B 1 397 ? -13.203 -29.578 2.268 1 97.5 397 SER B CA 1
ATOM 6457 C C . SER B 1 397 ? -11.867 -30 2.854 1 97.5 397 SER B C 1
ATOM 6459 O O . SER B 1 397 ? -11.75 -31.109 3.395 1 97.5 397 SER B O 1
ATOM 6461 N N . THR B 1 398 ? -10.938 -29.156 2.744 1 98.19 398 THR B N 1
ATOM 6462 C CA . THR B 1 398 ? -9.602 -29.438 3.26 1 98.19 398 THR B CA 1
ATOM 6463 C C . THR B 1 398 ? -9.648 -29.734 4.758 1 98.19 398 THR B C 1
ATOM 6465 O O . THR B 1 398 ? -9.008 -30.672 5.238 1 98.19 398 THR B O 1
ATOM 6468 N N . ALA B 1 399 ? -10.406 -28.922 5.492 1 98.06 399 ALA B N 1
ATOM 6469 C CA . ALA B 1 399 ? -10.562 -29.125 6.93 1 98.06 399 ALA B CA 1
ATOM 6470 C C . ALA B 1 399 ? -11.188 -30.484 7.227 1 98.06 399 ALA B C 1
ATOM 6472 O O . ALA B 1 399 ? -10.719 -31.203 8.102 1 98.06 399 ALA B O 1
ATOM 6473 N N . LYS B 1 400 ? -12.195 -30.766 6.504 1 98 400 LYS B N 1
ATOM 6474 C CA . LYS B 1 400 ? -12.906 -32.031 6.715 1 98 400 LYS B CA 1
ATOM 6475 C C . LYS B 1 400 ? -12.008 -33.219 6.402 1 98 400 LYS B C 1
ATOM 6477 O O . LYS B 1 400 ? -12 -34.219 7.145 1 98 400 LYS B O 1
ATOM 6482 N N . TRP B 1 401 ? -11.297 -33.156 5.309 1 98.5 401 TRP B N 1
ATOM 6483 C CA . TRP B 1 401 ? -10.391 -34.219 4.934 1 98.5 401 TRP B CA 1
ATOM 6484 C C . TRP B 1 401 ? -9.312 -34.438 5.996 1 98.5 401 TRP B C 1
ATOM 6486 O O . TRP B 1 401 ? -8.984 -35.562 6.355 1 98.5 401 TRP B O 1
ATOM 6496 N N . PHE B 1 402 ? -8.758 -33.344 6.508 1 98.56 402 PHE B N 1
ATOM 6497 C CA . PHE B 1 402 ? -7.715 -33.406 7.523 1 98.56 402 PHE B CA 1
ATOM 6498 C C . PHE B 1 402 ? -8.227 -34.125 8.781 1 98.56 402 PHE B C 1
ATOM 6500 O O . PHE B 1 402 ? -7.586 -35.031 9.281 1 98.56 402 PHE B O 1
ATOM 6507 N N . ILE B 1 403 ? -9.414 -33.625 9.25 1 98.06 403 ILE B N 1
ATOM 6508 C CA . ILE B 1 403 ? -9.969 -34.156 10.5 1 98.06 403 ILE B CA 1
ATOM 6509 C C . ILE B 1 403 ? -10.359 -35.625 10.336 1 98.06 403 ILE B C 1
ATOM 6511 O O . ILE B 1 403 ? -10.039 -36.438 11.18 1 98.06 403 ILE B O 1
ATOM 6515 N N . GLN B 1 404 ? -11.039 -35.938 9.195 1 98.19 404 GLN B N 1
ATOM 6516 C CA . GLN B 1 404 ? -11.438 -37.312 8.938 1 98.19 404 GLN B CA 1
ATOM 6517 C C . GLN B 1 404 ? -10.227 -38.219 8.852 1 98.19 404 GLN B C 1
ATOM 6519 O O . GLN B 1 404 ? -10.227 -39.312 9.422 1 98.19 404 GLN B O 1
ATOM 6524 N N . THR B 1 405 ? -9.195 -37.781 8.195 1 98.38 405 THR B N 1
ATOM 6525 C CA . THR B 1 405 ? -8 -38.594 8.023 1 98.38 405 THR B CA 1
ATOM 6526 C C . THR B 1 405 ? -7.254 -38.75 9.344 1 98.38 405 THR B C 1
ATOM 6528 O O . THR B 1 405 ? -6.668 -39.812 9.609 1 98.38 405 THR B O 1
ATOM 6531 N N . PHE B 1 406 ? -7.316 -37.688 10.109 1 98 406 PHE B N 1
ATOM 6532 C CA . PHE B 1 406 ? -6.703 -37.75 11.43 1 98 406 PHE B CA 1
ATOM 6533 C C . PHE B 1 406 ? -7.379 -38.844 12.273 1 98 406 PHE B C 1
ATOM 6535 O O . PHE B 1 406 ? -6.723 -39.531 13.055 1 98 406 PHE B O 1
ATOM 6542 N N . ILE B 1 407 ? -8.656 -39 12.023 1 97.5 407 ILE B N 1
ATOM 6543 C CA . ILE B 1 407 ? -9.43 -39.906 12.859 1 97.5 407 ILE B CA 1
ATOM 6544 C C . ILE B 1 407 ? -9.336 -41.344 12.297 1 97.5 407 ILE B C 1
ATOM 6546 O O . ILE B 1 407 ? -8.961 -42.25 13.016 1 97.5 407 ILE B O 1
ATOM 6550 N N . VAL B 1 408 ? -9.57 -41.531 10.914 1 97.31 408 VAL B N 1
ATOM 6551 C CA . VAL B 1 408 ? -9.758 -42.875 10.391 1 97.31 408 VAL B CA 1
ATOM 6552 C C . VAL B 1 408 ? -8.523 -43.281 9.594 1 97.31 408 VAL B C 1
ATOM 6554 O O . VAL B 1 408 ? -8.391 -44.469 9.211 1 97.31 408 VAL B O 1
ATOM 6557 N N . GLY B 1 409 ? -7.664 -42.375 9.344 1 97 409 GLY B N 1
ATOM 6558 C CA . GLY B 1 409 ? -6.367 -42.688 8.773 1 97 409 GLY B CA 1
ATOM 6559 C C . GLY B 1 409 ? -6.449 -43.062 7.305 1 97 409 GLY B C 1
ATOM 6560 O O . GLY B 1 409 ? -7.035 -42.344 6.5 1 97 409 GLY B O 1
ATOM 6561 N N . PHE B 1 410 ? -5.922 -44.219 6.977 1 96.69 410 PHE B N 1
ATOM 6562 C CA . PHE B 1 410 ? -5.648 -44.656 5.609 1 96.69 410 PHE B CA 1
ATOM 6563 C C . PHE B 1 410 ? -6.941 -44.781 4.816 1 96.69 410 PHE B C 1
ATOM 6565 O O . PHE B 1 410 ? -6.992 -44.438 3.635 1 96.69 410 PHE B O 1
ATOM 6572 N N . PRO B 1 411 ? -8.07 -45.281 5.355 1 97.44 411 PRO B N 1
ATOM 6573 C CA . PRO B 1 411 ? -9.305 -45.375 4.57 1 97.44 411 PRO B CA 1
ATOM 6574 C C . PRO B 1 411 ? -9.758 -44.031 4.008 1 97.44 411 PRO B C 1
ATOM 6576 O O . PRO B 1 411 ? -10.281 -43.969 2.891 1 97.44 411 PRO B O 1
ATOM 6579 N N . SER B 1 412 ? -9.609 -43.062 4.766 1 97.75 412 SER B N 1
ATOM 6580 C CA . SER B 1 412 ? -9.922 -41.719 4.293 1 97.75 412 SER B CA 1
ATOM 6581 C C . SER B 1 412 ? -8.914 -41.25 3.25 1 97.75 412 SER B C 1
ATOM 6583 O O . SER B 1 412 ? -9.289 -40.75 2.186 1 97.75 412 SER B O 1
ATOM 6585 N N . LEU B 1 413 ? -7.629 -41.406 3.557 1 97.75 413 LEU B N 1
ATOM 6586 C CA . LEU B 1 413 ? -6.547 -40.969 2.689 1 97.75 413 LEU B CA 1
ATOM 6587 C C . LEU B 1 413 ? -6.629 -41.656 1.326 1 97.75 413 LEU B C 1
ATOM 6589 O O . LEU B 1 413 ? -6.328 -41.031 0.301 1 97.75 413 LEU B O 1
ATOM 6593 N N . SER B 1 414 ? -7.016 -42.875 1.322 1 97.56 414 SER B N 1
ATOM 6594 C CA . SER B 1 414 ? -7.09 -43.625 0.084 1 97.56 414 SER B CA 1
ATOM 6595 C C . SER B 1 414 ? -8.125 -43.062 -0.869 1 97.56 414 SER B C 1
ATOM 6597 O O . SER B 1 414 ? -7.902 -43 -2.08 1 97.56 414 SER B O 1
ATOM 6599 N N . ILE B 1 415 ? -9.219 -42.625 -0.407 1 97.94 415 ILE B N 1
ATOM 6600 C CA . ILE B 1 415 ? -10.266 -42 -1.213 1 97.94 415 ILE B CA 1
ATOM 6601 C C . ILE B 1 415 ? -9.75 -40.688 -1.818 1 97.94 415 ILE B C 1
ATOM 6603 O O . ILE B 1 415 ? -9.93 -40.438 -3.014 1 97.94 415 ILE B O 1
ATOM 6607 N N . LEU B 1 416 ? -9.156 -39.938 -0.971 1 97.56 416 LEU B N 1
ATOM 6608 C CA . LEU B 1 416 ? -8.641 -38.625 -1.41 1 97.56 416 LEU B CA 1
ATOM 6609 C C . LEU B 1 416 ? -7.535 -38.812 -2.445 1 97.56 416 LEU B C 1
ATOM 6611 O O . LEU B 1 416 ? -7.465 -38.062 -3.424 1 97.56 416 LEU B O 1
ATOM 6615 N N . ARG B 1 417 ? -6.633 -39.719 -2.191 1 97.25 417 ARG B N 1
ATOM 6616 C CA . ARG B 1 417 ? -5.551 -40 -3.129 1 97.25 417 ARG B CA 1
ATOM 6617 C C . ARG B 1 417 ? -6.102 -40.438 -4.488 1 97.25 417 ARG B C 1
ATOM 6619 O O . ARG B 1 417 ? -5.594 -40 -5.527 1 97.25 417 ARG B O 1
ATOM 6626 N N . ALA B 1 418 ? -7.109 -41.219 -4.457 1 96.44 418 ALA B N 1
ATOM 6627 C CA . ALA B 1 418 ? -7.742 -41.656 -5.703 1 96.44 418 ALA B CA 1
ATOM 6628 C C . ALA B 1 418 ? -8.328 -40.469 -6.457 1 96.44 418 ALA B C 1
ATOM 6630 O O . ALA B 1 418 ? -8.219 -40.375 -7.684 1 96.44 418 ALA B O 1
ATOM 6631 N N . TYR B 1 419 ? -8.945 -39.625 -5.734 1 95.81 419 TYR B N 1
ATOM 6632 C CA . TYR B 1 419 ? -9.5 -38.406 -6.328 1 95.81 419 TYR B CA 1
ATOM 6633 C C . TYR B 1 419 ? -8.398 -37.562 -6.953 1 95.81 419 TYR B C 1
ATOM 6635 O O . TYR B 1 419 ? -8.562 -37.062 -8.062 1 95.81 419 TYR B O 1
ATOM 6643 N N . THR B 1 420 ? -7.301 -37.375 -6.25 1 94.75 420 THR B N 1
ATOM 6644 C CA . THR B 1 420 ? -6.188 -36.562 -6.707 1 94.75 420 THR B CA 1
ATOM 6645 C C . THR B 1 420 ? -5.578 -37.125 -7.984 1 94.75 420 THR B C 1
ATOM 6647 O O . THR B 1 420 ? -5.254 -36.375 -8.906 1 94.75 420 THR B O 1
ATOM 6650 N N . ILE B 1 421 ? -5.449 -38.406 -8.047 1 94.25 421 ILE B N 1
ATOM 6651 C CA . ILE B 1 421 ? -4.898 -39.094 -9.219 1 94.25 421 ILE B CA 1
ATOM 6652 C C . ILE B 1 421 ? -5.828 -38.906 -10.414 1 94.25 421 ILE B C 1
ATOM 6654 O O . ILE B 1 421 ? -5.367 -38.625 -11.523 1 94.25 421 ILE B O 1
ATOM 6658 N N . LYS B 1 422 ? -7.086 -38.969 -10.211 1 92.25 422 LYS B N 1
ATOM 6659 C CA . LYS B 1 422 ? -8.07 -38.781 -11.266 1 92.25 422 LYS B CA 1
ATOM 6660 C C . LYS B 1 422 ? -8.023 -37.344 -11.805 1 92.25 422 LYS B C 1
ATOM 6662 O O . LYS B 1 422 ? -8.148 -37.125 -13.016 1 92.25 422 LYS B O 1
ATOM 6667 N N . GLN B 1 423 ? -7.863 -36.375 -10.891 1 89.25 423 GLN B N 1
ATOM 6668 C CA . GLN B 1 423 ? -7.809 -34.969 -11.289 1 89.25 423 GLN B CA 1
ATOM 6669 C C . GLN B 1 423 ? -6.531 -34.656 -12.07 1 89.25 423 GLN B C 1
ATOM 6671 O O . GLN B 1 423 ? -6.531 -33.812 -12.969 1 89.25 423 GLN B O 1
ATOM 6676 N N . SER B 1 424 ? -5.391 -35.25 -11.625 1 86.25 424 SER B N 1
ATOM 6677 C CA . SER B 1 424 ? -4.117 -35.031 -12.305 1 86.25 424 SER B CA 1
ATOM 6678 C C . SER B 1 424 ? -4.145 -35.594 -13.719 1 86.25 424 SER B C 1
ATOM 6680 O O . SER B 1 424 ? -3.467 -35.094 -14.617 1 86.25 424 SER B O 1
ATOM 6682 N N . LYS B 1 425 ? -4.984 -36.656 -14.031 1 79.31 425 LYS B N 1
ATOM 6683 C CA . LYS B 1 425 ? -5.113 -37.281 -15.352 1 79.31 425 LYS B CA 1
ATOM 6684 C C . LYS B 1 425 ? -6.004 -36.438 -16.266 1 79.31 425 LYS B C 1
ATOM 6686 O O . LYS B 1 425 ? -5.969 -36.562 -17.484 1 79.31 425 LYS B O 1
ATOM 6691 N N . ARG B 1 426 ? -6.887 -35.688 -15.742 1 74.88 426 ARG B N 1
ATOM 6692 C CA . ARG B 1 426 ? -7.785 -34.812 -16.516 1 74.88 426 ARG B CA 1
ATOM 6693 C C . ARG B 1 426 ? -7.09 -33.531 -16.938 1 74.88 426 ARG B C 1
ATOM 6695 O O . ARG B 1 426 ? -7.473 -32.906 -17.938 1 74.88 426 ARG B O 1
ATOM 6702 N N . ARG B 1 427 ? -5.918 -33.219 -16.281 1 65.81 427 ARG B N 1
ATOM 6703 C CA . ARG B 1 427 ? -5.191 -32 -16.625 1 65.81 427 ARG B CA 1
ATOM 6704 C C . ARG B 1 427 ? -4.152 -32.281 -17.703 1 65.81 427 ARG B C 1
ATOM 6706 O O . ARG B 1 427 ? -3.525 -33.344 -17.734 1 65.81 427 ARG B O 1
#

Nearest PDB structures (foldseek):
  8g89-assembly1_A  TM=8.856E-01  e=2.568E-25  Canis lupus familiaris
  8g9v-assembly1_B  TM=8.787E-01  e=2.361E-24  Homo sapiens
  8g93-assembly1_B  TM=8.787E-01  e=2.492E-24  Canis lupus familiaris
  8g93-assembly1_A  TM=9.043E-01  e=1.017E-23  Canis lupus familiaris
  9av4-assembly1_A  TM=9.139E-01  e=1.408E-23  Homo sapiens

Radius of gyration: 33.08 Å; Cα contacts (8 Å, |Δi|>4): 1562; chains: 2; bounding box: 71×97×98 Å

pLDDT: mean 93.7, std 5.86, range [44.72, 98.88]

Sequence (854 aa):
MYTSWSWKIWSTIGVLLSLIFIDIPSDIYRFLTLRQKDVKGQTIIITGGGSGLGKAMAISFARRKAKVAIIDVNKEGGEDTVGIITKENNSAKFYNCDITDTGKMKEVAEDIYKHFGDVDIVICNAAILSFTSFMEISNEQLRKCLDVNIFGTINTIRTFLTRMEEKNSGHIVCVSSIAGWSGETMGLSYCTSKFAVRGAMESLQMELRDRGLDGIKCTTLYPYFARTPMILGNKMRPTCTWFPFMSINSCSGRMVDSILKEKVNAFVPSYITLVPLVKGLCSYNVLKSLRDYLGIKYTPTDPSLCKLKLVEMAEYFRSPHLGWWMVIVPGLIINYLAYANPNLLQPFPVIGQIAANIGKNYHNITILTNLFALAAHVGEALYSLKLCKQSNLGFASTAKWFIQTFIVGFPSLSILRAYTIKQSKRRMYTSWSWKIWSTIGVLLSLIFIDIPSDIYRFLTLRQKDVKGQTIIITGGGSGLGKAMAISFARRKAKVAIIDVNKEGGEDTVGIITKENNSAKFYNCDITDTGKMKEVAEDIYKHFGDVDIVICNAAILSFTSFMEISNEQLRKCLDVNIFGTINTIRTFLTRMEEKNSGHIVCVSSIAGWSGETMGLSYCTSKFAVRGAMESLQMELRDRGLDGIKCTTLYPYFARTPMILGNKMRPTCTWFPFMSINSCSGRMVDSILKEKVNAFVPSYITLVPLVKGLCSYNVLKSLRDYLGIKYTPTDPSLCKLKLVEMAEYFRSPHLGWWMVIVPGLIINYLAYANPNLLQPFPVIGQIAANIGKNYHNITILTNLFALAAHVGEALYSLKLCKQSNLGFASTAKWFIQTFIVGFPSLSILRAYTIKQSKRR

Organism: NCBI:txid2654633

InterPro domains:
  IPR002347 Short-chain dehydrogenase/reductase SDR [PF00106] (42-230)
  IPR002347 Short-chain dehydrogenase/reductase SDR [PR00081] (43-60)
  IPR002347 Short-chain dehydrogenase/reductase SDR [PR00081] (117-128)
  IPR002347 Short-chain dehydrogenase/reductase SDR [PR00081] (164-180)
  IPR002347 Short-chain dehydrogenase/reductase SDR [PR00081] (190-209)
  IPR002347 Short-chain dehydrogenase/reductase SDR [PR00081] (214-231)
  IPR028110 Transmembrane protein 254 [PF14934] (324-417)
  IPR036291 NAD(P)-binding domain superfamily [SSF51735] (34-264)